Protein 8JZN (pdb70)

Sequence (1489 aa):
MALPNEPYPAWTADSQSPVSIEQIEDIFIDLTNRLGFQRDSMRNMFDHFMVLLDSRSSRMSPDQALLSLHADYIGGDTANYKKWYFAAQLDMDDEIGFRNMSLGKLSNSLEAADFRWKAKMNQLSPLERVRHIALYLLCWGEANQVRFTAECLCFIYKCALDYLDSPLCQQRQEPMPEGDFLNRVITPIYHFIRNQVYEIVDGRFVKRERDHNKIVGYDDLNQLFWYPEGIAKIVLEDGTKLIELPLEERYLRLGDVVWDDVFFKTYKETRTWLHLVTNFNRIWVMHISIFWMYFAYNSPTFYTHNYNQPLAAYKWASCALGGTVASLIQIVATLCEWSFVPRKWAGAQHLSRRFWFLCIIFGINLGPIIFVFAYDKDYSTAAHVVAAVMFFVAVATIIFFSIMPLGGLFTSYRRYVASQTFTAAFAPLHGLDRWMSYLVWVTVFAAKYSESYYFLVLSLRDPIRILSTTAMRCTGEYWWGAVLCKVQPKIVLGLVIATDFILFFLDTYLWYIIVNTIFSVGKSFYLGISILTPWRNIFTRLPKRIYSKILATTDMEIKYKPKVLISQVWNAIIISMYREHLLAIDHVQKLLYHQVPSEIEGKRTLRAPTFFVSQDDNNFETEFFPRDSEAERRISFFAQSLSTPIPEPLPVDNMPTFTVLTPHYAERILLSLREIIRRVTLLEYLKQLHPVEWECFVKDTKILAEETAAPEYTLRTRIWASLRSQTLYRTISGFMNYSRAIKLLYRVENPEIVQMFGGNAEGLERELEKMARRKFKFLVSMQRLAKFKPHELENAEFLLRAYPDLQIAYLDEEPPLTEGEEPRIYSALIDGHCEILDNGRRRPKFRVQLSGNPILGDGKSDNQNHALIFYRGEYIQLIDANQDNYLEECLKIRSVLAEFEELNVEQVNPYAPGLRYEEQTTNHPVAIVGAREYIFSGKEQTFGTLFARTLSQIGGKLHYGHPDFINATFMTTRGGVSKAQHLNEDIYAGMNAMLRGGRIKHCEYYQCGKGRDGMGEQMLSREYYYLGTQLPVDRFLTFYYAHPGFHLNNLFIQLSLQMFMLTLVNLSSLAHESIMCIYDRNKPKTDVLVPIGCYNFQPAVDWVRRYTLSIFIVFWIAFVPIVVQELIERGLWKATQRFFCHLLSLSRIPFSILYSRFAGSAIYMGARSMLMLLFGTVAHWQAPLLWFWASLSSLIFAPFVFNPHQFAWEDFFLDYRDYIRWLSRGNTNLIMAEIIPCAIYAAGCFIAFTFINAQTGVKTTDDDRVNSVLRIIICTLAPIAVNLGVLFFCMGMGSVMAGIAHGVAVIVHIAFFIVMWVLESFNFVRMLIGVVTCIQCQRLIFHCMTALMLTTQPSRELTAKVIELSEFAADFVLGHVILICQLPLIIIPKIDKFHSIMLFWLKPSRQIRPPIYSLKQTRLRKRMVKKYCSLYFLVLAIFAGCIIGPAVASAKIHKHIGDSLDGVVHNLFQPINTTNNDTGSQMSTYQSH

Organism: Saccharomyces cerevisiae (strain ATCC 204508 / S288c) (NCBI:txid559292)

Foldseek 3Di:
DVDDPDQQCLAAVDPQAQDHLVLLLVLLVVLCQQQQFAPLLSVLLSVQVSLQLRLQSLQPPSVLSLQVVLQCDDQFLNHPLNLLCCVAVPVCLVVVVVVLVVLQPALVHPQVVNLVSLVVVVPDGSSRSSNLVSLLLSLLSFQLACLQQLLVSSVLSQLSVLQCPDCVRVVDDGTDHHCCCNVQARLLVVVLQQVLFWDADPHDTDGDDDDPQSRQFSVLVNQLSRYNVSQQQFAFQVGHHLVVDPSNCNSVRNNRTPCVSRGHGFFDFDDLVLLVLQLFVLVCLCLVLVLQLLALLLQPPVPDDPPDPPPCLSSLLRNLCSLLVSLVSLLSNLVSRLVGGPCPPLDVVLSVVVNVVSVVLNCVSVVLSCCLVVVDPSPDVVRSVSSVVSSVSSVVSSCCSSFAFSQPPCLVVNSGNHRQQQQFFFAHANDPLAVLLVVLVVQLVVVLVVVCSVQLRVLCSQLSVFLQPFFFQFQFFLVPTRPQLRNLSVVLVVLSSVLSSLLSLLSSLLSSLVSLLVVLQVVCVVQVLNFQDDCLVLLLCQLVLCLFFQQLPPPPDPDDPSLLLSLLVQLVQLVQCLVLLQADPQLSVLQHFDWDADPDGPDTDTDGRCSNVVSVVVPDDDDSGDPPGVCVVVVLLLSSLSSGDFDHFDQLSSHWAEEEEEEDEPFAAWDDPCQQCVLHGNVVVVCLVPVSSVVSVVVVVVVVVVVVCPPVVNVVSRVSSPCVDQHLNVALVQVCLLLVLSLSSNCSNCVVLVVVCPPVVVVVVVVSNSSSLSRYAYEYQYAVLVPDDPVRVVSVLVVCVVPQRHKYWYKDWACDPDPPDATWIWIFMDGSPFDQDPVRRGDTSGIGTHSHDQQSFDPDVSSSSRRVSNTHIFKYQAAYSRWGHGNSQSSSVRRQVCVQVDNPDDRDSSSDSPDDPSPDPCSATAFKEAEAEAEPPDLLVLSCVSSVVSCLSNQLFAALDRRIMGRQSSASSQSHSATRRDPDDRRHGRPSSSSNRYGYHYRYSHYIYGYDDPQDCPSRDCSSVSLSSNDRSSRNVSNCSNPNSVVVSVVSLVVSLLSVLLSLLSLLLVVLQFAAFDPDPPDDDPDDGPFFPGRPCPSVVCVLVSVLVSSVSSVVSSLVSQLCVCCSSVNDPVSVLSSVVVVLVCLFDFCLVLCVVCVVPQLVVLVLSVLSLVLSCVSPNDPSSVVVVVVSCCSHCSSQLLGAPCQALLVVLVSVVVNVVSLQDDPVSLCVPVQVVLVVSLVSLVSSLSNSLRLRQFQDDSFLRANSVVLLVCLQCVLLVVLLVLVVVVVVPVRVSVVVSLVSSLVVNLVSLLVLCQLQPNDPSSSSSSNSSNVSVNVSVLSVVVCVLVCVVVCSVVSVRSNVSNVSSVCVVSSLVSVVVSPVQNVPPPRSVVSCCVSPVSPPRDDDDDDDDDPVVVVVSVCSSVVSVVVSVVVVVVVVCSVVVSVVVNPCPDWGPPCDDDDSCHNSRRTDPTDNDNTHPDDPCPNSD

Secondary structure (DSSP, 8-state):
--S--SSSHHHHS-TT-SS-HHHHHHHHHHHHHHHT--HHHHHHHHHHHHHHHHHHTTTS-HHHHHHHHHIIIIISTT-HHHHHIIIIIS--HHHHHHHHHHHHT----HHHHHHHHHHHHHT--HHHHHHHHHHHHHHHTTTTTTTS-HHHHHHHHHHHHHHHTSHHHHT--SPPPTTHIIIIIIHHHHHHHHHHHEEEEBTEEEE----TTT---HHHHHGGGGSHHHHTT-BBTTS-BGGGS-GGGSGGGTTSB-GGGT---S-----HHHHHHHHTHHHHHHHHHHHHHHHHHT-GGGT-TT-----HHHHHHHHTHHHHHHHHHHHHHHHHHTTTS-TTSSSSSHHHHHHHHHHHHHHHHHHHHHHHHHTS----HHHHHHHHHHHHHHHHHHHHHHHS-STTSSTT---SSS-HHHHS-PPPP-THHHHHHHHHHHHHHHHHHHHHHHTTTGGGHHHHHHHTT-------BTTTBTSSSTTHHHHHHHHHHHHHHHHHHHHHHHHHHHHHHHHHHHHHHHTT--TTS-HHHHHHTHHHHHHHHTS--SSSS----HHHHHHHHHHHHHHHHHHTT-S-HHHHHTTS-EEEE-SSSS-EEEE--THHHHTT-TT----SS-TT-HHHHHHHHHHHHTTS--PPPPPGGGSPPEEEEEEESS--SS--HHHHH----HHHHHHHHSHHHHHHHHHHHHHHHHHH--HHHHHHHHHHHHTTS--HHHHHHHHTHHHHHHHHHHHHS-HHHHHHHSS-HHHHHHHHHHHHHHHEEEEEEETTGGG--HHHHHHHHHHHHH-TT-EEEEEEEE--SSSSSPPEEEEEEEETTS-B-TTSPBPPSEEEE-SS-S--SSSHHHHHHHSGGG--SSEEEE--TTEE--HHHHTTHHHHGGGGS-SS-----TT-TT--GGG-S-SS-EEEEEEEEEEE--HHHHHHHHHHHHHHHTT--B---SS-EEEHHHHHTTT-S--------STB---HHHHTT-EEEEEEEEEEEEE-----SGGGSHHHHHHHTTS-HHHHHHHHHHTHHHHHHHHHHHHHHHHHHHHHHHHHHHHHHS-BPP--SS--TTPPPSSTT-B--HHHHTHHHHHHHHHHHHHHGGGHHHHHHHHHHT-SSHHHHHHHHHHHH-----HHHHHHHSIIIIIHHHHHHHHHHHHHHHHS--TTHHHHHHHHHHHHHSTTTSSTT-S-HHHHHHHHHHHHHHHH----TTHHHHTHHHHHHHHHHHHHHHHHTS-TT----TT--B-HHHHHHHHHHHHHHHHHHHHHHHHH---HHHHHHHHHHHHHHHHHHHHHHHHTTS-HHHHHHHHHHHHHHHHHHHHHHHHHS---HHHHHHHHHHHHHHHHHHHHHHHHHHHHTTHHHHTSSS-HHHHHHHHHHSS-----PPP---HHHHHHHHHHHHHTHHHHHHHHHHHHHHHHHHHHTT---S--S-SS--STTTT-S---S------SS--S-----

GO terms:
  GO:0005886 plasma membrane (C, IDA)
  GO:0005934 cellular bud tip (C, IDA)
  GO:0005935 cellular bud neck (C, IDA)
  GO:0030479 actin cortical patch (C, IDA)
  GO:0003843 1,3-beta-D-glucan synthase activity (F, IDA)
  GO:0000148 1,3-beta-D-glucan synthase complex (C, IDA)
  GO:0006075 (1->3)-beta-D-glucan biosynthetic process (P, IDA)
  GO:0071944 cell periphery (C, HDA)
  GO:0005739 mitochondrion (C, HDA)
  GO:0005933 cellular bud (C, HDA)
  GO:0003843 1,3-beta-D-glucan synthase activity (F, IMP)
  GO:0045807 positive regulation of endocytosis (P, IMP)
  GO:0006075 (1->3)-beta-D-glucan biosynthetic process (P, IMP)
  GO:0008361 regulation of cell size (P, IMP)
  GO:0005515 protein binding (F, IPI)
  GO:0005739 mitochondrion (C, EXP)
  GO:0003843 1,3-beta-D-glucan synthase activity (F, EXP)

InterPro domains:
  IPR003440 Glycosyl transferase 48 domain [PF02364] (808-1630)
  IPR026899 1,3-beta-glucan synthase component FKS1-like, domain-1 [PF14288] (301-408)
  IPR026899 1,3-beta-glucan synthase component FKS1-like, domain-1 [SM01205] (299-411)
  IPR056261 1,3-beta-glucan synthase component FKS1-like, domain-2 [PF23605] (439-610)

B-factor: mean 76.14, std 23.59, range [41.0, 150.54]

Solvent-accessible surface area: 65848 Å² total; per-residue (Å²): 233,79,40,56,133,80,98,24,21,19,1,40,55,50,103,120,27,45,3,50,36,114,75,0,69,87,23,0,50,52,1,5,59,55,0,0,0,14,79,41,0,8,113,0,0,33,36,2,0,0,11,0,0,3,0,6,9,14,40,28,46,3,81,60,0,5,34,14,0,0,5,35,6,2,1,3,17,22,0,4,18,8,39,0,49,5,0,3,64,58,81,18,2,21,67,17,0,119,36,34,75,54,34,29,135,90,89,168,61,13,96,36,4,8,126,147,10,13,54,87,6,60,112,18,44,54,74,75,24,0,55,20,0,0,0,17,2,0,0,6,1,1,0,4,0,0,4,4,0,6,0,0,4,6,7,2,1,14,5,0,22,31,1,0,89,7,98,83,0,73,135,81,180,117,85,17,91,114,10,26,0,3,94,50,2,0,24,36,1,3,65,8,1,25,58,24,11,38,71,102,89,132,52,149,74,80,116,75,166,68,91,81,50,128,22,17,5,3,31,2,0,6,8,0,0,13,3,36,78,0,10,30,72,0,22,2,128,92,47,59,70,0,71,120,35,70,80,62,69,26,0,60,81,2,31,51,10,45,9,94,106,8,12,49,38,6,6,54,31,48,99,40,113,45,0,0,31,0,0,0,1,0,0,15,0,15,0,47,0,33,18,100,19,37,18,15,96,1,2,44,21,119,45,28,175,143,112,104,169,93,70,32,3,39,39,84,0,10,2,0,40,0,0,13,27,0,0,87,21,1,16,65,0,3,87,14,1,120,44,0,13,22,164,168,11,15,8,11,88,22,3,79,128,1,72,136,28,0,47,84,40,53,33,93,1,58,33,42,1,95,74,0,69,84,124,23,151,154,184,35,83,58,1,28,88,40,0,28,82,9,56,132,47,0,47,60,13,6,102,74,0,10,78,66,26,0,6,19,0,28,12,96,177,92,94,13,10,10,3,12,5,4,1,8,14,33,6,26,20,95,27,108,55,28,124,45,0,87,91,1,11,97,45,0,22,60,27,0,49,68,38,0,47,137,106,16,0,47,39,3,113,60,6,1,40,6,0,20,56,31,65,5,62,5,0,1,2,83,129,82,4,15,102,40,6,90,51,0,0,104,45,0,9,45,26,2,34,40,0,5,64,22,6,1,20,1,11,0,11,20,50,7,0,46,7,1,14,110,42,6,54,39,45,12,142,179,48,52,16,31,27,163,42,55,66,96,79,7,6,49,136,0,22,112,29,0,41,49,44,2,0,5,23,86,74,104,23,152,148,98,136,43,68,62,4,7,10,73,0,0,36,29,2,0,58,20,0,28,168,56,28,20,3,31,86,92,27,5,91,74,0,21,12,60,92,40,112,29,173,104,161,85,111,184,49,25,123,40,6,71,0,7,80,22,26,103,78,55,120,156,135,63,105,12,26,38,183,121,21,64,0,46,26,4,2,13,22,2,0,22,3,0,19,9,87,19,40,107,10,36,22,1,57,47,1,0,0,0,0,0,0,0,8,1,123,61,73,109,2,7,0,36,65,201,69,0,61,216,148,63,54,56,16,105,62,8,74,97,78,46,81,75,22,43,106,18,7,37,109,33,30,114,91,61,23,119,126,101,113,76,115,105,67,50,53,56,26,49,41,3,0,0,50,34,19,60,1,0,17,34,0,0,22,8,0,13,10,0,18,110,0,0,37,25,0,12,73,2,15,38,35,116,28,40,137,97,52,61,81,74,69,111,6,6,77,148,18,5,51,63,12,2,100,42,0,12,43,3,0,0,0,0,28,37,8,44,132,18,120,112,114,18,63,96,12,5,28,26,0,5,140,46,39,58,43,0,23,0,0,1,11,20,91,47,99,49,136,72,164,77,111,77,50,67,11,22,0,0,3,7,10,13,112,16,83,88,70,157,113,41,58,16,119,43,87,19,66,1,45,6,16,4,68,4,37,13,33,103,24,86,16,0,4,12,2,2,0,1,0,3,1,9,0,1,0,0,0,8,1,25,2,30,0,17,3,5,4,2,2,0,2,3,0,2,3,0,0,12,22,2,76,36,14,100,67,157,54,97,58,38,2,32,89,64,71,100,19,69,91,28,133,97,21,44,26,1,0,0,0,3,9,63,42,53,74,21,125,61,64,50,133,27,13,21,63,12,4,5,52,1,11,28,27,2,19,6,27,6,46,24,3,41,8,0,0,0,4,0,5,9,9,8,9,6,8,8,7,52,62,4,60,92,173,88,98,56,60,7,37,0,13,36,3,12,5,10,5,0,80,14,53,34,3,25,8,0,13,0,0,24,0,153,185,117,33,44,49,22,2,22,24,20,27,2,7,13,0,0,5,26,3,64,27,16,23,0,9,2,8,5,9,22,1,1,3,14,33,0,17,62,40,20,52,107,70,0,34,57,40,0,0,2,0,0,0,0,2,1,0,0,7,62,4,11,51,33,2,101,85,53,166,148,121,90,113,119,41,103,76,83,30,84,30,16,11,28,0,43,12,2,5,50,9,0,140,92,0,10,101,21,9,81,75,15,60,92,25,12,8,53,0,4,46,32,15,20,83,39,24,80,24,169,162,61,6,44,58,86,48,99,74,16,41,96,75,136,112,45,86,40,2,14,102,12,0,56,180,61,10,73,81,17,2,45,54,0,22,51,3,40,46,2,0,56,0,0,14,61,8,41,140,17,60,23,0,103,63,1,57,57,44,8,40,58,58,9,64,22,29,2,56,105,4,40,93,5,13,20,105,84,31,7,2,28,12,2,55,46,0,40,86,94,24,55,164,77,133,132,93,81,70,118,65,91,17,86,68,7,34,103,35,5,54,10,0,43,30,0,0,4,2,1,0,0,14,2,3,15,107,14,81,86,94,45,47,0,0,0,15,33,0,4,82,59,6,3,83,28,1,26,59,56,0,67,38,33,23,136,139,43,158,64,163,95,68,138,104,26,36,115,6,28,29,47,0,14,118,19,39,28,41,35,49,45,48,0,8,38,6,2,17,51,47,84,21,40,2,6,0,0,21,4,0,9,59,3,22,15,69,46,47,23,48,64,65,54,12,118,42,126,151,116,104,113,39,92,93,27,12,59,108,7,32,91,8,10,71,25,2,48,22,35,45,35,0,0,68,2,5,40,56,12,53,85,51,13,110,84,113,169,24,23,129,117,30,19,94,89,27,50,192,128,139,100,61,128,102,80,117,107,67,162,100,56,153,149,112,44,180,97,63,110,156,36,7,142,120,45,11,70,67,0,80,100,15,39,58,88,29,37,38,24,80,98,36,13,55,103,32,82,85,100,167,101,120,21,59,27,86,102,53,123,31,82,41,48,11,16,31,9,30,68,146,67,110,44,73,18,15,20,105,94,90,95,88,143,148,6,69

Nearest PDB structures (foldseek):
  8jzn-assembly1_A  TM=1.001E+00  e=0.000E+00  Saccharomyces cerevisiae
  7yuy-assembly1_F  TM=9.409E-01  e=0.000E+00  Saccharomyces cerevisiae
  7xe4-assembly1_F  TM=9.410E-01  e=0.000E+00  Saccharomyces cerevisiae
  6xns-assembly1_B  TM=1.841E-01  e=9.633E+00  synthetic construct

Structure (mmCIF, N/CA/C/O backbone):
data_8JZN
#
_entry.id   8JZN
#
_cell.length_a   1.00
_cell.length_b   1.00
_cell.length_c   1.00
_cell.angle_alpha   90.00
_cell.angle_beta   90.00
_cell.angle_gamma   90.00
#
_symmetry.space_group_name_H-M   'P 1'
#
loop_
_entity.id
_entity.type
_entity.pdbx_description
1 polymer '1,3-beta-glucan synthase component FKS1'
2 branched 2-acetamido-2-deoxy-beta-D-glucopyranose-(1-4)-2-acetamido-2-deoxy-beta-D-glucopyranose
3 non-polymer '(2S)-3-(hexadecanoyloxy)-2-[(9Z)-octadec-9-enoyloxy]propyl 2-(trimethylammonio)ethyl phosphate'
4 non-polymer 'Lauryl Maltose Neopentyl Glycol'
5 non-polymer ERGOSTEROL
#
loop_
_atom_site.group_PDB
_atom_site.id
_atom_site.type_symbol
_atom_site.label_atom_id
_atom_site.label_alt_id
_atom_site.label_comp_id
_atom_site.label_asym_id
_atom_site.label_entity_id
_atom_site.label_seq_id
_atom_site.pdbx_PDB_ins_code
_atom_site.Cartn_x
_atom_site.Cartn_y
_atom_site.Cartn_z
_atom_site.occupancy
_atom_site.B_iso_or_equiv
_atom_site.auth_seq_id
_atom_site.auth_comp_id
_atom_site.auth_asym_id
_atom_site.auth_atom_id
_atom_site.pdbx_PDB_model_num
ATOM 1 N N . MET A 1 141 ? 161.288 172.665 94.729 1.00 110.45 141 MET A N 1
ATOM 2 C CA . MET A 1 141 ? 160.947 171.388 94.116 1.00 110.45 141 MET A CA 1
ATOM 3 C C . MET A 1 141 ? 161.798 170.258 94.692 1.00 110.45 141 MET A C 1
ATOM 4 O O . MET A 1 141 ? 161.408 169.092 94.653 1.00 110.45 141 MET A O 1
ATOM 9 N N . ALA A 1 142 ? 162.966 170.612 95.225 1.00 107.51 142 ALA A N 1
ATOM 10 C CA . ALA A 1 142 ? 163.829 169.649 95.893 1.00 107.51 142 ALA A CA 1
ATOM 11 C C . ALA A 1 142 ? 163.443 169.419 97.347 1.00 107.51 142 ALA A C 1
ATOM 12 O O . ALA A 1 142 ? 164.012 168.531 97.992 1.00 107.51 142 ALA A O 1
ATOM 14 N N . LEU A 1 143 ? 162.501 170.196 97.874 1.00 99.85 143 LEU A N 1
ATOM 15 C CA . LEU A 1 143 ? 162.056 170.086 99.261 1.00 99.85 143 LEU A CA 1
ATOM 16 C C . LEU A 1 143 ? 160.539 169.946 99.255 1.00 99.85 143 LEU A C 1
ATOM 17 O O . LEU A 1 143 ? 159.823 170.939 99.033 1.00 99.85 143 LEU A O 1
ATOM 22 N N . PRO A 1 144 ? 160.015 168.741 99.483 1.00 95.31 144 PRO A N 1
ATOM 23 C CA . PRO A 1 144 ? 158.575 168.511 99.303 1.00 95.31 144 PRO A CA 1
ATOM 24 C C . PRO A 1 144 ? 157.733 169.374 100.232 1.00 95.31 144 PRO A C 1
ATOM 25 O O . PRO A 1 144 ? 158.094 169.616 101.386 1.00 95.31 144 PRO A O 1
ATOM 29 N N . ASN A 1 145 ? 156.596 169.836 99.712 1.00 91.46 145 ASN A N 1
ATOM 30 C CA . ASN A 1 145 ? 155.684 170.701 100.448 1.00 91.46 145 ASN A CA 1
ATOM 31 C C . ASN A 1 145 ? 154.550 169.941 101.124 1.00 91.46 145 ASN A C 1
ATOM 32 O O . ASN A 1 145 ? 153.724 170.562 101.799 1.00 91.46 145 ASN A O 1
ATOM 37 N N . GLU A 1 146 ? 154.487 168.624 100.958 1.00 79.74 146 GLU A N 1
ATOM 38 C CA . GLU A 1 146 ? 153.391 167.852 101.515 1.00 79.74 146 GLU A CA 1
ATOM 39 C C . GLU A 1 146 ? 153.540 167.715 103.031 1.00 79.74 146 GLU A C 1
ATOM 40 O O . GLU A 1 146 ? 154.652 167.777 103.560 1.00 79.74 146 GLU A O 1
ATOM 46 N N . PRO A 1 147 ? 152.426 167.548 103.753 1.00 67.27 147 PRO A N 1
ATOM 47 C CA . PRO A 1 147 ? 152.506 167.505 105.222 1.00 67.27 147 PRO A CA 1
ATOM 48 C C . PRO A 1 147 ? 153.300 166.333 105.775 1.00 67.27 147 PRO A C 1
ATOM 49 O O . PRO A 1 147 ? 153.896 166.465 106.851 1.00 67.27 147 PRO A O 1
ATOM 53 N N . TYR A 1 148 ? 153.329 165.195 105.087 1.00 58.67 148 TYR A N 1
ATOM 54 C CA . TYR A 1 148 ? 154.017 163.997 105.566 1.00 58.67 148 TYR A CA 1
ATOM 55 C C . TYR A 1 148 ? 154.990 163.555 104.488 1.00 58.67 148 TYR A C 1
ATOM 56 O O . TYR A 1 148 ? 154.730 162.593 103.757 1.00 58.67 148 TYR A O 1
ATOM 65 N N . PRO A 1 149 ? 156.132 164.232 104.368 1.00 59.99 149 PRO A N 1
ATOM 66 C CA . PRO A 1 149 ? 157.015 163.968 103.226 1.00 59.99 149 PRO A CA 1
ATOM 67 C C . PRO A 1 149 ? 157.750 162.644 103.299 1.00 59.99 149 PRO A C 1
ATOM 68 O O . PRO A 1 149 ? 158.038 162.061 102.249 1.00 59.99 149 PRO A O 1
ATOM 72 N N . ALA A 1 150 ? 158.078 162.148 104.492 1.00 56.69 150 ALA A N 1
ATOM 73 C CA . ALA A 1 150 ? 158.816 160.895 104.580 1.00 56.69 150 ALA A CA 1
ATOM 74 C C . ALA A 1 150 ? 157.994 159.707 104.107 1.00 56.69 150 ALA A C 1
ATOM 75 O O . ALA A 1 150 ? 158.567 158.673 103.753 1.00 56.69 150 ALA A O 1
ATOM 77 N N . TRP A 1 151 ? 156.671 159.833 104.082 1.00 59.66 151 TRP A N 1
ATOM 78 C CA . TRP A 1 151 ? 155.795 158.795 103.561 1.00 59.66 151 TRP A CA 1
ATOM 79 C C . TRP A 1 151 ? 155.279 159.115 102.165 1.00 59.66 151 TRP A C 1
ATOM 80 O O . TRP A 1 151 ? 155.345 158.269 101.273 1.00 59.66 151 TRP A O 1
ATOM 91 N N . THR A 1 152 ? 154.766 160.326 101.958 1.00 63.93 152 THR A N 1
ATOM 92 C CA . THR A 1 152 ? 154.121 160.659 100.694 1.00 63.93 152 THR A CA 1
ATOM 93 C C . THR A 1 152 ? 155.127 160.889 99.574 1.00 63.93 152 THR A C 1
ATOM 94 O O . THR A 1 152 ? 154.887 160.484 98.433 1.00 63.93 152 THR A O 1
ATOM 98 N N . ALA A 1 153 ? 156.251 161.537 99.870 1.00 68.45 153 ALA A N 1
ATOM 99 C CA . ALA A 1 153 ? 157.253 161.792 98.845 1.00 68.45 153 ALA A CA 1
ATOM 100 C C . ALA A 1 153 ? 158.112 160.575 98.545 1.00 68.45 153 ALA A C 1
ATOM 101 O O . ALA A 1 153 ? 158.888 160.608 97.587 1.00 68.45 153 ALA A O 1
ATOM 103 N N . ASP A 1 154 ? 157.994 159.513 99.334 1.00 70.94 154 ASP A N 1
ATOM 104 C CA . ASP A 1 154 ? 158.696 158.272 99.049 1.00 70.94 154 ASP A CA 1
ATOM 105 C C . ASP A 1 154 ? 157.881 157.426 98.080 1.00 70.94 154 ASP A C 1
ATOM 106 O O . ASP A 1 154 ? 156.679 157.225 98.275 1.00 70.94 154 ASP A O 1
ATOM 111 N N . SER A 1 155 ? 158.536 156.940 97.029 1.00 72.66 155 SER A N 1
ATOM 112 C CA . SER A 1 155 ? 157.869 156.081 96.064 1.00 72.66 155 SER A CA 1
ATOM 113 C C . SER A 1 155 ? 157.736 154.646 96.547 1.00 72.66 155 SER A C 1
ATOM 114 O O . SER A 1 155 ? 156.962 153.882 95.962 1.00 72.66 155 SER A O 1
ATOM 117 N N . GLN A 1 156 ? 158.456 154.267 97.601 1.00 72.40 156 GLN A N 1
ATOM 118 C CA . GLN A 1 156 ? 158.412 152.918 98.143 1.00 72.40 156 GLN A CA 1
ATOM 119 C C . GLN A 1 156 ? 157.323 152.739 99.189 1.00 72.40 156 GLN A C 1
ATOM 120 O O . GLN A 1 156 ? 157.364 151.767 99.948 1.00 72.40 156 GLN A O 1
ATOM 126 N N . SER A 1 157 ? 156.362 153.646 99.250 1.00 66.78 157 SER A N 1
ATOM 127 C CA . SER A 1 157 ? 155.306 153.547 100.244 1.00 66.78 157 SER A CA 1
ATOM 128 C C . SER A 1 157 ? 154.296 152.486 99.826 1.00 66.78 157 SER A C 1
ATOM 129 O O . SER A 1 157 ? 153.741 152.575 98.726 1.00 66.78 157 SER A O 1
ATOM 132 N N . PRO A 1 158 ? 154.036 151.475 100.657 1.00 63.55 158 PRO A N 1
ATOM 133 C CA . PRO A 1 158 ? 153.107 150.413 100.248 1.00 63.55 158 PRO A CA 1
ATOM 134 C C . PRO A 1 158 ? 151.692 150.894 100.004 1.00 63.55 158 PRO A C 1
ATOM 135 O O . PRO A 1 158 ? 150.980 150.295 99.190 1.00 63.55 158 PRO A O 1
ATOM 139 N N . VAL A 1 159 ? 151.253 151.943 100.690 1.00 61.88 159 VAL A N 1
ATOM 140 C CA . VAL A 1 159 ? 149.893 152.455 100.564 1.00 61.88 159 VAL A CA 1
ATOM 141 C C . VAL A 1 159 ? 149.948 153.975 100.542 1.00 61.88 159 VAL A C 1
ATOM 142 O O . VAL A 1 159 ? 150.736 154.588 101.267 1.00 61.88 159 VAL A O 1
ATOM 146 N N . SER A 1 160 ? 149.119 154.582 99.701 1.00 60.82 160 SER A N 1
ATOM 147 C CA . SER A 1 160 ? 149.103 156.028 99.588 1.00 60.82 160 SER A CA 1
ATOM 148 C C . SER A 1 160 ? 148.150 156.628 100.616 1.00 60.82 160 SER A C 1
ATOM 149 O O . SER A 1 160 ? 147.393 155.924 101.283 1.00 60.82 160 SER A O 1
ATOM 152 N N . ILE A 1 161 ? 148.193 157.955 100.742 1.00 59.70 161 ILE A N 1
ATOM 153 C CA . ILE A 1 161 ? 147.264 158.635 101.640 1.00 59.70 161 ILE A CA 1
ATOM 154 C C . ILE A 1 161 ? 145.829 158.408 101.193 1.00 59.70 161 ILE A C 1
ATOM 155 O O . ILE A 1 161 ? 144.920 158.281 102.020 1.00 59.70 161 ILE A O 1
ATOM 160 N N . GLU A 1 162 ? 145.600 158.350 99.881 1.00 63.53 162 GLU A N 1
ATOM 161 C CA . GLU A 1 162 ? 144.246 158.143 99.381 1.00 63.53 162 GLU A CA 1
ATOM 162 C C . GLU A 1 162 ? 143.674 156.821 99.870 1.00 63.53 162 GLU A C 1
ATOM 163 O O . GLU A 1 162 ? 142.501 156.746 100.244 1.00 63.53 162 GLU A O 1
ATOM 169 N N . GLN A 1 163 ? 144.487 155.764 99.865 1.00 59.51 163 GLN A N 1
ATOM 170 C CA . GLN A 1 163 ? 144.025 154.481 100.378 1.00 59.51 163 GLN A CA 1
ATOM 171 C C . GLN A 1 163 ? 143.884 154.509 101.892 1.00 59.51 163 GLN A C 1
ATOM 172 O O . GLN A 1 163 ? 142.921 153.965 102.439 1.00 59.51 163 GLN A O 1
ATOM 178 N N . ILE A 1 164 ? 144.839 155.129 102.585 1.00 53.40 164 ILE A N 1
ATOM 179 C CA . ILE A 1 164 ? 144.767 155.238 104.037 1.00 53.40 164 ILE A CA 1
ATOM 180 C C . ILE A 1 164 ? 143.568 156.072 104.454 1.00 53.40 164 ILE A C 1
ATOM 181 O O . ILE A 1 164 ? 142.923 155.784 105.466 1.00 53.40 164 ILE A O 1
ATOM 186 N N . GLU A 1 165 ? 143.250 157.115 103.690 1.00 57.73 165 GLU A N 1
ATOM 187 C CA . GLU A 1 165 ? 142.069 157.919 103.982 1.00 57.73 165 GLU A CA 1
ATOM 188 C C . GLU A 1 165 ? 140.787 157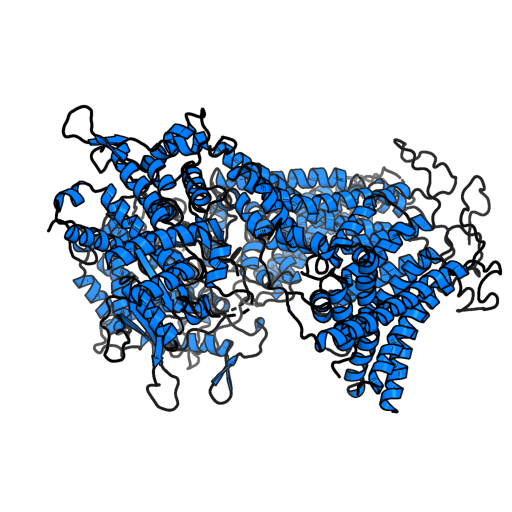.128 103.758 1.00 57.73 165 GLU A C 1
ATOM 189 O O . GLU A 1 165 ? 139.847 157.225 104.551 1.00 57.73 165 GLU A O 1
ATOM 195 N N . ASP A 1 166 ? 140.731 156.335 102.688 1.00 57.47 166 ASP A N 1
ATOM 196 C CA . ASP A 1 166 ? 139.543 155.533 102.419 1.00 57.47 166 ASP A CA 1
ATOM 197 C C . ASP A 1 166 ? 139.326 154.465 103.477 1.00 57.47 166 ASP A C 1
ATOM 198 O O . ASP A 1 166 ? 138.187 154.062 103.720 1.00 57.47 166 ASP A O 1
ATOM 203 N N . ILE A 1 167 ? 140.400 153.977 104.092 1.00 52.31 167 ILE A N 1
ATOM 204 C CA . ILE A 1 167 ? 140.259 153.004 105.169 1.00 52.31 167 ILE A CA 1
ATOM 205 C C . ILE A 1 167 ? 139.642 153.660 106.395 1.00 52.31 167 ILE A C 1
ATOM 206 O O . ILE A 1 167 ? 138.725 153.116 107.015 1.00 52.31 167 ILE A O 1
ATOM 211 N N . PHE A 1 168 ? 140.133 154.845 106.757 1.00 48.99 168 PHE A N 1
ATOM 212 C CA . PHE A 1 168 ? 139.571 155.570 107.889 1.00 48.99 168 PHE A CA 1
ATOM 213 C C . PHE A 1 168 ? 138.122 155.955 107.630 1.00 48.99 168 PHE A C 1
ATOM 214 O O . PHE A 1 168 ? 137.299 155.956 108.550 1.00 48.99 168 PHE A O 1
ATOM 222 N N . ILE A 1 169 ? 137.798 156.310 106.388 1.00 53.34 169 ILE A N 1
ATOM 223 C CA . ILE A 1 169 ? 136.429 156.682 106.052 1.00 53.34 169 ILE A CA 1
ATOM 224 C C . ILE A 1 169 ? 135.518 155.468 106.105 1.00 53.34 169 ILE A C 1
ATOM 225 O O . ILE A 1 169 ? 134.386 155.544 106.593 1.00 53.34 169 ILE A O 1
ATOM 230 N N . ASP A 1 170 ? 135.988 154.332 105.594 1.00 57.12 170 ASP A N 1
ATOM 231 C CA . ASP A 1 170 ? 135.179 153.121 105.619 1.00 57.12 170 ASP A CA 1
ATOM 232 C C . ASP A 1 170 ? 134.899 152.672 107.045 1.00 57.12 170 ASP A C 1
ATOM 233 O O . ASP A 1 170 ? 133.780 152.260 107.362 1.00 57.12 170 ASP A O 1
ATOM 238 N N . LEU A 1 171 ? 135.901 152.742 107.921 1.00 51.78 171 LEU A N 1
ATOM 239 C CA . LEU A 1 171 ? 135.692 152.353 109.309 1.00 51.78 171 LEU A CA 1
ATOM 240 C C . LEU A 1 171 ? 134.686 153.265 109.992 1.00 51.78 171 LEU A C 1
ATOM 241 O O . LEU A 1 171 ? 133.871 152.807 110.797 1.00 51.78 171 LEU A O 1
ATOM 246 N N . THR A 1 172 ? 134.734 154.563 109.696 1.00 53.11 172 THR A N 1
ATOM 247 C CA . THR A 1 172 ? 133.791 155.494 110.305 1.00 53.11 172 THR A CA 1
ATOM 248 C C . THR A 1 172 ? 132.366 155.239 109.828 1.00 53.11 172 THR A C 1
ATOM 249 O O . THR A 1 172 ? 131.426 155.280 110.627 1.00 53.11 172 THR A O 1
ATOM 253 N N . ASN A 1 173 ? 132.182 154.965 108.536 1.00 57.55 173 ASN A N 1
ATOM 254 C CA . ASN A 1 173 ? 130.845 154.661 108.037 1.00 57.55 173 ASN A CA 1
ATOM 255 C C . ASN A 1 173 ? 130.295 153.381 108.642 1.00 57.55 173 ASN A C 1
ATOM 256 O O . ASN A 1 173 ? 129.078 153.228 108.770 1.00 57.55 173 ASN A O 1
ATOM 261 N N . ARG A 1 174 ? 131.167 152.447 109.002 1.00 59.39 174 ARG A N 1
ATOM 262 C CA . ARG A 1 174 ? 130.736 151.133 109.451 1.00 59.39 174 ARG A CA 1
ATOM 263 C C . ARG A 1 174 ? 130.425 151.096 110.939 1.00 59.39 174 ARG A C 1
ATOM 264 O O . ARG A 1 174 ? 129.421 150.506 111.343 1.00 59.39 174 ARG A O 1
ATOM 272 N N . LEU A 1 175 ? 131.257 151.723 111.766 1.00 55.14 175 LEU A N 1
ATOM 273 C CA . LEU A 1 175 ? 131.116 151.648 113.212 1.00 55.14 175 LEU A CA 1
ATOM 274 C C . LEU A 1 175 ? 130.563 152.925 113.825 1.00 55.14 175 LEU A C 1
ATOM 275 O O . LEU A 1 175 ? 130.491 153.027 115.051 1.00 55.14 175 LEU A O 1
ATOM 280 N N . GLY A 1 176 ? 130.171 153.894 113.010 1.00 54.79 176 GLY A N 1
ATOM 281 C CA . GLY A 1 176 ? 129.590 155.115 113.530 1.00 54.79 176 GLY A CA 1
ATOM 282 C C . GLY A 1 176 ? 130.536 155.968 114.342 1.00 54.79 176 GLY A C 1
ATOM 283 O O . GLY A 1 176 ? 130.116 156.586 115.324 1.00 54.79 176 GLY A O 1
ATOM 284 N N . PHE A 1 177 ? 131.802 156.017 113.961 1.00 51.71 177 PHE A N 1
ATOM 285 C CA . PHE A 1 177 ? 132.729 156.918 114.615 1.00 51.71 177 PHE A CA 1
ATOM 286 C C . PHE A 1 177 ? 132.370 158.360 114.280 1.00 51.71 177 PHE A C 1
ATOM 287 O O . PHE A 1 177 ? 131.685 158.645 113.297 1.00 51.71 177 PHE A O 1
ATOM 295 N N . GLN A 1 178 ? 132.827 159.277 115.125 1.00 54.01 178 GLN A N 1
ATOM 296 C CA . GLN A 1 178 ? 132.641 160.690 114.843 1.00 54.01 178 GLN A CA 1
ATOM 297 C C . GLN A 1 178 ? 133.501 161.096 113.658 1.00 54.01 178 GLN A C 1
ATOM 298 O O . GLN A 1 178 ? 134.653 160.676 113.538 1.00 54.01 178 GLN A O 1
ATOM 304 N N . ARG A 1 179 ? 132.931 161.911 112.771 1.00 56.65 179 ARG A N 1
ATOM 305 C CA . ARG A 1 179 ? 133.681 162.358 111.604 1.00 56.65 179 ARG A CA 1
ATOM 306 C C . ARG A 1 179 ? 134.866 163.218 112.014 1.00 56.65 179 ARG A C 1
ATOM 307 O O . ARG A 1 179 ? 135.954 163.100 111.443 1.00 56.65 179 ARG A O 1
ATOM 315 N N . ASP A 1 180 ? 134.680 164.082 113.007 1.00 55.54 180 ASP A N 1
ATOM 316 C CA . ASP A 1 180 ? 135.760 164.957 113.439 1.00 55.54 180 ASP A CA 1
ATOM 317 C C . ASP A 1 180 ? 136.798 164.220 114.265 1.00 55.54 180 ASP A C 1
ATOM 318 O O . ASP A 1 180 ? 137.957 164.637 114.305 1.00 55.54 180 ASP A O 1
ATOM 323 N N . SER A 1 181 ? 136.407 163.139 114.936 1.00 51.74 181 SER A N 1
ATOM 324 C CA . SER A 1 181 ? 137.390 162.298 115.601 1.00 51.74 181 SER A CA 1
ATOM 325 C C . SER A 1 181 ? 138.155 161.439 114.610 1.00 51.74 181 SER A C 1
ATOM 326 O O . SER A 1 181 ? 139.310 161.093 114.866 1.00 51.74 181 SER A O 1
ATOM 329 N N . MET A 1 182 ? 137.529 161.071 113.491 1.00 52.05 182 MET A N 1
ATOM 330 C CA . MET A 1 182 ? 138.247 160.346 112.451 1.00 52.05 182 MET A CA 1
ATOM 331 C C . MET A 1 182 ? 139.350 161.202 111.851 1.00 52.05 182 MET A C 1
ATOM 332 O O . MET A 1 182 ? 140.463 160.719 111.626 1.00 52.05 182 MET A O 1
ATOM 337 N N . ARG A 1 183 ? 139.055 162.473 111.577 1.00 51.70 183 ARG A N 1
ATOM 338 C CA . ARG A 1 183 ? 140.060 163.364 111.011 1.00 51.70 183 ARG A CA 1
ATOM 339 C C . ARG A 1 183 ? 141.223 163.551 111.968 1.00 51.70 183 ARG A C 1
ATOM 340 O O . ARG A 1 183 ? 142.377 163.641 111.543 1.00 51.70 183 ARG A O 1
ATOM 348 N N . ASN A 1 184 ? 140.935 163.619 113.266 1.00 44.55 184 ASN A N 1
ATOM 349 C CA . ASN A 1 184 ? 141.999 163.722 114.254 1.00 44.55 184 ASN A CA 1
ATOM 350 C C . ASN A 1 184 ? 142.891 162.495 114.227 1.00 44.55 184 ASN A C 1
ATOM 351 O O . ASN A 1 184 ? 144.119 162.610 114.239 1.00 44.55 184 ASN A O 1
ATOM 356 N N . MET A 1 185 ? 142.292 161.312 114.183 1.00 46.19 185 MET A N 1
ATOM 357 C CA . MET A 1 185 ? 143.067 160.087 114.233 1.00 46.19 185 MET A CA 1
ATOM 358 C C . MET A 1 185 ? 143.696 159.742 112.898 1.00 46.19 185 MET A C 1
ATOM 359 O O . MET A 1 185 ? 144.731 159.076 112.876 1.00 46.19 185 MET A O 1
ATOM 364 N N . PHE A 1 186 ? 143.109 160.188 111.790 1.00 47.54 186 PHE A N 1
ATOM 365 C CA . PHE A 1 186 ? 143.786 160.056 110.508 1.00 47.54 186 PHE A CA 1
ATOM 366 C C . PHE A 1 186 ? 145.049 160.899 110.473 1.00 47.54 186 PHE A C 1
ATOM 367 O O . PHE A 1 186 ? 146.080 160.464 109.954 1.00 47.54 186 PHE A O 1
ATOM 375 N N . ASP A 1 187 ? 144.978 162.114 111.014 1.00 48.88 187 ASP A N 1
ATOM 376 C CA . ASP A 1 187 ? 146.149 162.973 111.127 1.00 48.88 187 ASP A CA 1
ATOM 377 C C . ASP A 1 187 ? 147.166 162.397 112.099 1.00 48.88 187 ASP A C 1
ATOM 378 O O . ASP A 1 187 ? 148.373 162.501 111.873 1.00 48.88 187 ASP A O 1
ATOM 383 N N . HIS A 1 188 ? 146.698 161.797 113.193 1.00 44.61 188 HIS A N 1
ATOM 384 C CA . HIS A 1 188 ? 147.600 161.185 114.162 1.00 44.61 188 HIS A CA 1
ATOM 385 C C . HIS A 1 188 ? 148.346 160.002 113.561 1.00 44.61 188 HIS A C 1
ATOM 386 O O . HIS A 1 188 ? 149.544 159.832 113.800 1.00 44.61 188 HIS A O 1
ATOM 393 N N . PHE A 1 189 ? 147.646 159.171 112.789 1.00 45.41 189 PHE A N 1
ATOM 394 C CA . PHE A 1 189 ? 148.268 158.004 112.174 1.00 45.41 189 PHE A CA 1
ATOM 395 C C . PHE A 1 189 ? 149.324 158.403 111.156 1.00 45.41 189 PHE A C 1
ATOM 396 O O . PHE A 1 189 ? 150.395 157.791 111.090 1.00 45.41 189 PHE A O 1
ATOM 404 N N . MET A 1 190 ? 149.044 159.426 110.349 1.00 50.36 190 MET A N 1
ATOM 405 C CA . MET A 1 190 ? 149.995 159.834 109.323 1.00 50.36 190 MET A CA 1
ATOM 406 C C . MET A 1 190 ? 151.253 160.449 109.918 1.00 50.36 190 MET A C 1
ATOM 407 O O . MET A 1 190 ? 152.329 160.339 109.327 1.00 50.36 190 MET A O 1
ATOM 412 N N . VAL A 1 191 ? 151.141 161.125 111.060 1.00 47.16 191 VAL A N 1
ATOM 413 C CA . VAL A 1 191 ? 152.329 161.661 111.716 1.00 47.16 191 VAL A CA 1
ATOM 414 C C . VAL A 1 191 ? 153.176 160.536 112.297 1.00 47.16 191 VAL A C 1
ATOM 415 O O . VAL A 1 191 ? 154.407 160.562 112.206 1.00 47.16 191 VAL A O 1
ATOM 419 N N . LEU A 1 192 ? 152.534 159.535 112.906 1.00 45.62 192 LEU A N 1
ATOM 420 C CA . LEU A 1 192 ? 153.257 158.357 113.376 1.00 45.62 192 LEU A CA 1
ATOM 421 C C . LEU A 1 192 ? 153.959 157.664 112.224 1.00 45.62 192 LEU A C 1
ATOM 422 O O . LEU A 1 192 ? 155.106 157.225 112.349 1.00 45.62 192 LEU A O 1
ATOM 427 N N . LEU A 1 193 ? 153.277 157.561 111.095 1.00 49.67 193 LEU A N 1
ATOM 428 C CA . LEU A 1 193 ? 153.799 156.924 109.902 1.00 49.67 193 LEU A CA 1
ATOM 429 C C . LEU A 1 193 ? 154.879 157.752 109.226 1.00 49.67 193 LEU A C 1
ATOM 430 O O . LEU A 1 193 ? 155.703 157.195 108.499 1.00 49.67 193 LEU A O 1
ATOM 435 N N . ASP A 1 194 ? 154.898 159.061 109.455 1.00 52.65 194 ASP A N 1
ATOM 436 C CA . ASP A 1 194 ? 155.906 159.943 108.883 1.00 52.65 194 ASP A CA 1
ATOM 437 C C . ASP A 1 194 ? 157.099 160.138 109.803 1.00 52.65 194 ASP A C 1
ATOM 438 O O . ASP A 1 194 ? 158.216 160.345 109.321 1.00 52.65 194 ASP A O 1
ATOM 443 N N . SER A 1 195 ? 156.895 160.075 111.117 1.00 49.17 195 SER A N 1
ATOM 444 C CA . SER A 1 195 ? 158.021 160.137 112.035 1.00 49.17 195 SER A CA 1
ATOM 445 C C . SER A 1 195 ? 158.778 158.818 112.092 1.00 49.17 195 SER A C 1
ATOM 446 O O . SER A 1 195 ? 159.979 158.811 112.377 1.00 49.17 195 SER A O 1
ATOM 449 N N . ARG A 1 196 ? 158.099 157.700 111.828 1.00 49.12 196 ARG A N 1
ATOM 450 C CA . ARG A 1 196 ? 158.766 156.403 111.774 1.00 49.12 196 ARG A CA 1
ATOM 451 C C . ARG A 1 196 ? 159.586 156.266 110.501 1.00 49.12 196 ARG A C 1
ATOM 452 O O . ARG A 1 196 ? 160.797 156.039 110.549 1.00 49.12 196 ARG A O 1
ATOM 460 N N . SER A 1 197 ? 158.942 156.421 109.348 1.00 51.06 197 SER A N 1
ATOM 461 C CA . SER A 1 197 ? 159.603 156.233 108.064 1.00 51.06 197 SER A CA 1
ATOM 462 C C . SER A 1 197 ? 160.617 157.336 107.801 1.00 51.06 197 SER A C 1
ATOM 463 O O . SER A 1 197 ? 161.299 157.329 106.773 1.00 51.06 197 SER A O 1
ATOM 466 N N . SER A 1 198 ? 160.716 158.289 108.726 1.00 53.08 198 SER A N 1
ATOM 467 C CA . SER A 1 198 ? 161.745 159.316 108.652 1.00 53.08 198 SER A CA 1
ATOM 468 C C . SER A 1 198 ? 163.133 158.737 108.888 1.00 53.08 198 SER A C 1
ATOM 469 O O . SER A 1 198 ? 164.121 159.271 108.378 1.00 53.08 198 SER A O 1
ATOM 472 N N . ARG A 1 199 ? 163.226 157.654 109.655 1.00 53.64 199 ARG A N 1
ATOM 473 C CA . ARG A 1 199 ? 164.494 157.021 109.977 1.00 53.64 199 ARG A CA 1
ATOM 474 C C . ARG A 1 199 ? 164.611 155.602 109.447 1.00 53.64 199 ARG A C 1
ATOM 475 O O . ARG A 1 199 ? 165.678 154.998 109.580 1.00 53.64 199 ARG A O 1
ATOM 483 N N . MET A 1 200 ? 163.552 155.050 108.863 1.00 52.95 200 MET A N 1
ATOM 484 C CA . MET A 1 200 ? 163.574 153.709 108.301 1.00 52.95 200 MET A CA 1
ATOM 485 C C . MET A 1 200 ? 162.806 153.736 106.990 1.00 52.95 200 MET A C 1
ATOM 486 O O . MET A 1 200 ? 162.416 154.797 106.499 1.00 52.95 200 MET A O 1
ATOM 491 N N . SER A 1 201 ? 162.595 152.573 106.422 1.00 54.73 201 SER A N 1
ATOM 492 C CA . SER A 1 201 ? 161.831 152.459 105.197 1.00 54.73 201 SER A CA 1
ATOM 493 C C . SER A 1 201 ? 160.338 152.527 105.502 1.00 54.73 201 SER A C 1
ATOM 494 O O . SER A 1 201 ? 159.909 152.172 106.600 1.00 54.73 201 SER A O 1
ATOM 497 N N . PRO A 1 202 ? 159.526 153.004 104.559 1.00 57.32 202 PRO A N 1
ATOM 498 C CA . PRO A 1 202 ? 158.076 153.008 104.789 1.00 57.32 202 PRO A CA 1
ATOM 499 C C . PRO A 1 202 ? 157.494 151.629 105.030 1.00 57.32 202 PRO A C 1
ATOM 500 O O . PRO A 1 202 ? 156.497 151.508 105.749 1.00 57.32 202 PRO A O 1
ATOM 504 N N . ASP A 1 203 ? 158.072 150.585 104.436 1.00 58.98 203 ASP A N 1
ATOM 505 C CA . ASP A 1 203 ? 157.616 149.229 104.715 1.00 58.98 203 ASP A CA 1
ATOM 506 C C . ASP A 1 203 ? 157.878 148.841 106.162 1.00 58.98 203 ASP A C 1
ATOM 507 O O . ASP A 1 203 ? 157.036 148.202 106.800 1.00 58.98 203 ASP A O 1
ATOM 512 N N . GLN A 1 204 ? 159.039 149.214 106.696 1.00 54.81 204 GLN A N 1
ATOM 513 C CA . GLN A 1 204 ? 159.336 148.909 108.088 1.00 54.81 204 GLN A CA 1
ATOM 514 C C . GLN A 1 204 ? 158.563 149.807 109.041 1.00 54.81 204 GLN A C 1
ATOM 515 O O . GLN A 1 204 ? 158.292 149.407 110.175 1.00 54.81 204 GLN A O 1
ATOM 521 N N . ALA A 1 205 ? 158.216 151.022 108.618 1.00 51.08 205 ALA A N 1
ATOM 522 C CA . ALA A 1 205 ? 157.425 151.902 109.470 1.00 51.08 205 ALA A CA 1
ATOM 523 C C . ALA A 1 205 ? 156.043 151.320 109.724 1.00 51.08 205 ALA A C 1
ATOM 524 O O . ALA A 1 205 ? 155.579 151.266 110.867 1.00 51.08 205 ALA A O 1
ATOM 526 N N . LEU A 1 206 ? 155.366 150.884 108.663 1.00 49.82 206 LEU A N 1
ATOM 527 C CA . LEU A 1 206 ? 154.053 150.272 108.822 1.00 49.82 206 LEU A CA 1
ATOM 528 C C . LEU A 1 206 ? 154.142 148.960 109.584 1.00 49.82 206 LEU A C 1
ATOM 529 O O . LEU A 1 206 ? 153.273 148.653 110.404 1.00 49.82 206 LEU A O 1
ATOM 534 N N . LEU A 1 207 ? 155.178 148.166 109.316 1.00 48.96 207 LEU A N 1
ATOM 535 C CA . LEU A 1 207 ? 155.322 146.875 109.978 1.00 48.96 207 LEU A CA 1
ATOM 536 C C . LEU A 1 207 ? 155.637 147.036 111.458 1.00 48.96 207 LEU A C 1
ATOM 537 O O . LEU A 1 207 ? 155.114 146.293 112.292 1.00 48.96 207 LEU A O 1
ATOM 542 N N . SER A 1 208 ? 156.493 147.989 111.804 1.00 46.80 208 SER A N 1
ATOM 543 C CA . SER A 1 208 ? 156.830 148.207 113.202 1.00 46.80 208 SER A CA 1
ATOM 544 C C . SER A 1 208 ? 155.722 148.905 113.969 1.00 46.80 208 SER A C 1
ATOM 545 O O . SER A 1 208 ? 155.670 148.784 115.194 1.00 46.80 208 SER A O 1
ATOM 548 N N . LEU A 1 209 ? 154.847 149.643 113.288 1.00 45.65 209 LEU A N 1
ATOM 549 C CA . LEU A 1 209 ? 153.694 150.226 113.961 1.00 45.65 209 LEU A CA 1
ATOM 550 C C . LEU A 1 209 ? 152.622 149.182 114.227 1.00 45.65 209 LEU A C 1
ATOM 551 O O . LEU A 1 209 ? 151.947 149.236 115.256 1.00 45.65 209 LEU A O 1
ATOM 556 N N . HIS A 1 210 ? 152.439 148.237 113.306 1.00 45.23 210 HIS A N 1
ATOM 557 C CA . HIS A 1 210 ? 151.499 147.150 113.547 1.00 45.23 210 HIS A CA 1
ATOM 558 C C . HIS A 1 210 ? 151.963 146.270 114.697 1.00 45.23 210 HIS A C 1
ATOM 559 O O . HIS A 1 210 ? 151.147 145.809 115.501 1.00 45.23 210 HIS A O 1
ATOM 566 N N . ALA A 1 211 ? 153.266 146.010 114.780 1.00 45.18 211 ALA A N 1
ATOM 567 C CA . ALA A 1 211 ? 153.794 145.208 115.872 1.00 45.18 211 ALA A CA 1
ATOM 568 C C . ALA A 1 211 ? 153.615 145.903 117.214 1.00 45.18 211 ALA A C 1
ATOM 569 O O . ALA A 1 211 ? 153.236 145.266 118.199 1.00 45.18 211 ALA A O 1
ATOM 571 N N . ASP A 1 212 ? 153.872 147.205 117.274 1.00 46.15 212 ASP A N 1
ATOM 572 C CA . ASP A 1 212 ? 153.788 147.942 118.527 1.00 46.15 212 ASP A CA 1
ATOM 573 C C . ASP A 1 212 ? 152.361 148.217 118.970 1.00 46.15 212 ASP A C 1
ATOM 574 O O . ASP A 1 212 ? 152.155 148.624 120.115 1.00 46.15 212 ASP A O 1
ATOM 579 N N . TYR A 1 213 ? 151.379 148.023 118.099 1.00 44.25 213 TYR A N 1
ATOM 580 C CA . TYR A 1 213 ? 149.989 148.304 118.415 1.00 44.25 213 TYR A CA 1
ATOM 581 C C . TYR A 1 213 ? 149.111 147.071 118.451 1.00 44.25 213 TYR A C 1
ATOM 582 O O . TYR A 1 213 ? 148.179 147.024 119.251 1.00 44.25 213 TYR A O 1
ATOM 591 N N . ILE A 1 214 ? 149.377 146.075 117.611 1.00 44.01 214 ILE A N 1
ATOM 592 C CA . ILE A 1 214 ? 148.464 144.949 117.476 1.00 44.01 214 ILE A CA 1
ATOM 593 C C . ILE A 1 214 ? 149.146 143.623 117.776 1.00 44.01 214 ILE A C 1
ATOM 594 O O . ILE A 1 214 ? 148.774 142.930 118.724 1.00 44.01 214 ILE A O 1
ATOM 599 N N . GLY A 1 215 ? 150.151 143.261 116.988 1.00 47.45 215 GLY A N 1
ATOM 600 C CA . GLY A 1 215 ? 150.571 141.876 116.962 1.00 47.45 215 GLY A CA 1
ATOM 601 C C . GLY A 1 215 ? 151.981 141.541 117.385 1.00 47.45 215 GLY A C 1
ATOM 602 O O . GLY A 1 215 ? 152.409 140.399 117.229 1.00 47.45 215 GLY A O 1
ATOM 603 N N . GLY A 1 216 ? 152.715 142.492 117.908 1.00 48.12 216 GLY A N 1
ATOM 604 C CA . GLY A 1 216 ? 154.051 142.208 118.378 1.00 48.12 216 GLY A CA 1
ATOM 605 C C . GLY A 1 216 ? 154.059 141.760 119.815 1.00 48.12 216 GLY A C 1
ATOM 606 O O . GLY A 1 216 ? 153.051 141.783 120.508 1.00 48.12 216 GLY A O 1
ATOM 607 N N . ASP A 1 217 ? 155.228 141.337 120.275 1.00 52.89 217 ASP A N 1
ATOM 608 C CA . ASP A 1 217 ? 155.358 140.991 121.681 1.00 52.89 217 ASP A CA 1
ATOM 609 C C . ASP A 1 217 ? 155.423 142.220 122.570 1.00 52.89 217 ASP A C 1
ATOM 610 O O . ASP A 1 217 ? 155.365 142.090 123.795 1.00 52.89 217 ASP A O 1
ATOM 615 N N . THR A 1 218 ? 155.545 143.398 121.977 1.00 48.71 218 THR A N 1
ATOM 616 C CA . THR A 1 218 ? 155.453 144.665 122.678 1.00 48.71 218 THR A CA 1
ATOM 617 C C . THR A 1 218 ? 154.045 145.233 122.676 1.00 48.71 218 THR A C 1
ATOM 618 O O . THR A 1 218 ? 153.820 146.287 123.272 1.00 48.71 218 THR A O 1
ATOM 622 N N . ALA A 1 219 ? 153.098 144.563 122.030 1.00 44.35 219 ALA A N 1
ATOM 623 C CA . ALA A 1 219 ? 151.742 145.064 121.904 1.00 44.35 219 ALA A CA 1
ATOM 624 C C . ALA A 1 219 ? 150.911 144.632 123.101 1.00 44.35 219 ALA A C 1
ATOM 625 O O . ALA A 1 219 ? 150.893 143.453 123.458 1.00 44.35 219 ALA A O 1
ATOM 627 N N . ASN A 1 220 ? 150.227 145.594 123.718 1.00 42.61 220 ASN A N 1
ATOM 628 C CA . ASN A 1 220 ? 149.319 145.271 124.807 1.00 42.61 220 ASN A CA 1
ATOM 629 C C . ASN A 1 220 ? 148.157 144.421 124.329 1.00 42.61 220 ASN A C 1
ATOM 630 O O . ASN A 1 220 ? 147.603 143.639 125.105 1.00 42.61 220 ASN A O 1
ATOM 635 N N . TYR A 1 221 ? 147.766 144.561 123.065 1.00 41.63 221 TYR A N 1
ATOM 636 C CA . TYR A 1 221 ? 146.664 143.758 122.558 1.00 41.63 221 TYR A CA 1
ATOM 637 C C . TYR A 1 221 ? 147.044 142.290 122.437 1.00 41.63 221 TYR A C 1
ATOM 638 O O . TYR A 1 221 ? 146.203 141.418 122.668 1.00 41.63 221 TYR A O 1
ATOM 647 N N . LYS A 1 222 ? 148.289 141.990 122.071 1.00 45.58 222 LYS A N 1
ATOM 648 C CA . LYS A 1 222 ? 148.713 140.597 122.039 1.00 45.58 222 LYS A CA 1
ATOM 649 C C . LYS A 1 222 ? 148.789 140.018 123.442 1.00 45.58 222 LYS A C 1
ATOM 650 O O . LYS A 1 222 ? 148.468 138.847 123.656 1.00 45.58 222 LYS A O 1
ATOM 656 N N . LYS A 1 223 ? 149.230 140.820 124.406 1.00 43.79 223 LYS A N 1
ATOM 657 C CA . LYS A 1 223 ? 149.307 140.356 125.783 1.00 43.79 223 LYS A CA 1
ATOM 658 C C . LYS A 1 223 ? 147.926 140.060 126.344 1.00 43.79 223 LYS A C 1
ATOM 659 O O . LYS A 1 223 ? 147.714 139.021 126.973 1.00 43.79 223 LYS A O 1
ATOM 665 N N . TRP A 1 224 ? 146.972 140.964 126.129 1.00 41.00 224 TRP A N 1
ATOM 666 C CA . TRP A 1 224 ? 145.618 140.726 126.609 1.00 41.00 224 TRP A CA 1
ATOM 667 C C . TRP A 1 224 ? 144.994 139.526 125.915 1.00 41.00 224 TRP A C 1
ATOM 668 O O . TRP A 1 224 ? 144.302 138.724 126.546 1.00 41.00 224 TRP A O 1
ATOM 679 N N . TYR A 1 225 ? 145.222 139.393 124.612 1.00 46.42 225 TYR A N 1
ATOM 680 C CA . TYR A 1 225 ? 144.632 138.294 123.861 1.00 46.42 225 TYR A CA 1
ATOM 681 C C . TYR A 1 225 ? 145.141 136.950 124.358 1.00 46.42 225 TYR A C 1
ATOM 682 O O . TYR A 1 225 ? 144.366 136.004 124.513 1.00 46.42 225 TYR A O 1
ATOM 691 N N . PHE A 1 226 ? 146.441 136.848 124.622 1.00 50.18 226 PHE A N 1
ATOM 692 C CA . PHE A 1 226 ? 147.008 135.601 125.117 1.00 50.18 226 PHE A CA 1
ATOM 693 C C . PHE A 1 226 ? 146.636 135.316 126.562 1.00 50.18 226 PHE A C 1
ATOM 694 O O . PHE A 1 226 ? 146.896 134.215 127.043 1.00 50.18 226 PHE A O 1
ATOM 702 N N . ALA A 1 227 ? 146.062 136.280 127.272 1.00 49.05 227 ALA A N 1
ATOM 703 C CA . ALA A 1 227 ? 145.688 136.108 128.667 1.00 49.05 227 ALA A CA 1
ATOM 704 C C . ALA A 1 227 ? 144.190 135.913 128.849 1.00 49.05 227 ALA A C 1
ATOM 705 O O . ALA A 1 227 ? 143.768 135.039 129.606 1.00 49.05 227 ALA A O 1
ATOM 707 N N . ALA A 1 228 ? 143.375 136.712 128.168 1.00 48.05 228 ALA A N 1
ATOM 708 C CA . ALA A 1 228 ? 141.937 136.663 128.353 1.00 48.05 228 ALA A CA 1
ATOM 709 C C . ALA A 1 228 ? 141.215 135.842 127.301 1.00 48.05 228 ALA A C 1
ATOM 710 O O . ALA A 1 228 ? 140.128 135.331 127.579 1.00 48.05 228 ALA A O 1
ATOM 712 N N . GLN A 1 229 ? 141.781 135.707 126.106 1.00 51.15 229 GLN A N 1
ATOM 713 C CA . GLN A 1 229 ? 141.152 134.951 125.033 1.00 51.15 229 GLN A CA 1
ATOM 714 C C . GLN A 1 229 ? 141.640 133.513 124.990 1.00 51.15 229 GLN A C 1
ATOM 715 O O . GLN A 1 229 ? 140.836 132.580 125.004 1.00 51.15 229 GLN A O 1
ATOM 721 N N . LEU A 1 230 ? 142.948 133.324 124.924 1.00 55.09 230 LEU A N 1
ATOM 722 C CA . LEU A 1 230 ? 143.566 132.034 125.170 1.00 55.09 230 LEU A CA 1
ATOM 723 C C . LEU A 1 230 ? 143.951 131.998 126.639 1.00 55.09 230 LEU A C 1
ATOM 724 O O . LEU A 1 230 ? 144.625 132.906 127.124 1.00 55.09 230 LEU A O 1
ATOM 729 N N . ASP A 1 231 ? 143.507 130.978 127.359 1.00 61.33 231 ASP A N 1
ATOM 730 C CA . ASP A 1 231 ? 143.737 130.952 128.800 1.00 61.33 231 ASP A CA 1
ATOM 731 C C . ASP A 1 231 ? 145.184 130.531 129.063 1.00 61.33 231 ASP A C 1
ATOM 732 O O . ASP A 1 231 ? 145.480 129.431 129.532 1.00 61.33 231 ASP A O 1
ATOM 737 N N . MET A 1 232 ? 146.102 131.442 128.749 1.00 60.68 232 MET A N 1
ATOM 738 C CA . MET A 1 232 ? 147.532 131.171 128.821 1.00 60.68 232 MET A CA 1
ATOM 739 C C . MET A 1 232 ? 148.251 132.151 129.731 1.00 60.68 232 MET A C 1
ATOM 740 O O . MET A 1 232 ? 149.391 132.528 129.483 1.00 60.68 232 MET A O 1
ATOM 745 N N . ASP A 1 233 ? 147.596 132.565 130.812 1.00 61.59 233 ASP A N 1
ATOM 746 C CA . ASP A 1 233 ? 148.249 133.446 131.770 1.00 61.59 233 ASP A CA 1
ATOM 747 C C . ASP A 1 233 ? 149.270 132.699 132.612 1.00 61.59 233 ASP A C 1
ATOM 748 O O . ASP A 1 233 ? 150.292 133.274 132.997 1.00 61.59 233 ASP A O 1
ATOM 753 N N . ASP A 1 234 ? 149.014 131.425 132.911 1.00 66.10 234 ASP A N 1
ATOM 754 C CA . ASP A 1 234 ? 149.934 130.650 133.733 1.00 66.10 234 ASP A CA 1
ATOM 755 C C . ASP A 1 234 ? 151.171 130.209 132.965 1.00 66.10 234 ASP A C 1
ATOM 756 O O . ASP A 1 234 ? 152.250 130.111 133.553 1.00 66.10 234 ASP A O 1
ATOM 761 N N . GLU A 1 235 ? 151.041 129.920 131.670 1.00 63.64 235 GLU A N 1
ATOM 762 C CA . GLU A 1 235 ? 152.225 129.644 130.867 1.00 63.64 235 GLU A CA 1
ATOM 763 C C . GLU A 1 235 ? 153.118 130.869 130.773 1.00 63.64 235 GLU A C 1
ATOM 764 O O . GLU A 1 235 ? 154.347 130.756 130.812 1.00 63.64 235 GLU A O 1
ATOM 770 N N . ILE A 1 236 ? 152.517 132.048 130.630 1.00 60.15 236 ILE A N 1
ATOM 771 C CA . ILE A 1 236 ? 153.293 133.282 130.584 1.00 60.15 236 ILE A CA 1
ATOM 772 C C . ILE A 1 236 ? 154.038 133.491 131.892 1.00 60.15 236 ILE A C 1
ATOM 773 O O . ILE A 1 236 ? 155.180 133.959 131.902 1.00 60.15 236 ILE A O 1
ATOM 778 N N . GLY A 1 237 ? 153.410 133.145 133.013 1.00 60.57 237 GLY A N 1
ATOM 779 C CA . GLY A 1 237 ? 154.084 133.257 134.290 1.00 60.57 237 GLY A CA 1
ATOM 780 C C . GLY A 1 237 ? 155.244 132.300 134.436 1.00 60.57 237 GLY A C 1
ATOM 781 O O . GLY A 1 237 ? 156.253 132.634 135.063 1.00 60.57 237 GLY A O 1
ATOM 782 N N . PHE A 1 238 ? 155.115 131.098 133.882 1.00 65.06 238 PHE A N 1
ATOM 783 C CA . PHE A 1 238 ? 156.198 130.127 133.953 1.00 65.06 238 PHE A CA 1
ATOM 784 C C . PHE A 1 238 ? 157.415 130.596 133.168 1.00 65.06 238 PHE A C 1
ATOM 785 O O . PHE A 1 238 ? 158.548 130.510 133.652 1.00 65.06 238 PHE A O 1
ATOM 793 N N . ARG A 1 239 ? 157.208 131.091 131.949 1.00 61.52 239 ARG A N 1
ATOM 794 C CA . ARG A 1 239 ? 158.344 131.528 131.149 1.00 61.52 239 ARG A CA 1
ATOM 795 C C . ARG A 1 239 ? 158.895 132.866 131.619 1.00 61.52 239 ARG A C 1
ATOM 796 O O . ARG A 1 239 ? 160.071 133.155 131.393 1.00 61.52 239 ARG A O 1
ATOM 804 N N . ASN A 1 240 ? 158.073 133.694 132.263 1.00 62.37 240 ASN A N 1
ATOM 805 C CA . ASN A 1 240 ? 158.591 134.907 132.882 1.00 62.37 240 ASN A CA 1
ATOM 806 C C . ASN A 1 240 ? 159.581 134.569 133.982 1.00 62.37 240 ASN A C 1
ATOM 807 O O . ASN A 1 240 ? 160.645 135.187 134.084 1.00 62.37 240 ASN A O 1
ATOM 812 N N . MET A 1 241 ? 159.242 133.590 134.821 1.00 66.72 241 MET A N 1
ATOM 813 C CA . MET A 1 241 ? 160.141 133.181 135.891 1.00 66.72 241 MET A CA 1
ATOM 814 C C . MET A 1 241 ? 161.402 132.541 135.330 1.00 66.72 241 MET A C 1
ATOM 815 O O . MET A 1 241 ? 162.501 132.766 135.845 1.00 66.72 241 MET A O 1
ATOM 820 N N . SER A 1 242 ? 161.264 131.745 134.272 1.00 66.77 242 SER A N 1
ATOM 821 C CA . SER A 1 242 ? 162.421 131.127 133.638 1.00 66.77 242 SER A CA 1
ATOM 822 C C . SER A 1 242 ? 163.320 132.148 132.956 1.00 66.77 242 SER A C 1
ATOM 823 O O . SER A 1 242 ? 164.546 132.028 133.025 1.00 66.77 242 SER A O 1
ATOM 826 N N . LEU A 1 243 ? 162.739 133.148 132.295 1.00 66.35 243 LEU A N 1
ATOM 827 C CA . LEU A 1 243 ? 163.524 134.186 131.641 1.00 66.35 243 LEU A CA 1
ATOM 828 C C . LEU A 1 243 ? 164.064 135.222 132.611 1.00 66.35 243 LEU A C 1
ATOM 829 O O . LEU A 1 243 ? 165.030 135.915 132.279 1.00 66.35 243 LEU A O 1
ATOM 834 N N . GLY A 1 244 ? 163.463 135.352 133.793 1.00 65.67 244 GLY A N 1
ATOM 835 C CA . GLY A 1 244 ? 163.878 136.393 134.713 1.00 65.67 244 GLY A CA 1
ATOM 836 C C . GLY A 1 244 ? 165.225 136.134 135.352 1.00 65.67 244 GLY A C 1
ATOM 837 O O . GLY A 1 244 ? 165.918 137.075 135.744 1.00 65.67 244 GLY A O 1
ATOM 838 N N . LYS A 1 245 ? 165.602 134.870 135.490 1.00 68.39 245 LYS A N 1
ATOM 839 C CA . LYS A 1 245 ? 166.891 134.495 136.072 1.00 68.39 245 LYS A CA 1
ATOM 840 C C . LYS A 1 245 ? 167.936 134.243 134.995 1.00 68.39 245 LYS A C 1
ATOM 841 O O . LYS A 1 245 ? 168.632 133.233 135.014 1.00 68.39 245 LYS A O 1
ATOM 847 N N . LEU A 1 246 ? 168.083 135.167 134.050 1.00 66.63 246 LEU A N 1
ATOM 848 C CA . LEU A 1 246 ? 169.035 135.001 132.963 1.00 66.63 246 LEU A CA 1
ATOM 849 C C . LEU A 1 246 ? 169.760 136.314 132.711 1.00 66.63 246 LEU A C 1
ATOM 850 O O . LEU A 1 246 ? 169.240 137.394 132.997 1.00 66.63 246 LEU A O 1
ATOM 855 N N . SER A 1 247 ? 170.965 136.206 132.163 1.00 67.73 247 SER A N 1
ATOM 856 C CA . SER A 1 247 ? 171.776 137.372 131.834 1.00 67.73 247 SER A CA 1
ATOM 857 C C . SER A 1 247 ? 172.519 137.176 130.514 1.00 67.73 247 SER A C 1
ATOM 858 O O . SER A 1 247 ? 171.977 137.418 129.437 1.00 67.73 247 SER A O 1
ATOM 861 N N . ASN A 1 280 ? 149.123 123.025 121.564 1.00 73.29 280 ASN A N 1
ATOM 862 C CA . ASN A 1 280 ? 148.254 123.365 122.683 1.00 73.29 280 ASN A CA 1
ATOM 863 C C . ASN A 1 280 ? 148.994 124.195 123.726 1.00 73.29 280 ASN A C 1
ATOM 864 O O . ASN A 1 280 ? 148.387 124.736 124.647 1.00 73.29 280 ASN A O 1
ATOM 869 N N . SER A 1 281 ? 150.311 124.292 123.571 1.00 65.89 281 SER A N 1
ATOM 870 C CA . SER A 1 281 ? 151.156 125.002 124.513 1.00 65.89 281 SER A CA 1
ATOM 871 C C . SER A 1 281 ? 151.191 126.489 124.183 1.00 65.89 281 SER A C 1
ATOM 872 O O . SER A 1 281 ? 150.560 126.958 123.237 1.00 65.89 281 SER A O 1
ATOM 875 N N . LEU A 1 282 ? 151.944 127.246 124.981 1.00 61.36 282 LEU A N 1
ATOM 876 C CA . LEU A 1 282 ? 152.121 128.665 124.698 1.00 61.36 282 LEU A CA 1
ATOM 877 C C . LEU A 1 282 ? 152.985 128.876 123.465 1.00 61.36 282 LEU A C 1
ATOM 878 O O . LEU A 1 282 ? 152.751 129.806 122.690 1.00 61.36 282 LEU A O 1
ATOM 883 N N . GLU A 1 283 ? 153.983 128.019 123.265 1.00 65.79 283 GLU A N 1
ATOM 884 C CA . GLU A 1 283 ? 154.870 128.178 122.122 1.00 65.79 283 GLU A CA 1
ATOM 885 C C . GLU A 1 283 ? 154.172 127.851 120.810 1.00 65.79 283 GLU A C 1
ATOM 886 O O . GLU A 1 283 ? 154.498 128.441 119.776 1.00 65.79 283 GLU A O 1
ATOM 892 N N . ALA A 1 284 ? 153.220 126.920 120.824 1.00 63.26 284 ALA A N 1
ATOM 893 C CA . ALA A 1 284 ? 152.473 126.618 119.609 1.00 63.26 284 ALA A CA 1
ATOM 894 C C . ALA A 1 284 ? 151.500 127.735 119.269 1.00 63.26 284 ALA A C 1
ATOM 895 O O . ALA A 1 284 ? 151.283 128.038 118.092 1.00 63.26 284 ALA A O 1
ATOM 897 N N . ALA A 1 285 ? 150.890 128.346 120.284 1.00 60.61 285 ALA A N 1
ATOM 898 C CA . ALA A 1 285 ? 149.999 129.473 120.041 1.00 60.61 285 ALA A CA 1
ATOM 899 C C . ALA A 1 285 ? 150.775 130.690 119.567 1.00 60.61 285 ALA A C 1
ATOM 900 O O . ALA A 1 285 ? 150.273 131.478 118.760 1.00 60.61 285 ALA A O 1
ATOM 902 N N . ASP A 1 286 ? 151.991 130.869 120.074 1.00 58.59 286 ASP A N 1
ATOM 903 C CA . ASP A 1 286 ? 152.829 131.973 119.631 1.00 58.59 286 ASP A CA 1
ATOM 904 C C . ASP A 1 286 ? 153.195 131.832 118.162 1.00 58.59 286 ASP A C 1
ATOM 905 O O . ASP A 1 286 ? 153.164 132.808 117.408 1.00 58.59 286 ASP A O 1
ATOM 910 N N . PHE A 1 287 ? 153.551 130.619 117.741 1.00 61.24 287 PHE A N 1
ATOM 911 C CA . PHE A 1 287 ? 153.893 130.363 116.348 1.00 61.24 287 PHE A CA 1
ATOM 912 C C . PHE A 1 287 ? 152.684 130.522 115.440 1.00 61.24 287 PHE A C 1
ATOM 913 O O . PHE A 1 287 ? 152.826 130.946 114.290 1.00 61.24 287 PHE A O 1
ATOM 921 N N . ARG A 1 288 ? 151.499 130.166 115.926 1.00 58.41 288 ARG A N 1
ATOM 922 C CA . ARG A 1 288 ? 150.280 130.311 115.144 1.00 58.41 288 ARG A CA 1
ATOM 923 C C . ARG A 1 288 ? 149.858 131.767 115.017 1.00 58.41 288 ARG A C 1
ATOM 924 O O . ARG A 1 288 ? 149.259 132.150 114.009 1.00 58.41 288 ARG A O 1
ATOM 932 N N . TRP A 1 289 ? 150.156 132.582 116.029 1.00 52.56 289 TRP A N 1
ATOM 933 C CA . TRP A 1 289 ? 149.838 134.004 115.984 1.00 52.56 289 TRP A CA 1
ATOM 934 C C . TRP A 1 289 ? 150.774 134.749 115.044 1.00 52.56 289 TRP A C 1
ATOM 935 O O . TRP A 1 289 ? 150.332 135.614 114.283 1.00 52.56 289 TRP A O 1
ATOM 946 N N . LYS A 1 290 ? 152.064 134.420 115.071 1.00 54.78 290 LYS A N 1
ATOM 947 C CA . LYS A 1 290 ? 153.017 135.103 114.206 1.00 54.78 290 LYS A CA 1
ATOM 948 C C . LYS A 1 290 ? 152.765 134.800 112.739 1.00 54.78 290 LYS A C 1
ATOM 949 O O . LYS A 1 290 ? 153.004 135.655 111.883 1.00 54.78 290 LYS A O 1
ATOM 955 N N . ALA A 1 291 ? 152.300 133.594 112.426 1.00 56.31 291 ALA A N 1
ATOM 956 C CA . ALA A 1 291 ? 152.025 133.251 111.039 1.00 56.31 291 ALA A CA 1
ATOM 957 C C . ALA A 1 291 ? 150.758 133.915 110.532 1.00 56.31 291 ALA A C 1
ATOM 958 O O . ALA A 1 291 ? 150.651 134.197 109.336 1.00 56.31 291 ALA A O 1
ATOM 960 N N . LYS A 1 292 ? 149.786 134.153 111.410 1.00 56.75 292 LYS A N 1
ATOM 961 C CA . LYS A 1 292 ? 148.589 134.876 111.000 1.00 56.75 292 LYS A CA 1
ATOM 962 C C . LYS A 1 292 ? 148.877 136.354 110.796 1.00 56.75 292 LYS A C 1
ATOM 963 O O . LYS A 1 292 ? 148.302 136.979 109.901 1.00 56.75 292 LYS A O 1
ATOM 969 N N . MET A 1 293 ? 149.761 136.928 111.610 1.00 55.48 293 MET A N 1
ATOM 970 C CA . MET A 1 293 ? 150.151 138.316 111.416 1.00 55.48 293 MET A CA 1
ATOM 971 C C . MET A 1 293 ? 151.015 138.489 110.178 1.00 55.48 293 MET A C 1
ATOM 972 O O . MET A 1 293 ? 150.924 139.518 109.503 1.00 55.48 293 MET A O 1
ATOM 977 N N . ASN A 1 294 ? 151.854 137.502 109.863 1.00 56.34 294 ASN A N 1
ATOM 978 C CA . ASN A 1 294 ? 152.817 137.650 108.780 1.00 56.34 294 ASN A CA 1
ATOM 979 C C . ASN A 1 294 ? 152.165 137.664 107.406 1.00 56.34 294 ASN A C 1
ATOM 980 O O . ASN A 1 294 ? 152.739 138.228 106.472 1.00 56.34 294 ASN A O 1
ATOM 985 N N . GLN A 1 295 ? 150.988 137.066 107.255 1.00 60.52 295 GLN A N 1
ATOM 986 C CA . GLN A 1 295 ? 150.326 137.006 105.960 1.00 60.52 295 GLN A CA 1
ATOM 987 C C . GLN A 1 295 ? 149.455 138.221 105.681 1.00 60.52 295 GLN A C 1
ATOM 988 O O . GLN A 1 295 ? 148.836 138.287 104.616 1.00 60.52 295 GLN A O 1
ATOM 994 N N . LEU A 1 296 ? 149.385 139.171 106.607 1.00 53.87 296 LEU A N 1
ATOM 995 C CA . LEU A 1 296 ? 148.578 140.362 106.399 1.00 53.87 296 LEU A CA 1
ATOM 996 C C . LEU A 1 296 ? 149.195 141.243 105.323 1.00 53.87 296 LEU A C 1
ATOM 997 O O . LEU A 1 296 ? 150.411 141.434 105.278 1.00 53.87 296 LEU A O 1
ATOM 1002 N N . SER A 1 297 ? 148.348 141.771 104.450 1.00 55.30 297 SER A N 1
ATOM 1003 C CA . SER A 1 297 ? 148.783 142.735 103.458 1.00 55.30 297 SER A CA 1
ATOM 1004 C C . SER A 1 297 ? 148.979 144.099 104.110 1.00 55.30 297 SER A C 1
ATOM 1005 O O . SER A 1 297 ? 148.509 144.335 105.224 1.00 55.30 297 SER A O 1
ATOM 1008 N N . PRO A 1 298 ? 149.699 145.010 103.450 1.00 55.47 298 PRO A N 1
ATOM 1009 C CA . PRO A 1 298 ? 149.840 146.360 104.011 1.00 55.47 298 PRO A CA 1
ATOM 1010 C C . PRO A 1 298 ? 148.517 147.060 104.250 1.00 55.47 298 PRO A C 1
ATOM 1011 O O . PRO A 1 298 ? 148.407 147.835 105.205 1.00 55.47 298 PRO A O 1
ATOM 1015 N N . LEU A 1 299 ? 147.507 146.816 103.414 1.00 55.81 299 LEU A N 1
ATOM 1016 C CA . LEU A 1 299 ? 146.200 147.422 103.642 1.00 55.81 299 LEU A CA 1
ATOM 1017 C C . LEU A 1 299 ? 145.514 146.851 104.873 1.00 55.81 299 LEU A C 1
ATOM 1018 O O . LEU A 1 299 ? 144.768 147.566 105.547 1.00 55.81 299 LEU A O 1
ATOM 1023 N N . GLU A 1 300 ? 145.728 145.569 105.172 1.00 54.84 300 GLU A N 1
ATOM 1024 C CA . GLU A 1 300 ? 145.129 144.990 106.368 1.00 54.84 300 GLU A CA 1
ATOM 1025 C C . GLU A 1 300 ? 145.809 145.492 107.631 1.00 54.84 300 GLU A C 1
ATOM 1026 O O . GLU A 1 300 ? 145.160 145.616 108.672 1.00 54.84 300 GLU A O 1
ATOM 1032 N N . ARG A 1 301 ? 147.110 145.768 107.568 1.00 52.42 301 ARG A N 1
ATOM 1033 C CA . ARG A 1 301 ? 147.794 146.345 108.717 1.00 52.42 301 ARG A CA 1
ATOM 1034 C C . ARG A 1 301 ? 147.362 147.781 108.966 1.00 52.42 301 ARG A C 1
ATOM 1035 O O . ARG A 1 301 ? 147.324 148.219 110.118 1.00 52.42 301 ARG A O 1
ATOM 1043 N N . VAL A 1 302 ? 147.054 148.533 107.909 1.00 50.13 302 VAL A N 1
ATOM 1044 C CA . VAL A 1 302 ? 146.535 149.881 108.097 1.00 50.13 302 VAL A CA 1
ATOM 1045 C C . VAL A 1 302 ? 145.151 149.831 108.726 1.00 50.13 302 VAL A C 1
ATOM 1046 O O . VAL A 1 302 ? 144.834 150.620 109.621 1.00 50.13 302 VAL A O 1
ATOM 1050 N N . ARG A 1 303 ? 144.312 148.893 108.284 1.00 48.34 303 ARG A N 1
ATOM 1051 C CA . ARG A 1 303 ? 142.969 148.783 108.836 1.00 48.34 303 ARG A CA 1
ATOM 1052 C C . ARG A 1 303 ? 142.992 148.399 110.305 1.00 48.34 303 ARG A C 1
ATOM 1053 O O . ARG A 1 303 ? 142.097 148.784 111.059 1.00 48.34 303 ARG A O 1
ATOM 1061 N N . HIS A 1 304 ? 143.989 147.627 110.726 1.00 45.94 304 HIS A N 1
ATOM 1062 C CA . HIS A 1 304 ? 144.065 147.210 112.119 1.00 45.94 304 HIS A CA 1
ATOM 1063 C C . HIS A 1 304 ? 144.430 148.375 113.023 1.00 45.94 304 HIS A C 1
ATOM 1064 O O . HIS A 1 304 ? 143.812 148.575 114.072 1.00 45.94 304 HIS A O 1
ATOM 1071 N N . ILE A 1 305 ? 145.442 149.150 112.639 1.00 44.14 305 ILE A N 1
ATOM 1072 C CA . ILE A 1 305 ? 145.861 150.283 113.452 1.00 44.14 305 ILE A CA 1
ATOM 1073 C C . ILE A 1 305 ? 144.820 151.390 113.409 1.00 44.14 305 ILE A C 1
ATOM 1074 O O . ILE A 1 305 ? 144.554 152.044 114.420 1.00 44.14 305 ILE A O 1
ATOM 1079 N N . ALA A 1 306 ? 144.221 151.625 112.241 1.00 44.69 306 ALA A N 1
ATOM 1080 C CA . ALA A 1 306 ? 143.193 152.651 112.131 1.00 44.69 306 ALA A CA 1
ATOM 1081 C C . ALA A 1 306 ? 141.999 152.338 113.019 1.00 44.69 306 ALA A C 1
ATOM 1082 O O . ALA A 1 306 ? 141.443 153.235 113.659 1.00 44.69 306 ALA A O 1
ATOM 1084 N N . LEU A 1 307 ? 141.586 151.072 113.068 1.00 44.87 307 LEU A N 1
ATOM 1085 C CA . LEU A 1 307 ? 140.471 150.690 113.926 1.00 44.87 307 LEU A CA 1
ATOM 1086 C C . LEU A 1 307 ? 140.802 150.894 115.395 1.00 44.87 307 LEU A C 1
ATOM 1087 O O . LEU A 1 307 ? 139.949 151.329 116.171 1.00 44.87 307 LEU A O 1
ATOM 1092 N N . TYR A 1 308 ? 142.032 150.578 115.802 1.00 44.63 308 TYR A N 1
ATOM 1093 C CA . TYR A 1 308 ? 142.391 150.756 117.202 1.00 44.63 308 TYR A CA 1
ATOM 1094 C C . TYR A 1 308 ? 142.435 152.225 117.580 1.00 44.63 308 TYR A C 1
ATOM 1095 O O . TYR A 1 308 ? 141.924 152.614 118.634 1.00 44.63 308 TYR A O 1
ATOM 1104 N N . LEU A 1 309 ? 143.061 153.053 116.744 1.00 43.94 309 LEU A N 1
ATOM 1105 C CA . LEU A 1 309 ? 143.155 154.476 117.036 1.00 43.94 309 LEU A CA 1
ATOM 1106 C C . LEU A 1 309 ? 141.782 155.125 117.053 1.00 43.94 309 LEU A C 1
ATOM 1107 O O . LEU A 1 309 ? 141.518 156.014 117.867 1.00 43.94 309 LEU A O 1
ATOM 1112 N N . LEU A 1 310 ? 140.899 154.711 116.149 1.00 44.83 310 LEU A N 1
ATOM 1113 C CA . LEU A 1 310 ? 139.549 155.256 116.146 1.00 44.83 310 LEU A CA 1
ATOM 1114 C C . LEU A 1 310 ? 138.811 154.907 117.432 1.00 44.83 310 LEU A C 1
ATOM 1115 O O . LEU A 1 310 ? 138.056 155.725 117.962 1.00 44.83 310 LEU A O 1
ATOM 1120 N N . CYS A 1 311 ? 139.011 153.694 117.945 1.00 45.92 311 CYS A N 1
ATOM 1121 C CA . CYS A 1 311 ? 138.419 153.328 119.227 1.00 45.92 311 CYS A CA 1
ATOM 1122 C C . CYS A 1 311 ? 139.100 154.059 120.377 1.00 45.92 311 CYS A C 1
ATOM 1123 O O . CYS A 1 311 ? 138.443 154.439 121.348 1.00 45.92 311 CYS A O 1
ATOM 1126 N N . TRP A 1 312 ? 140.416 154.254 120.293 1.00 44.14 312 TRP A N 1
ATOM 1127 C CA . TRP A 1 312 ? 141.139 154.956 121.348 1.00 44.14 312 TRP A CA 1
ATOM 1128 C C . TRP A 1 312 ? 140.783 156.435 121.396 1.00 44.14 312 TRP A C 1
ATOM 1129 O O . TRP A 1 312 ? 140.749 157.026 122.479 1.00 44.14 312 TRP A O 1
ATOM 1140 N N . GLY A 1 313 ? 140.512 157.048 120.252 1.00 47.31 313 GLY A N 1
ATOM 1141 C CA . GLY A 1 313 ? 140.254 158.469 120.216 1.00 47.31 313 GLY A CA 1
ATOM 1142 C C . GLY A 1 313 ? 138.883 158.899 120.675 1.00 47.31 313 GLY A C 1
ATOM 1143 O O . GLY A 1 313 ? 138.658 160.100 120.833 1.00 47.31 313 GLY A O 1
ATOM 1144 N N . GLU A 1 314 ? 137.959 157.961 120.892 1.00 51.41 314 GLU A N 1
ATOM 1145 C CA . GLU A 1 314 ? 136.636 158.268 121.423 1.00 51.41 314 GLU A CA 1
ATOM 1146 C C . GLU A 1 314 ? 136.356 157.549 122.735 1.00 51.41 314 GLU A C 1
ATOM 1147 O O . GLU A 1 314 ? 135.195 157.408 123.115 1.00 51.41 314 GLU A O 1
ATOM 1153 N N . ALA A 1 315 ? 137.384 157.082 123.433 1.00 48.02 315 ALA A N 1
ATOM 1154 C CA . ALA A 1 315 ? 137.176 156.335 124.664 1.00 48.02 315 ALA A CA 1
ATOM 1155 C C . ALA A 1 315 ? 137.005 157.259 125.862 1.00 48.02 315 ALA A C 1
ATOM 1156 O O . ALA A 1 315 ? 136.068 157.094 126.644 1.00 48.02 315 ALA A O 1
ATOM 1158 N N . ASN A 1 316 ? 137.958 158.164 126.062 1.00 49.82 316 ASN A N 1
ATOM 1159 C CA . ASN A 1 316 ? 137.898 159.382 126.869 1.00 49.82 316 ASN A CA 1
ATOM 1160 C C . ASN A 1 316 ? 137.835 159.155 128.371 1.00 49.82 316 ASN A C 1
ATOM 1161 O O . ASN A 1 316 ? 138.204 160.041 129.144 1.00 49.82 316 ASN A O 1
ATOM 1166 N N . GLN A 1 317 ? 137.433 157.977 128.798 1.00 50.65 317 GLN A N 1
ATOM 1167 C CA . GLN A 1 317 ? 137.718 157.472 130.137 1.00 50.65 317 GLN A CA 1
ATOM 1168 C C . GLN A 1 317 ? 138.153 156.023 130.121 1.00 50.65 317 GLN A C 1
ATOM 1169 O O . GLN A 1 317 ? 138.908 155.613 131.005 1.00 50.65 317 GLN A O 1
ATOM 1175 N N . VAL A 1 318 ? 137.708 155.245 129.134 1.00 47.22 318 VAL A N 1
ATOM 1176 C CA . VAL A 1 318 ? 138.202 153.905 128.889 1.00 47.22 318 VAL A CA 1
ATOM 1177 C C . VAL A 1 318 ? 139.651 153.915 128.442 1.00 47.22 318 VAL A C 1
ATOM 1178 O O . VAL A 1 318 ? 140.274 152.856 128.355 1.00 47.22 318 VAL A O 1
ATOM 1182 N N . ARG A 1 319 ? 140.208 155.088 128.151 1.00 47.50 319 ARG A N 1
ATOM 1183 C CA . ARG A 1 319 ? 141.644 155.182 127.937 1.00 47.50 319 ARG A CA 1
ATOM 1184 C C . ARG A 1 319 ? 142.417 154.851 129.202 1.00 47.50 319 ARG A C 1
ATOM 1185 O O . ARG A 1 319 ? 143.542 154.352 129.124 1.00 47.50 319 ARG A O 1
ATOM 1193 N N . PHE A 1 320 ? 141.832 155.116 130.371 1.00 52.05 320 PHE A N 1
ATOM 1194 C CA . PHE A 1 320 ? 142.468 154.757 131.630 1.00 52.05 320 PHE A CA 1
ATOM 1195 C C . PHE A 1 320 ? 142.437 153.261 131.880 1.00 52.05 320 PHE A C 1
ATOM 1196 O O . PHE A 1 320 ? 143.280 152.753 132.623 1.00 52.05 320 PHE A O 1
ATOM 1204 N N . THR A 1 321 ? 141.488 152.553 131.283 1.00 46.59 321 THR A N 1
ATOM 1205 C CA . THR A 1 321 ? 141.328 151.111 131.434 1.00 46.59 321 THR A CA 1
ATOM 1206 C C . THR A 1 321 ? 141.698 150.466 130.101 1.00 46.59 321 THR A C 1
ATOM 1207 O O . THR A 1 321 ? 140.851 150.284 129.228 1.00 46.59 321 THR A O 1
ATOM 1211 N N . ALA A 1 322 ? 142.975 150.106 129.961 1.00 43.96 322 ALA A N 1
ATOM 1212 C CA . ALA A 1 322 ? 143.495 149.674 128.668 1.00 43.96 322 ALA A CA 1
ATOM 1213 C C . ALA A 1 322 ? 142.865 148.369 128.205 1.00 43.96 322 ALA A C 1
ATOM 1214 O O . ALA A 1 322 ? 142.601 148.196 127.013 1.00 43.96 322 ALA A O 1
ATOM 1216 N N . GLU A 1 323 ? 142.633 147.430 129.123 1.00 42.56 323 GLU A N 1
ATOM 1217 C CA . GLU A 1 323 ? 142.162 146.106 128.734 1.00 42.56 323 GLU A CA 1
ATOM 1218 C C . GLU A 1 323 ? 140.678 146.086 128.424 1.00 42.56 323 GLU A C 1
ATOM 1219 O O . GLU A 1 323 ? 140.226 145.216 127.679 1.00 42.56 323 GLU A O 1
ATOM 1225 N N . CYS A 1 324 ? 139.905 147.013 128.986 1.00 44.04 324 CYS A N 1
ATOM 1226 C CA . CYS A 1 324 ? 138.518 147.156 128.565 1.00 44.04 324 CYS A CA 1
ATOM 1227 C C . CYS A 1 324 ? 138.438 147.584 127.112 1.00 44.04 324 CYS A C 1
ATOM 1228 O O . CYS A 1 324 ? 137.510 147.196 126.399 1.00 44.04 324 CYS A O 1
ATOM 1231 N N . LEU A 1 325 ? 139.409 148.373 126.660 1.00 43.99 325 LEU A N 1
ATOM 1232 C CA . LEU A 1 325 ? 139.474 148.828 125.281 1.00 43.99 325 LEU A CA 1
ATOM 1233 C C . LEU A 1 325 ? 139.987 147.747 124.335 1.00 43.99 325 LEU A C 1
ATOM 1234 O O . LEU A 1 325 ? 139.606 147.730 123.162 1.00 43.99 325 LEU A O 1
ATOM 1239 N N . CYS A 1 326 ? 140.853 146.850 124.808 1.00 41.97 326 CYS A N 1
ATOM 1240 C CA . CYS A 1 326 ? 141.249 145.706 123.993 1.00 41.97 326 CYS A CA 1
ATOM 1241 C C . CYS A 1 326 ? 140.065 144.792 123.717 1.00 41.97 326 CYS A C 1
ATOM 1242 O O . CYS A 1 326 ? 139.930 144.256 122.615 1.00 41.97 326 CYS A O 1
ATOM 1245 N N . PHE A 1 327 ? 139.206 144.590 124.713 1.00 42.00 327 PHE A N 1
ATOM 1246 C CA . PHE A 1 327 ? 137.994 143.808 124.504 1.00 42.00 327 PHE A CA 1
ATOM 1247 C C . PHE A 1 327 ? 137.049 144.494 123.526 1.00 42.00 327 PHE A C 1
ATOM 1248 O O . PHE A 1 327 ? 136.414 143.829 122.704 1.00 42.00 327 PHE A O 1
ATOM 1256 N N . ILE A 1 328 ? 136.921 145.819 123.615 1.00 43.74 328 ILE A N 1
ATOM 1257 C CA . ILE A 1 328 ? 136.057 146.543 122.689 1.00 43.74 328 ILE A CA 1
ATOM 1258 C C . ILE A 1 328 ? 136.638 146.503 121.285 1.00 43.74 328 ILE A C 1
ATOM 1259 O O . ILE A 1 328 ? 135.905 146.409 120.296 1.00 43.74 328 ILE A O 1
ATOM 1264 N N . TYR A 1 329 ? 137.963 146.570 121.174 1.00 44.35 329 TYR A N 1
ATOM 1265 C CA . TYR A 1 329 ? 138.602 146.456 119.871 1.00 44.35 329 TYR A CA 1
ATOM 1266 C C . TYR A 1 329 ? 138.332 145.101 119.237 1.00 44.35 329 TYR A C 1
ATOM 1267 O O . TYR A 1 329 ? 138.099 145.012 118.028 1.00 44.35 329 TYR A O 1
ATOM 1276 N N . LYS A 1 330 ? 138.377 144.030 120.029 1.00 46.44 330 LYS A N 1
ATOM 1277 C CA . LYS A 1 330 ? 138.180 142.698 119.468 1.00 46.44 330 LYS A CA 1
ATOM 1278 C C . LYS A 1 330 ? 136.723 142.452 119.110 1.00 46.44 330 LYS A C 1
ATOM 1279 O O . LYS A 1 330 ? 136.431 141.804 118.103 1.00 46.44 330 LYS A O 1
ATOM 1285 N N . CYS A 1 331 ? 135.795 142.948 119.925 1.00 48.50 331 CYS A N 1
ATOM 1286 C CA . CYS A 1 331 ? 134.384 142.864 119.569 1.00 48.50 331 CYS A CA 1
ATOM 1287 C C . CYS A 1 331 ? 134.103 143.616 118.278 1.00 48.50 331 CYS A C 1
ATOM 1288 O O . CYS A 1 331 ? 133.353 143.138 117.422 1.00 48.50 331 CYS A O 1
ATOM 1291 N N . ALA A 1 332 ? 134.692 144.803 118.130 1.00 49.42 332 ALA A N 1
ATOM 1292 C CA . ALA A 1 332 ? 134.508 145.590 116.917 1.00 49.42 332 ALA A CA 1
ATOM 1293 C C . ALA A 1 332 ? 135.159 144.923 115.715 1.00 49.42 332 ALA A C 1
ATOM 1294 O O . ALA A 1 332 ? 134.585 144.910 114.623 1.00 49.42 332 ALA A O 1
ATOM 1296 N N . LEU A 1 333 ? 136.359 144.369 115.894 1.00 49.16 333 LEU A N 1
ATOM 1297 C CA . LEU A 1 333 ? 137.055 143.724 114.786 1.00 49.16 333 LEU A CA 1
ATOM 1298 C C . LEU A 1 333 ? 136.325 142.473 114.313 1.00 49.16 333 LEU A C 1
ATOM 1299 O O . LEU A 1 333 ? 136.221 142.231 113.107 1.00 49.16 333 LEU A O 1
ATOM 1304 N N . ASP A 1 334 ? 135.818 141.664 115.242 1.00 55.15 334 ASP A N 1
ATOM 1305 C CA . ASP A 1 334 ? 135.084 140.463 114.859 1.00 55.15 334 ASP A CA 1
ATOM 1306 C C . ASP A 1 334 ? 133.802 140.810 114.119 1.00 55.15 334 ASP A C 1
ATOM 1307 O O . ASP A 1 334 ? 133.433 140.136 113.154 1.00 55.15 334 ASP A O 1
ATOM 1312 N N . TYR A 1 335 ? 133.092 141.839 114.578 1.00 58.35 335 TYR A N 1
ATOM 1313 C CA . TYR A 1 335 ? 131.900 142.286 113.872 1.00 58.35 335 TYR A CA 1
ATOM 1314 C C . TYR A 1 335 ? 132.253 142.792 112.485 1.00 58.35 335 TYR A C 1
ATOM 1315 O O . TYR A 1 335 ? 131.572 142.478 111.506 1.00 58.35 335 TYR A O 1
ATOM 1324 N N . LEU A 1 336 ? 133.344 143.550 112.387 1.00 58.12 336 LEU A N 1
ATOM 1325 C CA . LEU A 1 336 ? 133.749 144.170 111.133 1.00 58.12 336 LEU A CA 1
ATOM 1326 C C . LEU A 1 336 ? 134.077 143.138 110.067 1.00 58.12 336 LEU A C 1
ATOM 1327 O O . LEU A 1 336 ? 133.813 143.363 108.883 1.00 58.12 336 LEU A O 1
ATOM 1332 N N . ASP A 1 337 ? 134.652 142.010 110.466 1.00 60.11 337 ASP A N 1
ATOM 1333 C CA . ASP A 1 337 ? 135.089 140.968 109.550 1.00 60.11 337 ASP A CA 1
ATOM 1334 C C . ASP A 1 337 ? 133.987 139.981 109.199 1.00 60.11 337 ASP A C 1
ATOM 1335 O O . ASP A 1 337 ? 134.262 138.989 108.520 1.00 60.11 337 ASP A O 1
ATOM 1340 N N . SER A 1 338 ? 132.789 140.214 109.634 1.00 66.73 338 SER A N 1
ATOM 1341 C CA . SER A 1 338 ? 131.694 139.284 109.438 1.00 66.73 338 SER A CA 1
ATOM 1342 C C . SER A 1 338 ? 130.815 139.703 108.268 1.00 66.73 338 SER A C 1
ATOM 1343 O O . SER A 1 338 ? 130.724 140.889 107.946 1.00 66.73 338 SER A O 1
ATOM 1346 N N . PRO A 1 339 ? 130.156 138.749 107.609 1.00 72.16 339 PRO A N 1
ATOM 1347 C CA . PRO A 1 339 ? 129.162 139.117 106.590 1.00 72.16 339 PRO A CA 1
ATOM 1348 C C . PRO A 1 339 ? 127.977 139.879 107.148 1.00 72.16 339 PRO A C 1
ATOM 1349 O O . PRO A 1 339 ? 127.285 140.560 106.385 1.00 72.16 339 PRO A O 1
ATOM 1353 N N . LEU A 1 340 ? 127.714 139.777 108.451 1.00 71.92 340 LEU A N 1
ATOM 1354 C CA . LEU A 1 340 ? 126.663 140.577 109.071 1.00 71.92 340 LEU A CA 1
ATOM 1355 C C . LEU A 1 340 ? 126.917 142.065 108.890 1.00 71.92 340 LEU A C 1
ATOM 1356 O O . LEU A 1 340 ? 125.970 142.851 108.798 1.00 71.92 340 LEU A O 1
ATOM 1361 N N . CYS A 1 341 ? 128.184 142.465 108.837 1.00 71.32 341 CYS A N 1
ATOM 1362 C CA . CYS A 1 341 ? 128.588 143.850 108.638 1.00 71.32 341 CYS A CA 1
ATOM 1363 C C . CYS A 1 341 ? 128.923 144.167 107.189 1.00 71.32 341 CYS A C 1
ATOM 1364 O O . CYS A 1 341 ? 128.575 145.243 106.701 1.00 71.32 341 CYS A O 1
ATOM 1367 N N . GLN A 1 342 ? 129.591 143.250 106.488 1.00 74.62 342 GLN A N 1
ATOM 1368 C CA . GLN A 1 342 ? 129.973 143.508 105.105 1.00 74.62 342 GLN A CA 1
ATOM 1369 C C . GLN A 1 342 ? 128.766 143.543 104.179 1.00 74.62 342 GLN A C 1
ATOM 1370 O O . GLN A 1 342 ? 128.800 144.229 103.153 1.00 74.62 342 GLN A O 1
ATOM 1376 N N . GLN A 1 343 ? 127.703 142.818 104.512 1.00 82.22 343 GLN A N 1
ATOM 1377 C CA . GLN A 1 343 ? 126.494 142.830 103.701 1.00 82.22 343 GLN A CA 1
ATOM 1378 C C . GLN A 1 343 ? 125.520 143.933 104.092 1.00 82.22 343 GLN A C 1
ATOM 1379 O O . GLN A 1 343 ? 124.533 144.142 103.381 1.00 82.22 343 GLN A O 1
ATOM 1385 N N . ARG A 1 344 ? 125.764 144.633 105.196 1.00 83.52 344 ARG A N 1
ATOM 1386 C CA . ARG A 1 344 ? 124.895 145.734 105.589 1.00 83.52 344 ARG A CA 1
ATOM 1387 C C . ARG A 1 344 ? 125.089 146.917 104.649 1.00 83.52 344 ARG A C 1
ATOM 1388 O O . ARG A 1 344 ? 126.218 147.281 104.309 1.00 83.52 344 ARG A O 1
ATOM 1396 N N . GLN A 1 345 ? 123.978 147.521 104.227 1.00 89.84 345 GLN A N 1
ATOM 1397 C CA . GLN A 1 345 ? 124.008 148.557 103.202 1.00 89.84 345 GLN A CA 1
ATOM 1398 C C . GLN A 1 345 ? 124.020 149.973 103.759 1.00 89.84 345 GLN A C 1
ATOM 1399 O O . GLN A 1 345 ? 124.720 150.832 103.214 1.00 89.84 345 GLN A O 1
ATOM 1405 N N . GLU A 1 346 ? 123.274 150.239 104.825 1.00 87.61 346 GLU A N 1
ATOM 1406 C CA . GLU A 1 346 ? 123.196 151.581 105.383 1.00 87.61 346 GLU A CA 1
ATOM 1407 C C . GLU A 1 346 ? 124.287 151.795 106.422 1.00 87.61 346 GLU A C 1
ATOM 1408 O O . GLU A 1 346 ? 124.626 150.868 107.163 1.00 87.61 346 GLU A O 1
ATOM 1414 N N . PRO A 1 347 ? 124.856 152.993 106.500 1.00 78.16 347 PRO A N 1
ATOM 1415 C CA . PRO A 1 347 ? 125.895 153.247 107.500 1.00 78.16 347 PRO A CA 1
ATOM 1416 C C . PRO A 1 347 ? 125.314 153.334 108.900 1.00 78.16 347 PRO A C 1
ATOM 1417 O O . PRO A 1 347 ? 124.145 153.670 109.096 1.00 78.16 347 PRO A O 1
ATOM 1421 N N . MET A 1 348 ? 126.149 153.019 109.879 1.00 69.57 348 MET A N 1
ATOM 1422 C CA . MET A 1 348 ? 125.761 153.218 111.263 1.00 69.57 348 MET A CA 1
ATOM 1423 C C . MET A 1 348 ? 125.658 154.714 111.551 1.00 69.57 348 MET A C 1
ATOM 1424 O O . MET A 1 348 ? 126.476 155.495 111.057 1.00 69.57 348 MET A O 1
ATOM 1429 N N . PRO A 1 349 ? 124.663 155.145 112.327 1.00 64.50 349 PRO A N 1
ATOM 1430 C CA . PRO A 1 349 ? 124.519 156.577 112.614 1.00 64.50 349 PRO A CA 1
ATOM 1431 C C . PRO A 1 349 ? 125.756 157.138 113.296 1.00 64.50 349 PRO A C 1
ATOM 1432 O O . PRO A 1 349 ? 126.444 156.447 114.045 1.00 64.50 349 PRO A O 1
ATOM 1436 N N . GLU A 1 350 ? 126.048 158.403 113.010 1.00 62.63 350 GLU A N 1
ATOM 1437 C CA . GLU A 1 350 ? 127.248 159.017 113.558 1.00 62.63 350 GLU A CA 1
ATOM 1438 C C . GLU A 1 350 ? 127.159 159.106 115.074 1.00 62.63 350 GLU A C 1
ATOM 1439 O O . GLU A 1 350 ? 126.088 159.336 115.639 1.00 62.63 350 GLU A O 1
ATOM 1445 N N . GLY A 1 351 ? 128.296 158.913 115.732 1.00 56.96 351 GLY A N 1
ATOM 1446 C CA . GLY A 1 351 ? 128.342 158.910 117.175 1.00 56.96 351 GLY A CA 1
ATOM 1447 C C . GLY A 1 351 ? 127.830 157.649 117.821 1.00 56.96 351 GLY A C 1
ATOM 1448 O O . GLY A 1 351 ? 127.679 157.620 119.045 1.00 56.96 351 GLY A O 1
ATOM 1449 N N . ASP A 1 352 ? 127.565 156.602 117.039 1.00 55.04 352 ASP A N 1
ATOM 1450 C CA . ASP A 1 352 ? 127.014 155.370 117.590 1.00 55.04 352 ASP A CA 1
ATOM 1451 C C . ASP A 1 352 ? 128.018 154.636 118.461 1.00 55.04 352 ASP A C 1
ATOM 1452 O O . ASP A 1 352 ? 127.631 154.011 119.449 1.00 55.04 352 ASP A O 1
ATOM 1457 N N . PHE A 1 353 ? 129.299 154.682 118.113 1.00 48.88 353 PHE A N 1
ATOM 1458 C CA . PHE A 1 353 ? 130.297 154.016 118.936 1.00 48.88 353 PHE A CA 1
ATOM 1459 C C . PHE A 1 353 ? 130.374 154.642 120.318 1.00 48.88 353 PHE A C 1
ATOM 1460 O O . PHE A 1 353 ? 130.476 153.935 121.323 1.00 48.88 353 PHE A O 1
ATOM 1468 N N . LEU A 1 354 ? 130.336 155.968 120.392 1.00 49.84 354 LEU A N 1
ATOM 1469 C CA . LEU A 1 354 ? 130.405 156.624 121.689 1.00 49.84 354 LEU A CA 1
ATOM 1470 C C . LEU A 1 354 ? 129.092 156.486 122.446 1.00 49.84 354 LEU A C 1
ATOM 1471 O O . LEU A 1 354 ? 129.089 156.192 123.644 1.00 49.84 354 LEU A O 1
ATOM 1476 N N . ASN A 1 355 ? 127.967 156.675 121.763 1.00 52.94 355 ASN A N 1
ATOM 1477 C CA . ASN A 1 355 ? 126.681 156.647 122.449 1.00 52.94 355 ASN A CA 1
ATOM 1478 C C . ASN A 1 355 ? 126.351 155.258 122.970 1.00 52.94 355 ASN A C 1
ATOM 1479 O O . ASN A 1 355 ? 125.846 155.115 124.087 1.00 52.94 355 ASN A O 1
ATOM 1484 N N . ARG A 1 356 ? 126.624 154.222 122.185 1.00 50.92 356 ARG A N 1
ATOM 1485 C CA . ARG A 1 356 ? 126.172 152.885 122.538 1.00 50.92 356 ARG A CA 1
ATOM 1486 C C . ARG A 1 356 ? 127.192 152.096 123.342 1.00 50.92 356 ARG A C 1
ATOM 1487 O O . ARG A 1 356 ? 126.805 151.325 124.222 1.00 50.92 356 ARG A O 1
ATOM 1495 N N . VAL A 1 357 ? 128.480 152.276 123.078 1.00 46.98 357 VAL A N 1
ATOM 1496 C CA . VAL A 1 357 ? 129.504 151.459 123.714 1.00 46.98 357 VAL A CA 1
ATOM 1497 C C . VAL A 1 357 ? 130.164 152.218 124.858 1.00 46.98 357 VAL A C 1
ATOM 1498 O O . VAL A 1 357 ? 130.119 151.779 126.010 1.00 46.98 357 VAL A O 1
ATOM 1502 N N . ILE A 1 358 ? 130.775 153.362 124.550 1.00 47.20 358 ILE A N 1
ATOM 1503 C CA . ILE A 1 358 ? 131.653 154.029 125.509 1.00 47.20 358 ILE A CA 1
ATOM 1504 C C . ILE A 1 358 ? 130.860 154.696 126.624 1.00 47.20 358 ILE A C 1
ATOM 1505 O O . ILE A 1 358 ? 131.257 154.649 127.791 1.00 47.20 358 ILE A O 1
ATOM 1510 N N . THR A 1 359 ? 129.751 155.350 126.289 1.00 48.55 359 THR A N 1
ATOM 1511 C CA . THR A 1 359 ? 129.035 156.141 127.290 1.00 48.55 359 THR A CA 1
ATOM 1512 C C . THR A 1 359 ? 128.539 155.314 128.469 1.00 48.55 359 THR A C 1
ATOM 1513 O O . THR A 1 359 ? 128.707 155.765 129.614 1.00 48.55 359 THR A O 1
ATOM 1517 N N . PRO A 1 360 ? 127.933 154.130 128.289 1.00 46.28 360 PRO A N 1
ATOM 1518 C CA . PRO A 1 360 ? 127.541 153.343 129.468 1.00 46.28 360 PRO A CA 1
ATOM 1519 C C . PRO A 1 360 ? 128.689 153.004 130.400 1.00 46.28 360 PRO A C 1
ATOM 1520 O O . PRO A 1 360 ? 128.496 152.983 131.618 1.00 46.28 360 PRO A O 1
ATOM 1524 N N . ILE A 1 361 ? 129.878 152.726 129.869 1.00 47.65 361 ILE A N 1
ATOM 1525 C CA . ILE A 1 361 ? 131.023 152.486 130.738 1.00 47.65 361 ILE A CA 1
ATOM 1526 C C . ILE A 1 361 ? 131.399 153.755 131.482 1.00 47.65 361 ILE A C 1
ATOM 1527 O O . ILE A 1 361 ? 131.851 153.700 132.628 1.00 47.65 361 ILE A O 1
ATOM 1532 N N . TYR A 1 362 ? 131.247 154.913 130.842 1.00 50.95 362 TYR A N 1
ATOM 1533 C CA . TYR A 1 362 ? 131.505 156.171 131.530 1.00 50.95 362 TYR A CA 1
ATOM 1534 C C . TYR A 1 362 ? 130.488 156.407 132.637 1.00 50.95 362 TYR A C 1
ATOM 1535 O O . TYR A 1 362 ? 130.845 156.863 133.727 1.00 50.95 362 TYR A O 1
ATOM 1544 N N . HIS A 1 363 ? 129.215 156.112 132.372 1.00 51.55 363 HIS A N 1
ATOM 1545 C CA . HIS A 1 363 ? 128.184 156.288 133.386 1.00 51.55 363 HIS A CA 1
ATOM 1546 C C . HIS A 1 363 ? 128.416 155.392 134.589 1.00 51.55 363 HIS A C 1
ATOM 1547 O O . HIS A 1 363 ? 128.068 155.765 135.710 1.00 51.55 363 HIS A O 1
ATOM 1554 N N . PHE A 1 364 ? 128.971 154.201 134.384 1.00 51.73 364 PHE A N 1
ATOM 1555 C CA . PHE A 1 364 ? 129.326 153.365 135.523 1.00 51.73 364 PHE A CA 1
ATOM 1556 C C . PHE A 1 364 ? 130.421 154.016 136.355 1.00 51.73 364 PHE A C 1
ATOM 1557 O O . PHE A 1 364 ? 130.329 154.065 137.585 1.00 51.73 364 PHE A O 1
ATOM 1565 N N . ILE A 1 365 ? 131.473 154.505 135.702 1.00 54.75 365 ILE A N 1
ATOM 1566 C CA . ILE A 1 365 ? 132.587 155.112 136.422 1.00 54.75 365 ILE A CA 1
ATOM 1567 C C . ILE A 1 365 ? 132.128 156.358 137.161 1.00 54.75 365 ILE A C 1
ATOM 1568 O O . ILE A 1 365 ? 132.590 156.647 138.270 1.00 54.75 365 ILE A O 1
ATOM 1573 N N . ARG A 1 366 ? 131.223 157.124 136.555 1.00 59.69 366 ARG A N 1
ATOM 1574 C CA . ARG A 1 366 ? 130.755 158.352 137.184 1.00 59.69 366 ARG A CA 1
ATOM 1575 C C . ARG A 1 366 ? 129.847 158.063 138.372 1.00 59.69 366 ARG A C 1
ATOM 1576 O O . ARG A 1 366 ? 129.984 158.691 139.425 1.00 59.69 366 ARG A O 1
ATOM 1584 N N . ASN A 1 367 ? 128.920 157.115 138.231 1.00 59.92 367 ASN A N 1
ATOM 1585 C CA . ASN A 1 367 ? 127.999 156.820 139.320 1.00 59.92 367 ASN A CA 1
ATOM 1586 C C . ASN A 1 367 ? 128.682 156.170 140.511 1.00 59.92 367 ASN A C 1
ATOM 1587 O O . ASN A 1 367 ? 128.087 156.114 141.589 1.00 59.92 367 ASN A O 1
ATOM 1592 N N . GLN A 1 368 ? 129.900 155.662 140.347 1.00 63.42 368 GLN A N 1
ATOM 1593 C CA . GLN A 1 368 ? 130.614 155.128 141.498 1.00 63.42 368 GLN A CA 1
ATOM 1594 C C . GLN A 1 368 ? 131.057 156.239 142.434 1.00 63.42 368 GLN A C 1
ATOM 1595 O O . GLN A 1 368 ? 131.154 156.027 143.646 1.00 63.42 368 GLN A O 1
ATOM 1601 N N . VAL A 1 369 ? 131.315 157.426 141.897 1.00 67.94 369 VAL A N 1
ATOM 1602 C CA . VAL A 1 369 ? 131.875 158.517 142.678 1.00 67.94 369 VAL A CA 1
ATOM 1603 C C . VAL A 1 369 ? 130.888 159.652 142.912 1.00 67.94 369 VAL A C 1
ATOM 1604 O O . VAL A 1 369 ? 131.053 160.396 143.888 1.00 67.94 369 VAL A O 1
ATOM 1608 N N . TYR A 1 370 ? 129.862 159.801 142.082 1.00 71.02 370 TYR A N 1
ATOM 1609 C CA . TYR A 1 370 ? 128.984 160.955 142.161 1.00 71.02 370 TYR A CA 1
ATOM 1610 C C . TYR A 1 370 ? 127.532 160.528 142.301 1.00 71.02 370 TYR A C 1
ATOM 1611 O O . TYR A 1 370 ? 127.142 159.418 141.937 1.00 71.02 370 TYR A O 1
ATOM 1620 N N . GLU A 1 371 ? 126.734 161.446 142.834 1.00 84.97 371 GLU A N 1
ATOM 1621 C CA . GLU A 1 371 ? 125.330 161.225 143.128 1.00 84.97 371 GLU A CA 1
ATOM 1622 C C . GLU A 1 371 ? 124.525 162.398 142.591 1.00 84.97 371 GLU A C 1
ATOM 1623 O O . GLU A 1 371 ? 125.041 163.507 142.452 1.00 84.97 371 GLU A O 1
ATOM 1629 N N . ILE A 1 372 ? 123.257 162.151 142.285 1.00 92.72 372 ILE A N 1
ATOM 1630 C CA . ILE A 1 372 ? 122.345 163.203 141.852 1.00 92.72 372 ILE A CA 1
ATOM 1631 C C . ILE A 1 372 ? 121.537 163.661 143.057 1.00 92.72 372 ILE A C 1
ATOM 1632 O O . ILE A 1 372 ? 120.791 162.874 143.653 1.00 92.72 372 ILE A O 1
ATOM 1637 N N . VAL A 1 373 ? 121.683 164.930 143.416 1.00 99.50 373 VAL A N 1
ATOM 1638 C CA . VAL A 1 373 ? 120.951 165.527 144.531 1.00 99.50 373 VAL A CA 1
ATOM 1639 C C . VAL A 1 373 ? 120.081 166.628 143.935 1.00 99.50 373 VAL A C 1
ATOM 1640 O O . VAL A 1 373 ? 120.505 167.777 143.777 1.00 99.50 373 VAL A O 1
ATOM 1644 N N . ASP A 1 374 ? 118.853 166.260 143.573 1.00 104.01 374 ASP A N 1
ATOM 1645 C CA . ASP A 1 374 ? 117.842 167.168 143.039 1.00 104.01 374 ASP A CA 1
ATOM 1646 C C . ASP A 1 374 ? 118.261 167.825 141.723 1.00 104.01 374 ASP A C 1
ATOM 1647 O O . ASP A 1 374 ? 117.710 168.866 141.352 1.00 104.01 374 ASP A O 1
ATOM 1652 N N . GLY A 1 375 ? 119.227 167.259 141.001 1.00 101.10 375 GLY A N 1
ATOM 1653 C CA . GLY A 1 375 ? 119.550 167.776 139.681 1.00 101.10 375 GLY A CA 1
ATOM 1654 C C . GLY A 1 375 ? 121.009 168.010 139.338 1.00 101.10 375 GLY A C 1
ATOM 1655 O O . GLY A 1 375 ? 121.360 168.023 138.155 1.00 101.10 375 GLY A O 1
ATOM 1656 N N . ARG A 1 376 ? 121.872 168.189 140.333 1.00 98.52 376 ARG A N 1
ATOM 1657 C CA . ARG A 1 376 ? 123.299 168.353 140.090 1.00 98.52 376 ARG A CA 1
ATOM 1658 C C . ARG A 1 376 ? 124.055 167.107 140.542 1.00 98.52 376 ARG A C 1
ATOM 1659 O O . ARG A 1 376 ? 123.476 166.156 141.069 1.00 98.52 376 ARG A O 1
ATOM 1667 N N . PHE A 1 377 ? 125.370 167.123 140.328 1.00 84.07 377 PHE A N 1
ATOM 1668 C CA . PHE A 1 377 ? 126.237 165.992 140.637 1.00 84.07 377 PHE A CA 1
ATOM 1669 C C . PHE A 1 377 ? 127.171 166.371 141.776 1.00 84.07 377 PHE A C 1
ATOM 1670 O O . PHE A 1 377 ? 127.966 167.307 141.648 1.00 84.07 377 PHE A O 1
ATOM 1678 N N . VAL A 1 378 ? 127.074 165.640 142.882 1.00 79.68 378 VAL A N 1
ATOM 1679 C CA . VAL A 1 378 ? 127.894 165.873 144.061 1.00 79.68 378 VAL A CA 1
ATOM 1680 C C . VAL A 1 378 ? 128.429 164.533 144.542 1.00 79.68 378 VAL A C 1
ATOM 1681 O O . VAL A 1 378 ? 127.769 163.499 144.415 1.00 79.68 378 VAL A O 1
ATOM 1685 N N . LYS A 1 379 ? 129.640 164.555 145.089 1.00 76.02 379 LYS A N 1
ATOM 1686 C CA . LYS A 1 379 ? 130.325 163.321 145.438 1.00 76.02 379 LYS A CA 1
ATOM 1687 C C . LYS A 1 379 ? 129.539 162.518 146.464 1.00 76.02 379 LYS A C 1
ATOM 1688 O O . LYS A 1 379 ? 128.916 163.073 147.371 1.00 76.02 379 LYS A O 1
ATOM 1694 N N . ARG A 1 380 ? 129.554 161.201 146.298 1.00 79.32 380 ARG A N 1
ATOM 1695 C CA . ARG A 1 380 ? 129.034 160.298 147.307 1.00 79.32 380 ARG A CA 1
ATOM 1696 C C . ARG A 1 380 ? 130.043 160.149 148.438 1.00 79.32 380 ARG A C 1
ATOM 1697 O O . ARG A 1 380 ? 131.241 160.390 148.273 1.00 79.32 380 ARG A O 1
ATOM 1705 N N . GLU A 1 381 ? 129.545 159.749 149.600 1.00 86.90 381 GLU A N 1
ATOM 1706 C CA . GLU A 1 381 ? 130.386 159.516 150.768 1.00 86.90 381 GLU A CA 1
ATOM 1707 C C . GLU A 1 381 ? 130.464 158.013 151.001 1.00 86.90 381 GLU A C 1
ATOM 1708 O O . GLU A 1 381 ? 129.538 157.409 151.548 1.00 86.90 381 GLU A O 1
ATOM 1714 N N . ARG A 1 382 ? 131.575 157.415 150.578 1.00 82.70 382 ARG A N 1
ATOM 1715 C CA . ARG A 1 382 ? 131.763 155.980 150.688 1.00 82.70 382 ARG A CA 1
ATOM 1716 C C . ARG A 1 382 ? 133.240 155.688 150.896 1.00 82.70 382 ARG A C 1
ATOM 1717 O O . ARG A 1 382 ? 134.107 156.393 150.374 1.00 82.70 382 ARG A O 1
ATOM 1725 N N . ASP A 1 383 ? 133.517 154.642 151.667 1.00 85.00 383 ASP A N 1
ATOM 1726 C CA . ASP A 1 383 ? 134.889 154.187 151.821 1.00 85.00 383 ASP A CA 1
ATOM 1727 C C . ASP A 1 383 ? 135.410 153.668 150.489 1.00 85.00 383 ASP A C 1
ATOM 1728 O O . ASP A 1 383 ? 134.644 153.256 149.616 1.00 85.00 383 ASP A O 1
ATOM 1733 N N . HIS A 1 384 ? 136.735 153.691 150.336 1.00 84.86 384 HIS A N 1
ATOM 1734 C CA . HIS A 1 384 ? 137.333 153.322 149.060 1.00 84.86 384 HIS A CA 1
ATOM 1735 C C . HIS A 1 384 ? 137.079 151.870 148.691 1.00 84.86 384 HIS A C 1
ATOM 1736 O O . HIS A 1 384 ? 137.264 151.503 147.529 1.00 84.86 384 HIS A O 1
ATOM 1743 N N . ASN A 1 385 ? 136.660 151.037 149.640 1.00 79.16 385 ASN A N 1
ATOM 1744 C CA . ASN A 1 385 ? 136.342 149.649 149.337 1.00 79.16 385 ASN A CA 1
ATOM 1745 C C . ASN A 1 385 ? 134.940 149.471 148.783 1.00 79.16 385 ASN A C 1
ATOM 1746 O O . ASN A 1 385 ? 134.561 148.345 148.454 1.00 79.16 385 ASN A O 1
ATOM 1751 N N . LYS A 1 386 ? 134.154 150.536 148.695 1.00 79.97 386 LYS A N 1
ATOM 1752 C CA . LYS A 1 386 ? 132.866 150.464 148.029 1.00 79.97 386 LYS A CA 1
ATOM 1753 C C . LYS A 1 386 ? 132.897 151.068 146.636 1.00 79.97 386 LYS A C 1
ATOM 1754 O O . LYS A 1 386 ? 131.936 150.896 145.881 1.00 79.97 386 LYS A O 1
ATOM 1760 N N . ILE A 1 387 ? 133.972 151.759 146.281 1.00 69.95 387 ILE A N 1
ATOM 1761 C CA . ILE A 1 387 ? 134.104 152.384 144.974 1.00 69.95 387 ILE A CA 1
ATOM 1762 C C . ILE A 1 387 ? 134.841 151.421 144.056 1.00 69.95 387 ILE A C 1
ATOM 1763 O O . ILE A 1 387 ? 135.979 151.033 144.334 1.00 69.95 387 ILE A O 1
ATOM 1768 N N . VAL A 1 388 ? 134.186 151.025 142.970 1.00 60.19 388 VAL A N 1
ATOM 1769 C CA . VAL A 1 388 ? 134.825 150.245 141.918 1.00 60.19 388 VAL A CA 1
ATOM 1770 C C . VAL A 1 388 ? 135.536 151.224 140.993 1.00 60.19 388 VAL A C 1
ATOM 1771 O O . VAL A 1 388 ? 134.894 151.949 140.234 1.00 60.19 388 VAL A O 1
ATOM 1775 N N . GLY A 1 389 ? 136.858 151.251 141.055 1.00 58.15 389 GLY A N 1
ATOM 1776 C CA . GLY A 1 389 ? 137.648 152.230 140.342 1.00 58.15 389 GLY A CA 1
ATOM 1777 C C . GLY A 1 389 ? 138.010 151.806 138.936 1.00 58.15 389 GLY A C 1
ATOM 1778 O O . GLY A 1 389 ? 137.385 150.931 138.336 1.00 58.15 389 GLY A O 1
ATOM 1779 N N . TYR A 1 390 ? 139.037 152.464 138.397 1.00 56.58 390 TYR A N 1
ATOM 1780 C CA . TYR A 1 390 ? 139.528 152.105 137.073 1.00 56.58 390 TYR A CA 1
ATOM 1781 C C . TYR A 1 390 ? 140.233 150.760 137.096 1.00 56.58 390 TYR A C 1
ATOM 1782 O O . TYR A 1 390 ? 140.126 149.983 136.143 1.00 56.58 390 TYR A O 1
ATOM 1791 N N . ASP A 1 391 ? 140.971 150.473 138.166 1.00 53.91 391 ASP A N 1
ATOM 1792 C CA . ASP A 1 391 ? 141.708 149.218 138.237 1.00 53.91 391 ASP A CA 1
ATOM 1793 C C . ASP A 1 391 ? 140.772 148.033 138.418 1.00 53.91 391 ASP A C 1
ATOM 1794 O O . ASP A 1 391 ? 140.941 147.003 137.767 1.00 53.91 391 ASP A O 1
ATOM 1799 N N . ASP A 1 392 ? 139.782 148.157 139.298 1.00 53.36 392 ASP A N 1
ATOM 1800 C CA . ASP A 1 392 ? 138.821 147.078 139.484 1.00 53.36 392 ASP A CA 1
ATOM 1801 C C . ASP A 1 392 ? 138.004 146.842 138.226 1.00 53.36 392 ASP A C 1
ATOM 1802 O O . ASP A 1 392 ? 137.564 145.718 137.969 1.00 53.36 392 ASP A O 1
ATOM 1807 N N . LEU A 1 393 ? 137.768 147.897 137.452 1.00 48.98 393 LEU A N 1
ATOM 1808 C CA . LEU A 1 393 ? 137.078 147.772 136.175 1.00 48.98 393 LEU A CA 1
ATOM 1809 C C . LEU A 1 393 ? 137.970 147.127 135.126 1.00 48.98 393 LEU A C 1
ATOM 1810 O O . LEU A 1 393 ? 137.524 146.260 134.370 1.00 48.98 393 LEU A O 1
ATOM 1815 N N . ASN A 1 394 ? 139.232 147.547 135.066 1.00 46.89 394 ASN A N 1
ATOM 1816 C CA . ASN A 1 394 ? 140.165 147.023 134.076 1.00 46.89 394 ASN A CA 1
ATOM 1817 C C . ASN A 1 394 ? 140.379 145.528 134.253 1.00 46.89 394 ASN A C 1
ATOM 1818 O O . ASN A 1 394 ? 140.341 144.764 133.284 1.00 46.89 394 ASN A O 1
ATOM 1823 N N . GLN A 1 395 ? 140.591 145.089 135.492 1.00 47.35 395 GLN A N 1
ATOM 1824 C CA . GLN A 1 395 ? 141.028 143.729 135.768 1.00 47.35 395 GLN A CA 1
ATOM 1825 C C . GLN A 1 395 ? 139.966 142.682 135.486 1.00 47.35 395 GLN A C 1
ATOM 1826 O O . GLN A 1 395 ? 140.288 141.495 135.491 1.00 47.35 395 GLN A O 1
ATOM 1832 N N . LEU A 1 396 ? 138.719 143.080 135.245 1.00 46.13 396 LEU A N 1
ATOM 1833 C CA . LEU A 1 396 ? 137.717 142.112 134.824 1.00 46.13 396 LEU A CA 1
ATOM 1834 C C . LEU A 1 396 ? 138.117 141.443 133.520 1.00 46.13 396 LEU A C 1
ATOM 1835 O O . LEU A 1 396 ? 137.878 140.249 133.332 1.00 46.13 396 LEU A O 1
ATOM 1840 N N . PHE A 1 397 ? 138.729 142.195 132.616 1.00 44.14 397 PHE A N 1
ATOM 1841 C CA . PHE A 1 397 ? 139.073 141.726 131.286 1.00 44.14 397 PHE A CA 1
ATOM 1842 C C . PHE A 1 397 ? 140.420 141.033 131.246 1.00 44.14 397 PHE A C 1
ATOM 1843 O O . PHE A 1 397 ? 140.906 140.713 130.160 1.00 44.14 397 PHE A O 1
ATOM 1851 N N . TRP A 1 398 ? 141.037 140.805 132.402 1.00 44.27 398 TRP A N 1
ATOM 1852 C CA . TRP A 1 398 ? 142.300 140.090 132.465 1.00 44.27 398 TRP A CA 1
ATOM 1853 C C . TRP A 1 398 ? 142.127 138.583 132.385 1.00 44.27 398 TRP A C 1
ATOM 1854 O O . TRP A 1 398 ? 143.079 137.888 132.024 1.00 44.27 398 TRP A O 1
ATOM 1865 N N . TYR A 1 399 ? 140.946 138.065 132.700 1.00 52.40 399 TYR A N 1
ATOM 1866 C CA . TYR A 1 399 ? 140.722 136.632 132.751 1.00 52.40 399 TYR A CA 1
ATOM 1867 C C . TYR A 1 399 ? 139.517 136.242 131.917 1.00 52.40 399 TYR A C 1
ATOM 1868 O O . TYR A 1 399 ? 138.550 136.997 131.824 1.00 52.40 399 TYR A O 1
ATOM 1877 N N . PRO A 1 400 ? 139.549 135.057 131.308 1.00 51.67 400 PRO A N 1
ATOM 1878 C CA . PRO A 1 400 ? 138.337 134.533 130.670 1.00 51.67 400 PRO A CA 1
ATOM 1879 C C . PRO A 1 400 ? 137.211 134.287 131.649 1.00 51.67 400 PRO A C 1
ATOM 1880 O O . PRO A 1 400 ? 136.056 134.178 131.227 1.00 51.67 400 PRO A O 1
ATOM 1884 N N . GLU A 1 401 ? 137.515 134.176 132.941 1.00 57.99 401 GLU A N 1
ATOM 1885 C CA . GLU A 1 401 ? 136.471 134.122 133.956 1.00 57.99 401 GLU A CA 1
ATOM 1886 C C . GLU A 1 401 ? 135.775 135.467 134.102 1.00 57.99 401 GLU A C 1
ATOM 1887 O O . GLU A 1 401 ? 134.554 135.522 134.271 1.00 57.99 401 GLU A O 1
ATOM 1893 N N . GLY A 1 402 ? 136.538 136.560 134.064 1.00 53.99 402 GLY A N 1
ATOM 1894 C CA . GLY A 1 402 ? 135.936 137.877 134.174 1.00 53.99 402 GLY A CA 1
ATOM 1895 C C . GLY A 1 402 ? 135.064 138.228 132.985 1.00 53.99 402 GLY A C 1
ATOM 1896 O O . GLY A 1 402 ? 133.960 138.746 133.147 1.00 53.99 402 GLY A O 1
ATOM 1897 N N . ILE A 1 403 ? 135.544 137.946 131.775 1.00 51.99 403 ILE A N 1
ATOM 1898 C CA . ILE A 1 403 ? 134.744 138.187 130.581 1.00 51.99 403 ILE A CA 1
ATOM 1899 C C . ILE A 1 403 ? 133.499 137.315 130.590 1.00 51.99 403 ILE A C 1
ATOM 1900 O O . ILE A 1 403 ? 132.468 137.680 130.016 1.00 51.99 403 ILE A O 1
ATOM 1905 N N . ALA A 1 404 ? 133.560 136.166 131.248 1.00 54.39 404 ALA A N 1
ATOM 1906 C CA . ALA A 1 404 ? 132.389 135.317 131.377 1.00 54.39 404 ALA A CA 1
ATOM 1907 C C . ALA A 1 404 ? 131.352 135.889 132.327 1.00 54.39 404 ALA A C 1
ATOM 1908 O O . ALA A 1 404 ? 130.250 135.345 132.405 1.00 54.39 404 ALA A O 1
ATOM 1910 N N . LYS A 1 405 ? 131.679 136.952 133.055 1.00 54.67 405 LYS A N 1
ATOM 1911 C CA . LYS A 1 405 ? 130.740 137.601 133.956 1.00 54.67 405 LYS A CA 1
ATOM 1912 C C . LYS A 1 405 ? 129.932 138.704 133.292 1.00 54.67 405 LYS A C 1
ATOM 1913 O O . LYS A 1 405 ? 129.000 139.221 133.912 1.00 54.67 405 LYS A O 1
ATOM 1919 N N . ILE A 1 406 ? 130.257 139.074 132.056 1.00 52.26 406 ILE A N 1
ATOM 1920 C CA . ILE A 1 406 ? 129.543 140.145 131.374 1.00 52.26 406 ILE A CA 1
ATOM 1921 C C . ILE A 1 406 ? 128.160 139.642 130.989 1.00 52.26 406 ILE A C 1
ATOM 1922 O O . ILE A 1 406 ? 128.022 138.643 130.278 1.00 52.26 406 ILE A O 1
ATOM 1927 N N . VAL A 1 407 ? 127.131 140.342 131.450 1.00 57.39 407 VAL A N 1
ATOM 1928 C CA . VAL A 1 407 ? 125.751 139.884 131.376 1.00 57.39 407 VAL A CA 1
ATOM 1929 C C . VAL A 1 407 ? 124.922 140.940 130.662 1.00 57.39 407 VAL A C 1
ATOM 1930 O O . VAL A 1 407 ? 125.139 142.141 130.846 1.00 57.39 407 VAL A O 1
ATOM 1934 N N . LEU A 1 408 ? 123.991 140.494 129.827 1.00 60.39 408 LEU A N 1
ATOM 1935 C CA . LEU A 1 408 ? 123.153 141.397 129.060 1.00 60.39 408 LEU A CA 1
ATOM 1936 C C . LEU A 1 408 ? 121.892 141.755 129.839 1.00 60.39 408 LEU A C 1
ATOM 1937 O O . LEU A 1 408 ? 121.638 141.252 130.933 1.00 60.39 408 LEU A O 1
ATOM 1942 N N . GLU A 1 409 ? 121.085 142.642 129.255 1.00 67.03 409 GLU A N 1
ATOM 1943 C CA . GLU A 1 409 ? 119.860 143.092 129.908 1.00 67.03 409 GLU A CA 1
ATOM 1944 C C . GLU A 1 409 ? 118.855 141.961 130.068 1.00 67.03 409 GLU A C 1
ATOM 1945 O O . GLU A 1 409 ? 118.185 141.862 131.101 1.00 67.03 409 GLU A O 1
ATOM 1951 N N . ASP A 1 410 ? 118.719 141.108 129.051 1.00 67.98 410 ASP A N 1
ATOM 1952 C CA . ASP A 1 410 ? 117.716 140.051 129.097 1.00 67.98 410 ASP A CA 1
ATOM 1953 C C . ASP A 1 410 ? 118.068 138.954 130.091 1.00 67.98 410 ASP A C 1
ATOM 1954 O O . ASP A 1 410 ? 117.212 138.122 130.402 1.00 67.98 410 ASP A O 1
ATOM 1959 N N . GLY A 1 411 ? 119.304 138.929 130.591 1.00 65.52 411 GLY A N 1
ATOM 1960 C CA . GLY A 1 411 ? 119.753 137.939 131.552 1.00 65.52 411 GLY A CA 1
ATOM 1961 C C . GLY A 1 411 ? 120.857 137.044 131.025 1.00 65.52 411 GLY A C 1
ATOM 1962 O O . GLY A 1 411 ? 121.667 136.543 131.810 1.00 65.52 411 GLY A O 1
ATOM 1963 N N . THR A 1 412 ? 120.912 136.849 129.711 1.00 64.87 412 THR A N 1
ATOM 1964 C CA . THR A 1 412 ? 121.895 135.963 129.114 1.00 64.87 412 THR A CA 1
ATOM 1965 C C . THR A 1 412 ? 123.297 136.540 129.278 1.00 64.87 412 THR A C 1
ATOM 1966 O O . THR A 1 412 ? 123.499 137.615 129.843 1.00 64.87 412 THR A O 1
ATOM 1970 N N . LYS A 1 413 ? 124.280 135.805 128.782 1.00 61.29 413 LYS A N 1
ATOM 1971 C CA . LYS A 1 413 ? 125.674 136.199 128.883 1.00 61.29 413 LYS A CA 1
ATOM 1972 C C . LYS A 1 413 ? 126.202 136.630 127.525 1.00 61.29 413 LYS A C 1
ATOM 1973 O O . LYS A 1 413 ? 125.721 136.194 126.478 1.00 61.29 413 LYS A O 1
ATOM 1979 N N . LEU A 1 414 ? 127.203 137.507 127.556 1.00 58.70 414 LEU A N 1
ATOM 1980 C CA . LEU A 1 414 ? 127.769 138.013 126.313 1.00 58.70 414 LEU A CA 1
ATOM 1981 C C . LEU A 1 414 ? 128.531 136.927 125.568 1.00 58.70 414 LEU A C 1
ATOM 1982 O O . LEU A 1 414 ? 128.479 136.861 124.337 1.00 58.70 414 LEU A O 1
ATOM 1987 N N . ILE A 1 415 ? 129.241 136.060 126.292 1.00 60.63 415 ILE A N 1
ATOM 1988 C CA . ILE A 1 415 ? 130.001 134.993 125.654 1.00 60.63 415 ILE A CA 1
ATOM 1989 C C . ILE A 1 415 ? 129.126 133.901 125.066 1.00 60.63 415 ILE A C 1
ATOM 1990 O O . ILE A 1 415 ? 129.644 133.016 124.379 1.00 60.63 415 ILE A O 1
ATOM 1995 N N . GLU A 1 416 ? 127.820 133.925 125.325 1.00 64.84 416 GLU A N 1
ATOM 1996 C CA . GLU A 1 416 ? 126.916 132.963 124.712 1.00 64.84 416 GLU A CA 1
ATOM 1997 C C . GLU A 1 416 ? 126.563 133.315 123.276 1.00 64.84 416 GLU A C 1
ATOM 1998 O O . GLU A 1 416 ? 125.881 132.527 122.616 1.00 64.84 416 GLU A O 1
ATOM 2004 N N . LEU A 1 417 ? 126.980 134.454 122.795 1.00 63.53 417 LEU A N 1
ATOM 2005 C CA . LEU A 1 417 ? 126.747 134.858 121.421 1.00 63.53 417 LEU A CA 1
ATOM 2006 C C . LEU A 1 417 ? 127.972 134.562 120.566 1.00 63.53 417 LEU A C 1
ATOM 2007 O O . LEU A 1 417 ? 129.100 134.564 121.066 1.00 63.53 417 LEU A O 1
ATOM 2012 N N . PRO A 1 418 ? 127.771 134.307 119.275 1.00 65.02 418 PRO A N 1
ATOM 2013 C CA . PRO A 1 418 ? 128.913 134.142 118.371 1.00 65.02 418 PRO A CA 1
ATOM 2014 C C . PRO A 1 418 ? 129.772 135.396 118.339 1.00 65.02 418 PRO A C 1
ATOM 2015 O O . PRO A 1 418 ? 129.297 136.502 118.588 1.00 65.02 418 PRO A O 1
ATOM 2019 N N . LEU A 1 419 ? 131.055 135.202 118.023 1.00 64.52 419 LEU A N 1
ATOM 2020 C CA . LEU A 1 419 ? 132.042 136.274 118.134 1.00 64.52 419 LEU A CA 1
ATOM 2021 C C . LEU A 1 419 ? 131.595 137.547 117.432 1.00 64.52 419 LEU A C 1
ATOM 2022 O O . LEU A 1 419 ? 131.831 138.654 117.927 1.00 64.52 419 LEU A O 1
ATOM 2027 N N . GLU A 1 420 ? 130.956 137.415 116.276 1.00 67.57 420 GLU A N 1
ATOM 2028 C CA . GLU A 1 420 ? 130.620 138.565 115.454 1.00 67.57 420 GLU A CA 1
ATOM 2029 C C . GLU A 1 420 ? 129.341 139.265 115.880 1.00 67.57 420 GLU A C 1
ATOM 2030 O O . GLU A 1 420 ? 129.016 140.313 115.317 1.00 67.57 420 GLU A O 1
ATOM 2036 N N . GLU A 1 421 ? 128.607 138.718 116.845 1.00 66.41 421 GLU A N 1
ATOM 2037 C CA . GLU A 1 421 ? 127.348 139.293 117.292 1.00 66.41 421 GLU A CA 1
ATOM 2038 C C . GLU A 1 421 ? 127.462 139.998 118.632 1.00 66.41 421 GLU A C 1
ATOM 2039 O O . GLU A 1 421 ? 126.441 140.382 119.202 1.00 66.41 421 GLU A O 1
ATOM 2045 N N . ARG A 1 422 ? 128.670 140.169 119.152 1.00 60.25 422 ARG A N 1
ATOM 2046 C CA . ARG A 1 422 ? 128.844 140.720 120.485 1.00 60.25 422 ARG A CA 1
ATOM 2047 C C . ARG A 1 422 ? 129.038 142.222 120.502 1.00 60.25 422 ARG A C 1
ATOM 2048 O O . ARG A 1 422 ? 128.662 142.865 121.482 1.00 60.25 422 ARG A O 1
ATOM 2056 N N . TYR A 1 423 ? 129.633 142.800 119.459 1.00 53.58 423 TYR A N 1
ATOM 2057 C CA . TYR A 1 423 ? 129.782 144.248 119.425 1.00 53.58 423 TYR A CA 1
ATOM 2058 C C . TYR A 1 423 ? 128.427 144.930 119.344 1.00 53.58 423 TYR A C 1
ATOM 2059 O O . TYR A 1 423 ? 128.214 145.972 119.969 1.00 53.58 423 TYR A O 1
ATOM 2068 N N . LEU A 1 424 ? 127.493 144.350 118.596 1.00 55.06 424 LEU A N 1
ATOM 2069 C CA . LEU A 1 424 ? 126.187 144.966 118.429 1.00 55.06 424 LEU A CA 1
ATOM 2070 C C . LEU A 1 424 ? 125.352 144.955 119.698 1.00 55.06 424 LEU A C 1
ATOM 2071 O O . LEU A 1 424 ? 124.313 145.618 119.732 1.00 55.06 424 LEU A O 1
ATOM 2076 N N . ARG A 1 425 ? 125.766 144.233 120.734 1.00 58.25 425 ARG A N 1
ATOM 2077 C CA . ARG A 1 425 ? 125.016 144.167 121.980 1.00 58.25 425 ARG A CA 1
ATOM 2078 C C . ARG A 1 425 ? 125.859 144.596 123.172 1.00 58.25 425 ARG A C 1
ATOM 2079 O O . ARG A 1 425 ? 125.569 144.230 124.307 1.00 58.25 425 ARG A O 1
ATOM 2087 N N . LEU A 1 426 ? 126.892 145.394 122.925 1.00 52.81 426 LEU A N 1
ATOM 2088 C CA . LEU A 1 426 ? 127.678 146.004 123.984 1.00 52.81 426 LEU A CA 1
ATOM 2089 C C . LEU A 1 426 ? 126.980 147.194 124.620 1.00 52.81 426 LEU A C 1
ATOM 2090 O O . LEU A 1 426 ? 127.462 147.709 125.633 1.00 52.81 426 LEU A O 1
ATOM 2095 N N . GLY A 1 427 ? 125.875 147.654 124.044 1.00 55.31 427 GLY A N 1
ATOM 2096 C CA . GLY A 1 427 ? 125.059 148.667 124.675 1.00 55.31 427 GLY A CA 1
ATOM 2097 C C . GLY A 1 427 ? 123.974 148.135 125.569 1.00 55.31 427 GLY A C 1
ATOM 2098 O O . GLY A 1 427 ? 123.340 148.909 126.286 1.00 55.31 427 GLY A O 1
ATOM 2099 N N . ASP A 1 428 ? 123.743 146.826 125.542 1.00 58.19 428 ASP A N 1
ATOM 2100 C CA . ASP A 1 428 ? 122.756 146.171 126.384 1.00 58.19 428 ASP A CA 1
ATOM 2101 C C . ASP A 1 428 ? 123.355 145.583 127.650 1.00 58.19 428 ASP A C 1
ATOM 2102 O O . ASP A 1 428 ? 122.617 145.032 128.467 1.00 58.19 428 ASP A O 1
ATOM 2107 N N . VAL A 1 429 ? 124.670 145.672 127.826 1.00 53.70 429 VAL A N 1
ATOM 2108 C CA . VAL A 1 429 ? 125.306 145.154 129.027 1.00 53.70 429 VAL A CA 1
ATOM 2109 C C . VAL A 1 429 ? 124.906 146.010 130.218 1.00 53.70 429 VAL A C 1
ATOM 2110 O O . VAL A 1 429 ? 124.908 147.244 130.141 1.00 53.70 429 VAL A O 1
ATOM 2114 N N . VAL A 1 430 ? 124.540 145.360 131.321 1.00 52.37 430 VAL A N 1
ATOM 2115 C CA . VAL A 1 430 ? 124.281 146.055 132.581 1.00 52.37 430 VAL A CA 1
ATOM 2116 C C . VAL A 1 430 ? 125.580 145.993 133.378 1.00 52.37 430 VAL A C 1
ATOM 2117 O O . VAL A 1 430 ? 125.833 145.064 134.132 1.00 52.37 430 VAL A O 1
ATOM 2121 N N . TRP A 1 431 ? 126.413 147.018 133.207 1.00 50.59 431 TRP A N 1
ATOM 2122 C CA . TRP A 1 431 ? 127.758 146.998 133.768 1.00 50.59 431 TRP A CA 1
ATOM 2123 C C . TRP A 1 431 ? 127.764 147.028 135.286 1.00 50.59 431 TRP A C 1
ATOM 2124 O O . TRP A 1 431 ? 128.785 146.693 135.891 1.00 50.59 431 TRP A O 1
ATOM 2135 N N . ASP A 1 432 ? 126.659 147.427 135.913 1.00 57.63 432 ASP A N 1
ATOM 2136 C CA . ASP A 1 432 ? 126.607 147.442 137.370 1.00 57.63 432 ASP A CA 1
ATOM 2137 C C . ASP A 1 432 ? 126.624 146.030 137.934 1.00 57.63 432 ASP A C 1
ATOM 2138 O O . ASP A 1 432 ? 127.254 145.775 138.966 1.00 57.63 432 ASP A O 1
ATOM 2143 N N . ASP A 1 433 ? 125.945 145.098 137.267 1.00 58.03 433 ASP A N 1
ATOM 2144 C CA . ASP A 1 433 ? 125.918 143.699 137.665 1.00 58.03 433 ASP A CA 1
ATOM 2145 C C . ASP A 1 433 ? 127.133 142.926 137.196 1.00 58.03 433 ASP A C 1
ATOM 2146 O O . ASP A 1 433 ? 127.094 141.695 137.177 1.00 58.03 433 ASP A O 1
ATOM 2151 N N . VAL A 1 434 ? 128.206 143.605 136.807 1.00 51.12 434 VAL A N 1
ATOM 2152 C CA . VAL A 1 434 ? 129.379 142.933 136.273 1.00 51.12 434 VAL A CA 1
ATOM 2153 C C . VAL A 1 434 ? 130.598 143.313 137.095 1.00 51.12 434 VAL A C 1
ATOM 2154 O O . VAL A 1 434 ? 131.258 142.449 137.677 1.00 51.12 434 VAL A O 1
ATOM 2158 N N . PHE A 1 435 ? 130.906 144.603 137.148 1.00 50.19 435 PHE A N 1
ATOM 2159 C CA . PHE A 1 435 ? 132.149 145.040 137.760 1.00 50.19 435 PHE A CA 1
ATOM 2160 C C . PHE A 1 435 ? 132.089 144.889 139.271 1.00 50.19 435 PHE A C 1
ATOM 2161 O O . PHE A 1 435 ? 131.040 145.069 139.891 1.00 50.19 435 PHE A O 1
ATOM 2169 N N . PHE A 1 436 ? 133.235 144.563 139.860 1.00 53.63 436 PHE A N 1
ATOM 2170 C CA . PHE A 1 436 ? 133.328 144.281 141.281 1.00 53.63 436 PHE A CA 1
ATOM 2171 C C . PHE A 1 436 ? 134.722 144.650 141.753 1.00 53.63 436 PHE A C 1
ATOM 2172 O O . PHE A 1 436 ? 135.652 144.775 140.958 1.00 53.63 436 PHE A O 1
ATOM 2180 N N . LYS A 1 437 ? 134.856 144.832 143.059 1.00 58.22 437 LYS A N 1
ATOM 2181 C CA . LYS A 1 437 ? 136.143 145.198 143.632 1.00 58.22 437 LYS A CA 1
ATOM 2182 C C . LYS A 1 437 ? 137.093 144.010 143.580 1.00 58.22 437 LYS A C 1
ATOM 2183 O O . LYS A 1 437 ? 136.730 142.897 143.966 1.00 58.22 437 LYS A O 1
ATOM 2189 N N . THR A 1 438 ? 138.310 144.242 143.098 1.00 55.62 438 THR A N 1
ATOM 2190 C CA . THR A 1 438 ? 139.304 143.189 142.967 1.00 55.62 438 THR A CA 1
ATOM 2191 C C . THR A 1 438 ? 140.431 143.295 143.980 1.00 55.62 438 THR A C 1
ATOM 2192 O O . THR A 1 438 ? 141.252 142.378 144.063 1.00 55.62 438 THR A O 1
ATOM 2196 N N . TYR A 1 439 ? 140.511 144.395 144.726 1.00 56.55 439 TYR A N 1
ATOM 2197 C CA . TYR A 1 439 ? 141.552 144.558 145.733 1.00 56.55 439 TYR A CA 1
ATOM 2198 C C . TYR A 1 439 ? 141.049 145.602 146.724 1.00 56.55 439 TYR A C 1
ATOM 2199 O O . TYR A 1 439 ? 141.091 146.799 146.433 1.00 56.55 439 TYR A O 1
ATOM 2208 N N . LYS A 1 440 ? 140.586 145.145 147.877 1.00 64.12 440 LYS A N 1
ATOM 2209 C CA . LYS A 1 440 ? 140.120 146.042 148.919 1.00 64.12 440 LYS A CA 1
ATOM 2210 C C . LYS A 1 440 ? 141.273 146.404 149.839 1.00 64.12 440 LYS A C 1
ATOM 2211 O O . LYS A 1 440 ? 142.113 145.558 150.151 1.00 64.12 440 LYS A O 1
ATOM 2217 N N . GLU A 1 441 ? 141.325 147.665 150.246 1.00 71.69 441 GLU A N 1
ATOM 2218 C CA . GLU A 1 441 ? 142.310 148.115 151.213 1.00 71.69 441 GLU A CA 1
ATOM 2219 C C . GLU A 1 441 ? 141.761 148.010 152.630 1.00 71.69 441 GLU A C 1
ATOM 2220 O O . GLU A 1 441 ? 140.550 148.041 152.857 1.00 71.69 441 GLU A O 1
ATOM 2226 N N . THR A 1 442 ? 142.675 147.877 153.581 1.00 70.86 442 THR A N 1
ATOM 2227 C CA . THR A 1 442 ? 142.347 147.593 154.972 1.00 70.86 442 THR A CA 1
ATOM 2228 C C . THR A 1 442 ? 143.285 148.423 155.840 1.00 70.86 442 THR A C 1
ATOM 2229 O O . THR A 1 442 ? 143.848 149.428 155.395 1.00 70.86 442 THR A O 1
ATOM 2233 N N . ARG A 1 443 ? 143.420 148.028 157.103 1.00 72.30 443 ARG A N 1
ATOM 2234 C CA . ARG A 1 443 ? 144.336 148.704 158.010 1.00 72.30 443 ARG A CA 1
ATOM 2235 C C . ARG A 1 443 ? 145.744 148.718 157.435 1.00 72.30 443 ARG A C 1
ATOM 2236 O O . ARG A 1 443 ? 146.195 147.744 156.834 1.00 72.30 443 ARG A O 1
ATOM 2244 N N . THR A 1 444 ? 146.441 149.837 157.636 1.00 69.74 444 THR A N 1
ATOM 2245 C CA . THR A 1 444 ? 147.704 150.075 156.947 1.00 69.74 444 THR A CA 1
ATOM 2246 C C . THR A 1 444 ? 148.744 149.013 157.267 1.00 69.74 444 THR A C 1
ATOM 2247 O O . THR A 1 444 ? 149.435 148.535 156.364 1.00 69.74 444 THR A O 1
ATOM 2251 N N . TRP A 1 445 ? 148.871 148.625 158.531 1.00 70.76 445 TRP A N 1
ATOM 2252 C CA . TRP A 1 445 ? 149.936 147.705 158.902 1.00 70.76 445 TRP A CA 1
ATOM 2253 C C . TRP A 1 445 ? 149.694 146.294 158.396 1.00 70.76 445 TRP A C 1
ATOM 2254 O O . TRP A 1 445 ? 150.650 145.526 158.280 1.00 70.76 445 TRP A O 1
ATOM 2265 N N . LEU A 1 446 ? 148.449 145.937 158.088 1.00 63.27 446 LEU A N 1
ATOM 2266 C CA . LEU A 1 446 ? 148.185 144.638 157.483 1.00 63.27 446 LEU A CA 1
ATOM 2267 C C . LEU A 1 446 ? 148.784 144.537 156.090 1.00 63.27 446 LEU A C 1
ATOM 2268 O O . LEU A 1 446 ? 149.164 143.446 155.659 1.00 63.27 446 LEU A O 1
ATOM 2273 N N . HIS A 1 447 ? 148.865 145.651 155.368 1.00 60.02 447 HIS A N 1
ATOM 2274 C CA . HIS A 1 447 ? 149.495 145.646 154.056 1.00 60.02 447 HIS A CA 1
ATOM 2275 C C . HIS A 1 447 ? 151.010 145.618 154.162 1.00 60.02 447 HIS A C 1
ATOM 2276 O O . HIS A 1 447 ? 151.678 145.000 153.331 1.00 60.02 447 HIS A O 1
ATOM 2283 N N . LEU A 1 448 ? 151.569 146.283 155.170 1.00 57.90 448 LEU A N 1
ATOM 2284 C CA . LEU A 1 448 ? 153.017 146.286 155.338 1.00 57.90 448 LEU A CA 1
ATOM 2285 C C . LEU A 1 448 ? 153.551 144.900 155.660 1.00 57.90 448 LEU A C 1
ATOM 2286 O O . LEU A 1 448 ? 154.655 144.555 155.235 1.00 57.90 448 LEU A O 1
ATOM 2291 N N . VAL A 1 449 ? 152.796 144.102 156.414 1.00 55.47 449 VAL A N 1
ATOM 2292 C CA . VAL A 1 449 ? 153.223 142.740 156.712 1.00 55.47 449 VAL A CA 1
ATOM 2293 C C . VAL A 1 449 ? 153.261 141.903 155.442 1.00 55.47 449 VAL A C 1
ATOM 2294 O O . VAL A 1 449 ? 154.233 141.190 155.180 1.00 55.47 449 VAL A O 1
ATOM 2298 N N . THR A 1 450 ? 152.206 141.971 154.634 1.00 53.86 450 THR A N 1
ATOM 2299 C CA . THR A 1 450 ? 152.162 141.161 153.424 1.00 53.86 450 THR A CA 1
ATOM 2300 C C . THR A 1 450 ? 153.138 141.669 152.373 1.00 53.86 450 THR A C 1
ATOM 2301 O O . THR A 1 450 ? 153.921 140.894 151.816 1.00 53.86 450 THR A O 1
ATOM 2305 N N . ASN A 1 451 ? 153.115 142.973 152.098 1.00 50.56 451 ASN A N 1
ATOM 2306 C CA . ASN A 1 451 ? 153.877 143.508 150.975 1.00 50.56 451 ASN A CA 1
ATOM 2307 C C . ASN A 1 451 ? 155.373 143.444 151.218 1.00 50.56 451 ASN A C 1
ATOM 2308 O O . ASN A 1 451 ? 156.142 143.292 150.269 1.00 50.56 451 ASN A O 1
ATOM 2313 N N . PHE A 1 452 ? 155.808 143.560 152.462 1.00 49.54 452 PHE A N 1
ATOM 2314 C CA . PHE A 1 452 ? 157.225 143.617 152.789 1.00 49.54 452 PHE A CA 1
ATOM 2315 C C . PHE A 1 452 ? 157.604 142.507 153.753 1.00 49.54 452 PHE A C 1
ATOM 2316 O O . PHE A 1 452 ? 158.444 142.683 154.627 1.00 49.54 452 PHE A O 1
ATOM 2324 N N . ASN A 1 453 ? 156.997 141.334 153.577 1.00 49.73 453 ASN A N 1
ATOM 2325 C CA . ASN A 1 453 ? 157.233 140.225 154.492 1.00 49.73 453 ASN A CA 1
ATOM 2326 C C . ASN A 1 453 ? 158.684 139.774 154.473 1.00 49.73 453 ASN A C 1
ATOM 2327 O O . ASN A 1 453 ? 159.191 139.287 155.484 1.00 49.73 453 ASN A O 1
ATOM 2332 N N . ARG A 1 454 ? 159.371 139.928 153.344 1.00 46.96 454 ARG A N 1
ATOM 2333 C CA . ARG A 1 454 ? 160.773 139.548 153.285 1.00 46.96 454 ARG A CA 1
ATOM 2334 C C . ARG A 1 454 ? 161.653 140.492 154.084 1.00 46.96 454 ARG A C 1
ATOM 2335 O O . ARG A 1 454 ? 162.732 140.088 154.515 1.00 46.96 454 ARG A O 1
ATOM 2343 N N . ILE A 1 455 ? 161.225 141.738 154.283 1.00 48.69 455 ILE A N 1
ATOM 2344 C CA . ILE A 1 455 ? 161.978 142.660 155.127 1.00 48.69 455 ILE A CA 1
ATOM 2345 C C . ILE A 1 455 ? 161.860 142.265 156.592 1.00 48.69 455 ILE A C 1
ATOM 2346 O O . ILE A 1 455 ? 162.827 142.361 157.354 1.00 48.69 455 ILE A O 1
ATOM 2351 N N . TRP A 1 456 ? 160.678 141.824 157.015 1.00 49.52 456 TRP A N 1
ATOM 2352 C CA . TRP A 1 456 ? 160.494 141.435 158.404 1.00 49.52 456 TRP A CA 1
ATOM 2353 C C . TRP A 1 456 ? 161.148 140.102 158.725 1.00 49.52 456 TRP A C 1
ATOM 2354 O O . TRP A 1 456 ? 161.624 139.914 159.844 1.00 49.52 456 TRP A O 1
ATOM 2365 N N . VAL A 1 457 ? 161.163 139.172 157.779 1.00 48.39 457 VAL A N 1
ATOM 2366 C CA . VAL A 1 457 ? 161.742 137.872 158.078 1.00 48.39 457 VAL A CA 1
ATOM 2367 C C . VAL A 1 457 ? 163.227 137.935 158.424 1.00 48.39 457 VAL A C 1
ATOM 2368 O O . VAL A 1 457 ? 163.662 137.313 159.393 1.00 48.39 457 VAL A O 1
ATOM 2372 N N . MET A 1 458 ? 164.008 138.679 157.646 1.00 52.85 458 MET A N 1
ATOM 2373 C CA . MET A 1 458 ? 165.436 138.772 157.932 1.00 52.85 458 MET A CA 1
ATOM 2374 C C . MET A 1 458 ? 165.803 139.510 159.223 1.00 52.85 458 MET A C 1
ATOM 2375 O O . MET A 1 458 ? 166.608 139.018 160.014 1.00 52.85 458 MET A O 1
ATOM 2380 N N . HIS A 1 459 ? 165.217 140.687 159.435 1.00 49.02 459 HIS A N 1
ATOM 2381 C CA . HIS A 1 459 ? 165.506 141.467 160.639 1.00 49.02 459 HIS A CA 1
ATOM 2382 C C . HIS A 1 459 ? 164.965 140.870 161.935 1.00 49.02 459 HIS A C 1
ATOM 2383 O O . HIS A 1 459 ? 165.665 140.792 162.945 1.00 49.02 459 HIS A O 1
ATOM 2390 N N . ILE A 1 460 ? 163.705 140.453 161.884 1.00 48.84 460 ILE A N 1
ATOM 2391 C CA . ILE A 1 460 ? 163.016 139.864 163.028 1.00 48.84 460 ILE A CA 1
ATOM 2392 C C . ILE A 1 460 ? 163.557 138.507 163.456 1.00 48.84 460 ILE A C 1
ATOM 2393 O O . ILE A 1 460 ? 163.666 138.208 164.645 1.00 48.84 460 ILE A O 1
ATOM 2398 N N . SER A 1 461 ? 163.893 137.693 162.463 1.00 50.86 461 SER A N 1
ATOM 2399 C CA . SER A 1 461 ? 164.349 136.334 162.690 1.00 50.86 461 SER A CA 1
ATOM 2400 C C . SER A 1 461 ? 165.860 136.215 162.840 1.00 50.86 461 SER A C 1
ATOM 2401 O O . SER A 1 461 ? 166.326 135.279 163.494 1.00 50.86 461 SER A O 1
ATOM 2404 N N . ILE A 1 462 ? 166.632 137.133 162.262 1.00 53.59 462 ILE A N 1
ATOM 2405 C CA . ILE A 1 462 ? 168.064 137.172 162.526 1.00 53.59 462 ILE A CA 1
ATOM 2406 C C . ILE A 1 462 ? 168.334 137.821 163.873 1.00 53.59 462 ILE A C 1
ATOM 2407 O O . ILE A 1 462 ? 169.310 137.485 164.548 1.00 53.59 462 ILE A O 1
ATOM 2412 N N . PHE A 1 463 ? 167.478 138.755 164.279 1.00 53.09 463 PHE A N 1
ATOM 2413 C CA . PHE A 1 463 ? 167.570 139.355 165.602 1.00 53.09 463 PHE A CA 1
ATOM 2414 C C . PHE A 1 463 ? 167.359 138.314 166.692 1.00 53.09 463 PHE A C 1
ATOM 2415 O O . PHE A 1 463 ? 168.040 138.337 167.722 1.00 53.09 463 PHE A O 1
ATOM 2423 N N . TRP A 1 464 ? 166.414 137.398 166.487 1.00 56.83 464 TRP A N 1
ATOM 2424 C CA . TRP A 1 464 ? 166.166 136.344 167.462 1.00 56.83 464 TRP A CA 1
ATOM 2425 C C . TRP A 1 464 ? 167.401 135.480 167.662 1.00 56.83 464 TRP A C 1
ATOM 2426 O O . TRP A 1 464 ? 167.794 135.194 168.796 1.00 56.83 464 TRP A O 1
ATOM 2437 N N . MET A 1 465 ? 168.021 135.041 166.570 1.00 58.93 465 MET A N 1
ATOM 2438 C CA . MET A 1 465 ? 169.173 134.158 166.685 1.00 58.93 465 MET A CA 1
ATOM 2439 C C . MET A 1 465 ? 170.371 134.884 167.268 1.00 58.93 465 MET A C 1
ATOM 2440 O O . MET A 1 465 ? 171.161 134.289 168.003 1.00 58.93 465 MET A O 1
ATOM 2445 N N . TYR A 1 466 ? 170.530 136.167 166.941 1.00 57.71 466 TYR A N 1
ATOM 2446 C CA . TYR A 1 466 ? 171.623 136.950 167.504 1.00 57.71 466 TYR A CA 1
ATOM 2447 C C . TYR A 1 466 ? 171.518 137.022 169.015 1.00 57.71 466 TYR A C 1
ATOM 2448 O O . TYR A 1 466 ? 172.526 136.942 169.722 1.00 57.71 466 TYR A O 1
ATOM 2457 N N . PHE A 1 467 ? 170.306 137.179 169.525 1.00 59.66 467 PHE A N 1
ATOM 2458 C CA . PHE A 1 467 ? 170.092 137.402 170.943 1.00 59.66 467 PHE A CA 1
ATOM 2459 C C . PHE A 1 467 ? 169.887 136.119 171.723 1.00 59.66 467 PHE A C 1
ATOM 2460 O O . PHE A 1 467 ? 170.225 136.069 172.907 1.00 59.66 467 PHE A O 1
ATOM 2468 N N . ALA A 1 468 ? 169.334 135.083 171.096 1.00 60.68 468 ALA A N 1
ATOM 2469 C CA . ALA A 1 468 ? 169.250 133.789 171.759 1.00 60.68 468 ALA A CA 1
ATOM 2470 C C . ALA A 1 468 ? 170.632 133.198 171.980 1.00 60.68 468 ALA A C 1
ATOM 2471 O O . ALA A 1 468 ? 170.886 132.555 173.002 1.00 60.68 468 ALA A O 1
ATOM 2473 N N . TYR A 1 469 ? 171.539 133.404 171.028 1.00 64.20 469 TYR A N 1
ATOM 2474 C CA . TYR A 1 469 ? 172.890 132.879 171.163 1.00 64.20 469 TYR A CA 1
ATOM 2475 C C . TYR A 1 469 ? 173.674 133.625 172.231 1.00 64.20 469 TYR A C 1
ATOM 2476 O O . TYR A 1 469 ? 174.482 133.026 172.947 1.00 64.20 469 TYR A O 1
ATOM 2485 N N . ASN A 1 470 ? 173.451 134.927 172.357 1.00 62.47 470 ASN A N 1
ATOM 2486 C CA . ASN A 1 470 ? 174.230 135.771 173.248 1.00 62.47 470 ASN A CA 1
ATOM 2487 C C . ASN A 1 470 ? 173.605 135.922 174.622 1.00 62.47 470 ASN A C 1
ATOM 2488 O O . ASN A 1 470 ? 174.089 136.729 175.420 1.00 62.47 470 ASN A O 1
ATOM 2493 N N . SER A 1 471 ? 172.550 135.174 174.922 1.00 64.68 471 SER A N 1
ATOM 2494 C CA . SER A 1 471 ? 171.882 135.242 176.218 1.00 64.68 471 SER A CA 1
ATOM 2495 C C . SER A 1 471 ? 171.754 133.842 176.795 1.00 64.68 471 SER A C 1
ATOM 2496 O O . SER A 1 471 ? 170.657 133.280 176.854 1.00 64.68 471 SER A O 1
ATOM 2499 N N . PRO A 1 472 ? 172.864 133.252 177.244 1.00 69.11 472 PRO A N 1
ATOM 2500 C CA . PRO A 1 472 ? 172.794 131.910 177.838 1.00 69.11 472 PRO A CA 1
ATOM 2501 C C . PRO A 1 472 ? 171.973 131.857 179.101 1.00 69.11 472 PRO A C 1
ATOM 2502 O O . PRO A 1 472 ? 171.534 130.774 179.497 1.00 69.11 472 PRO A O 1
ATOM 2506 N N . THR A 1 473 ? 171.744 132.990 179.745 1.00 72.56 473 THR A N 1
ATOM 2507 C CA . THR A 1 473 ? 171.089 133.022 181.039 1.00 72.56 473 THR A CA 1
ATOM 2508 C C . THR A 1 473 ? 169.580 132.853 180.952 1.00 72.56 473 THR A C 1
ATOM 2509 O O . THR A 1 473 ? 168.926 132.750 181.993 1.00 72.56 473 THR A O 1
ATOM 2513 N N . PHE A 1 474 ? 169.009 132.829 179.750 1.00 70.83 474 PHE A N 1
ATOM 2514 C CA . PHE A 1 474 ? 167.572 132.653 179.603 1.00 70.83 474 PHE A CA 1
ATOM 2515 C C . PHE A 1 474 ? 167.156 131.191 179.605 1.00 70.83 474 PHE A C 1
ATOM 2516 O O . PHE A 1 474 ? 165.990 130.895 179.882 1.00 70.83 474 PHE A O 1
ATOM 2524 N N . TYR A 1 475 ? 168.071 130.273 179.295 1.00 72.58 475 TYR A N 1
ATOM 2525 C CA . TYR A 1 475 ? 167.774 128.852 179.318 1.00 72.58 475 TYR A CA 1
ATOM 2526 C C . TYR A 1 475 ? 168.687 128.055 180.235 1.00 72.58 475 TYR A C 1
ATOM 2527 O O . TYR A 1 475 ? 168.415 126.874 180.470 1.00 72.58 475 TYR A O 1
ATOM 2536 N N . THR A 1 476 ? 169.754 128.652 180.755 1.00 84.60 476 THR A N 1
ATOM 2537 C CA . THR A 1 476 ? 170.547 127.982 181.773 1.00 84.60 476 THR A CA 1
ATOM 2538 C C . THR A 1 476 ? 169.733 127.872 183.054 1.00 84.60 476 THR A C 1
ATOM 2539 O O . THR A 1 476 ? 169.162 128.859 183.526 1.00 84.60 476 THR A O 1
ATOM 2543 N N . HIS A 1 477 ? 169.670 126.668 183.612 1.00 95.93 477 HIS A N 1
ATOM 2544 C CA . HIS A 1 477 ? 168.876 126.399 184.803 1.00 95.93 477 HIS A CA 1
ATOM 2545 C C . HIS A 1 477 ? 169.767 126.518 186.030 1.00 95.93 477 HIS A C 1
ATOM 2546 O O . HIS A 1 477 ? 170.829 125.888 186.094 1.00 95.93 477 HIS A O 1
ATOM 2553 N N . ASN A 1 478 ? 169.332 127.327 186.996 1.00 98.42 478 ASN A N 1
ATOM 2554 C CA . ASN A 1 478 ? 170.055 127.538 188.248 1.00 98.42 478 ASN A CA 1
ATOM 2555 C C . ASN A 1 478 ? 171.458 128.085 187.976 1.00 98.42 478 ASN A C 1
ATOM 2556 O O . ASN A 1 478 ? 172.472 127.524 188.394 1.00 98.42 478 ASN A O 1
ATOM 2561 N N . TYR A 1 479 ? 171.493 129.201 187.253 1.00 94.26 479 TYR A N 1
ATOM 2562 C CA . TYR A 1 479 ? 172.743 129.865 186.899 1.00 94.26 479 TYR A CA 1
ATOM 2563 C C . TYR A 1 479 ? 173.484 130.328 188.147 1.00 94.26 479 TYR A C 1
ATOM 2564 O O . TYR A 1 479 ? 172.942 131.080 188.956 1.00 94.26 479 TYR A O 1
ATOM 2573 N N . ASN A 1 485 ? 176.218 128.606 183.668 1.00 105.11 485 ASN A N 1
ATOM 2574 C CA . ASN A 1 485 ? 176.791 127.331 183.255 1.00 105.11 485 ASN A CA 1
ATOM 2575 C C . ASN A 1 485 ? 176.853 127.220 181.733 1.00 105.11 485 ASN A C 1
ATOM 2576 O O . ASN A 1 485 ? 175.885 126.820 181.083 1.00 105.11 485 ASN A O 1
ATOM 2581 N N . GLN A 1 486 ? 178.012 127.569 181.176 1.00 107.73 486 GLN A N 1
ATOM 2582 C CA . GLN A 1 486 ? 178.243 127.596 179.736 1.00 107.73 486 GLN A CA 1
ATOM 2583 C C . GLN A 1 486 ? 178.111 126.245 179.023 1.00 107.73 486 GLN A C 1
ATOM 2584 O O . GLN A 1 486 ? 177.821 126.242 177.820 1.00 107.73 486 GLN A O 1
ATOM 2590 N N . PRO A 1 487 ? 178.310 125.068 179.683 1.00 103.82 487 PRO A N 1
ATOM 2591 C CA . PRO A 1 487 ? 178.086 123.807 178.955 1.00 103.82 487 PRO A CA 1
ATOM 2592 C C . PRO A 1 487 ? 176.627 123.571 178.589 1.00 103.82 487 PRO A C 1
ATOM 2593 O O . PRO A 1 487 ? 175.784 124.464 178.733 1.00 103.82 487 PRO A O 1
ATOM 2597 N N . LEU A 1 488 ? 176.334 122.370 178.086 1.00 93.81 488 LEU A N 1
ATOM 2598 C CA . LEU A 1 488 ? 175.003 121.999 177.607 1.00 93.81 488 LEU A CA 1
ATOM 2599 C C . LEU A 1 488 ? 174.593 122.877 176.424 1.00 93.81 488 LEU A C 1
ATOM 2600 O O . LEU A 1 488 ? 173.630 123.640 176.477 1.00 93.81 488 LEU A O 1
ATOM 2605 N N . ALA A 1 489 ? 175.371 122.754 175.346 1.00 83.14 489 ALA A N 1
ATOM 2606 C CA . ALA A 1 489 ? 175.157 123.561 174.154 1.00 83.14 489 ALA A CA 1
ATOM 2607 C C . ALA A 1 489 ? 173.888 123.182 173.409 1.00 83.14 489 ALA A C 1
ATOM 2608 O O . ALA A 1 489 ? 173.440 123.950 172.555 1.00 83.14 489 ALA A O 1
ATOM 2610 N N . ALA A 1 490 ? 173.300 122.024 173.706 1.00 81.22 490 ALA A N 1
ATOM 2611 C CA . ALA A 1 490 ? 172.056 121.637 173.052 1.00 81.22 490 ALA A CA 1
ATOM 2612 C C . ALA A 1 490 ? 170.944 122.640 173.319 1.00 81.22 490 ALA A C 1
ATOM 2613 O O . ALA A 1 490 ? 170.081 122.850 172.462 1.00 81.22 490 ALA A O 1
ATOM 2615 N N . TYR A 1 491 ? 170.938 123.259 174.499 1.00 79.42 491 TYR A N 1
ATOM 2616 C CA . TYR A 1 491 ? 169.953 124.295 174.779 1.00 79.42 491 TYR A CA 1
ATOM 2617 C C . TYR A 1 491 ? 170.276 125.589 174.050 1.00 79.42 491 TYR A C 1
ATOM 2618 O O . TYR A 1 491 ? 169.367 126.369 173.749 1.00 79.42 491 TYR A O 1
ATOM 2627 N N . LYS A 1 492 ? 171.555 125.839 173.767 1.00 71.51 492 LYS A N 1
ATOM 2628 C CA . LYS A 1 492 ? 171.935 127.051 173.053 1.00 71.51 492 LYS A CA 1
ATOM 2629 C C . LYS A 1 492 ? 171.562 126.965 171.582 1.00 71.51 492 LYS A C 1
ATOM 2630 O O . LYS A 1 492 ? 171.103 127.948 170.995 1.00 71.51 492 LYS A O 1
ATOM 2636 N N . TRP A 1 493 ? 171.758 125.797 170.971 1.00 73.51 493 TRP A N 1
ATOM 2637 C CA . TRP A 1 493 ? 171.478 125.639 169.549 1.00 73.51 493 TRP A CA 1
ATOM 2638 C C . TRP A 1 493 ? 169.984 125.569 169.285 1.00 73.51 493 TRP A C 1
ATOM 2639 O O . TRP A 1 493 ? 169.496 126.134 168.303 1.00 73.51 493 TRP A O 1
ATOM 2650 N N . ALA A 1 494 ? 169.244 124.869 170.142 1.00 67.35 494 ALA A N 1
ATOM 2651 C CA . ALA A 1 494 ? 167.803 124.758 169.983 1.00 67.35 494 ALA A CA 1
ATOM 2652 C C . ALA A 1 494 ? 167.085 126.068 170.255 1.00 67.35 494 ALA A C 1
ATOM 2653 O O . ALA A 1 494 ? 165.927 126.217 169.860 1.00 67.35 494 ALA A O 1
ATOM 2655 N N . SER A 1 495 ? 167.730 127.007 170.942 1.00 65.38 495 SER A N 1
ATOM 2656 C CA . SER A 1 495 ? 167.136 128.312 171.197 1.00 65.38 495 SER A CA 1
ATOM 2657 C C . SER A 1 495 ? 167.337 129.264 170.030 1.00 65.38 495 SER A C 1
ATOM 2658 O O . SER A 1 495 ? 166.460 130.079 169.740 1.00 65.38 495 SER A O 1
ATOM 2661 N N . CYS A 1 496 ? 168.489 129.188 169.368 1.00 62.87 496 CYS A N 1
ATOM 2662 C CA . CYS A 1 496 ? 168.660 129.893 168.106 1.00 62.87 496 CYS A CA 1
ATOM 2663 C C . CYS A 1 496 ? 167.734 129.330 167.041 1.00 62.87 496 CYS A C 1
ATOM 2664 O O . CYS A 1 496 ? 167.139 130.084 166.266 1.00 62.87 496 CYS A O 1
ATOM 2667 N N . ALA A 1 497 ? 167.579 128.005 167.006 1.00 61.74 497 ALA A N 1
ATOM 2668 C CA . ALA A 1 497 ? 166.729 127.338 166.029 1.00 61.74 497 ALA A CA 1
ATOM 2669 C C . ALA A 1 497 ? 165.282 127.791 166.087 1.00 61.74 497 ALA A C 1
ATOM 2670 O O . ALA A 1 497 ? 164.516 127.466 165.178 1.00 61.74 497 ALA A O 1
ATOM 2672 N N . LEU A 1 498 ? 164.886 128.519 167.122 1.00 58.17 498 LEU A N 1
ATOM 2673 C CA . LEU A 1 498 ? 163.549 129.084 167.177 1.00 58.17 498 LEU A CA 1
ATOM 2674 C C . LEU A 1 498 ? 163.398 130.309 166.290 1.00 58.17 498 LEU A C 1
ATOM 2675 O O . LEU A 1 498 ? 162.292 130.845 166.190 1.00 58.17 498 LEU A O 1
ATOM 2680 N N . GLY A 1 499 ? 164.480 130.777 165.666 1.00 57.28 499 GLY A N 1
ATOM 2681 C CA . GLY A 1 499 ? 164.365 131.799 164.647 1.00 57.28 499 GLY A CA 1
ATOM 2682 C C . GLY A 1 499 ? 163.743 131.301 163.364 1.00 57.28 499 GLY A C 1
ATOM 2683 O O . GLY A 1 499 ? 163.214 132.103 162.594 1.00 57.28 499 GLY A O 1
ATOM 2684 N N . GLY A 1 500 ? 163.806 129.995 163.111 1.00 57.56 500 GLY A N 1
ATOM 2685 C CA . GLY A 1 500 ? 163.094 129.434 161.979 1.00 57.56 500 GLY A CA 1
ATOM 2686 C C . GLY A 1 500 ? 161.608 129.315 162.227 1.00 57.56 500 GLY A C 1
ATOM 2687 O O . GLY A 1 500 ? 160.813 129.395 161.290 1.00 57.56 500 GLY A O 1
ATOM 2688 N N . THR A 1 501 ? 161.213 129.112 163.482 1.00 58.56 501 THR A N 1
ATOM 2689 C CA . THR A 1 501 ? 159.802 129.173 163.837 1.00 58.56 501 THR A CA 1
ATOM 2690 C C . THR A 1 501 ? 159.267 130.591 163.734 1.00 58.56 501 THR A C 1
ATOM 2691 O O . THR A 1 501 ? 158.086 130.787 163.437 1.00 58.56 501 THR A O 1
ATOM 2695 N N . VAL A 1 502 ? 160.107 131.587 164.006 1.00 55.16 502 VAL A N 1
ATOM 2696 C CA . VAL A 1 502 ? 159.678 132.974 163.889 1.00 55.16 502 VAL A CA 1
ATOM 2697 C C . VAL A 1 502 ? 159.502 133.357 162.429 1.00 55.16 502 VAL A C 1
ATOM 2698 O O . VAL A 1 502 ? 158.522 134.011 162.059 1.00 55.16 502 VAL A O 1
ATOM 2702 N N . ALA A 1 503 ? 160.446 132.955 161.576 1.00 54.68 503 ALA A N 1
ATOM 2703 C CA . ALA A 1 503 ? 160.331 133.234 160.149 1.00 54.68 503 ALA A CA 1
ATOM 2704 C C . ALA A 1 503 ? 159.122 132.539 159.546 1.00 54.68 503 ALA A C 1
ATOM 2705 O O . ALA A 1 503 ? 158.416 133.112 158.712 1.00 54.68 503 ALA A O 1
ATOM 2707 N N . SER A 1 504 ? 158.870 131.299 159.953 1.00 55.89 504 SER A N 1
ATOM 2708 C CA . SER A 1 504 ? 157.728 130.558 159.443 1.00 55.89 504 SER A CA 1
ATOM 2709 C C . SER A 1 504 ? 156.409 131.113 159.948 1.00 55.89 504 SER A C 1
ATOM 2710 O O . SER A 1 504 ? 155.370 130.846 159.343 1.00 55.89 504 SER A O 1
ATOM 2713 N N . LEU A 1 505 ? 156.428 131.872 161.038 1.00 56.59 505 LEU A N 1
ATOM 2714 C CA . LEU A 1 505 ? 155.229 132.490 161.583 1.00 56.59 505 LEU A CA 1
ATOM 2715 C C . LEU A 1 505 ? 154.944 133.849 160.972 1.00 56.59 505 LEU A C 1
ATOM 2716 O O . LEU A 1 505 ? 153.780 134.247 160.890 1.00 56.59 505 LEU A O 1
ATOM 2721 N N . ILE A 1 506 ? 155.978 134.577 160.552 1.00 53.49 506 ILE A N 1
ATOM 2722 C CA . ILE A 1 506 ? 155.763 135.809 159.807 1.00 53.49 506 ILE A CA 1
ATOM 2723 C C . ILE A 1 506 ? 155.114 135.503 158.466 1.00 53.49 506 ILE A C 1
ATOM 2724 O O . ILE A 1 506 ? 154.271 136.263 157.981 1.00 53.49 506 ILE A O 1
ATOM 2729 N N . GLN A 1 507 ? 155.484 134.380 157.852 1.00 54.30 507 GLN A N 1
ATOM 2730 C CA . GLN A 1 507 ? 154.880 133.991 156.583 1.00 54.30 507 GLN A CA 1
ATOM 2731 C C . GLN A 1 507 ? 153.425 133.589 156.755 1.00 54.30 507 GLN A C 1
ATOM 2732 O O . GLN A 1 507 ? 152.595 133.875 155.888 1.00 54.30 507 GLN A O 1
ATOM 2738 N N . ILE A 1 508 ? 153.096 132.913 157.856 1.00 55.16 508 ILE A N 1
ATOM 2739 C CA . ILE A 1 508 ? 151.703 132.578 158.135 1.00 55.16 508 ILE A CA 1
ATOM 2740 C C . ILE A 1 508 ? 150.878 133.846 158.280 1.00 55.16 508 ILE A C 1
ATOM 2741 O O . ILE A 1 508 ? 149.775 133.959 157.735 1.00 55.16 508 ILE A O 1
ATOM 2746 N N . VAL A 1 509 ? 151.400 134.819 159.024 1.00 54.99 509 VAL A N 1
ATOM 2747 C CA . VAL A 1 509 ? 150.669 136.057 159.255 1.00 54.99 509 VAL A CA 1
ATOM 2748 C C . VAL A 1 509 ? 150.536 136.850 157.962 1.00 54.99 509 VAL A C 1
ATOM 2749 O O . VAL A 1 509 ? 149.492 137.454 157.696 1.00 54.99 509 VAL A O 1
ATOM 2753 N N . ALA A 1 510 ? 151.576 136.843 157.127 1.00 55.01 510 ALA A N 1
ATOM 2754 C CA . ALA A 1 510 ? 151.489 137.501 155.827 1.00 55.01 510 ALA A CA 1
ATOM 2755 C C . ALA A 1 510 ? 150.412 136.870 154.955 1.00 55.01 510 ALA A C 1
ATOM 2756 O O . ALA A 1 510 ? 149.672 137.577 154.265 1.00 55.01 510 ALA A O 1
ATOM 2758 N N . THR A 1 511 ? 150.317 135.540 154.959 1.00 56.43 511 THR A N 1
ATOM 2759 C CA . THR A 1 511 ? 149.316 134.861 154.145 1.00 56.43 511 THR A CA 1
ATOM 2760 C C . THR A 1 511 ? 147.913 135.079 154.688 1.00 56.43 511 THR A C 1
ATOM 2761 O O . THR A 1 511 ? 146.944 135.070 153.924 1.00 56.43 511 THR A O 1
ATOM 2765 N N . LEU A 1 512 ? 147.781 135.264 155.998 1.00 57.69 512 LEU A N 1
ATOM 2766 C CA . LEU A 1 512 ? 146.475 135.557 156.575 1.00 57.69 512 LEU A CA 1
ATOM 2767 C C . LEU A 1 512 ? 146.038 136.980 156.265 1.00 57.69 512 LEU A C 1
ATOM 2768 O O . LEU A 1 512 ? 144.860 137.226 155.999 1.00 57.69 512 LEU A O 1
ATOM 2773 N N . CYS A 1 513 ? 146.967 137.936 156.323 1.00 60.35 513 CYS A N 1
ATOM 2774 C CA . CYS A 1 513 ? 146.640 139.309 155.957 1.00 60.35 513 CYS A CA 1
ATOM 2775 C C . CYS A 1 513 ? 146.284 139.418 154.481 1.00 60.35 513 CYS A C 1
ATOM 2776 O O . CYS A 1 513 ? 145.321 140.097 154.119 1.00 60.35 513 CYS A O 1
ATOM 2779 N N . GLU A 1 514 ? 147.052 138.757 153.615 1.00 61.40 514 GLU A N 1
ATOM 2780 C CA . GLU A 1 514 ? 146.807 138.830 152.180 1.00 61.40 514 GLU A CA 1
ATOM 2781 C C . GLU A 1 514 ? 145.484 138.187 151.806 1.00 61.40 514 GLU A C 1
ATOM 2782 O O . GLU A 1 514 ? 144.854 138.587 150.824 1.00 61.40 514 GLU A O 1
ATOM 2788 N N . TRP A 1 515 ? 145.040 137.210 152.585 1.00 64.43 515 TRP A N 1
ATOM 2789 C CA . TRP A 1 515 ? 143.766 136.558 152.343 1.00 64.43 515 TRP A CA 1
ATOM 2790 C C . TRP A 1 515 ? 142.588 137.501 152.538 1.00 64.43 515 TRP A C 1
ATOM 2791 O O . TRP A 1 515 ? 141.477 137.176 152.113 1.00 64.43 515 TRP A O 1
ATOM 2802 N N . SER A 1 516 ? 142.809 138.671 153.135 1.00 62.25 516 SER A N 1
ATOM 2803 C CA . SER A 1 516 ? 141.750 139.639 153.371 1.00 62.25 516 SER A CA 1
ATOM 2804 C C . SER A 1 516 ? 141.759 140.816 152.400 1.00 62.25 516 SER A C 1
ATOM 2805 O O . SER A 1 516 ? 140.792 141.580 152.383 1.00 62.25 516 SER A O 1
ATOM 2808 N N . PHE A 1 517 ? 142.815 140.994 151.599 1.00 62.66 517 PHE A N 1
ATOM 2809 C CA . PHE A 1 517 ? 142.775 142.012 150.555 1.00 62.66 517 PHE A CA 1
ATOM 2810 C C . PHE A 1 517 ? 142.053 141.538 149.311 1.00 62.66 517 PHE A C 1
ATOM 2811 O O . PHE A 1 517 ? 141.549 142.367 148.550 1.00 62.66 517 PHE A O 1
ATOM 2819 N N . VAL A 1 518 ? 142.014 140.235 149.075 1.00 65.49 518 VAL A N 1
ATOM 2820 C CA . VAL A 1 518 ? 141.590 139.699 147.789 1.00 65.49 518 VAL A CA 1
ATOM 2821 C C . VAL A 1 518 ? 140.189 139.117 147.916 1.00 65.49 518 VAL A C 1
ATOM 2822 O O . VAL A 1 518 ? 139.868 138.505 148.943 1.00 65.49 518 VAL A O 1
ATOM 2826 N N . PRO A 1 519 ? 139.324 139.294 146.921 1.00 67.75 519 PRO A N 1
ATOM 2827 C CA . PRO A 1 519 ? 138.063 138.552 146.907 1.00 67.75 519 PRO A CA 1
ATOM 2828 C C . PRO A 1 519 ? 138.326 137.056 146.885 1.00 67.75 519 PRO A C 1
ATOM 2829 O O . PRO A 1 519 ? 139.330 136.587 146.348 1.00 67.75 519 PRO A O 1
ATOM 2833 N N . ARG A 1 520 ? 137.414 136.305 147.490 1.00 78.34 520 ARG A N 1
ATOM 2834 C CA . ARG A 1 520 ? 137.686 134.922 147.851 1.00 78.34 520 ARG A CA 1
ATOM 2835 C C . ARG A 1 520 ? 137.477 133.932 146.713 1.00 78.34 520 ARG A C 1
ATOM 2836 O O . ARG A 1 520 ? 137.741 132.741 146.904 1.00 78.34 520 ARG A O 1
ATOM 2844 N N . LYS A 1 521 ? 137.033 134.379 145.539 1.00 74.53 521 LYS A N 1
ATOM 2845 C CA . LYS A 1 521 ? 136.815 133.453 144.433 1.00 74.53 521 LYS A CA 1
ATOM 2846 C C . LYS A 1 521 ? 137.346 134.003 143.115 1.00 74.53 521 LYS A C 1
ATOM 2847 O O . LYS A 1 521 ? 136.810 133.684 142.051 1.00 74.53 521 LYS A O 1
ATOM 2853 N N . TRP A 1 522 ? 138.398 134.817 143.155 1.00 63.59 522 TRP A N 1
ATOM 2854 C CA . TRP A 1 522 ? 138.812 135.587 141.990 1.00 63.59 522 TRP A CA 1
ATOM 2855 C C . TRP A 1 522 ? 140.291 135.395 141.699 1.00 63.59 522 TRP A C 1
ATOM 2856 O O . TRP A 1 522 ? 141.120 135.469 142.609 1.00 63.59 522 TRP A O 1
ATOM 2867 N N . ALA A 1 523 ? 140.613 135.149 140.429 1.00 66.28 523 ALA A N 1
ATOM 2868 C CA . ALA A 1 523 ? 141.956 135.266 139.867 1.00 66.28 523 ALA A CA 1
ATOM 2869 C C . ALA A 1 523 ? 142.974 134.365 140.540 1.00 66.28 523 ALA A C 1
ATOM 2870 O O . ALA A 1 523 ? 144.177 134.523 140.313 1.00 66.28 523 ALA A O 1
ATOM 2872 N N . GLY A 1 524 ? 142.533 133.419 141.349 1.00 71.90 524 GLY A N 1
ATOM 2873 C CA . GLY A 1 524 ? 143.430 132.718 142.238 1.00 71.90 524 GLY A CA 1
ATOM 2874 C C . GLY A 1 524 ? 142.838 132.806 143.622 1.00 71.90 524 GLY A C 1
ATOM 2875 O O . GLY A 1 524 ? 141.614 132.870 143.750 1.00 71.90 524 GLY A O 1
ATOM 2876 N N . ALA A 1 525 ? 143.679 132.833 144.652 1.00 73.82 525 ALA A N 1
ATOM 2877 C CA . ALA A 1 525 ? 143.246 132.902 146.043 1.00 73.82 525 ALA A CA 1
ATOM 2878 C C . ALA A 1 525 ? 142.653 131.581 146.529 1.00 73.82 525 ALA A C 1
ATOM 2879 O O . ALA A 1 525 ? 142.377 131.438 147.724 1.00 73.82 525 ALA A O 1
ATOM 2881 N N . GLN A 1 526 ? 142.452 130.608 145.637 1.00 76.16 526 GLN A N 1
ATOM 2882 C CA . GLN A 1 526 ? 142.440 129.222 146.093 1.00 76.16 526 GLN A CA 1
ATOM 2883 C C . GLN A 1 526 ? 143.846 128.684 146.266 1.00 76.16 526 GLN A C 1
ATOM 2884 O O . GLN A 1 526 ? 144.071 127.816 147.115 1.00 76.16 526 GLN A O 1
ATOM 2890 N N . HIS A 1 527 ? 144.795 129.176 145.473 1.00 73.28 527 HIS A N 1
ATOM 2891 C CA . HIS A 1 527 ? 146.196 128.895 145.734 1.00 73.28 527 HIS A CA 1
ATOM 2892 C C . HIS A 1 527 ? 146.638 129.491 147.061 1.00 73.28 527 HIS A C 1
ATOM 2893 O O . HIS A 1 527 ? 147.629 129.035 147.639 1.00 73.28 527 HIS A O 1
ATOM 2900 N N . LEU A 1 528 ? 145.910 130.489 147.563 1.00 67.79 528 LEU A N 1
ATOM 2901 C CA . LEU A 1 528 ? 146.207 131.051 148.875 1.00 67.79 528 LEU A CA 1
ATOM 2902 C C . LEU A 1 528 ? 145.963 130.033 149.978 1.00 67.79 528 LEU A C 1
ATOM 2903 O O . LEU A 1 528 ? 146.714 129.977 150.956 1.00 67.79 528 LEU A O 1
ATOM 2908 N N . SER A 1 529 ? 144.911 129.226 149.846 1.00 68.53 529 SER A N 1
ATOM 2909 C CA . SER A 1 529 ? 144.640 128.204 150.849 1.00 68.53 529 SER A CA 1
ATOM 2910 C C . SER A 1 529 ? 145.644 127.063 150.768 1.00 68.53 529 SER A C 1
ATOM 2911 O O . SER A 1 529 ? 145.994 126.474 151.794 1.00 68.53 529 SER A O 1
ATOM 2914 N N . ARG A 1 530 ? 146.113 126.735 149.564 1.00 68.98 530 ARG A N 1
ATOM 2915 C CA . ARG A 1 530 ? 147.152 125.722 149.420 1.00 68.98 530 ARG A CA 1
ATOM 2916 C C . ARG A 1 530 ? 148.470 126.189 150.019 1.00 68.98 530 ARG A C 1
ATOM 2917 O O . ARG A 1 530 ? 149.186 125.402 150.643 1.00 68.98 530 ARG A O 1
ATOM 2925 N N . ARG A 1 531 ? 148.813 127.462 149.828 1.00 64.06 531 ARG A N 1
ATOM 2926 C CA . ARG A 1 531 ? 150.049 127.988 150.393 1.00 64.06 531 ARG A CA 1
ATOM 2927 C C . ARG A 1 531 ? 150.009 127.979 151.912 1.00 64.06 531 ARG A C 1
ATOM 2928 O O . ARG A 1 531 ? 151.015 127.680 152.564 1.00 64.06 531 ARG A O 1
ATOM 2936 N N . PHE A 1 532 ? 148.857 128.310 152.492 1.00 63.72 532 PHE A N 1
ATOM 2937 C CA . PHE A 1 532 ? 148.743 128.360 153.943 1.00 63.72 532 PHE A CA 1
ATOM 2938 C C . PHE A 1 532 ? 149.045 127.007 154.567 1.00 63.72 532 PHE A C 1
ATOM 2939 O O . PHE A 1 532 ? 149.660 126.933 155.636 1.00 63.72 532 PHE A O 1
ATOM 2947 N N . TRP A 1 533 ? 148.627 125.925 153.914 1.00 66.92 533 TRP A N 1
ATOM 2948 C CA . TRP A 1 533 ? 148.859 124.597 154.464 1.00 66.92 533 TRP A CA 1
ATOM 2949 C C . TRP A 1 533 ? 150.306 124.149 154.293 1.00 66.92 533 TRP A C 1
ATOM 2950 O O . TRP A 1 533 ? 150.836 123.458 155.164 1.00 66.92 533 TRP A O 1
ATOM 2961 N N . PHE A 1 534 ? 150.960 124.521 153.192 1.00 65.12 534 PHE A N 1
ATOM 2962 C CA . PHE A 1 534 ? 152.385 124.235 153.060 1.00 65.12 534 PHE A CA 1
ATOM 2963 C C . PHE A 1 534 ? 153.193 124.989 154.103 1.00 65.12 534 PHE A C 1
ATOM 2964 O O . PHE A 1 534 ? 154.164 124.459 154.648 1.00 65.12 534 PHE A O 1
ATOM 2972 N N . LEU A 1 535 ? 152.816 126.236 154.384 1.00 60.78 535 LEU A N 1
ATOM 2973 C CA . LEU A 1 535 ? 153.496 127.006 155.416 1.00 60.78 535 LEU A CA 1
ATOM 2974 C C . LEU A 1 535 ? 153.199 126.482 156.812 1.00 60.78 535 LEU A C 1
ATOM 2975 O O . LEU A 1 535 ? 153.998 126.704 157.724 1.00 60.78 535 LEU A O 1
ATOM 2980 N N . CYS A 1 536 ? 152.070 125.800 157.001 1.00 62.45 536 CYS A N 1
ATOM 2981 C CA . CYS A 1 536 ? 151.781 125.164 158.280 1.00 62.45 536 CYS A CA 1
ATOM 2982 C C . CYS A 1 536 ? 152.575 123.881 158.464 1.00 62.45 536 CYS A C 1
ATOM 2983 O O . CYS A 1 536 ? 152.918 123.528 159.596 1.00 62.45 536 CYS A O 1
ATOM 2986 N N . ILE A 1 537 ? 152.860 123.166 157.376 1.00 62.77 537 ILE A N 1
ATOM 2987 C CA . ILE A 1 537 ? 153.748 122.014 157.453 1.00 62.77 537 ILE A CA 1
ATOM 2988 C C . ILE A 1 537 ? 155.160 122.456 157.804 1.00 62.77 537 ILE A C 1
ATOM 2989 O O . ILE A 1 537 ? 155.818 121.858 158.660 1.00 62.77 537 ILE A O 1
ATOM 2994 N N . ILE A 1 538 ? 155.644 123.512 157.150 1.00 62.48 538 ILE A N 1
ATOM 2995 C CA . ILE A 1 538 ? 156.998 123.997 157.396 1.00 62.48 538 ILE A CA 1
ATOM 2996 C C . ILE A 1 538 ? 157.128 124.514 158.818 1.00 62.48 538 ILE A C 1
ATOM 2997 O O . ILE A 1 538 ? 158.161 124.332 159.469 1.00 62.48 538 ILE A O 1
ATOM 3002 N N . PHE A 1 539 ? 156.091 125.179 159.320 1.00 64.28 539 PHE A N 1
ATOM 3003 C CA . PHE A 1 539 ? 156.150 125.715 160.671 1.00 64.28 539 PHE A CA 1
ATOM 3004 C C . PHE A 1 539 ? 156.150 124.603 161.709 1.00 64.28 539 PHE A C 1
ATOM 3005 O O . PHE A 1 539 ? 156.855 124.701 162.717 1.00 64.28 539 PHE A O 1
ATOM 3013 N N . GLY A 1 540 ? 155.382 123.538 161.475 1.00 67.17 540 GLY A N 1
ATOM 3014 C CA . GLY A 1 540 ? 155.414 122.404 162.383 1.00 67.17 540 GLY A CA 1
ATOM 3015 C C . GLY A 1 540 ? 156.761 121.709 162.408 1.00 67.17 540 GLY A C 1
ATOM 3016 O O . GLY A 1 540 ? 157.225 121.273 163.462 1.00 67.17 540 GLY A O 1
ATOM 3017 N N . ILE A 1 541 ? 157.407 121.597 161.246 1.00 66.58 541 ILE A N 1
ATOM 3018 C CA . ILE A 1 541 ? 158.722 120.970 161.165 1.00 66.58 541 ILE A CA 1
ATOM 3019 C C . ILE A 1 541 ? 159.730 121.729 162.007 1.00 66.58 541 ILE A C 1
ATOM 3020 O O . ILE A 1 541 ? 160.630 121.131 162.604 1.00 66.58 541 ILE A O 1
ATOM 3025 N N . ASN A 1 542 ? 159.608 123.050 162.069 1.00 67.48 542 ASN A N 1
ATOM 3026 C CA . ASN A 1 542 ? 160.521 123.831 162.893 1.00 67.48 542 ASN A CA 1
ATOM 3027 C C . ASN A 1 542 ? 160.189 123.697 164.374 1.00 67.48 542 ASN A C 1
ATOM 3028 O O . ASN A 1 542 ? 161.076 123.461 165.198 1.00 67.48 542 ASN A O 1
ATOM 3033 N N . LEU A 1 543 ? 158.910 123.822 164.724 1.00 71.48 543 LEU A N 1
ATOM 3034 C CA . LEU A 1 543 ? 158.517 123.819 166.128 1.00 71.48 543 LEU A CA 1
ATOM 3035 C C . LEU A 1 543 ? 158.694 122.445 166.759 1.00 71.48 543 LEU A C 1
ATOM 3036 O O . LEU A 1 543 ? 159.235 122.325 167.863 1.00 71.48 543 LEU A O 1
ATOM 3041 N N . GLY A 1 544 ? 158.255 121.398 166.067 1.00 76.66 544 GLY A N 1
ATOM 3042 C CA . GLY A 1 544 ? 158.150 120.071 166.631 1.00 76.66 544 GLY A CA 1
ATOM 3043 C C . GLY A 1 544 ? 159.418 119.535 167.264 1.00 76.66 544 GLY A C 1
ATOM 3044 O O . GLY A 1 544 ? 159.468 119.260 168.466 1.00 76.66 544 GLY A O 1
ATOM 3045 N N . PRO A 1 545 ? 160.463 119.346 166.459 1.00 78.69 545 PRO A N 1
ATOM 3046 C CA . PRO A 1 545 ? 161.728 118.838 167.012 1.00 78.69 545 PRO A CA 1
ATOM 3047 C C . PRO A 1 545 ? 162.340 119.733 168.072 1.00 78.69 545 PRO A C 1
ATOM 3048 O O . PRO A 1 545 ? 163.149 119.247 168.870 1.00 78.69 545 PRO A O 1
ATOM 3052 N N . ILE A 1 546 ? 162.000 121.022 168.103 1.00 77.82 546 ILE A N 1
ATOM 3053 C CA . ILE A 1 546 ? 162.467 121.877 169.189 1.00 77.82 546 ILE A CA 1
ATOM 3054 C C . ILE A 1 546 ? 161.790 121.491 170.498 1.00 77.82 546 ILE A C 1
ATOM 3055 O O . ILE A 1 546 ? 162.433 121.440 171.552 1.00 77.82 546 ILE A O 1
ATOM 3060 N N . ILE A 1 547 ? 160.488 121.206 170.454 1.00 79.83 547 ILE A N 1
ATOM 3061 C CA . ILE A 1 547 ? 159.794 120.722 171.644 1.00 79.83 547 ILE A CA 1
ATOM 3062 C C . ILE A 1 547 ? 160.390 119.400 172.103 1.00 79.83 547 ILE A C 1
ATOM 3063 O O . ILE A 1 547 ? 160.488 119.132 173.305 1.00 79.83 547 ILE A O 1
ATOM 3068 N N . PHE A 1 548 ? 160.785 118.547 171.157 1.00 84.75 548 PHE A N 1
ATOM 3069 C CA . PHE A 1 548 ? 161.427 117.288 171.517 1.00 84.75 548 PHE A CA 1
ATOM 3070 C C . PHE A 1 548 ? 162.727 117.533 172.271 1.00 84.75 548 PHE A C 1
ATOM 3071 O O . PHE A 1 548 ? 162.999 116.885 173.286 1.00 84.75 548 PHE A O 1
ATOM 3079 N N . VAL A 1 549 ? 163.548 118.464 171.784 1.00 85.01 549 VAL A N 1
ATOM 3080 C CA . VAL A 1 549 ? 164.835 118.725 172.422 1.00 85.01 549 VAL A CA 1
ATOM 3081 C C . VAL A 1 549 ? 164.633 119.253 173.833 1.00 85.01 549 VAL A C 1
ATOM 3082 O O . VAL A 1 549 ? 165.310 118.825 174.775 1.00 85.01 549 VAL A O 1
ATOM 3086 N N . PHE A 1 550 ? 163.696 120.185 174.004 1.00 83.54 550 PHE A N 1
ATOM 3087 C CA . PHE A 1 550 ? 163.522 120.820 175.305 1.00 83.54 550 PHE A CA 1
ATOM 3088 C C . PHE A 1 550 ? 162.833 119.887 176.295 1.00 83.54 550 PHE A C 1
ATOM 3089 O O . PHE A 1 550 ? 163.234 119.808 177.461 1.00 83.54 550 PHE A O 1
ATOM 3097 N N . ALA A 1 551 ? 161.801 119.172 175.853 1.00 89.51 551 ALA A N 1
ATOM 3098 C CA . ALA A 1 551 ? 160.972 118.385 176.756 1.00 89.51 551 ALA A CA 1
ATOM 3099 C C . ALA A 1 551 ? 161.424 116.939 176.902 1.00 89.51 551 ALA A C 1
ATOM 3100 O O . ALA A 1 551 ? 160.876 116.223 177.746 1.00 89.51 551 ALA A O 1
ATOM 3102 N N . TYR A 1 552 ? 162.396 116.488 176.119 1.00 94.45 552 TYR A N 1
ATOM 3103 C CA . TYR A 1 552 ? 162.903 115.122 176.208 1.00 94.45 552 TYR A CA 1
ATOM 3104 C C . TYR A 1 552 ? 164.411 115.141 176.400 1.00 94.45 552 TYR A C 1
ATOM 3105 O O . TYR A 1 552 ? 165.172 114.442 175.729 1.00 94.45 552 TYR A O 1
ATOM 3114 N N . ASP A 1 553 ? 164.862 115.974 177.327 1.00 98.61 553 ASP A N 1
ATOM 3115 C CA . ASP A 1 553 ? 166.261 116.024 177.711 1.00 98.61 553 ASP A CA 1
ATOM 3116 C C . ASP A 1 553 ? 166.368 115.779 179.208 1.00 98.61 553 ASP A C 1
ATOM 3117 O O . ASP A 1 553 ? 165.565 116.296 179.992 1.00 98.61 553 ASP A O 1
ATOM 3122 N N . LYS A 1 554 ? 167.362 114.983 179.600 1.00 102.94 554 LYS A N 1
ATOM 3123 C CA . LYS A 1 554 ? 167.521 114.577 180.993 1.00 102.94 554 LYS A CA 1
ATOM 3124 C C . LYS A 1 554 ? 168.245 115.676 181.775 1.00 102.94 554 LYS A C 1
ATOM 3125 O O . LYS A 1 554 ? 169.364 115.509 182.260 1.00 102.94 554 LYS A O 1
ATOM 3131 N N . ASP A 1 555 ? 167.569 116.818 181.882 1.00 103.64 555 ASP A N 1
ATOM 3132 C CA . ASP A 1 555 ? 168.092 117.996 182.572 1.00 103.64 555 ASP A CA 1
ATOM 3133 C C . ASP A 1 555 ? 169.433 118.435 181.995 1.00 103.64 555 ASP A C 1
ATOM 3134 O O . ASP A 1 555 ? 170.484 118.183 182.584 1.00 103.64 555 ASP A O 1
ATOM 3139 N N . TYR A 1 558 ? 174.268 115.679 178.262 1.00 100.97 558 TYR A N 1
ATOM 3140 C CA . TYR A 1 558 ? 174.773 115.463 176.911 1.00 100.97 558 TYR A CA 1
ATOM 3141 C C . TYR A 1 558 ? 174.148 114.223 176.283 1.00 100.97 558 TYR A C 1
ATOM 3142 O O . TYR A 1 558 ? 174.818 113.213 176.078 1.00 100.97 558 TYR A O 1
ATOM 3151 N N . SER A 1 559 ? 172.852 114.300 175.993 1.00 98.11 559 SER A N 1
ATOM 3152 C CA . SER A 1 559 ? 172.151 113.218 175.311 1.00 98.11 559 SER A CA 1
ATOM 3153 C C . SER A 1 559 ? 172.323 113.397 173.808 1.00 98.11 559 SER A C 1
ATOM 3154 O O . SER A 1 559 ? 171.772 114.334 173.221 1.00 98.11 559 SER A O 1
ATOM 3157 N N . THR A 1 560 ? 173.087 112.502 173.183 1.00 94.99 560 THR A N 1
ATOM 3158 C CA . THR A 1 560 ? 173.294 112.576 171.742 1.00 94.99 560 THR A CA 1
ATOM 3159 C C . THR A 1 560 ? 171.997 112.427 170.958 1.00 94.99 560 THR A C 1
ATOM 3160 O O . THR A 1 560 ? 171.936 112.860 169.804 1.00 94.99 560 THR A O 1
ATOM 3164 N N . ALA A 1 561 ? 170.963 111.840 171.558 1.00 93.59 561 ALA A N 1
ATOM 3165 C CA . ALA A 1 561 ? 169.644 111.812 170.943 1.00 93.59 561 ALA A CA 1
ATOM 3166 C C . ALA A 1 561 ? 168.967 113.174 170.957 1.00 93.59 561 ALA A C 1
ATOM 3167 O O . ALA A 1 561 ? 167.893 113.317 170.366 1.00 93.59 561 ALA A O 1
ATOM 3169 N N . ALA A 1 562 ? 169.546 114.160 171.644 1.00 89.74 562 ALA A N 1
ATOM 3170 C CA . ALA A 1 562 ? 169.042 115.523 171.628 1.00 89.74 562 ALA A CA 1
ATOM 3171 C C . ALA A 1 562 ? 170.111 116.556 171.318 1.00 89.74 562 ALA A C 1
ATOM 3172 O O . ALA A 1 562 ? 169.763 117.685 170.962 1.00 89.74 562 ALA A O 1
ATOM 3174 N N . HIS A 1 563 ? 171.390 116.216 171.451 1.00 87.21 563 HIS A N 1
ATOM 3175 C CA . HIS A 1 563 ? 172.452 117.128 171.055 1.00 87.21 563 HIS A CA 1
ATOM 3176 C C . HIS A 1 563 ? 172.623 117.166 169.545 1.00 87.21 563 HIS A C 1
ATOM 3177 O O . HIS A 1 563 ? 173.052 118.188 169.000 1.00 87.21 563 HIS A O 1
ATOM 3184 N N . VAL A 1 564 ? 172.308 116.069 168.862 1.00 82.53 564 VAL A N 1
ATOM 3185 C CA . VAL A 1 564 ? 172.370 116.018 167.405 1.00 82.53 564 VAL A CA 1
ATOM 3186 C C . VAL A 1 564 ? 171.109 116.597 166.783 1.00 82.53 564 VAL A C 1
ATOM 3187 O O . VAL A 1 564 ? 171.161 117.218 165.721 1.00 82.53 564 VAL A O 1
ATOM 3191 N N . VAL A 1 565 ? 169.962 116.404 167.430 1.00 77.89 565 VAL A N 1
ATOM 3192 C CA . VAL A 1 565 ? 168.730 117.010 166.942 1.00 77.89 565 VAL A CA 1
ATOM 3193 C C . VAL A 1 565 ? 168.833 118.525 166.987 1.00 77.89 565 VAL A C 1
ATOM 3194 O O . VAL A 1 565 ? 168.437 119.218 166.043 1.00 77.89 565 VAL A O 1
ATOM 3198 N N . ALA A 1 566 ? 169.370 119.064 168.081 1.00 75.14 566 ALA A N 1
ATOM 3199 C CA . ALA A 1 566 ? 169.484 120.511 168.217 1.00 75.14 566 ALA A CA 1
ATOM 3200 C C . ALA A 1 566 ? 170.416 121.091 167.168 1.00 75.14 566 ALA A C 1
ATOM 3201 O O . ALA A 1 566 ? 170.183 122.193 166.663 1.00 75.14 566 ALA A O 1
ATOM 3203 N N . ALA A 1 567 ? 171.486 120.373 166.837 1.00 72.28 567 ALA A N 1
ATOM 3204 C CA . ALA A 1 567 ? 172.397 120.840 165.803 1.00 72.28 567 ALA A CA 1
ATOM 3205 C C . ALA A 1 567 ? 171.749 120.804 164.430 1.00 72.28 567 ALA A C 1
ATOM 3206 O O . ALA A 1 567 ? 171.893 121.749 163.652 1.00 72.28 567 ALA A O 1
ATOM 3208 N N . VAL A 1 568 ? 171.038 119.722 164.114 1.00 71.26 568 VAL A N 1
ATOM 3209 C CA . VAL A 1 568 ? 170.377 119.618 162.818 1.00 71.26 568 VAL A CA 1
ATOM 3210 C C . VAL A 1 568 ? 169.288 120.671 162.691 1.00 71.26 568 VAL A C 1
ATOM 3211 O O . VAL A 1 568 ? 169.177 121.348 161.664 1.00 71.26 568 VAL A O 1
ATOM 3215 N N . MET A 1 569 ? 168.476 120.837 163.733 1.00 71.08 569 MET A N 1
ATOM 3216 C CA . MET A 1 569 ? 167.387 121.802 163.684 1.00 71.08 569 MET A CA 1
ATOM 3217 C C . MET A 1 569 ? 167.867 123.242 163.677 1.00 71.08 569 MET A C 1
ATOM 3218 O O . MET A 1 569 ? 167.063 124.138 163.410 1.00 71.08 569 MET A O 1
ATOM 3223 N N . PHE A 1 570 ? 169.137 123.496 163.985 1.00 65.89 570 PHE A N 1
ATOM 3224 C CA . PHE A 1 570 ? 169.648 124.849 163.825 1.00 65.89 570 PHE A CA 1
ATOM 3225 C C . PHE A 1 570 ? 169.830 125.194 162.357 1.00 65.89 570 PHE A C 1
ATOM 3226 O O . PHE A 1 570 ? 169.605 126.339 161.958 1.00 65.89 570 PHE A O 1
ATOM 3234 N N . PHE A 1 571 ? 170.232 124.225 161.543 1.00 64.47 571 PHE A N 1
ATOM 3235 C CA . PHE A 1 571 ? 170.396 124.448 160.117 1.00 64.47 571 PHE A CA 1
ATOM 3236 C C . PHE A 1 571 ? 169.089 124.348 159.350 1.00 64.47 571 PHE A C 1
ATOM 3237 O O . PHE A 1 571 ? 168.968 124.946 158.278 1.00 64.47 571 PHE A O 1
ATOM 3245 N N . VAL A 1 572 ? 168.111 123.609 159.869 1.00 60.11 572 VAL A N 1
ATOM 3246 C CA . VAL A 1 572 ? 166.765 123.680 159.318 1.00 60.11 572 VAL A CA 1
ATOM 3247 C C . VAL A 1 572 ? 166.181 125.066 159.542 1.00 60.11 572 VAL A C 1
ATOM 3248 O O . VAL A 1 572 ? 165.437 125.584 158.704 1.00 60.11 572 VAL A O 1
ATOM 3252 N N . ALA A 1 573 ? 166.500 125.685 160.680 1.00 57.44 573 ALA A N 1
ATOM 3253 C CA . ALA A 1 573 ? 166.049 127.046 160.941 1.00 57.44 573 ALA A CA 1
ATOM 3254 C C . ALA A 1 573 ? 166.723 128.034 160.004 1.00 57.44 573 ALA A C 1
ATOM 3255 O O . ALA A 1 573 ? 166.067 128.910 159.437 1.00 57.44 573 ALA A O 1
ATOM 3257 N N . VAL A 1 574 ? 168.035 127.903 159.823 1.00 55.49 574 VAL A N 1
ATOM 3258 C CA . VAL A 1 574 ? 168.759 128.818 158.949 1.00 55.49 574 VAL A CA 1
ATOM 3259 C C . VAL A 1 574 ? 168.266 128.686 157.516 1.00 55.49 574 VAL A C 1
ATOM 3260 O O . VAL A 1 574 ? 168.054 129.687 156.825 1.00 55.49 574 VAL A O 1
ATOM 3264 N N . ALA A 1 575 ? 168.068 127.454 157.048 1.00 52.85 575 ALA A N 1
ATOM 3265 C CA . ALA A 1 575 ? 167.595 127.246 155.686 1.00 52.85 575 ALA A CA 1
ATOM 3266 C C . ALA A 1 575 ? 166.181 127.771 155.494 1.00 52.85 575 ALA A C 1
ATOM 3267 O O . ALA A 1 575 ? 165.839 128.237 154.405 1.00 52.85 575 ALA A O 1
ATOM 3269 N N . THR A 1 576 ? 165.346 127.692 156.529 1.00 53.44 576 THR A N 1
ATOM 3270 C CA . THR A 1 576 ? 164.017 128.289 156.468 1.00 53.44 576 THR A CA 1
ATOM 3271 C C . THR A 1 576 ? 164.092 129.804 156.339 1.00 53.44 576 THR A C 1
ATOM 3272 O O . THR A 1 576 ? 163.342 130.405 155.567 1.00 53.44 576 THR A O 1
ATOM 3276 N N . ILE A 1 577 ? 164.983 130.440 157.100 1.00 51.98 577 ILE A N 1
ATOM 3277 C CA . ILE A 1 577 ? 165.108 131.895 157.066 1.00 51.98 577 ILE A CA 1
ATOM 3278 C C . ILE A 1 577 ? 165.589 132.358 155.702 1.00 51.98 577 ILE A C 1
ATOM 3279 O O . ILE A 1 577 ? 165.077 133.331 155.143 1.00 51.98 577 ILE A O 1
ATOM 3284 N N . ILE A 1 578 ? 166.596 131.681 155.156 1.00 51.98 578 ILE A N 1
ATOM 3285 C CA . ILE A 1 578 ? 167.097 132.040 153.835 1.00 51.98 578 ILE A CA 1
ATOM 3286 C C . ILE A 1 578 ? 166.000 131.889 152.795 1.00 51.98 578 ILE A C 1
ATOM 3287 O O . ILE A 1 578 ? 165.803 132.763 151.949 1.00 51.98 578 ILE A O 1
ATOM 3292 N N . PHE A 1 579 ? 165.257 130.786 152.851 1.00 50.51 579 PHE A N 1
ATOM 3293 C CA . PHE A 1 579 ? 164.228 130.531 151.853 1.00 50.51 579 PHE A CA 1
ATOM 3294 C C . PHE A 1 579 ? 163.117 131.570 151.911 1.00 50.51 579 PHE A C 1
ATOM 3295 O O . PHE A 1 579 ? 162.621 132.015 150.873 1.00 50.51 579 PHE A O 1
ATOM 3303 N N . PHE A 1 580 ? 162.705 131.966 153.113 1.00 50.66 580 PHE A N 1
ATOM 3304 C CA . PHE A 1 580 ? 161.553 132.848 153.245 1.00 50.66 580 PHE A CA 1
ATOM 3305 C C . PHE A 1 580 ? 161.898 134.308 153.005 1.00 50.66 580 PHE A C 1
ATOM 3306 O O . PHE A 1 580 ? 161.019 135.088 152.631 1.00 50.66 580 PHE A O 1
ATOM 3314 N N . SER A 1 581 ? 163.145 134.704 153.225 1.00 50.59 581 SER A N 1
ATOM 3315 C CA . SER A 1 581 ? 163.556 136.077 152.981 1.00 50.59 581 SER A CA 1
ATOM 3316 C C . SER A 1 581 ? 164.126 136.285 151.589 1.00 50.59 581 SER A C 1
ATOM 3317 O O . SER A 1 581 ? 164.401 137.427 151.217 1.00 50.59 581 SER A O 1
ATOM 3320 N N . ILE A 1 582 ? 164.301 135.222 150.815 1.00 52.13 582 ILE A N 1
ATOM 3321 C CA . ILE A 1 582 ? 164.753 135.317 149.437 1.00 52.13 582 ILE A CA 1
ATOM 3322 C C . ILE A 1 582 ? 163.597 135.152 148.463 1.00 52.13 582 ILE A C 1
ATOM 3323 O O . ILE A 1 582 ? 163.411 135.969 147.565 1.00 52.13 582 ILE A O 1
ATOM 3328 N N . MET A 1 583 ? 162.804 134.115 148.635 1.00 56.42 583 MET A N 1
ATOM 3329 C CA . MET A 1 583 ? 161.802 133.777 147.637 1.00 56.42 583 MET A CA 1
ATOM 3330 C C . MET A 1 583 ? 160.554 134.636 147.817 1.00 56.42 583 MET A C 1
ATOM 3331 O O . MET A 1 583 ? 160.109 134.852 148.944 1.00 56.42 583 MET A O 1
ATOM 3336 N N . PRO A 1 584 ? 159.982 135.143 146.729 1.00 53.57 584 PRO A N 1
ATOM 3337 C CA . PRO A 1 584 ? 158.805 136.004 146.853 1.00 53.57 584 PRO A CA 1
ATOM 3338 C C . PRO A 1 584 ? 157.588 135.243 147.346 1.00 53.57 584 PRO A C 1
ATOM 3339 O O . PRO A 1 584 ? 157.419 134.051 147.091 1.00 53.57 584 PRO A O 1
ATOM 3343 N N . LEU A 1 585 ? 156.725 135.965 148.057 1.00 56.36 585 LEU A N 1
ATOM 3344 C CA . LEU A 1 585 ? 155.544 135.347 148.648 1.00 56.36 585 LEU A CA 1
ATOM 3345 C C . LEU A 1 585 ? 154.605 134.805 147.580 1.00 56.36 585 LEU A C 1
ATOM 3346 O O . LEU A 1 585 ? 154.059 133.708 147.728 1.00 56.36 585 LEU A O 1
ATOM 3351 N N . GLY A 1 586 ? 154.410 135.551 146.494 1.00 58.76 586 GLY A N 1
ATOM 3352 C CA . GLY A 1 586 ? 153.527 135.101 145.433 1.00 58.76 586 GLY A CA 1
ATOM 3353 C C . GLY A 1 586 ? 154.075 133.951 144.619 1.00 58.76 586 GLY A C 1
ATOM 3354 O O . GLY A 1 586 ? 153.304 133.250 143.958 1.00 58.76 586 GLY A O 1
ATOM 3355 N N . GLY A 1 587 ? 155.385 133.741 144.650 1.00 62.23 587 GLY A N 1
ATOM 3356 C CA . GLY A 1 587 ? 155.989 132.618 143.967 1.00 62.23 587 GLY A CA 1
ATOM 3357 C C . GLY A 1 587 ? 156.498 131.561 144.922 1.00 62.23 587 GLY A C 1
ATOM 3358 O O . GLY A 1 587 ? 157.575 130.997 144.716 1.00 62.23 587 GLY A O 1
ATOM 3359 N N . LEU A 1 588 ? 155.739 131.293 145.980 1.00 62.61 588 LEU A N 1
ATOM 3360 C CA . LEU A 1 588 ? 156.058 130.240 146.934 1.00 62.61 588 LEU A CA 1
ATOM 3361 C C . LEU A 1 588 ? 155.230 129.008 146.610 1.00 62.61 588 LEU A C 1
ATOM 3362 O O . LEU A 1 588 ? 154.000 129.086 146.535 1.00 62.61 588 LEU A O 1
ATOM 3367 N N . PHE A 1 589 ? 155.908 127.877 146.426 1.00 67.14 589 PHE A N 1
ATOM 3368 C CA . PHE A 1 589 ? 155.273 126.590 146.159 1.00 67.14 589 PHE A CA 1
ATOM 3369 C C . PHE A 1 589 ? 154.423 126.612 144.898 1.00 67.14 589 PHE A C 1
ATOM 3370 O O . PHE A 1 589 ? 153.513 125.794 144.745 1.00 67.14 589 PHE A O 1
ATOM 3378 N N . THR A 1 590 ? 154.697 127.539 143.983 1.00 73.17 590 THR A N 1
ATOM 3379 C CA . THR A 1 590 ? 153.954 127.606 142.733 1.00 73.17 590 THR A CA 1
ATOM 3380 C C . THR A 1 590 ? 154.381 126.534 141.742 1.00 73.17 590 THR A C 1
ATOM 3381 O O . THR A 1 590 ? 153.655 126.283 140.777 1.00 73.17 590 THR A O 1
ATOM 3385 N N . SER A 1 591 ? 155.532 125.896 141.961 1.00 80.80 591 SER A N 1
ATOM 3386 C CA . SER A 1 591 ? 155.972 124.799 141.111 1.00 80.80 591 SER A CA 1
ATOM 3387 C C . SER A 1 591 ? 155.124 123.548 141.284 1.00 80.80 591 SER A C 1
ATOM 3388 O O . SER A 1 591 ? 155.173 122.666 140.422 1.00 80.80 591 SER A O 1
ATOM 3391 N N . TYR A 1 592 ? 154.360 123.449 142.366 1.00 85.29 592 TYR A N 1
ATOM 3392 C CA . TYR A 1 592 ? 153.476 122.313 142.584 1.00 85.29 592 TYR A CA 1
ATOM 3393 C C . TYR A 1 592 ? 152.442 122.626 143.657 1.00 85.29 592 TYR A C 1
ATOM 3394 O O . TYR A 1 592 ? 151.375 123.165 143.363 1.00 85.29 592 TYR A O 1
ATOM 3403 N N . ARG A 1 598 ? 145.007 127.820 138.009 1.00 67.45 598 ARG A N 1
ATOM 3404 C CA . ARG A 1 598 ? 145.373 129.168 138.417 1.00 67.45 598 ARG A CA 1
ATOM 3405 C C . ARG A 1 598 ? 146.359 129.118 139.576 1.00 67.45 598 ARG A C 1
ATOM 3406 O O . ARG A 1 598 ? 145.962 129.068 140.736 1.00 67.45 598 ARG A O 1
ATOM 3414 N N . ARG A 1 599 ? 147.649 129.131 139.251 1.00 69.04 599 ARG A N 1
ATOM 3415 C CA . ARG A 1 599 ? 148.710 128.930 140.226 1.00 69.04 599 ARG A CA 1
ATOM 3416 C C . ARG A 1 599 ? 149.278 130.225 140.783 1.00 69.04 599 ARG A C 1
ATOM 3417 O O . ARG A 1 599 ? 150.174 130.173 141.626 1.00 69.04 599 ARG A O 1
ATOM 3425 N N . TYR A 1 600 ? 148.793 131.377 140.341 1.00 63.36 600 TYR A N 1
ATOM 3426 C CA . TYR A 1 600 ? 149.292 132.654 140.822 1.00 63.36 600 TYR A CA 1
ATOM 3427 C C . TYR A 1 600 ? 148.124 133.489 141.310 1.00 63.36 600 TYR A C 1
ATOM 3428 O O . TYR A 1 600 ? 146.998 133.345 140.832 1.00 63.36 600 TYR A O 1
ATOM 3437 N N . VAL A 1 601 ? 148.386 134.344 142.295 1.00 64.03 601 VAL A N 1
ATOM 3438 C CA . VAL A 1 601 ? 147.354 135.196 142.884 1.00 64.03 601 VAL A CA 1
ATOM 3439 C C . VAL A 1 601 ? 146.750 136.193 141.898 1.00 64.03 601 VAL A C 1
ATOM 3440 O O . VAL A 1 601 ? 145.541 136.427 141.900 1.00 64.03 601 VAL A O 1
ATOM 3444 N N . ALA A 1 602 ? 147.597 136.776 141.059 1.00 60.73 602 ALA A N 1
ATOM 3445 C CA . ALA A 1 602 ? 147.158 137.753 140.070 1.00 60.73 602 ALA A CA 1
ATOM 3446 C C . ALA A 1 602 ? 147.703 137.359 138.707 1.00 60.73 602 ALA A C 1
ATOM 3447 O O . ALA A 1 602 ? 148.712 136.660 138.619 1.00 60.73 602 ALA A O 1
ATOM 3449 N N . SER A 1 603 ? 147.044 137.802 137.641 1.00 55.49 603 SER A N 1
ATOM 3450 C CA . SER A 1 603 ? 147.505 137.441 136.310 1.00 55.49 603 SER A CA 1
ATOM 3451 C C . SER A 1 603 ? 148.911 137.981 136.092 1.00 55.49 603 SER A C 1
ATOM 3452 O O . SER A 1 603 ? 149.195 139.150 136.353 1.00 55.49 603 SER A O 1
ATOM 3455 N N . GLN A 1 604 ? 149.783 137.105 135.609 1.00 53.06 604 GLN A N 1
ATOM 3456 C CA . GLN A 1 604 ? 151.177 137.438 135.343 1.00 53.06 604 GLN A CA 1
ATOM 3457 C C . GLN A 1 604 ? 151.399 138.460 134.232 1.00 53.06 604 GLN A C 1
ATOM 3458 O O . GLN A 1 604 ? 152.269 139.325 134.337 1.00 53.06 604 GLN A O 1
ATOM 3464 N N . THR A 1 605 ? 150.611 138.355 133.167 1.00 48.13 605 THR A N 1
ATOM 3465 C CA . THR A 1 605 ? 150.792 139.213 132.006 1.00 48.13 605 THR A CA 1
ATOM 3466 C C . THR A 1 605 ? 150.902 140.675 132.406 1.00 48.13 605 THR A C 1
ATOM 3467 O O . THR A 1 605 ? 151.767 141.398 131.904 1.00 48.13 605 THR A O 1
ATOM 3471 N N . PHE A 1 606 ? 150.041 141.128 133.311 1.00 44.35 606 PHE A N 1
ATOM 3472 C CA . PHE A 1 606 ? 149.897 142.543 133.596 1.00 44.35 606 PHE A CA 1
ATOM 3473 C C . PHE A 1 606 ? 150.456 142.956 134.943 1.00 44.35 606 PHE A C 1
ATOM 3474 O O . PHE A 1 606 ? 150.509 144.154 135.227 1.00 44.35 606 PHE A O 1
ATOM 3482 N N . THR A 1 607 ? 150.893 142.011 135.763 1.00 49.88 607 THR A N 1
ATOM 3483 C CA . THR A 1 607 ? 151.214 142.296 137.152 1.00 49.88 607 THR A CA 1
ATOM 3484 C C . THR A 1 607 ? 152.619 141.835 137.514 1.00 49.88 607 THR A C 1
ATOM 3485 O O . THR A 1 607 ? 153.278 142.453 138.352 1.00 49.88 607 THR A O 1
ATOM 3489 N N . ALA A 1 608 ? 153.106 140.781 136.878 1.00 49.84 608 ALA A N 1
ATOM 3490 C CA . ALA A 1 608 ? 154.394 140.206 137.235 1.00 49.84 608 ALA A CA 1
ATOM 3491 C C . ALA A 1 608 ? 155.295 140.093 136.026 1.00 49.84 608 ALA A C 1
ATOM 3492 O O . ALA A 1 608 ? 155.972 139.083 135.829 1.00 49.84 608 ALA A O 1
ATOM 3494 N N . ALA A 1 609 ? 155.341 141.135 135.203 1.00 50.25 609 ALA A N 1
ATOM 3495 C CA . ALA A 1 609 ? 156.074 141.098 133.946 1.00 50.25 609 ALA A CA 1
ATOM 3496 C C . ALA A 1 609 ? 157.261 142.053 133.932 1.00 50.25 609 ALA A C 1
ATOM 3497 O O . ALA A 1 609 ? 157.613 142.586 132.884 1.00 50.25 609 ALA A O 1
ATOM 3499 N N . PHE A 1 610 ? 157.909 142.249 135.076 1.00 51.36 610 PHE A N 1
ATOM 3500 C CA . PHE A 1 610 ? 159.022 143.183 135.162 1.00 51.36 610 PHE A CA 1
ATOM 3501 C C . PHE A 1 610 ? 160.149 142.776 134.222 1.00 51.36 610 PHE A C 1
ATOM 3502 O O . PHE A 1 610 ? 160.390 141.594 133.975 1.00 51.36 610 PHE A O 1
ATOM 3510 N N . ALA A 1 611 ? 160.837 143.774 133.699 1.00 52.94 611 ALA A N 1
ATOM 3511 C CA . ALA A 1 611 ? 161.967 143.542 132.813 1.00 52.94 611 ALA A CA 1
ATOM 3512 C C . ALA A 1 611 ? 163.185 143.112 133.618 1.00 52.94 611 ALA A C 1
ATOM 3513 O O . ALA A 1 611 ? 163.557 143.792 134.576 1.00 52.94 611 ALA A O 1
ATOM 3515 N N . PRO A 1 612 ? 163.820 142.001 133.271 1.00 54.63 612 PRO A N 1
ATOM 3516 C CA . PRO A 1 612 ? 165.005 141.569 134.010 1.00 54.63 612 PRO A CA 1
ATOM 3517 C C . PRO A 1 612 ? 166.214 142.433 133.700 1.00 54.63 612 PRO A C 1
ATOM 3518 O O . PRO A 1 612 ? 166.307 143.078 132.656 1.00 54.63 612 PRO A O 1
ATOM 3522 N N . LEU A 1 613 ? 167.152 142.437 134.636 1.00 57.72 613 LEU A N 1
ATOM 3523 C CA . LEU A 1 613 ? 168.452 143.046 134.420 1.00 57.72 613 LEU A CA 1
ATOM 3524 C C . LEU A 1 613 ? 169.398 142.015 133.825 1.00 57.72 613 LEU A C 1
ATOM 3525 O O . LEU A 1 613 ? 169.302 140.822 134.112 1.00 57.72 613 LEU A O 1
ATOM 3530 N N . HIS A 1 614 ? 170.306 142.481 132.976 1.00 60.56 614 HIS A N 1
ATOM 3531 C CA . HIS A 1 614 ? 171.243 141.602 132.296 1.00 60.56 614 HIS A CA 1
ATOM 3532 C C . HIS A 1 614 ? 172.658 142.120 132.478 1.00 60.56 614 HIS A C 1
ATOM 3533 O O . HIS A 1 614 ? 172.889 143.332 132.480 1.00 60.56 614 HIS A O 1
ATOM 3540 N N . GLY A 1 615 ? 173.598 141.194 132.622 1.00 61.66 615 GLY A N 1
ATOM 3541 C CA . GLY A 1 615 ? 175.004 141.556 132.608 1.00 61.66 615 GLY A CA 1
ATOM 3542 C C . GLY A 1 615 ? 175.376 142.483 133.743 1.00 61.66 615 GLY A C 1
ATOM 3543 O O . GLY A 1 615 ? 175.025 142.256 134.903 1.00 61.66 615 GLY A O 1
ATOM 3544 N N . LEU A 1 616 ? 176.095 143.552 133.401 1.00 63.21 616 LEU A N 1
ATOM 3545 C CA . LEU A 1 616 ? 176.692 144.412 134.414 1.00 63.21 616 LEU A CA 1
ATOM 3546 C C . LEU A 1 616 ? 175.638 145.104 135.265 1.00 63.21 616 LEU A C 1
ATOM 3547 O O . LEU A 1 616 ? 175.883 145.386 136.440 1.00 63.21 616 LEU A O 1
ATOM 3552 N N . ASP A 1 617 ? 174.467 145.393 134.698 1.00 65.94 617 ASP A N 1
ATOM 3553 C CA . ASP A 1 617 ? 173.388 145.952 135.504 1.00 65.94 617 ASP A CA 1
ATOM 3554 C C . ASP A 1 617 ? 172.936 144.966 136.566 1.00 65.94 617 ASP A C 1
ATOM 3555 O O . ASP A 1 617 ? 172.602 145.360 137.687 1.00 65.94 617 ASP A O 1
ATOM 3560 N N . ARG A 1 618 ? 172.901 143.679 136.226 1.00 61.40 618 ARG A N 1
ATOM 3561 C CA . ARG A 1 618 ? 172.443 142.674 137.176 1.00 61.40 618 ARG A CA 1
ATOM 3562 C C . ARG A 1 618 ? 173.461 142.452 138.284 1.00 61.40 618 ARG A C 1
ATOM 3563 O O . ARG A 1 618 ? 173.092 142.350 139.457 1.00 61.40 618 ARG A O 1
ATOM 3571 N N . TRP A 1 619 ? 174.745 142.380 137.935 1.00 61.01 619 TRP A N 1
ATOM 3572 C CA . TRP A 1 619 ? 175.770 142.117 138.937 1.00 61.01 619 TRP A CA 1
ATOM 3573 C C . TRP A 1 619 ? 175.912 143.268 139.917 1.00 61.01 619 TRP A C 1
ATOM 3574 O O . TRP A 1 619 ? 176.272 143.048 141.075 1.00 61.01 619 TRP A O 1
ATOM 3585 N N . MET A 1 620 ? 175.646 144.495 139.478 1.00 63.10 620 MET A N 1
ATOM 3586 C CA . MET A 1 620 ? 175.687 145.619 140.401 1.00 63.10 620 MET A CA 1
ATOM 3587 C C . MET A 1 620 ? 174.525 145.584 141.381 1.00 63.10 620 MET A C 1
ATOM 3588 O O . MET A 1 620 ? 174.679 145.992 142.534 1.00 63.10 620 MET A O 1
ATOM 3593 N N . SER A 1 621 ? 173.361 145.102 140.948 1.00 58.53 621 SER A N 1
ATOM 3594 C CA . SER A 1 621 ? 172.244 144.931 141.868 1.00 58.53 621 SER A CA 1
ATOM 3595 C C . SER A 1 621 ? 172.547 143.879 142.922 1.00 58.53 621 SER A C 1
ATOM 3596 O O . SER A 1 621 ? 172.129 144.017 144.074 1.00 58.53 621 SER A O 1
ATOM 3599 N N . TYR A 1 622 ? 173.257 142.818 142.544 1.00 56.88 622 TYR A N 1
ATOM 3600 C CA . TYR A 1 622 ? 173.673 141.817 143.516 1.00 56.88 622 TYR A CA 1
ATOM 3601 C C . TYR A 1 622 ? 174.709 142.384 144.473 1.00 56.88 622 TYR A C 1
ATOM 3602 O O . TYR A 1 622 ? 174.607 142.207 145.690 1.00 56.88 622 TYR A O 1
ATOM 3611 N N . LEU A 1 623 ? 175.719 143.067 143.935 1.00 53.77 623 LEU A N 1
ATOM 3612 C CA . LEU A 1 623 ? 176.826 143.544 144.754 1.00 53.77 623 LEU A CA 1
ATOM 3613 C C . LEU A 1 623 ? 176.369 144.584 145.766 1.00 53.77 623 LEU A C 1
ATOM 3614 O O . LEU A 1 623 ? 176.879 144.627 146.889 1.00 53.77 623 LEU A O 1
ATOM 3619 N N . VAL A 1 624 ? 175.421 145.439 145.385 1.00 53.14 624 VAL A N 1
ATOM 3620 C CA . VAL A 1 624 ? 174.920 146.457 146.305 1.00 53.14 624 VAL A CA 1
ATOM 3621 C C . VAL A 1 624 ? 174.299 145.806 147.530 1.00 53.14 624 VAL A C 1
ATOM 3622 O O . VAL A 1 624 ? 174.597 146.176 148.669 1.00 53.14 624 VAL A O 1
ATOM 3626 N N . TRP A 1 625 ? 173.437 144.818 147.317 1.00 49.44 625 TRP A N 1
ATOM 3627 C CA . TRP A 1 625 ? 172.661 144.243 148.402 1.00 49.44 625 TRP A CA 1
ATOM 3628 C C . TRP A 1 625 ? 173.394 143.155 149.163 1.00 49.44 625 TRP A C 1
ATOM 3629 O O . TRP A 1 625 ? 173.053 142.898 150.317 1.00 49.44 625 TRP A O 1
ATOM 3640 N N . VAL A 1 626 ? 174.384 142.509 148.555 1.00 51.77 626 VAL A N 1
ATOM 3641 C CA . VAL A 1 626 ? 175.292 141.681 149.334 1.00 51.77 626 VAL A CA 1
ATOM 3642 C C . VAL A 1 626 ? 176.109 142.548 150.279 1.00 51.77 626 VAL A C 1
ATOM 3643 O O . VAL A 1 626 ? 176.288 142.211 151.452 1.00 51.77 626 VAL A O 1
ATOM 3647 N N . THR A 1 627 ? 176.603 143.686 149.789 1.00 51.79 627 THR A N 1
ATOM 3648 C CA . THR A 1 627 ? 177.432 144.567 150.607 1.00 51.79 627 THR A CA 1
ATOM 3649 C C . THR A 1 627 ? 176.625 145.242 151.708 1.00 51.79 627 THR A C 1
ATOM 3650 O O . THR A 1 627 ? 177.129 145.442 152.815 1.00 51.79 627 THR A O 1
ATOM 3654 N N . VAL A 1 628 ? 175.380 145.618 151.419 1.00 50.37 628 VAL A N 1
ATOM 3655 C CA . VAL A 1 628 ? 174.557 146.283 152.422 1.00 50.37 628 VAL A CA 1
ATOM 3656 C C . VAL A 1 628 ? 174.329 145.368 153.613 1.00 50.37 628 VAL A C 1
ATOM 3657 O O . VAL A 1 628 ? 174.382 145.805 154.766 1.00 50.37 628 VAL A O 1
ATOM 3661 N N . PHE A 1 629 ? 174.083 144.086 153.361 1.00 50.68 629 PHE A N 1
ATOM 3662 C CA . PHE A 1 629 ? 173.723 143.166 154.426 1.00 50.68 629 PHE A CA 1
ATOM 3663 C C . PHE A 1 629 ? 174.903 142.394 154.989 1.00 50.68 629 PHE A C 1
ATOM 3664 O O . PHE A 1 629 ? 174.807 141.889 156.108 1.00 50.68 629 PHE A O 1
ATOM 3672 N N . ALA A 1 630 ? 176.005 142.278 154.254 1.00 51.67 630 ALA A N 1
ATOM 3673 C CA . ALA A 1 630 ? 177.221 141.773 154.875 1.00 51.67 630 ALA A CA 1
ATOM 3674 C C . ALA A 1 630 ? 177.796 142.798 155.837 1.00 51.67 630 ALA A C 1
ATOM 3675 O O . ALA A 1 630 ? 178.328 142.438 156.890 1.00 51.67 630 ALA A O 1
ATOM 3677 N N . ALA A 1 631 ? 177.707 144.080 155.491 1.00 52.26 631 ALA A N 1
ATOM 3678 C CA . ALA A 1 631 ? 178.144 145.129 156.401 1.00 52.26 631 ALA A CA 1
ATOM 3679 C C . ALA A 1 631 ? 177.156 145.338 157.534 1.00 52.26 631 ALA A C 1
ATOM 3680 O O . ALA A 1 631 ? 177.565 145.617 158.662 1.00 52.26 631 ALA A O 1
ATOM 3682 N N . LYS A 1 632 ? 175.861 145.214 157.258 1.00 52.19 632 LYS A N 1
ATOM 3683 C CA . LYS A 1 632 ? 174.865 145.386 158.305 1.00 52.19 632 LYS A CA 1
ATOM 3684 C C . LYS A 1 632 ? 174.950 144.273 159.339 1.00 52.19 632 LYS A C 1
ATOM 3685 O O . LYS A 1 632 ? 175.048 144.536 160.539 1.00 52.19 632 LYS A O 1
ATOM 3691 N N . TYR A 1 633 ? 174.921 143.017 158.894 1.00 52.67 633 TYR A N 1
ATOM 3692 C CA . TYR A 1 633 ? 174.903 141.907 159.837 1.00 52.67 633 TYR A CA 1
ATOM 3693 C C . TYR A 1 633 ? 176.223 141.750 160.566 1.00 52.67 633 TYR A C 1
ATOM 3694 O O . TYR A 1 633 ? 176.244 141.198 161.666 1.00 52.67 633 TYR A O 1
ATOM 3703 N N . SER A 1 634 ? 177.319 142.224 159.986 1.00 56.03 634 SER A N 1
ATOM 3704 C CA . SER A 1 634 ? 178.620 142.129 160.627 1.00 56.03 634 SER A CA 1
ATOM 3705 C C . SER A 1 634 ? 178.758 143.084 161.797 1.00 56.03 634 SER A C 1
ATOM 3706 O O . SER A 1 634 ? 179.270 142.698 162.849 1.00 56.03 634 SER A O 1
ATOM 3709 N N . GLU A 1 635 ? 178.329 144.330 161.633 1.00 56.46 635 GLU A N 1
ATOM 3710 C CA . GLU A 1 635 ? 178.502 145.325 162.676 1.00 56.46 635 GLU A CA 1
ATOM 3711 C C . GLU A 1 635 ? 177.291 145.436 163.583 1.00 56.46 635 GLU A C 1
ATOM 3712 O O . GLU A 1 635 ? 177.392 146.046 164.649 1.00 56.46 635 GLU A O 1
ATOM 3718 N N . SER A 1 636 ? 176.154 144.874 163.192 1.00 55.27 636 SER A N 1
ATOM 3719 C CA . SER A 1 636 ? 175.035 144.778 164.112 1.00 55.27 636 SER A CA 1
ATOM 3720 C C . SER A 1 636 ? 175.222 143.660 165.119 1.00 55.27 636 SER A C 1
ATOM 3721 O O . SER A 1 636 ? 174.562 143.663 166.158 1.00 55.27 636 SER A O 1
ATOM 3724 N N . TYR A 1 637 ? 176.096 142.701 164.829 1.00 57.77 637 TYR A N 1
ATOM 3725 C CA . TYR A 1 637 ? 176.448 141.703 165.824 1.00 57.77 637 TYR A CA 1
ATOM 3726 C C . TYR A 1 637 ? 177.433 142.270 166.835 1.00 57.77 637 TYR A C 1
ATOM 3727 O O . TYR A 1 637 ? 177.242 142.132 168.045 1.00 57.77 637 TYR A O 1
ATOM 3736 N N . TYR A 1 638 ? 178.490 142.916 166.357 1.00 63.65 638 TYR A N 1
ATOM 3737 C CA . TYR A 1 638 ? 179.545 143.354 167.258 1.00 63.65 638 TYR A CA 1
ATOM 3738 C C . TYR A 1 638 ? 179.155 144.570 168.076 1.00 63.65 638 TYR A C 1
ATOM 3739 O O . TYR A 1 638 ? 179.547 144.670 169.242 1.00 63.65 638 TYR A O 1
ATOM 3748 N N . PHE A 1 639 ? 178.387 145.492 167.512 1.00 61.94 639 PHE A N 1
ATOM 3749 C CA . PHE A 1 639 ? 178.085 146.724 168.223 1.00 61.94 639 PHE A CA 1
ATOM 3750 C C . PHE A 1 639 ? 176.710 146.731 168.868 1.00 61.94 639 PHE A C 1
ATOM 3751 O O . PHE A 1 639 ? 176.551 147.294 169.951 1.00 61.94 639 PHE A O 1
ATOM 3759 N N . LEU A 1 640 ? 175.711 146.115 168.257 1.00 56.74 640 LEU A N 1
ATOM 3760 C CA . LEU A 1 640 ? 174.380 146.155 168.838 1.00 56.74 640 LEU A CA 1
ATOM 3761 C C . LEU A 1 640 ? 174.081 144.977 169.752 1.00 56.74 640 LEU A C 1
ATOM 3762 O O . LEU A 1 640 ? 173.195 145.088 170.604 1.00 56.74 640 LEU A O 1
ATOM 3767 N N . VAL A 1 641 ? 174.793 143.864 169.614 1.00 57.37 641 VAL A N 1
ATOM 3768 C CA . VAL A 1 641 ? 174.453 142.623 170.297 1.00 57.37 641 VAL A CA 1
ATOM 3769 C C . VAL A 1 641 ? 175.573 142.169 171.223 1.00 57.37 641 VAL A C 1
ATOM 3770 O O . VAL A 1 641 ? 175.333 141.832 172.383 1.00 57.37 641 VAL A O 1
ATOM 3774 N N . LEU A 1 642 ? 176.806 142.149 170.727 1.00 58.91 642 LEU A N 1
ATOM 3775 C CA . LEU A 1 642 ? 177.918 141.734 171.572 1.00 58.91 642 LEU A CA 1
ATOM 3776 C C . LEU A 1 642 ? 178.165 142.720 172.704 1.00 58.91 642 LEU A C 1
ATOM 3777 O O . LEU A 1 642 ? 178.649 142.327 173.769 1.00 58.91 642 LEU A O 1
ATOM 3782 N N . SER A 1 643 ? 177.862 144.000 172.491 1.00 60.00 643 SER A N 1
ATOM 3783 C CA . SER A 1 643 ? 177.964 144.977 173.566 1.00 60.00 643 SER A CA 1
ATOM 3784 C C . SER A 1 643 ? 176.937 144.737 174.659 1.00 60.00 643 SER A C 1
ATOM 3785 O O . SER A 1 643 ? 177.100 145.252 175.768 1.00 60.00 643 SER A O 1
ATOM 3788 N N . LEU A 1 644 ? 175.892 143.972 174.369 1.00 56.47 644 LEU A N 1
ATOM 3789 C CA . LEU A 1 644 ? 174.800 143.720 175.291 1.00 56.47 644 LEU A CA 1
ATOM 3790 C C . LEU A 1 644 ? 174.935 142.399 176.028 1.00 56.47 644 LEU A C 1
ATOM 3791 O O . LEU A 1 644 ? 173.989 141.985 176.699 1.00 56.47 644 LEU A O 1
ATOM 3796 N N . ARG A 1 645 ? 176.071 141.719 175.907 1.00 61.70 645 ARG A N 1
ATOM 3797 C CA . ARG A 1 645 ? 176.187 140.395 176.503 1.00 61.70 645 ARG A CA 1
ATOM 3798 C C . ARG A 1 645 ? 176.217 140.472 178.023 1.00 61.70 645 ARG A C 1
ATOM 3799 O O . ARG A 1 645 ? 175.628 139.625 178.700 1.00 61.70 645 ARG A O 1
ATOM 3807 N N . ASP A 1 646 ? 176.892 141.474 178.579 1.00 61.90 646 ASP A N 1
ATOM 3808 C CA . ASP A 1 646 ? 176.960 141.611 180.029 1.00 61.90 646 ASP A CA 1
ATOM 3809 C C . ASP A 1 646 ? 175.696 142.237 180.612 1.00 61.90 646 ASP A C 1
ATOM 3810 O O . ASP A 1 646 ? 175.211 141.755 181.639 1.00 61.90 646 ASP A O 1
ATOM 3815 N N . PRO A 1 647 ? 175.125 143.291 180.018 1.00 56.01 647 PRO A N 1
ATOM 3816 C CA . PRO A 1 647 ? 173.813 143.749 180.494 1.00 56.01 647 PRO A CA 1
ATOM 3817 C C . PRO A 1 647 ? 172.750 142.665 180.534 1.00 56.01 647 PRO A C 1
ATOM 3818 O O . PRO A 1 647 ? 171.923 142.669 181.448 1.00 56.01 647 PRO A O 1
ATOM 3822 N N . ILE A 1 648 ? 172.736 141.740 179.577 1.00 56.66 648 ILE A N 1
ATOM 3823 C CA . ILE A 1 648 ? 171.736 140.678 179.605 1.00 56.66 648 ILE A CA 1
ATOM 3824 C C . ILE A 1 648 ? 171.998 139.728 180.763 1.00 56.66 648 ILE A C 1
ATOM 3825 O O . ILE A 1 648 ? 171.072 139.317 181.469 1.00 56.66 648 ILE A O 1
ATOM 3830 N N . ARG A 1 649 ? 173.257 139.361 180.976 1.00 64.26 649 ARG A N 1
ATOM 3831 C CA . ARG A 1 649 ? 173.591 138.468 182.076 1.00 64.26 649 ARG A CA 1
ATOM 3832 C C . ARG A 1 649 ? 173.319 139.119 183.422 1.00 64.26 649 ARG A C 1
ATOM 3833 O O . ARG A 1 649 ? 172.852 138.459 184.354 1.00 64.26 649 ARG A O 1
ATOM 3841 N N . ILE A 1 650 ? 173.616 140.410 183.548 1.00 58.26 650 ILE A N 1
ATOM 3842 C CA . ILE A 1 650 ? 173.477 141.088 184.829 1.00 58.26 650 ILE A CA 1
ATOM 3843 C C . ILE A 1 650 ? 172.018 141.397 185.130 1.00 58.26 650 ILE A C 1
ATOM 3844 O O . ILE A 1 650 ? 171.519 141.106 186.219 1.00 58.26 650 ILE A O 1
ATOM 3849 N N . LEU A 1 651 ? 171.307 141.992 184.177 1.00 53.97 651 LEU A N 1
ATOM 3850 C CA . LEU A 1 651 ? 169.949 142.434 184.453 1.00 53.97 651 LEU A CA 1
ATOM 3851 C C . LEU A 1 651 ? 168.966 141.280 184.578 1.00 53.97 651 LEU A C 1
ATOM 3852 O O . LEU A 1 651 ? 167.883 141.467 185.135 1.00 53.97 651 LEU A O 1
ATOM 3857 N N . SER A 1 652 ? 169.305 140.099 184.075 1.00 57.75 652 SER A N 1
ATOM 3858 C CA . SER A 1 652 ? 168.394 138.967 184.152 1.00 57.75 652 SER A CA 1
ATOM 3859 C C . SER A 1 652 ? 168.633 138.088 185.368 1.00 57.75 652 SER A C 1
ATOM 3860 O O . SER A 1 652 ? 167.839 137.176 185.613 1.00 57.75 652 SER A O 1
ATOM 3863 N N . THR A 1 653 ? 169.675 138.344 186.146 1.00 60.79 653 THR A N 1
ATOM 3864 C CA . THR A 1 653 ? 169.979 137.522 187.305 1.00 60.79 653 THR A CA 1
ATOM 3865 C C . THR A 1 653 ? 169.887 138.251 188.634 1.00 60.79 653 THR A C 1
ATOM 3866 O O . THR A 1 653 ? 169.615 137.607 189.646 1.00 60.79 653 THR A O 1
ATOM 3870 N N . THR A 1 654 ? 170.105 139.560 188.671 1.00 61.38 654 THR A N 1
ATOM 3871 C CA . THR A 1 654 ? 170.065 140.277 189.935 1.00 61.38 654 THR A CA 1
ATOM 3872 C C . THR A 1 654 ? 168.629 140.460 190.394 1.00 61.38 654 THR A C 1
ATOM 3873 O O . THR A 1 654 ? 167.729 140.712 189.592 1.00 61.38 654 THR A O 1
ATOM 3877 N N . ALA A 1 655 ? 168.422 140.316 191.695 1.00 64.02 655 ALA A N 1
ATOM 3878 C CA . ALA A 1 655 ? 167.152 140.612 192.333 1.00 64.02 655 ALA A CA 1
ATOM 3879 C C . ALA A 1 655 ? 167.351 141.789 193.271 1.00 64.02 655 ALA A C 1
ATOM 3880 O O . ALA A 1 655 ? 168.331 141.837 194.020 1.00 64.02 655 ALA A O 1
ATOM 3882 N N . MET A 1 656 ? 166.431 142.742 193.214 1.00 64.24 656 MET A N 1
ATOM 3883 C CA . MET A 1 656 ? 166.541 143.939 194.028 1.00 64.24 656 MET A CA 1
ATOM 3884 C C . MET A 1 656 ? 166.163 143.633 195.471 1.00 64.24 656 MET A C 1
ATOM 3885 O O . MET A 1 656 ? 165.343 142.756 195.750 1.00 64.24 656 MET A O 1
ATOM 3890 N N . ARG A 1 657 ? 166.767 144.381 196.395 1.00 70.72 657 ARG A N 1
ATOM 3891 C CA . ARG A 1 657 ? 166.532 144.225 197.825 1.00 70.72 657 ARG A CA 1
ATOM 3892 C C . ARG A 1 657 ? 165.476 145.187 198.350 1.00 70.72 657 ARG A C 1
ATOM 3893 O O . ARG A 1 657 ? 165.586 145.673 199.479 1.00 70.72 657 ARG A O 1
ATOM 3901 N N . CYS A 1 658 ? 164.454 145.468 197.550 1.00 72.45 658 CYS A N 1
ATOM 3902 C CA . CYS A 1 658 ? 163.473 146.495 197.839 1.00 72.45 658 CYS A CA 1
ATOM 3903 C C . CYS A 1 658 ? 162.502 146.049 198.929 1.00 72.45 658 CYS A C 1
ATOM 3904 O O . CYS A 1 658 ? 162.434 144.880 199.310 1.00 72.45 658 CYS A O 1
ATOM 3907 N N . THR A 1 659 ? 161.742 147.020 199.432 1.00 75.05 659 THR A N 1
ATOM 3908 C CA . THR A 1 659 ? 160.641 146.793 200.357 1.00 75.05 659 THR A CA 1
ATOM 3909 C C . THR A 1 659 ? 159.282 146.805 199.683 1.00 75.05 659 THR A C 1
ATOM 3910 O O . THR A 1 659 ? 158.445 145.960 199.997 1.00 75.05 659 THR A O 1
ATOM 3914 N N . GLY A 1 660 ? 159.043 147.728 198.765 1.00 74.14 660 GLY A N 1
ATOM 3915 C CA . GLY A 1 660 ? 157.863 147.664 197.932 1.00 74.14 660 GLY A CA 1
ATOM 3916 C C . GLY A 1 660 ? 156.663 148.404 198.484 1.00 74.14 660 GLY A C 1
ATOM 3917 O O . GLY A 1 660 ? 156.736 149.186 199.433 1.00 74.14 660 GLY A O 1
ATOM 3918 N N . GLU A 1 661 ? 155.527 148.138 197.852 1.00 77.99 661 GLU A N 1
ATOM 3919 C CA . GLU A 1 661 ? 154.276 148.825 198.117 1.00 77.99 661 GLU A CA 1
ATOM 3920 C C . GLU A 1 661 ? 153.516 148.164 199.257 1.00 77.99 661 GLU A C 1
ATOM 3921 O O . GLU A 1 661 ? 153.830 147.059 199.696 1.00 77.99 661 GLU A O 1
ATOM 3927 N N . TYR A 1 662 ? 152.492 148.866 199.736 1.00 84.55 662 TYR A N 1
ATOM 3928 C CA . TYR A 1 662 ? 151.606 148.303 200.744 1.00 84.55 662 TYR A CA 1
ATOM 3929 C C . TYR A 1 662 ? 150.652 147.284 200.147 1.00 84.55 662 TYR A C 1
ATOM 3930 O O . TYR A 1 662 ? 150.235 146.349 200.837 1.00 84.55 662 TYR A O 1
ATOM 3939 N N . TRP A 1 663 ? 150.297 147.446 198.879 1.00 85.66 663 TRP A N 1
ATOM 3940 C CA . TRP A 1 663 ? 149.279 146.615 198.262 1.00 85.66 663 TRP A CA 1
ATOM 3941 C C . TRP A 1 663 ? 149.832 145.353 197.622 1.00 85.66 663 TRP A C 1
ATOM 3942 O O . TRP A 1 663 ? 149.088 144.377 197.482 1.00 85.66 663 TRP A O 1
ATOM 3953 N N . TRP A 1 664 ? 151.103 145.338 197.224 1.00 78.69 664 TRP A N 1
ATOM 3954 C CA . TRP A 1 664 ? 151.658 144.116 196.658 1.00 78.69 664 TRP A CA 1
ATOM 3955 C C . TRP A 1 664 ? 153.062 143.801 197.157 1.00 78.69 664 TRP A C 1
ATOM 3956 O O . TRP A 1 664 ? 153.707 142.906 196.603 1.00 78.69 664 TRP A O 1
ATOM 3967 N N . GLY A 1 665 ? 153.555 144.495 198.174 1.00 76.86 665 GLY A N 1
ATOM 3968 C CA . GLY A 1 665 ? 154.846 144.119 198.691 1.00 76.86 665 GLY A CA 1
ATOM 3969 C C . GLY A 1 665 ? 155.944 144.322 197.669 1.00 76.86 665 GLY A C 1
ATOM 3970 O O . GLY A 1 665 ? 155.853 145.159 196.766 1.00 76.86 665 GLY A O 1
ATOM 3971 N N . ALA A 1 666 ? 156.993 143.510 197.794 1.00 71.82 666 ALA A N 1
ATOM 3972 C CA . ALA A 1 666 ? 158.213 143.669 197.016 1.00 71.82 666 ALA A CA 1
ATOM 3973 C C . ALA A 1 666 ? 158.280 142.727 195.819 1.00 71.82 666 ALA A C 1
ATOM 3974 O O . ALA A 1 666 ? 159.362 142.249 195.475 1.00 71.82 666 ALA A O 1
ATOM 3976 N N . VAL A 1 667 ? 157.146 142.453 195.169 1.00 73.57 667 VAL A N 1
ATOM 3977 C CA . VAL A 1 667 ? 157.116 141.506 194.058 1.00 73.57 667 VAL A CA 1
ATOM 3978 C C . VAL A 1 667 ? 157.224 142.172 192.696 1.00 73.57 667 VAL A C 1
ATOM 3979 O O . VAL A 1 667 ? 157.433 141.471 191.695 1.00 73.57 667 VAL A O 1
ATOM 3983 N N . LEU A 1 668 ? 157.073 143.489 192.616 1.00 68.91 668 LEU A N 1
ATOM 3984 C CA . LEU A 1 668 ? 157.267 144.204 191.365 1.00 68.91 668 LEU A CA 1
ATOM 3985 C C . LEU A 1 668 ? 158.607 144.906 191.298 1.00 68.91 668 LEU A C 1
ATOM 3986 O O . LEU A 1 668 ? 159.163 145.055 190.208 1.00 68.91 668 LEU A O 1
ATOM 3991 N N . CYS A 1 669 ? 159.145 145.330 192.434 1.00 68.69 669 CYS A N 1
ATOM 3992 C CA . CYS A 1 669 ? 160.392 146.070 192.436 1.00 68.69 669 CYS A CA 1
ATOM 3993 C C . CYS A 1 669 ? 161.620 145.178 192.443 1.00 68.69 669 CYS A C 1
ATOM 3994 O O . CYS A 1 669 ? 162.720 145.674 192.190 1.00 68.69 669 CYS A O 1
ATOM 3997 N N . LYS A 1 670 ? 161.479 143.886 192.717 1.00 65.35 670 LYS A N 1
ATOM 3998 C CA . LYS A 1 670 ? 162.637 143.010 192.632 1.00 65.35 670 LYS A CA 1
ATOM 3999 C C . LYS A 1 670 ? 162.846 142.452 191.235 1.00 65.35 670 LYS A C 1
ATOM 4000 O O . LYS A 1 670 ? 163.881 141.833 190.979 1.00 65.35 670 LYS A O 1
ATOM 4006 N N . VAL A 1 671 ? 161.897 142.669 190.326 1.00 60.99 671 VAL A N 1
ATOM 4007 C CA . VAL A 1 671 ? 162.059 142.320 188.924 1.00 60.99 671 VAL A CA 1
ATOM 4008 C C . VAL A 1 671 ? 162.339 143.546 188.065 1.00 60.99 671 VAL A C 1
ATOM 4009 O O . VAL A 1 671 ? 162.235 143.472 186.841 1.00 60.99 671 VAL A O 1
ATOM 4013 N N . GLN A 1 672 ? 162.666 144.679 188.680 1.00 54.93 672 GLN A N 1
ATOM 4014 C CA . GLN A 1 672 ? 162.989 145.871 187.903 1.00 54.93 672 GLN A CA 1
ATOM 4015 C C . GLN A 1 672 ? 164.160 145.675 186.952 1.00 54.93 672 GLN A C 1
ATOM 4016 O O . GLN A 1 672 ? 164.068 146.154 185.810 1.00 54.93 672 GLN A O 1
ATOM 4022 N N . PRO A 1 673 ? 165.269 145.027 187.328 1.00 52.57 673 PRO A N 1
ATOM 4023 C CA . PRO A 1 673 ? 166.338 144.818 186.343 1.00 52.57 673 PRO A CA 1
ATOM 4024 C C . PRO A 1 673 ? 165.878 144.058 185.118 1.00 52.57 673 PRO A C 1
ATOM 4025 O O . PRO A 1 673 ? 166.416 144.276 184.028 1.00 52.57 673 PRO A O 1
ATOM 4029 N N . LYS A 1 674 ? 164.898 143.171 185.263 1.00 55.79 674 LYS A N 1
ATOM 4030 C CA . LYS A 1 674 ? 164.349 142.456 184.122 1.00 55.79 674 LYS A CA 1
ATOM 4031 C C . LYS A 1 674 ? 163.413 143.325 183.300 1.00 55.79 674 LYS A C 1
ATOM 4032 O O . LYS A 1 674 ? 163.334 143.159 182.082 1.00 55.79 674 LYS A O 1
ATOM 4038 N N . ILE A 1 675 ? 162.690 144.240 183.943 1.00 54.11 675 ILE A N 1
ATOM 4039 C CA . ILE A 1 675 ? 161.873 145.199 183.210 1.00 54.11 675 ILE A CA 1
ATOM 4040 C C . ILE A 1 675 ? 162.755 146.174 182.444 1.00 54.11 675 ILE A C 1
ATOM 4041 O O . ILE A 1 675 ? 162.441 146.561 181.316 1.00 54.11 675 ILE A O 1
ATOM 4046 N N . VAL A 1 676 ? 163.875 146.584 183.038 1.00 50.60 676 VAL A N 1
ATOM 4047 C CA . VAL A 1 676 ? 164.832 147.417 182.318 1.00 50.60 676 VAL A CA 1
ATOM 4048 C C . VAL A 1 676 ? 165.420 146.651 181.142 1.00 50.60 676 VAL A C 1
ATOM 4049 O O . VAL A 1 676 ? 165.656 147.217 180.070 1.00 50.60 676 VAL A O 1
ATOM 4053 N N . LEU A 1 677 ? 165.666 145.353 181.319 1.00 51.42 677 LEU A N 1
ATOM 4054 C CA . LEU A 1 677 ? 166.227 144.549 180.238 1.00 51.42 677 LEU A CA 1
ATOM 4055 C C . LEU A 1 677 ? 165.244 144.406 179.085 1.00 51.42 677 LEU A C 1
ATOM 4056 O O . LEU A 1 677 ? 165.617 144.562 177.921 1.00 51.42 677 LEU A O 1
ATOM 4061 N N . GLY A 1 678 ? 163.984 144.107 179.388 1.00 52.95 678 GLY A N 1
ATOM 4062 C CA . GLY A 1 678 ? 162.994 143.965 178.335 1.00 52.95 678 GLY A CA 1
ATOM 4063 C C . GLY A 1 678 ? 162.784 145.233 177.536 1.00 52.95 678 GLY A C 1
ATOM 4064 O O . GLY A 1 678 ? 162.501 145.174 176.340 1.00 52.95 678 GLY A O 1
ATOM 4065 N N . LEU A 1 679 ? 162.910 146.393 178.182 1.00 50.45 679 LEU A N 1
ATOM 4066 C CA . LEU A 1 679 ? 162.821 147.661 177.467 1.00 50.45 679 LEU A CA 1
ATOM 4067 C C . LEU A 1 679 ? 164.073 147.939 176.650 1.00 50.45 679 LEU A C 1
ATOM 4068 O O . LEU A 1 679 ? 163.991 148.579 175.599 1.00 50.45 679 LEU A O 1
ATOM 4073 N N . VAL A 1 680 ? 165.236 147.506 177.131 1.00 49.55 680 VAL A N 1
ATOM 4074 C CA . VAL A 1 680 ? 166.477 147.715 176.393 1.00 49.55 680 VAL A CA 1
ATOM 4075 C C . VAL A 1 680 ? 166.489 146.885 175.117 1.00 49.55 680 VAL A C 1
ATOM 4076 O O . VAL A 1 680 ? 166.921 147.357 174.060 1.00 49.55 680 VAL A O 1
ATOM 4080 N N . ILE A 1 681 ? 166.025 145.635 175.192 1.00 52.31 681 ILE A N 1
ATOM 4081 C CA . ILE A 1 681 ? 165.986 144.781 174.008 1.00 52.31 681 ILE A CA 1
ATOM 4082 C C . ILE A 1 681 ? 165.004 145.333 172.988 1.00 52.31 681 ILE A C 1
ATOM 4083 O O . ILE A 1 681 ? 165.281 145.341 171.785 1.00 52.31 681 ILE A O 1
ATOM 4088 N N . ALA A 1 682 ? 163.840 145.791 173.444 1.00 51.58 682 ALA A N 1
ATOM 4089 C CA . ALA A 1 682 ? 162.860 146.357 172.527 1.00 51.58 682 ALA A CA 1
ATOM 4090 C C . ALA A 1 682 ? 163.373 147.623 171.859 1.00 51.58 682 ALA A C 1
ATOM 4091 O O . ALA A 1 682 ? 162.993 147.921 170.725 1.00 51.58 682 ALA A O 1
ATOM 4093 N N . THR A 1 683 ? 164.215 148.390 172.547 1.00 53.07 683 THR A N 1
ATOM 4094 C CA . THR A 1 683 ? 164.801 149.573 171.932 1.00 53.07 683 THR A CA 1
ATOM 4095 C C . THR A 1 683 ? 165.869 149.186 170.920 1.00 53.07 683 THR A C 1
ATOM 4096 O O . THR A 1 683 ? 166.017 149.845 169.886 1.00 53.07 683 THR A O 1
ATOM 4100 N N . ASP A 1 684 ? 166.626 148.125 171.198 1.00 54.25 684 ASP A N 1
ATOM 4101 C CA . ASP A 1 684 ? 167.606 147.612 170.249 1.00 54.25 684 ASP A CA 1
ATOM 4102 C C . ASP A 1 684 ? 166.965 146.872 169.090 1.00 54.25 684 ASP A C 1
ATOM 4103 O O . ASP A 1 684 ? 167.615 146.674 168.062 1.00 54.25 684 ASP A O 1
ATOM 4108 N N . PHE A 1 685 ? 165.719 146.438 169.246 1.00 53.69 685 PHE A N 1
ATOM 4109 C CA . PHE A 1 685 ? 165.005 145.811 168.148 1.00 53.69 685 PHE A CA 1
ATOM 4110 C C . PHE A 1 685 ? 164.676 146.818 167.059 1.00 53.69 685 PHE A C 1
ATOM 4111 O O . PHE A 1 685 ? 164.625 146.460 165.880 1.00 53.69 685 PHE A O 1
ATOM 4119 N N . ILE A 1 686 ? 164.454 148.077 167.430 1.00 52.01 686 ILE A N 1
ATOM 4120 C CA . ILE A 1 686 ? 164.187 149.111 166.440 1.00 52.01 686 ILE A CA 1
ATOM 4121 C C . ILE A 1 686 ? 165.485 149.622 165.836 1.00 52.01 686 ILE A C 1
ATOM 4122 O O . ILE A 1 686 ? 165.539 149.956 164.651 1.00 52.01 686 ILE A O 1
ATOM 4127 N N . LEU A 1 687 ? 166.552 149.681 166.630 1.00 51.67 687 LEU A N 1
ATOM 4128 C CA . LEU A 1 687 ? 167.871 149.995 166.095 1.00 51.67 687 LEU A CA 1
ATOM 4129 C C . LEU A 1 687 ? 168.332 148.978 165.066 1.00 51.67 687 LEU A C 1
ATOM 4130 O O . LEU A 1 687 ? 169.212 149.283 164.259 1.00 51.67 687 LEU A O 1
ATOM 4135 N N . PHE A 1 688 ? 167.777 147.769 165.097 1.00 50.29 688 PHE A N 1
ATOM 4136 C CA . PHE A 1 688 ? 168.109 146.753 164.109 1.00 50.29 688 PHE A CA 1
ATOM 4137 C C . PHE A 1 688 ? 167.574 147.122 162.733 1.00 50.29 688 PHE A C 1
ATOM 4138 O O . PHE A 1 688 ? 168.114 146.678 161.718 1.00 50.29 688 PHE A O 1
ATOM 4146 N N . PHE A 1 689 ? 166.511 147.923 162.682 1.00 48.87 689 PHE A N 1
ATOM 4147 C CA . PHE A 1 689 ? 165.927 148.396 161.437 1.00 48.87 689 PHE A CA 1
ATOM 4148 C C . PHE A 1 689 ? 166.556 149.694 160.952 1.00 48.87 689 PHE A C 1
ATOM 4149 O O . PHE A 1 689 ? 166.721 149.883 159.745 1.00 48.87 689 PHE A O 1
ATOM 4157 N N . LEU A 1 690 ? 166.885 150.606 161.867 1.00 50.15 690 LEU A N 1
ATOM 4158 C CA . LEU A 1 690 ? 167.620 151.810 161.504 1.00 50.15 690 LEU A CA 1
ATOM 4159 C C . LEU A 1 690 ? 169.015 151.493 161.008 1.00 50.15 690 LEU A C 1
ATOM 4160 O O . LEU A 1 690 ? 169.612 152.304 160.297 1.00 50.15 690 LEU A O 1
ATOM 4165 N N . ASP A 1 691 ? 169.547 150.339 161.386 1.00 51.18 691 ASP A N 1
ATOM 4166 C CA . ASP A 1 691 ? 170.886 149.948 160.978 1.00 51.18 691 ASP A CA 1
ATOM 4167 C C . ASP A 1 691 ? 170.958 149.647 159.488 1.00 51.18 691 ASP A C 1
ATOM 4168 O O . ASP A 1 691 ? 171.974 149.920 158.846 1.00 51.18 691 ASP A O 1
ATOM 4173 N N . THR A 1 692 ? 169.906 149.051 158.927 1.00 50.83 692 THR A N 1
ATOM 4174 C CA . THR A 1 692 ? 169.951 148.665 157.522 1.00 50.83 692 THR A CA 1
ATOM 4175 C C . THR A 1 692 ? 169.912 149.882 156.613 1.00 50.83 692 THR A C 1
ATOM 4176 O O . THR A 1 692 ? 170.620 149.930 155.604 1.00 50.83 692 THR A O 1
ATOM 4180 N N . TYR A 1 693 ? 169.084 150.870 156.948 1.00 52.81 693 TYR A N 1
ATOM 4181 C CA . TYR A 1 693 ? 169.029 152.090 156.156 1.00 52.81 693 TYR A CA 1
ATOM 4182 C C . TYR A 1 693 ? 170.325 152.882 156.267 1.00 52.81 693 TYR A C 1
ATOM 4183 O O . TYR A 1 693 ? 170.707 153.586 155.331 1.00 52.81 693 TYR A O 1
ATOM 4192 N N . LEU A 1 694 ? 170.999 152.779 157.409 1.00 53.25 694 LEU A N 1
ATOM 4193 C CA . LEU A 1 694 ? 172.314 153.380 157.587 1.00 53.25 694 LEU A CA 1
ATOM 4194 C C . LEU A 1 694 ? 173.302 152.863 156.552 1.00 53.25 694 LEU A C 1
ATOM 4195 O O . LEU A 1 694 ? 174.137 153.618 156.048 1.00 53.25 694 LEU A O 1
ATOM 4200 N N . TRP A 1 695 ? 173.230 151.574 156.233 1.00 51.32 695 TRP A N 1
ATOM 4201 C CA . TRP A 1 695 ? 174.168 150.943 155.317 1.00 51.32 695 TRP A CA 1
ATOM 4202 C C . TRP A 1 695 ? 173.714 151.007 153.874 1.00 51.32 695 TRP A C 1
ATOM 4203 O O . TRP A 1 695 ? 174.545 150.894 152.971 1.00 51.32 695 TRP A O 1
ATOM 4214 N N . TYR A 1 696 ? 172.418 151.182 153.642 1.00 53.37 696 TYR A N 1
ATOM 4215 C CA . TYR A 1 696 ? 171.932 151.461 152.301 1.00 53.37 696 TYR A CA 1
ATOM 4216 C C . TYR A 1 696 ? 172.483 152.785 151.792 1.00 53.37 696 TYR A C 1
ATOM 4217 O O . TYR A 1 696 ? 172.892 152.891 150.632 1.00 53.37 696 TYR A O 1
ATOM 4226 N N . ILE A 1 697 ? 172.516 153.804 152.651 1.00 55.43 697 ILE A N 1
ATOM 4227 C CA . ILE A 1 697 ? 173.034 155.109 152.254 1.00 55.43 697 ILE A CA 1
ATOM 4228 C C . ILE A 1 697 ? 174.544 155.066 152.079 1.00 55.43 697 ILE A C 1
ATOM 4229 O O . ILE A 1 697 ? 175.086 155.638 151.130 1.00 55.43 697 ILE A O 1
ATOM 4234 N N . ILE A 1 698 ? 175.251 154.412 152.999 1.00 53.76 698 ILE A N 1
ATOM 4235 C CA . ILE A 1 698 ? 176.708 154.395 152.946 1.00 53.76 698 ILE A CA 1
ATOM 4236 C C . ILE A 1 698 ? 177.191 153.674 151.699 1.00 53.76 698 ILE A C 1
ATOM 4237 O O . ILE A 1 698 ? 178.115 154.131 151.018 1.00 53.76 698 ILE A O 1
ATOM 4242 N N . VAL A 1 699 ? 176.590 152.530 151.388 1.00 55.67 699 VAL A N 1
ATOM 4243 C CA . VAL A 1 699 ? 177.026 151.752 150.236 1.00 55.67 699 VAL A CA 1
ATOM 4244 C C . VAL A 1 699 ? 176.635 152.440 148.938 1.00 55.67 699 VAL A C 1
ATOM 4245 O O . VAL A 1 699 ? 177.411 152.464 147.980 1.00 55.67 699 VAL A O 1
ATOM 4249 N N . ASN A 1 700 ? 175.437 153.018 148.881 1.00 59.07 700 ASN A N 1
ATOM 4250 C CA . ASN A 1 700 ? 175.016 153.720 147.676 1.00 59.07 700 ASN A CA 1
ATOM 4251 C C . ASN A 1 700 ? 175.792 155.002 147.436 1.00 59.07 700 ASN A C 1
ATOM 4252 O O . ASN A 1 700 ? 175.923 155.417 146.285 1.00 59.07 700 ASN A O 1
ATOM 4257 N N . THR A 1 701 ? 176.293 155.645 148.482 1.00 62.47 701 THR A N 1
ATOM 4258 C CA . THR A 1 701 ? 177.144 156.806 148.288 1.00 62.47 701 THR A CA 1
ATOM 4259 C C . THR A 1 701 ? 178.505 156.427 147.729 1.00 62.47 701 THR A C 1
ATOM 4260 O O . THR A 1 701 ? 179.020 157.131 146.859 1.00 62.47 701 THR A O 1
ATOM 4264 N N . ILE A 1 702 ? 179.085 155.324 148.186 1.00 61.94 702 ILE A N 1
ATOM 4265 C CA . ILE A 1 702 ? 180.350 154.855 147.639 1.00 61.94 702 ILE A CA 1
ATOM 4266 C C . ILE A 1 702 ? 180.184 154.371 146.206 1.00 61.94 702 ILE A C 1
ATOM 4267 O O . ILE A 1 702 ? 181.042 154.617 145.359 1.00 61.94 702 ILE A O 1
ATOM 4272 N N . PHE A 1 703 ? 179.080 153.687 145.911 1.00 63.87 703 PHE A N 1
ATOM 4273 C CA . PHE A 1 703 ? 178.859 153.160 144.572 1.00 63.87 703 PHE A CA 1
ATOM 4274 C C . PHE A 1 703 ? 178.427 154.231 143.587 1.00 63.87 703 PHE A C 1
ATOM 4275 O O . PHE A 1 703 ? 178.552 154.026 142.377 1.00 63.87 703 PHE A O 1
ATOM 4283 N N . SER A 1 704 ? 177.920 155.360 144.067 1.00 70.99 704 SER A N 1
ATOM 4284 C CA . SER A 1 704 ? 177.572 156.469 143.195 1.00 70.99 704 SER A CA 1
ATOM 4285 C C . SER A 1 704 ? 178.727 157.433 142.990 1.00 70.99 704 SER A C 1
ATOM 4286 O O . SER A 1 704 ? 178.596 158.372 142.202 1.00 70.99 704 SER A O 1
ATOM 4289 N N . VAL A 1 705 ? 179.846 157.225 143.677 1.00 75.15 705 VAL A N 1
ATOM 4290 C CA . VAL A 1 705 ? 181.038 158.047 143.515 1.00 75.15 705 VAL A CA 1
ATOM 4291 C C . VAL A 1 705 ? 182.060 157.242 142.727 1.00 75.15 705 VAL A C 1
ATOM 4292 O O . VAL A 1 705 ? 182.799 157.789 141.902 1.00 75.15 705 VAL A O 1
ATOM 4296 N N . GLY A 1 706 ? 182.105 155.933 142.970 1.00 76.92 706 GLY A N 1
ATOM 4297 C CA . GLY A 1 706 ? 182.932 155.072 142.149 1.00 76.92 706 GLY A CA 1
ATOM 4298 C C . GLY A 1 706 ? 182.403 154.886 140.745 1.00 76.92 706 GLY A C 1
ATOM 4299 O O . GLY A 1 706 ? 183.177 154.566 139.839 1.00 76.92 706 GLY A O 1
ATOM 4300 N N . LYS A 1 707 ? 181.099 155.071 140.545 1.00 80.58 707 LYS A N 1
ATOM 4301 C CA . LYS A 1 707 ? 180.530 155.020 139.204 1.00 80.58 707 LYS A CA 1
ATOM 4302 C C . LYS A 1 707 ? 180.860 156.279 138.417 1.00 80.58 707 LYS A C 1
ATOM 4303 O O . LYS A 1 707 ? 181.166 156.207 137.222 1.00 80.58 707 LYS A O 1
ATOM 4309 N N . SER A 1 708 ? 180.802 157.441 139.070 1.00 86.90 708 SER A N 1
ATOM 4310 C CA . SER A 1 708 ? 181.201 158.679 138.416 1.00 86.90 708 SER A CA 1
ATOM 4311 C C . SER A 1 708 ? 182.684 158.668 138.081 1.00 86.90 708 SER A C 1
ATOM 4312 O O . SER A 1 708 ? 183.088 159.153 137.019 1.00 86.90 708 SER A O 1
ATOM 4315 N N . PHE A 1 709 ? 183.513 158.134 138.976 1.00 89.94 709 PHE A N 1
ATOM 4316 C CA . PHE A 1 709 ? 184.938 158.040 138.685 1.00 89.94 709 PHE A CA 1
ATOM 4317 C C . PHE A 1 709 ? 185.200 157.100 137.514 1.00 89.94 709 PHE A C 1
ATOM 4318 O O . PHE A 1 709 ? 186.005 157.407 136.628 1.00 89.94 709 PHE A O 1
ATOM 4326 N N . TYR A 1 710 ? 184.535 155.943 137.498 1.00 91.11 710 TYR A N 1
ATOM 4327 C CA . TYR A 1 710 ? 184.731 154.997 136.405 1.00 91.11 710 TYR A CA 1
ATOM 4328 C C . TYR A 1 710 ? 184.226 155.560 135.084 1.00 91.11 710 TYR A C 1
ATOM 4329 O O . TYR A 1 710 ? 184.875 155.402 134.044 1.00 91.11 710 TYR A O 1
ATOM 4338 N N . LEU A 1 711 ? 183.068 156.216 135.101 1.00 91.38 711 LEU A N 1
ATOM 4339 C CA . LEU A 1 711 ? 182.517 156.818 133.894 1.00 91.38 711 LEU A CA 1
ATOM 4340 C C . LEU A 1 711 ? 183.354 157.973 133.373 1.00 91.38 711 LEU A C 1
ATOM 4341 O O . LEU A 1 711 ? 182.986 158.567 132.355 1.00 91.38 711 LEU A O 1
ATOM 4346 N N . GLY A 1 712 ? 184.451 158.317 134.045 1.00 94.61 712 GLY A N 1
ATOM 4347 C CA . GLY A 1 712 ? 185.314 159.388 133.614 1.00 94.61 712 GLY A CA 1
ATOM 4348 C C . GLY A 1 712 ? 184.893 160.766 134.060 1.00 94.61 712 GLY A C 1
ATOM 4349 O O . GLY A 1 712 ? 185.685 161.708 133.937 1.00 94.61 712 GLY A O 1
ATOM 4350 N N . ILE A 1 713 ? 183.670 160.920 134.574 1.00 94.64 713 ILE A N 1
ATOM 4351 C CA . ILE A 1 713 ? 183.223 162.221 135.069 1.00 94.64 713 ILE A CA 1
ATOM 4352 C C . ILE A 1 713 ? 184.159 162.703 136.170 1.00 94.64 713 ILE A C 1
ATOM 4353 O O . ILE A 1 713 ? 184.798 163.754 136.050 1.00 94.64 713 ILE A O 1
ATOM 4358 N N . SER A 1 714 ? 184.253 161.925 137.248 1.00 97.73 714 SER A N 1
ATOM 4359 C CA . SER A 1 714 ? 185.299 162.024 138.270 1.00 97.73 714 SER A CA 1
ATOM 4360 C C . SER A 1 714 ? 185.662 163.472 138.586 1.00 97.73 714 SER A C 1
ATOM 4361 O O . SER A 1 714 ? 186.814 163.896 138.483 1.00 97.73 714 SER A O 1
ATOM 4364 N N . ILE A 1 715 ? 184.650 164.235 138.992 1.00 101.99 715 ILE A N 1
ATOM 4365 C CA . ILE A 1 715 ? 184.812 165.681 139.065 1.00 101.99 715 ILE A CA 1
ATOM 4366 C C . ILE A 1 715 ? 185.519 166.072 140.355 1.00 101.99 715 ILE A C 1
ATOM 4367 O O . ILE A 1 715 ? 184.885 166.334 141.383 1.00 101.99 715 ILE A O 1
ATOM 4372 N N . LEU A 1 716 ? 186.847 166.086 140.298 1.00 105.33 716 LEU A N 1
ATOM 4373 C CA . LEU A 1 716 ? 187.685 166.801 141.242 1.00 105.33 716 LEU A CA 1
ATOM 4374 C C . LEU A 1 716 ? 188.595 167.780 140.518 1.00 105.33 716 LEU A C 1
ATOM 4375 O O . LEU A 1 716 ? 189.311 168.549 141.171 1.00 105.33 716 LEU A O 1
ATOM 4380 N N . THR A 1 717 ? 188.583 167.765 139.186 1.00 104.32 717 THR A N 1
ATOM 4381 C CA . THR A 1 717 ? 189.377 168.611 138.316 1.00 104.32 717 THR A CA 1
ATOM 4382 C C . THR A 1 717 ? 188.826 170.036 138.296 1.00 104.32 717 THR A C 1
ATOM 4383 O O . THR A 1 717 ? 187.617 170.245 138.426 1.00 104.32 717 THR A O 1
ATOM 4387 N N . PRO A 1 718 ? 189.694 171.030 138.141 1.00 101.01 718 PRO A N 1
ATOM 4388 C CA . PRO A 1 718 ? 189.221 172.412 138.045 1.00 101.01 718 PRO A CA 1
ATOM 4389 C C . PRO A 1 718 ? 188.411 172.632 136.779 1.00 101.01 718 PRO A C 1
ATOM 4390 O O . PRO A 1 718 ? 188.520 171.894 135.798 1.00 101.01 718 PRO A O 1
ATOM 4394 N N . TRP A 1 719 ? 187.581 173.676 136.819 1.00 95.25 719 TRP A N 1
ATOM 4395 C CA . TRP A 1 719 ? 186.705 173.976 135.693 1.00 95.25 719 TRP A CA 1
ATOM 4396 C C . TRP A 1 719 ? 187.478 174.371 134.444 1.00 95.25 719 TRP A C 1
ATOM 4397 O O . TRP A 1 719 ? 186.909 174.361 133.350 1.00 95.25 719 TRP A O 1
ATOM 4408 N N . ARG A 1 720 ? 188.758 174.716 134.584 1.00 102.17 720 ARG A N 1
ATOM 4409 C CA . ARG A 1 720 ? 189.570 175.051 133.422 1.00 102.17 720 ARG A CA 1
ATOM 4410 C C . ARG A 1 720 ? 189.702 173.872 132.470 1.00 102.17 720 ARG A C 1
ATOM 4411 O O . ARG A 1 720 ? 189.764 174.062 131.252 1.00 102.17 720 ARG A O 1
ATOM 4419 N N . ASN A 1 721 ? 189.763 172.652 133.003 1.00 97.49 721 ASN A N 1
ATOM 4420 C CA . ASN A 1 721 ? 189.820 171.472 132.151 1.00 97.49 721 ASN A CA 1
ATOM 4421 C C . ASN A 1 721 ? 188.466 171.154 131.531 1.00 97.49 721 ASN A C 1
ATOM 4422 O O . ASN A 1 721 ? 188.409 170.657 130.402 1.00 97.49 721 ASN A O 1
ATOM 4427 N N . ILE A 1 722 ? 187.375 171.432 132.245 1.00 91.66 722 ILE A N 1
ATOM 4428 C CA . ILE A 1 722 ? 186.044 171.144 131.724 1.00 91.66 722 ILE A CA 1
ATOM 4429 C C . ILE A 1 722 ? 185.697 172.088 130.579 1.00 91.66 722 ILE A C 1
ATOM 4430 O O . ILE A 1 722 ? 185.085 171.681 129.585 1.00 91.66 722 ILE A O 1
ATOM 4435 N N . PHE A 1 723 ? 186.073 173.363 130.697 1.00 88.05 723 PHE A N 1
ATOM 4436 C CA . PHE A 1 723 ? 185.708 174.342 129.679 1.00 88.05 723 PHE A CA 1
ATOM 4437 C C . PHE A 1 723 ? 186.635 174.304 128.475 1.00 88.05 723 PHE A C 1
ATOM 4438 O O . PHE A 1 723 ? 186.219 174.663 127.373 1.00 88.05 723 PHE A O 1
ATOM 4446 N N . THR A 1 724 ? 187.887 173.890 128.659 1.00 89.04 724 THR A N 1
ATOM 4447 C CA . THR A 1 724 ? 188.809 173.840 127.532 1.00 89.04 724 THR A CA 1
ATOM 4448 C C . THR A 1 724 ? 188.394 172.780 126.522 1.00 89.04 724 THR A C 1
ATOM 4449 O O . THR A 1 724 ? 188.545 172.975 125.312 1.00 89.04 724 THR A O 1
ATOM 4453 N N . ARG A 1 725 ? 187.875 171.652 126.998 1.00 84.72 725 ARG A N 1
ATOM 4454 C CA . ARG A 1 725 ? 187.472 170.557 126.130 1.00 84.72 725 ARG A CA 1
ATOM 4455 C C . ARG A 1 725 ? 186.057 170.714 125.602 1.00 84.72 725 ARG A C 1
ATOM 4456 O O . ARG A 1 725 ? 185.621 169.887 124.798 1.00 84.72 725 ARG A O 1
ATOM 4464 N N . LEU A 1 726 ? 185.337 171.747 126.031 1.00 79.17 726 LEU A N 1
ATOM 4465 C CA . LEU A 1 726 ? 183.964 171.940 125.573 1.00 79.17 726 LEU A CA 1
ATOM 4466 C C . LEU A 1 726 ? 183.826 172.115 124.065 1.00 79.17 726 LEU A C 1
ATOM 4467 O O . LEU A 1 726 ? 182.898 171.518 123.497 1.00 79.17 726 LEU A O 1
ATOM 4472 N N . PRO A 1 727 ? 184.653 172.904 123.367 1.00 78.75 727 PRO A N 1
ATOM 4473 C CA . PRO A 1 727 ? 184.434 173.051 121.919 1.00 78.75 727 PRO A CA 1
ATOM 4474 C C . PRO A 1 727 ? 184.429 171.733 121.167 1.00 78.75 727 PRO A C 1
ATOM 4475 O O . PRO A 1 727 ? 183.609 171.550 120.260 1.00 78.75 727 PRO A O 1
ATOM 4479 N N . LYS A 1 728 ? 185.310 170.799 121.529 1.00 76.95 728 LYS A N 1
ATOM 4480 C CA . LYS A 1 728 ? 185.352 169.515 120.839 1.00 76.95 728 LYS A CA 1
ATOM 4481 C C . LYS A 1 728 ? 184.160 168.638 121.197 1.00 76.95 728 LYS A C 1
ATOM 4482 O O . LYS A 1 728 ? 183.709 167.843 120.368 1.00 76.95 728 LYS A O 1
ATOM 4488 N N . ARG A 1 729 ? 183.646 168.755 122.418 1.00 76.45 729 ARG A N 1
ATOM 4489 C CA . ARG A 1 729 ? 182.514 167.942 122.832 1.00 76.45 729 ARG A CA 1
ATOM 4490 C C . ARG A 1 729 ? 181.196 168.432 122.254 1.00 76.45 729 ARG A C 1
ATOM 4491 O O . ARG A 1 729 ? 180.225 167.674 122.237 1.00 76.45 729 ARG A O 1
ATOM 4499 N N . ILE A 1 730 ? 181.129 169.685 121.806 1.00 76.05 730 ILE A N 1
ATOM 4500 C CA . ILE A 1 730 ? 179.949 170.149 121.086 1.00 76.05 730 ILE A CA 1
ATOM 4501 C C . ILE A 1 730 ? 179.897 169.525 119.702 1.00 76.05 730 ILE A C 1
ATOM 4502 O O . ILE A 1 730 ? 178.828 169.140 119.217 1.00 76.05 730 ILE A O 1
ATOM 4507 N N . TYR A 1 731 ? 181.050 169.423 119.043 1.00 77.73 731 TYR A N 1
ATOM 4508 C CA . TYR A 1 731 ? 181.107 168.832 117.712 1.00 77.73 731 TYR A CA 1
ATOM 4509 C C . TYR A 1 731 ? 180.695 167.369 117.740 1.00 77.73 731 TYR A C 1
ATOM 4510 O O . TYR A 1 731 ? 179.997 166.893 116.839 1.00 77.73 731 TYR A O 1
ATOM 4519 N N . SER A 1 732 ? 181.119 166.639 118.768 1.00 74.79 732 SER A N 1
ATOM 4520 C CA . SER A 1 732 ? 180.858 165.208 118.834 1.00 74.79 732 SER A CA 1
ATOM 4521 C C . SER A 1 732 ? 179.435 164.915 119.292 1.00 74.79 732 SER A C 1
ATOM 4522 O O . SER A 1 732 ? 178.669 164.251 118.588 1.00 74.79 732 SER A O 1
ATOM 4525 N N . LYS A 1 733 ? 179.060 165.414 120.463 1.00 71.35 733 LYS A N 1
ATOM 4526 C CA . LYS A 1 733 ? 177.866 164.942 121.145 1.00 71.35 733 LYS A CA 1
ATOM 4527 C C . LYS A 1 733 ? 176.620 165.774 120.877 1.00 71.35 733 LYS A C 1
ATOM 4528 O O . LYS A 1 733 ? 175.565 165.457 121.431 1.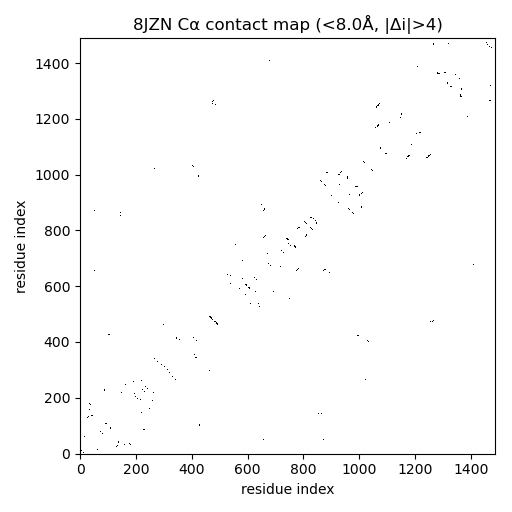00 71.35 733 LYS A O 1
ATOM 4534 N N . ILE A 1 734 ? 176.694 166.826 120.067 1.00 70.01 734 ILE A N 1
ATOM 4535 C CA . ILE A 1 734 ? 175.499 167.633 119.842 1.00 70.01 734 ILE A CA 1
ATOM 4536 C C . ILE A 1 734 ? 175.200 167.777 118.356 1.00 70.01 734 ILE A C 1
ATOM 4537 O O . ILE A 1 734 ? 174.038 167.896 117.955 1.00 70.01 734 ILE A O 1
ATOM 4542 N N . LEU A 1 735 ? 176.228 167.696 117.521 1.00 74.20 735 LEU A N 1
ATOM 4543 C CA . LEU A 1 735 ? 176.137 168.218 116.168 1.00 74.20 735 LEU A CA 1
ATOM 4544 C C . LEU A 1 735 ? 175.900 167.162 115.094 1.00 74.20 735 LEU A C 1
ATOM 4545 O O . LEU A 1 735 ? 175.826 167.519 113.915 1.00 74.20 735 LEU A O 1
ATOM 4550 N N . ALA A 1 736 ? 175.767 165.890 115.456 1.00 73.40 736 ALA A N 1
ATOM 4551 C CA . ALA A 1 736 ? 175.431 164.835 114.497 1.00 73.40 736 ALA A CA 1
ATOM 4552 C C . ALA A 1 736 ? 176.363 164.865 113.290 1.00 73.40 736 ALA A C 1
ATOM 4553 O O . ALA A 1 736 ? 175.938 164.799 112.136 1.00 73.40 736 ALA A O 1
ATOM 4555 N N . THR A 1 737 ? 177.652 164.991 113.570 1.00 83.12 737 THR A N 1
ATOM 4556 C CA . THR A 1 737 ? 178.672 165.100 112.528 1.00 83.12 737 THR A CA 1
ATOM 4557 C C . THR A 1 737 ? 179.339 163.762 112.252 1.00 83.12 737 THR A C 1
ATOM 4558 O O . THR A 1 737 ? 180.564 163.658 112.264 1.00 83.12 737 THR A O 1
ATOM 4562 N N . THR A 1 738 ? 178.558 162.716 112.000 1.00 95.21 738 THR A N 1
ATOM 4563 C CA . THR A 1 738 ? 179.147 161.465 111.545 1.00 95.21 738 THR A CA 1
ATOM 4564 C C . THR A 1 738 ? 179.215 161.377 110.023 1.00 95.21 738 THR A C 1
ATOM 4565 O O . THR A 1 738 ? 179.062 160.289 109.455 1.00 95.21 738 THR A O 1
ATOM 4569 N N . ASP A 1 739 ? 179.426 162.529 109.381 1.00 103.85 739 ASP A N 1
ATOM 4570 C CA . ASP A 1 739 ? 179.911 162.668 108.011 1.00 103.85 739 ASP A CA 1
ATOM 4571 C C . ASP A 1 739 ? 178.863 162.477 106.922 1.00 103.85 739 ASP A C 1
ATOM 4572 O O . ASP A 1 739 ? 179.217 162.060 105.813 1.00 103.85 739 ASP A O 1
ATOM 4577 N N . MET A 1 740 ? 177.581 162.762 107.168 1.00 101.70 740 MET A N 1
ATOM 4578 C CA . MET A 1 740 ? 176.711 163.018 106.024 1.00 101.70 740 MET A CA 1
ATOM 4579 C C . MET A 1 740 ? 177.182 164.249 105.261 1.00 101.70 740 MET A C 1
ATOM 4580 O O . MET A 1 740 ? 177.287 164.225 104.029 1.00 101.70 740 MET A O 1
ATOM 4585 N N . GLU A 1 741 ? 177.475 165.332 105.976 1.00 99.70 741 GLU A N 1
ATOM 4586 C CA . GLU A 1 741 ? 178.057 166.514 105.359 1.00 99.70 741 GLU A CA 1
ATOM 4587 C C . GLU A 1 741 ? 179.534 166.282 105.059 1.00 99.70 741 GLU A C 1
ATOM 4588 O O . GLU A 1 741 ? 180.193 165.443 105.679 1.00 99.70 741 GLU A O 1
ATOM 4594 N N . ILE A 1 742 ? 180.055 167.033 104.094 1.00 106.17 742 ILE A N 1
ATOM 4595 C CA . ILE A 1 742 ? 181.415 166.791 103.587 1.00 106.17 742 ILE A CA 1
ATOM 4596 C C . ILE A 1 742 ? 182.355 167.614 104.461 1.00 106.17 742 ILE A C 1
ATOM 4597 O O . ILE A 1 742 ? 182.789 168.715 104.116 1.00 106.17 742 ILE A O 1
ATOM 4602 N N . LYS A 1 743 ? 182.661 167.062 105.633 1.00 104.38 743 LYS A N 1
ATOM 4603 C CA . LYS A 1 743 ? 183.800 167.433 106.479 1.00 104.38 743 LYS A CA 1
ATOM 4604 C C . LYS A 1 743 ? 184.093 168.934 106.471 1.00 104.38 743 LYS A C 1
ATOM 4605 O O . LYS A 1 743 ? 185.177 169.385 106.098 1.00 104.38 743 LYS A O 1
ATOM 4611 N N . TYR A 1 744 ? 183.100 169.714 106.883 1.00 98.02 744 TYR A N 1
ATOM 4612 C CA . TYR A 1 744 ? 183.336 171.132 107.108 1.00 98.02 744 TYR A CA 1
ATOM 4613 C C . TYR A 1 744 ? 184.280 171.320 108.289 1.00 98.02 744 TYR A C 1
ATOM 4614 O O . TYR A 1 744 ? 184.382 170.462 109.170 1.00 98.02 744 TYR A O 1
ATOM 4623 N N . LYS A 1 745 ? 184.986 172.442 108.295 1.00 90.12 745 LYS A N 1
ATOM 4624 C CA . LYS A 1 745 ? 185.915 172.706 109.381 1.00 90.12 745 LYS A CA 1
ATOM 4625 C C . LYS A 1 745 ? 185.147 172.767 110.696 1.00 90.12 745 LYS A C 1
ATOM 4626 O O . LYS A 1 745 ? 184.152 173.496 110.791 1.00 90.12 745 LYS A O 1
ATOM 4632 N N . PRO A 1 746 ? 185.555 172.009 111.715 1.00 84.64 746 PRO A N 1
ATOM 4633 C CA . PRO A 1 746 ? 184.739 171.924 112.934 1.00 84.64 746 PRO A CA 1
ATOM 4634 C C . PRO A 1 746 ? 184.546 173.255 113.627 1.00 84.64 746 PRO A C 1
ATOM 4635 O O . PRO A 1 746 ? 183.482 173.488 114.211 1.00 84.64 746 PRO A O 1
ATOM 4639 N N . LYS A 1 747 ? 185.541 174.142 113.568 1.00 82.77 747 LYS A N 1
ATOM 4640 C CA . LYS A 1 747 ? 185.440 175.423 114.256 1.00 82.77 747 LYS A CA 1
ATOM 4641 C C . LYS A 1 747 ? 184.266 176.234 113.734 1.00 82.77 747 LYS A C 1
ATOM 4642 O O . LYS A 1 747 ? 183.636 176.981 114.488 1.00 82.77 747 LYS A O 1
ATOM 4648 N N . VAL A 1 748 ? 183.958 176.099 112.443 1.00 77.57 748 VAL A N 1
ATOM 4649 C CA . VAL A 1 748 ? 182.843 176.833 111.855 1.00 77.57 748 VAL A CA 1
ATOM 4650 C C . VAL A 1 748 ? 181.525 176.400 112.477 1.00 77.57 748 VAL A C 1
ATOM 4651 O O . VAL A 1 748 ? 180.682 177.235 112.821 1.00 77.57 748 VAL A O 1
ATOM 4655 N N . LEU A 1 749 ? 181.324 175.094 112.638 1.00 75.77 749 LEU A N 1
ATOM 4656 C CA . LEU A 1 749 ? 180.048 174.617 113.157 1.00 75.77 749 LEU A CA 1
ATOM 4657 C C . LEU A 1 749 ? 179.920 174.869 114.654 1.00 75.77 749 LEU A C 1
ATOM 4658 O O . LEU A 1 749 ? 178.826 175.163 115.143 1.00 75.77 749 LEU A O 1
ATOM 4663 N N . ILE A 1 750 ? 181.015 174.736 115.402 1.00 76.32 750 ILE A N 1
ATOM 4664 C CA . ILE A 1 750 ? 180.961 175.008 116.837 1.00 76.32 750 ILE A CA 1
ATOM 4665 C C . ILE A 1 750 ? 180.626 176.469 117.088 1.00 76.32 750 ILE A C 1
ATOM 4666 O O . ILE A 1 750 ? 179.814 176.794 117.961 1.00 76.32 750 ILE A O 1
ATOM 4671 N N . SER A 1 751 ? 181.248 177.373 116.330 1.00 74.07 751 SER A N 1
ATOM 4672 C CA . SER A 1 751 ? 180.971 178.795 116.483 1.00 74.07 751 SER A CA 1
ATOM 4673 C C . SER A 1 751 ? 179.499 179.091 116.254 1.00 74.07 751 SER A C 1
ATOM 4674 O O . SER A 1 751 ? 178.871 179.827 117.020 1.00 74.07 751 SER A O 1
ATOM 4677 N N . GLN A 1 752 ? 178.928 178.503 115.209 1.00 69.03 752 GLN A N 1
ATOM 4678 C CA . GLN A 1 752 ? 177.534 178.737 114.874 1.00 69.03 752 GLN A CA 1
ATOM 4679 C C . GLN A 1 752 ? 176.593 178.273 115.976 1.00 69.03 752 GLN A C 1
ATOM 4680 O O . GLN A 1 752 ? 175.472 178.777 116.072 1.00 69.03 752 GLN A O 1
ATOM 4686 N N . VAL A 1 753 ? 177.023 177.330 116.808 1.00 69.70 753 VAL A N 1
ATOM 4687 C CA . VAL A 1 753 ? 176.188 176.774 117.863 1.00 69.70 753 VAL A CA 1
ATOM 4688 C C . VAL A 1 753 ? 176.517 177.386 119.217 1.00 69.70 753 VAL A C 1
ATOM 4689 O O . VAL A 1 753 ? 175.622 177.624 120.027 1.00 69.70 753 VAL A O 1
ATOM 4693 N N . TRP A 1 754 ? 177.800 177.651 119.475 1.00 71.40 754 TRP A N 1
ATOM 4694 C CA . TRP A 1 754 ? 178.180 178.330 120.707 1.00 71.40 754 TRP A CA 1
ATOM 4695 C C . TRP A 1 754 ? 177.639 179.754 120.751 1.00 71.40 754 TRP A C 1
ATOM 4696 O O . TRP A 1 754 ? 177.145 180.201 121.789 1.00 71.40 754 TRP A O 1
ATOM 4707 N N . ASN A 1 755 ? 177.731 180.483 119.638 1.00 70.66 755 ASN A N 1
ATOM 4708 C CA . ASN A 1 755 ? 177.260 181.863 119.619 1.00 70.66 755 ASN A CA 1
ATOM 4709 C C . ASN A 1 755 ? 175.759 181.943 119.841 1.00 70.66 755 ASN A C 1
ATOM 4710 O O . ASN A 1 755 ? 175.279 182.832 120.549 1.00 70.66 755 ASN A O 1
ATOM 4715 N N . ALA A 1 756 ? 174.998 181.033 119.237 1.00 66.93 756 ALA A N 1
ATOM 4716 C CA . ALA A 1 756 ? 173.554 181.050 119.419 1.00 66.93 756 ALA A CA 1
ATOM 4717 C C . ALA A 1 756 ? 173.169 180.820 120.871 1.00 66.93 756 ALA A C 1
ATOM 4718 O O . ALA A 1 756 ? 172.157 181.355 121.333 1.00 66.93 756 ALA A O 1
ATOM 4720 N N . ILE A 1 757 ? 173.953 180.028 121.603 1.00 67.99 757 ILE A N 1
ATOM 4721 C CA . ILE A 1 757 ? 173.686 179.823 123.022 1.00 67.99 757 ILE A CA 1
ATOM 4722 C C . ILE A 1 757 ? 173.893 181.118 123.789 1.00 67.99 757 ILE A C 1
ATOM 4723 O O . ILE A 1 757 ? 173.077 181.495 124.637 1.00 67.99 757 ILE A O 1
ATOM 4728 N N . ILE A 1 758 ? 174.989 181.821 123.501 1.00 70.50 758 ILE A N 1
ATOM 4729 C CA . ILE A 1 758 ? 175.327 183.028 124.247 1.00 70.50 758 ILE A CA 1
ATOM 4730 C C . ILE A 1 758 ? 174.352 184.154 123.922 1.00 70.50 758 ILE A C 1
ATOM 4731 O O . ILE A 1 758 ? 173.866 184.846 124.820 1.00 70.50 758 ILE A O 1
ATOM 4736 N N . ILE A 1 759 ? 174.045 184.348 122.638 1.00 69.36 759 ILE A N 1
ATOM 4737 C CA . ILE A 1 759 ? 173.063 185.359 122.257 1.00 69.36 759 ILE A CA 1
ATOM 4738 C C . ILE A 1 759 ? 171.723 185.072 122.918 1.00 69.36 759 ILE A C 1
ATOM 4739 O O . ILE A 1 759 ? 171.020 185.990 123.351 1.00 69.36 759 ILE A O 1
ATOM 4744 N N . SER A 1 760 ? 171.347 183.797 123.004 1.00 72.01 760 SER A N 1
ATOM 4745 C CA . SER A 1 760 ? 170.145 183.426 123.741 1.00 72.01 760 SER A CA 1
ATOM 4746 C C . SER A 1 760 ? 170.223 183.893 125.188 1.00 72.01 760 SER A C 1
ATOM 4747 O O . SER A 1 760 ? 169.253 184.439 125.724 1.00 72.01 760 SER A O 1
ATOM 4750 N N . MET A 1 761 ? 171.373 183.696 125.834 1.00 76.24 761 MET A N 1
ATOM 4751 C CA . MET A 1 761 ? 171.546 184.178 127.199 1.00 76.24 761 MET A CA 1
ATOM 4752 C C . MET A 1 761 ? 171.530 185.696 127.254 1.00 76.24 761 MET A C 1
ATOM 4753 O O . MET A 1 761 ? 171.071 186.278 128.240 1.00 76.24 761 MET A O 1
ATOM 4758 N N . TYR A 1 762 ? 172.037 186.350 126.210 1.00 77.59 762 TYR A N 1
ATOM 4759 C CA . TYR A 1 762 ? 172.093 187.805 126.190 1.00 77.59 762 TYR A CA 1
ATOM 4760 C C . TYR A 1 762 ? 170.714 188.411 125.983 1.00 77.59 762 TYR A C 1
ATOM 4761 O O . TYR A 1 762 ? 170.367 189.404 126.628 1.00 77.59 762 TYR A O 1
ATOM 4770 N N . ARG A 1 763 ? 169.907 187.830 125.095 1.00 78.38 763 ARG A N 1
ATOM 4771 C CA . ARG A 1 763 ? 168.545 188.321 124.924 1.00 78.38 763 ARG A CA 1
ATOM 4772 C C . ARG A 1 763 ? 167.654 188.002 126.115 1.00 78.38 763 ARG A C 1
ATOM 4773 O O . ARG A 1 763 ? 166.542 188.530 126.193 1.00 78.38 763 ARG A O 1
ATOM 4781 N N . GLU A 1 764 ? 168.106 187.151 127.028 1.00 80.73 764 GLU A N 1
ATOM 4782 C CA . GLU A 1 764 ? 167.403 186.879 128.269 1.00 80.73 764 GLU A CA 1
ATOM 4783 C C . GLU A 1 764 ? 167.811 187.830 129.377 1.00 80.73 764 GLU A C 1
ATOM 4784 O O . GLU A 1 764 ? 167.398 187.637 130.525 1.00 80.73 764 GLU A O 1
ATOM 4790 N N . HIS A 1 765 ? 168.624 188.837 129.059 1.00 85.02 765 HIS A N 1
ATOM 4791 C CA . HIS A 1 765 ? 169.119 189.804 130.034 1.00 85.02 765 HIS A CA 1
ATOM 4792 C C . HIS A 1 765 ? 169.872 189.110 131.165 1.00 85.02 765 HIS A C 1
ATOM 4793 O O . HIS A 1 765 ? 169.757 189.485 132.331 1.00 85.02 765 HIS A O 1
ATOM 4800 N N . LEU A 1 766 ? 170.644 188.083 130.820 1.00 79.97 766 LEU A N 1
ATOM 4801 C CA . LEU A 1 766 ? 171.501 187.407 131.779 1.00 79.97 766 LEU A CA 1
ATOM 4802 C C . LEU A 1 766 ? 172.974 187.714 131.577 1.00 79.97 766 LEU A C 1
ATOM 4803 O O . LEU A 1 766 ? 173.785 187.352 132.432 1.00 79.97 766 LEU A O 1
ATOM 4808 N N . LEU A 1 767 ? 173.339 188.366 130.480 1.00 82.11 767 LEU A N 1
ATOM 4809 C CA . LEU A 1 767 ? 174.730 188.652 130.177 1.00 82.11 767 LEU A CA 1
ATOM 4810 C C . LEU A 1 767 ? 174.872 190.114 129.791 1.00 82.11 767 LEU A C 1
ATOM 4811 O O . LEU A 1 767 ? 174.050 190.648 129.042 1.00 82.11 767 LEU A O 1
ATOM 4816 N N . ALA A 1 768 ? 175.919 190.750 130.296 1.00 85.72 768 ALA A N 1
ATOM 4817 C CA . ALA A 1 768 ? 176.223 192.124 129.940 1.00 85.72 768 ALA A CA 1
ATOM 4818 C C . ALA A 1 768 ? 177.074 192.163 128.678 1.00 85.72 768 ALA A C 1
ATOM 4819 O O . ALA A 1 768 ? 177.731 191.188 128.312 1.00 85.72 768 ALA A O 1
ATOM 4821 N N . ILE A 1 769 ? 177.067 193.323 128.020 1.00 85.74 769 ILE A N 1
ATOM 4822 C CA . ILE A 1 769 ? 177.730 193.465 126.730 1.00 85.74 769 ILE A CA 1
ATOM 4823 C C . ILE A 1 769 ? 179.214 193.148 126.819 1.00 85.74 769 ILE A C 1
ATOM 4824 O O . ILE A 1 769 ? 179.773 192.548 125.897 1.00 85.74 769 ILE A O 1
ATOM 4829 N N . ASP A 1 770 ? 179.868 193.520 127.914 1.00 89.07 770 ASP A N 1
ATOM 4830 C CA . ASP A 1 770 ? 181.268 193.174 128.106 1.00 89.07 770 ASP A CA 1
ATOM 4831 C C . ASP A 1 770 ? 181.470 191.701 128.420 1.00 89.07 770 ASP A C 1
ATOM 4832 O O . ASP A 1 770 ? 182.557 191.172 128.165 1.00 89.07 770 ASP A O 1
ATOM 4837 N N . HIS A 1 771 ? 180.458 191.033 128.974 1.00 89.55 771 HIS A N 1
ATOM 4838 C CA . HIS A 1 771 ? 180.528 189.586 129.145 1.00 89.55 771 HIS A CA 1
ATOM 4839 C C . HIS A 1 771 ? 180.427 188.875 127.802 1.00 89.55 771 HIS A C 1
ATOM 4840 O O . HIS A 1 771 ? 181.209 187.964 127.508 1.00 89.55 771 HIS A O 1
ATOM 4847 N N . VAL A 1 772 ? 179.471 189.296 126.970 1.00 83.73 772 VAL A N 1
ATOM 4848 C CA . VAL A 1 772 ? 179.165 188.583 125.732 1.00 83.73 772 VAL A CA 1
ATOM 4849 C C . VAL A 1 772 ? 180.350 188.616 124.777 1.00 83.73 772 VAL A C 1
ATOM 4850 O O . VAL A 1 772 ? 180.699 187.602 124.164 1.00 83.73 772 VAL A O 1
ATOM 4854 N N . GLN A 1 773 ? 180.987 189.778 124.633 1.00 85.67 773 GLN A N 1
ATOM 4855 C CA . GLN A 1 773 ? 182.048 189.913 123.642 1.00 85.67 773 GLN A CA 1
ATOM 4856 C C . GLN A 1 773 ? 183.231 189.005 123.945 1.00 85.67 773 GLN A C 1
ATOM 4857 O O . GLN A 1 773 ? 183.864 188.485 123.020 1.00 85.67 773 GLN A O 1
ATOM 4863 N N . LYS A 1 774 ? 183.548 188.801 125.223 1.00 87.61 774 LYS A N 1
ATOM 4864 C CA . LYS A 1 774 ? 184.620 187.885 125.590 1.00 87.61 774 LYS A CA 1
ATOM 4865 C C . LYS A 1 774 ? 184.229 186.426 125.427 1.00 87.61 774 LYS A C 1
ATOM 4866 O O . LYS A 1 774 ? 185.093 185.555 125.554 1.00 87.61 774 LYS A O 1
ATOM 4872 N N . LEU A 1 775 ? 182.957 186.139 125.160 1.00 81.61 775 LEU A N 1
ATOM 4873 C CA . LEU A 1 775 ? 182.462 184.776 125.074 1.00 81.61 775 LEU A CA 1
ATOM 4874 C C . LEU A 1 775 ? 182.146 184.320 123.658 1.00 81.61 775 LEU A C 1
ATOM 4875 O O . LEU A 1 775 ? 182.008 183.116 123.437 1.00 81.61 775 LEU A O 1
ATOM 4880 N N . LEU A 1 776 ? 182.033 185.237 122.704 1.00 78.11 776 LEU A N 1
ATOM 4881 C CA . LEU A 1 776 ? 181.600 184.889 121.364 1.00 78.11 776 LEU A CA 1
ATOM 4882 C C . LEU A 1 776 ? 182.770 184.424 120.505 1.00 78.11 776 LEU A C 1
ATOM 4883 O O . LEU A 1 776 ? 183.938 184.664 120.811 1.00 78.11 776 LEU A O 1
ATOM 4888 N N . TYR A 1 777 ? 182.435 183.736 119.418 1.00 80.17 777 TYR A N 1
ATOM 4889 C CA . TYR A 1 777 ? 183.382 183.460 118.348 1.00 80.17 777 TYR A CA 1
ATOM 4890 C C . TYR A 1 777 ? 183.388 184.658 117.414 1.00 80.17 777 TYR A C 1
ATOM 4891 O O . TYR A 1 777 ? 182.337 185.060 116.911 1.00 80.17 777 TYR A O 1
ATOM 4900 N N . HIS A 1 778 ? 184.564 185.224 117.182 1.00 88.95 778 HIS A N 1
ATOM 4901 C CA . HIS A 1 778 ? 184.679 186.511 116.511 1.00 88.95 778 HIS A CA 1
ATOM 4902 C C . HIS A 1 778 ? 185.337 186.336 115.153 1.00 88.95 778 HIS A C 1
ATOM 4903 O O . HIS A 1 778 ? 186.433 185.780 115.058 1.00 88.95 778 HIS A O 1
ATOM 4910 N N . GLN A 1 779 ? 184.663 186.807 114.109 1.00 102.76 779 GLN A N 1
ATOM 4911 C CA . GLN A 1 779 ? 185.292 186.913 112.803 1.00 102.76 779 GLN A CA 1
ATOM 4912 C C . GLN A 1 779 ? 186.341 188.015 112.828 1.00 102.76 779 GLN A C 1
ATOM 4913 O O . GLN A 1 779 ? 186.102 189.110 113.343 1.00 102.76 779 GLN A O 1
ATOM 4919 N N . VAL A 1 780 ? 187.510 187.725 112.271 1.00 109.21 780 VAL A N 1
ATOM 4920 C CA . VAL A 1 780 ? 188.631 188.659 112.328 1.00 109.21 780 VAL A CA 1
ATOM 4921 C C . VAL A 1 780 ? 189.274 188.739 110.949 1.00 109.21 780 VAL A C 1
ATOM 4922 O O . VAL A 1 780 ? 189.369 187.716 110.256 1.00 109.21 780 VAL A O 1
ATOM 4926 N N . PRO A 1 781 ? 189.699 189.920 110.497 1.00 117.81 781 PRO A N 1
ATOM 4927 C CA . PRO A 1 781 ? 190.368 190.010 109.194 1.00 117.81 781 PRO A CA 1
ATOM 4928 C C . PRO A 1 781 ? 191.595 189.114 109.139 1.00 117.81 781 PRO A C 1
ATOM 4929 O O . PRO A 1 781 ? 192.385 189.048 110.083 1.00 117.81 781 PRO A O 1
ATOM 4933 N N . SER A 1 782 ? 191.750 188.426 108.011 1.00 126.04 782 SER A N 1
ATOM 4934 C CA . SER A 1 782 ? 192.838 187.480 107.835 1.00 126.04 782 SER A CA 1
ATOM 4935 C C . SER A 1 782 ? 194.126 188.207 107.461 1.00 126.04 782 SER A C 1
ATOM 4936 O O . SER A 1 782 ? 194.139 189.409 107.180 1.00 126.04 782 SER A O 1
ATOM 4939 N N . GLU A 1 783 ? 195.230 187.456 107.469 1.00 132.01 783 GLU A N 1
ATOM 4940 C CA . GLU A 1 783 ? 196.498 188.006 107.001 1.00 132.01 783 GLU A CA 1
ATOM 4941 C C . GLU A 1 783 ? 196.389 188.427 105.542 1.00 132.01 783 GLU A C 1
ATOM 4942 O O . GLU A 1 783 ? 196.843 189.510 105.157 1.00 132.01 783 GLU A O 1
ATOM 4948 N N . ILE A 1 784 ? 195.775 187.581 104.716 1.00 132.46 784 ILE A N 1
ATOM 4949 C CA . ILE A 1 784 ? 195.473 187.960 103.343 1.00 132.46 784 ILE A CA 1
ATOM 4950 C C . ILE A 1 784 ? 194.325 188.959 103.350 1.00 132.46 784 ILE A C 1
ATOM 4951 O O . ILE A 1 784 ? 193.291 188.737 103.995 1.00 132.46 784 ILE A O 1
ATOM 4956 N N . GLU A 1 785 ? 194.505 190.067 102.639 1.00 135.89 785 GLU A N 1
ATOM 4957 C CA . GLU A 1 785 ? 193.507 191.126 102.632 1.00 135.89 785 GLU A CA 1
ATOM 4958 C C . GLU A 1 785 ? 192.207 190.650 101.992 1.00 135.89 785 GLU A C 1
ATOM 4959 O O . GLU A 1 785 ? 192.194 189.753 101.145 1.00 135.89 785 GLU A O 1
ATOM 4965 N N . GLY A 1 786 ? 191.106 191.262 102.414 1.00 132.69 786 GLY A N 1
ATOM 4966 C CA . GLY A 1 786 ? 189.794 190.896 101.907 1.00 132.69 786 GLY A CA 1
ATOM 4967 C C . GLY A 1 786 ? 189.351 189.503 102.296 1.00 132.69 786 GLY A C 1
ATOM 4968 O O . GLY A 1 786 ? 188.802 188.775 101.460 1.00 132.69 786 GLY A O 1
ATOM 4969 N N . LYS A 1 787 ? 189.575 189.114 103.550 1.00 127.80 787 LYS A N 1
ATOM 4970 C CA . LYS A 1 787 ? 189.236 187.780 104.019 1.00 127.80 787 LYS A CA 1
ATOM 4971 C C . LYS A 1 787 ? 188.771 187.872 105.465 1.00 127.80 787 LYS A C 1
ATOM 4972 O O . LYS A 1 787 ? 188.845 188.928 106.098 1.00 127.80 787 LYS A O 1
ATOM 4978 N N . ARG A 1 788 ? 188.288 186.746 105.986 1.00 117.34 788 ARG A N 1
ATOM 4979 C CA . ARG A 1 788 ? 187.814 186.672 107.358 1.00 117.34 788 ARG A CA 1
ATOM 4980 C C . ARG A 1 788 ? 188.352 185.407 108.012 1.00 117.34 788 ARG A C 1
ATOM 4981 O O . ARG A 1 788 ? 188.643 184.417 107.337 1.00 117.34 788 ARG A O 1
ATOM 4989 N N . THR A 1 789 ? 188.484 185.455 109.336 1.00 107.79 789 THR A N 1
ATOM 4990 C CA . THR A 1 789 ? 189.022 184.348 110.114 1.00 107.79 789 THR A CA 1
ATOM 4991 C C . THR A 1 789 ? 188.194 184.171 111.378 1.00 107.79 789 THR A C 1
ATOM 4992 O O . THR A 1 789 ? 187.690 185.141 111.947 1.00 107.79 789 THR A O 1
ATOM 4996 N N . LEU A 1 790 ? 188.064 182.925 111.816 1.00 92.02 790 LEU A N 1
ATOM 4997 C CA . LEU A 1 790 ? 187.316 182.578 113.015 1.00 92.02 790 LEU A CA 1
ATOM 4998 C C . LEU A 1 790 ? 188.290 182.272 114.141 1.00 92.02 790 LEU A C 1
ATOM 4999 O O . LEU A 1 790 ? 189.206 181.463 113.968 1.00 92.02 790 LEU A O 1
ATOM 5004 N N . ARG A 1 791 ? 188.100 182.921 115.286 1.00 90.44 791 ARG A N 1
ATOM 5005 C CA . ARG A 1 791 ? 188.938 182.667 116.446 1.00 90.44 791 ARG A CA 1
ATOM 5006 C C . ARG A 1 791 ? 188.073 182.410 117.668 1.00 90.44 791 ARG A C 1
ATOM 5007 O O . ARG A 1 791 ? 187.033 183.044 117.857 1.00 90.44 791 ARG A O 1
ATOM 5015 N N . ALA A 1 792 ? 188.513 181.464 118.486 1.00 85.55 792 ALA A N 1
ATOM 5016 C CA . ALA A 1 792 ? 187.732 181.037 119.628 1.00 85.55 792 ALA A CA 1
ATOM 5017 C C . ALA A 1 792 ? 187.744 182.103 120.718 1.00 85.55 792 ALA A C 1
ATOM 5018 O O . ALA A 1 792 ? 188.689 182.888 120.822 1.00 85.55 792 ALA A O 1
ATOM 5020 N N . PRO A 1 793 ? 186.701 182.156 121.539 1.00 84.92 793 PRO A N 1
ATOM 5021 C CA . PRO A 1 793 ? 186.727 183.047 122.699 1.00 84.92 793 PRO A CA 1
ATOM 5022 C C . PRO A 1 793 ? 187.851 182.662 123.640 1.00 84.92 793 PRO A C 1
ATOM 5023 O O . PRO A 1 793 ? 188.228 181.495 123.747 1.00 84.92 793 PRO A O 1
ATOM 5027 N N . THR A 1 794 ? 188.395 183.668 124.325 1.00 90.22 794 THR A N 1
ATOM 5028 C CA . THR A 1 794 ? 189.390 183.397 125.352 1.00 90.22 794 THR A CA 1
ATOM 5029 C C . THR A 1 794 ? 188.826 182.543 126.475 1.00 90.22 794 THR A C 1
ATOM 5030 O O . THR A 1 794 ? 189.592 181.869 127.166 1.00 90.22 794 THR A O 1
ATOM 5034 N N . PHE A 1 795 ? 187.506 182.546 126.660 1.00 87.48 795 PHE A N 1
ATOM 5035 C CA . PHE A 1 795 ? 186.886 181.679 127.655 1.00 87.48 795 PHE A CA 1
ATOM 5036 C C . PHE A 1 795 ? 187.298 180.228 127.463 1.00 87.48 795 PHE A C 1
ATOM 5037 O O . PHE A 1 795 ? 187.473 179.487 128.434 1.00 87.48 795 PHE A O 1
ATOM 5045 N N . PHE A 1 796 ? 187.453 179.801 126.213 1.00 84.36 796 PHE A N 1
ATOM 5046 C CA . PHE A 1 796 ? 187.910 178.451 125.931 1.00 84.36 796 PHE A CA 1
ATOM 5047 C C . PHE A 1 796 ? 189.423 178.322 125.996 1.00 84.36 796 PHE A C 1
ATOM 5048 O O . PHE A 1 796 ? 189.936 177.199 126.006 1.00 84.36 796 PHE A O 1
ATOM 5056 N N . VAL A 1 797 ? 190.143 179.437 126.049 1.00 95.62 797 VAL A N 1
ATOM 5057 C CA . VAL A 1 797 ? 191.599 179.445 126.079 1.00 95.62 797 VAL A CA 1
ATOM 5058 C C . VAL A 1 797 ? 192.126 179.942 127.422 1.00 95.62 797 VAL A C 1
ATOM 5059 O O . VAL A 1 797 ? 193.041 179.351 127.994 1.00 95.62 797 VAL A O 1
ATOM 5063 N N . SER A 1 798 ? 191.550 181.033 127.943 1.00 102.64 798 SER A N 1
ATOM 5064 C CA . SER A 1 798 ? 192.055 181.631 129.177 1.00 102.64 798 SER A CA 1
ATOM 5065 C C . SER A 1 798 ? 191.937 180.681 130.358 1.00 102.64 798 SER A C 1
ATOM 5066 O O . SER A 1 798 ? 192.699 180.798 131.323 1.00 102.64 798 SER A O 1
ATOM 5069 N N . GLN A 1 799 ? 190.985 179.748 130.313 1.00 103.71 799 GLN A N 1
ATOM 5070 C CA . GLN A 1 799 ? 190.947 178.712 131.336 1.00 103.71 799 GLN A CA 1
ATOM 5071 C C . GLN A 1 799 ? 192.218 177.876 131.297 1.00 103.71 799 GLN A C 1
ATOM 5072 O O . GLN A 1 799 ? 192.784 177.539 132.344 1.00 103.71 799 GLN A O 1
ATOM 5078 N N . ASP A 1 800 ? 192.692 177.546 130.093 1.00 110.34 800 ASP A N 1
ATOM 5079 C CA . ASP A 1 800 ? 193.958 176.833 129.955 1.00 110.34 800 ASP A CA 1
ATOM 5080 C C . ASP A 1 800 ? 195.142 177.712 130.338 1.00 110.34 800 ASP A C 1
ATOM 5081 O O . ASP A 1 800 ? 196.149 177.206 130.845 1.00 110.34 800 ASP A O 1
ATOM 5086 N N . ASP A 1 801 ? 195.041 179.020 130.105 1.00 114.57 801 ASP A N 1
ATOM 5087 C CA . ASP A 1 801 ? 196.113 179.970 130.404 1.00 114.57 801 ASP A CA 1
ATOM 5088 C C . ASP A 1 801 ? 195.760 180.674 131.711 1.00 114.57 801 ASP A C 1
ATOM 5089 O O . ASP A 1 801 ? 195.188 181.765 131.717 1.00 114.57 801 ASP A O 1
ATOM 5094 N N . ASN A 1 802 ? 196.140 180.055 132.829 1.00 114.60 802 ASN A N 1
ATOM 5095 C CA . ASN A 1 802 ? 195.720 180.487 134.154 1.00 114.60 802 ASN A CA 1
ATOM 5096 C C . ASN A 1 802 ? 196.583 181.606 134.724 1.00 114.60 802 ASN A C 1
ATOM 5097 O O . ASN A 1 802 ? 196.619 181.784 135.947 1.00 114.60 802 ASN A O 1
ATOM 5102 N N . ASN A 1 803 ? 197.285 182.358 133.872 1.00 119.30 803 ASN A N 1
ATOM 5103 C CA . ASN A 1 803 ? 198.025 183.517 134.360 1.00 119.30 803 ASN A CA 1
ATOM 5104 C C . ASN A 1 803 ? 197.090 184.582 134.922 1.00 119.30 803 ASN A C 1
ATOM 5105 O O . ASN A 1 803 ? 197.505 185.394 135.756 1.00 119.30 803 ASN A O 1
ATOM 5110 N N . PHE A 1 804 ? 195.830 184.591 134.486 1.00 120.24 804 PHE A N 1
ATOM 5111 C CA . PHE A 1 804 ? 194.856 185.587 134.902 1.00 120.24 804 PHE A CA 1
ATOM 5112 C C . PHE A 1 804 ? 193.565 184.902 135.325 1.00 120.24 804 PHE A C 1
ATOM 5113 O O . PHE A 1 804 ? 193.303 183.749 134.975 1.00 120.24 804 PHE A O 1
ATOM 5121 N N . GLU A 1 805 ? 192.759 185.631 136.093 1.00 116.02 805 GLU A N 1
ATOM 5122 C CA . GLU A 1 805 ? 191.514 185.128 136.667 1.00 116.02 805 GLU A CA 1
ATOM 5123 C C . GLU A 1 805 ? 190.355 186.057 136.325 1.00 116.02 805 GLU A C 1
ATOM 5124 O O . GLU A 1 805 ? 189.570 186.458 137.187 1.00 116.02 805 GLU A O 1
ATOM 5130 N N . THR A 1 806 ? 190.239 186.419 135.050 1.00 106.70 806 THR A N 1
ATOM 5131 C CA . THR A 1 806 ? 189.187 187.331 134.629 1.00 106.70 806 THR A CA 1
ATOM 5132 C C . THR A 1 806 ? 187.813 186.680 134.766 1.00 106.70 806 THR A C 1
ATOM 5133 O O . THR A 1 806 ? 187.676 185.456 134.848 1.00 106.70 806 THR A O 1
ATOM 5137 N N . GLU A 1 807 ? 186.788 187.526 134.801 1.00 103.01 807 GLU A N 1
ATOM 5138 C CA . GLU A 1 807 ? 185.406 187.095 134.958 1.00 103.01 807 GLU A CA 1
ATOM 5139 C C . GLU A 1 807 ? 184.688 187.258 133.627 1.00 103.01 807 GLU A C 1
ATOM 5140 O O . GLU A 1 807 ? 184.572 188.374 133.113 1.00 103.01 807 GLU A O 1
ATOM 5146 N N . PHE A 1 808 ? 184.210 186.145 133.074 1.00 95.17 808 PHE A N 1
ATOM 5147 C CA . PHE A 1 808 ? 183.461 186.168 131.826 1.00 95.17 808 PHE A CA 1
ATOM 5148 C C . PHE A 1 808 ? 181.972 186.339 132.070 1.00 95.17 808 PHE A C 1
ATOM 5149 O O . PHE A 1 808 ? 181.267 186.918 131.239 1.00 95.17 808 PHE A O 1
ATOM 5157 N N . PHE A 1 809 ? 181.490 185.836 133.196 1.00 95.04 809 PHE A N 1
ATOM 5158 C CA . PHE A 1 809 ? 180.109 185.922 133.632 1.00 95.04 809 PHE A CA 1
ATOM 5159 C C . PHE A 1 809 ? 180.081 186.119 135.140 1.00 95.04 809 PHE A C 1
ATOM 5160 O O . PHE A 1 809 ? 181.016 185.708 135.836 1.00 95.04 809 PHE A O 1
ATOM 5168 N N . PRO A 1 810 ? 179.036 186.758 135.669 1.00 96.10 810 PRO A N 1
ATOM 5169 C CA . PRO A 1 810 ? 179.063 187.183 137.073 1.00 96.10 810 PRO A CA 1
ATOM 5170 C C . PRO A 1 810 ? 179.136 186.013 138.043 1.00 96.10 810 PRO A C 1
ATOM 5171 O O . PRO A 1 810 ? 178.806 184.871 137.719 1.00 96.10 810 PRO A O 1
ATOM 5175 N N . ARG A 1 811 ? 179.595 186.320 139.255 1.00 100.24 811 ARG A N 1
ATOM 5176 C CA . ARG A 1 811 ? 179.587 185.343 140.333 1.00 100.24 811 ARG A CA 1
ATOM 5177 C C . ARG A 1 811 ? 178.157 184.943 140.670 1.00 100.24 811 ARG A C 1
ATOM 5178 O O . ARG A 1 811 ? 177.233 185.755 140.593 1.00 100.24 811 ARG A O 1
ATOM 5186 N N . ASP A 1 812 ? 177.988 183.667 141.026 1.00 98.45 812 ASP A N 1
ATOM 5187 C CA . ASP A 1 812 ? 176.714 183.034 141.373 1.00 98.45 812 ASP A CA 1
ATOM 5188 C C . ASP A 1 812 ? 175.583 183.434 140.429 1.00 98.45 812 ASP A C 1
ATOM 5189 O O . ASP A 1 812 ? 174.420 183.521 140.835 1.00 98.45 812 ASP A O 1
ATOM 5194 N N . SER A 1 813 ? 175.913 183.642 139.159 1.00 89.54 813 SER A N 1
ATOM 5195 C CA . SER A 1 813 ? 174.926 184.028 138.168 1.00 89.54 813 SER A CA 1
ATOM 5196 C C . SER A 1 813 ? 174.174 182.804 137.657 1.00 89.54 813 SER A C 1
ATOM 5197 O O . SER A 1 813 ? 174.590 181.660 137.853 1.00 89.54 813 SER A O 1
ATOM 5200 N N . GLU A 1 814 ? 173.040 183.057 137.001 1.00 85.46 814 GLU A N 1
ATOM 5201 C CA . GLU A 1 814 ? 172.330 181.968 136.340 1.00 85.46 814 GLU A CA 1
ATOM 5202 C C . GLU A 1 814 ? 173.059 181.517 135.084 1.00 85.46 814 GLU A C 1
ATOM 5203 O O . GLU A 1 814 ? 173.123 180.318 134.800 1.00 85.46 814 GLU A O 1
ATOM 5209 N N . ALA A 1 815 ? 173.619 182.461 134.326 1.00 81.94 815 ALA A N 1
ATOM 5210 C CA . ALA A 1 815 ? 174.470 182.093 133.203 1.00 81.94 815 ALA A CA 1
ATOM 5211 C C . ALA A 1 815 ? 175.705 181.336 133.666 1.00 81.94 815 ALA A C 1
ATOM 5212 O O . ALA A 1 815 ? 176.221 180.492 132.932 1.00 81.94 815 ALA A O 1
ATOM 5214 N N . GLU A 1 816 ? 176.194 181.625 134.872 1.00 85.90 816 GLU A N 1
ATOM 5215 C CA . GLU A 1 816 ? 177.248 180.807 135.464 1.00 85.90 816 GLU A CA 1
ATOM 5216 C C . GLU A 1 816 ? 176.757 179.392 135.716 1.00 85.90 816 GLU A C 1
ATOM 5217 O O . GLU A 1 816 ? 177.493 178.423 135.507 1.00 85.90 816 GLU A O 1
ATOM 5223 N N . ARG A 1 817 ? 175.515 179.256 136.175 1.00 78.74 817 ARG A N 1
ATOM 5224 C CA . ARG A 1 817 ? 174.962 177.938 136.454 1.00 78.74 817 ARG A CA 1
ATOM 5225 C C . ARG A 1 817 ? 174.744 177.144 135.175 1.00 78.74 817 ARG A C 1
ATOM 5226 O O . ARG A 1 817 ? 175.143 175.979 135.079 1.00 78.74 817 ARG A O 1
ATOM 5234 N N . ARG A 1 818 ? 174.109 177.759 134.179 1.00 74.68 818 ARG A N 1
ATOM 5235 C CA . ARG A 1 818 ? 173.724 177.020 132.984 1.00 74.68 818 ARG A CA 1
ATOM 5236 C C . ARG A 1 818 ? 174.934 176.641 132.141 1.00 74.68 818 ARG A C 1
ATOM 5237 O O . ARG A 1 818 ? 174.996 175.532 131.605 1.00 74.68 818 ARG A O 1
ATOM 5245 N N . ILE A 1 819 ? 175.907 177.541 132.012 1.00 75.54 819 ILE A N 1
ATOM 5246 C CA . ILE A 1 819 ? 177.100 177.221 131.237 1.00 75.54 819 ILE A CA 1
ATOM 5247 C C . ILE A 1 819 ? 177.923 176.148 131.940 1.00 75.54 819 ILE A C 1
ATOM 5248 O O . ILE A 1 819 ? 178.467 175.245 131.297 1.00 75.54 819 ILE A O 1
ATOM 5253 N N . SER A 1 820 ? 178.015 176.215 133.267 1.00 77.42 820 SER A N 1
ATOM 5254 C CA . SER A 1 820 ? 178.781 175.216 134.000 1.00 77.42 820 SER A CA 1
ATOM 5255 C C . SER A 1 820 ? 178.112 173.849 133.977 1.00 77.42 820 SER A C 1
ATOM 5256 O O . SER A 1 820 ? 178.806 172.831 133.946 1.00 77.42 820 SER A O 1
ATOM 5259 N N . PHE A 1 821 ? 176.778 173.794 134.010 1.00 72.22 821 PHE A N 1
ATOM 5260 C CA . PHE A 1 821 ? 176.107 172.507 133.857 1.00 72.22 821 PHE A CA 1
ATOM 5261 C C . PHE A 1 821 ? 176.194 171.998 132.428 1.00 72.22 821 PHE A C 1
ATOM 5262 O O . PHE A 1 821 ? 176.252 170.786 132.209 1.00 72.22 821 PHE A O 1
ATOM 5270 N N . PHE A 1 822 ? 176.169 172.899 131.447 1.00 69.91 822 PHE A N 1
ATOM 5271 C CA . PHE A 1 822 ? 176.275 172.485 130.056 1.00 69.91 822 PHE A CA 1
ATOM 5272 C C . PHE A 1 822 ? 177.616 171.818 129.789 1.00 69.91 822 PHE A C 1
ATOM 5273 O O . PHE A 1 822 ? 177.676 170.723 129.226 1.00 69.91 822 PHE A O 1
ATOM 5281 N N . ALA A 1 823 ? 178.705 172.460 130.207 1.00 74.82 823 ALA A N 1
ATOM 5282 C CA . ALA A 1 823 ? 180.027 171.895 129.975 1.00 74.82 823 ALA A CA 1
ATOM 5283 C C . ALA A 1 823 ? 180.260 170.651 130.815 1.00 74.82 823 ALA A C 1
ATOM 5284 O O . ALA A 1 823 ? 181.024 169.768 130.414 1.00 74.82 823 ALA A O 1
ATOM 5286 N N . GLN A 1 824 ? 179.625 170.571 131.980 1.00 78.69 824 GLN A N 1
ATOM 5287 C CA . GLN A 1 824 ? 179.760 169.409 132.848 1.00 78.69 824 GLN A CA 1
ATOM 5288 C C . GLN A 1 824 ? 179.009 168.207 132.292 1.00 78.69 824 GLN A C 1
ATOM 5289 O O . GLN A 1 824 ? 179.483 167.071 132.400 1.00 78.69 824 GLN A O 1
ATOM 5295 N N . SER A 1 825 ? 177.838 168.438 131.697 1.00 72.41 825 SER A N 1
ATOM 5296 C CA . SER A 1 825 ? 177.036 167.338 131.179 1.00 72.41 825 SER A CA 1
ATOM 5297 C C . SER A 1 825 ? 177.621 166.758 129.900 1.00 72.41 825 SER A C 1
ATOM 5298 O O . SER A 1 825 ? 177.445 165.568 129.626 1.00 72.41 825 SER A O 1
ATOM 5301 N N . LEU A 1 826 ? 178.309 167.569 129.107 1.00 72.89 826 LEU A N 1
ATOM 5302 C CA . LEU A 1 826 ? 178.928 167.092 127.879 1.00 72.89 826 LEU A CA 1
ATOM 5303 C C . LEU A 1 826 ? 180.207 166.318 128.130 1.00 72.89 826 LEU A C 1
ATOM 5304 O O . LEU A 1 826 ? 180.871 165.927 127.169 1.00 72.89 826 LEU A O 1
ATOM 5309 N N . SER A 1 827 ? 180.576 166.102 129.389 1.00 75.33 827 SER A N 1
ATOM 5310 C CA . SER A 1 827 ? 181.699 165.249 129.744 1.00 75.33 827 SER A CA 1
ATOM 5311 C C . SER A 1 827 ? 181.266 163.823 130.043 1.00 75.33 827 SER A C 1
ATOM 5312 O O . SER A 1 827 ? 182.112 162.974 130.332 1.00 75.33 827 SER A O 1
ATOM 5315 N N . THR A 1 828 ? 179.975 163.544 129.965 1.00 74.78 828 THR A N 1
ATOM 5316 C CA . THR A 1 828 ? 179.384 162.254 130.263 1.00 74.78 828 THR A CA 1
ATOM 5317 C C . THR A 1 828 ? 178.984 161.541 128.979 1.00 74.78 828 THR A C 1
ATOM 5318 O O . THR A 1 828 ? 178.814 162.174 127.932 1.00 74.78 828 THR A O 1
ATOM 5322 N N . PRO A 1 829 ? 178.858 160.214 129.013 1.00 72.87 829 PRO A N 1
ATOM 5323 C CA . PRO A 1 829 ? 178.414 159.477 127.818 1.00 72.87 829 PRO A CA 1
ATOM 5324 C C . PRO A 1 829 ? 177.067 159.978 127.322 1.00 72.87 829 PRO A C 1
ATOM 5325 O O . PRO A 1 829 ? 176.079 159.989 128.056 1.00 72.87 829 PRO A O 1
ATOM 5329 N N . ILE A 1 830 ? 177.035 160.391 126.059 1.00 70.52 830 ILE A N 1
ATOM 5330 C CA . ILE A 1 830 ? 175.823 160.903 125.428 1.00 70.52 830 ILE A CA 1
ATOM 5331 C C . ILE A 1 830 ? 175.655 160.205 124.084 1.00 70.52 830 ILE A C 1
ATOM 5332 O O . ILE A 1 830 ? 176.594 160.200 123.278 1.00 70.52 830 ILE A O 1
ATOM 5337 N N . PRO A 1 831 ? 174.504 159.593 123.807 1.00 66.47 831 PRO A N 1
ATOM 5338 C CA . PRO A 1 831 ? 174.312 158.941 122.506 1.00 66.47 831 PRO A CA 1
ATOM 5339 C C . PRO A 1 831 ? 174.409 159.935 121.360 1.00 66.47 831 PRO A C 1
ATOM 5340 O O . PRO A 1 831 ? 173.983 161.085 121.473 1.00 66.47 831 PRO A O 1
ATOM 5344 N N . GLU A 1 832 ? 174.982 159.483 120.252 1.00 72.52 832 GLU A N 1
ATOM 5345 C CA . GLU A 1 832 ? 175.136 160.362 119.101 1.00 72.52 832 GLU A CA 1
ATOM 5346 C C . GLU A 1 832 ? 173.796 160.549 118.394 1.00 72.52 832 GLU A C 1
ATOM 5347 O O . GLU A 1 832 ? 173.053 159.584 118.206 1.00 72.52 832 GLU A O 1
ATOM 5353 N N . PRO A 1 833 ? 173.468 161.773 117.999 1.00 65.91 833 PRO A N 1
ATOM 5354 C CA . PRO A 1 833 ? 172.144 162.054 117.439 1.00 65.91 833 PRO A CA 1
ATOM 5355 C C . PRO A 1 833 ? 172.050 161.718 115.956 1.00 65.91 833 PRO A C 1
ATOM 5356 O O . PRO A 1 833 ? 173.039 161.453 115.275 1.00 65.91 833 PRO A O 1
ATOM 5360 N N . LEU A 1 834 ? 170.836 161.733 115.475 1.00 62.25 834 LEU A N 1
ATOM 5361 C CA . LEU A 1 834 ? 170.367 161.633 114.103 1.00 62.25 834 LEU A CA 1
ATOM 5362 C C . LEU A 1 834 ? 170.255 163.022 113.486 1.00 62.25 834 LEU A C 1
ATOM 5363 O O . LEU A 1 834 ? 170.068 164.008 114.199 1.00 62.25 834 LEU A O 1
ATOM 5368 N N . PRO A 1 835 ? 170.358 163.147 112.166 1.00 61.03 835 PRO A N 1
ATOM 5369 C CA . PRO A 1 835 ? 170.026 164.422 111.529 1.00 61.03 835 PRO A CA 1
ATOM 5370 C C . PRO A 1 835 ? 168.591 164.820 111.831 1.00 61.03 835 PRO A C 1
ATOM 5371 O O . PRO A 1 835 ? 167.737 163.987 112.128 1.00 61.03 835 PRO A O 1
ATOM 5375 N N . VAL A 1 836 ? 168.334 166.124 111.756 1.00 59.22 836 VAL A N 1
ATOM 5376 C CA . VAL A 1 836 ? 167.029 166.642 112.152 1.00 59.22 836 VAL A CA 1
ATOM 5377 C C . VAL A 1 836 ? 165.927 166.034 111.297 1.00 59.22 836 VAL A C 1
ATOM 5378 O O . VAL A 1 836 ? 164.846 165.706 111.796 1.00 59.22 836 VAL A O 1
ATOM 5382 N N . ASP A 1 837 ? 166.180 165.858 110.001 1.00 59.96 837 ASP A N 1
ATOM 5383 C CA . ASP A 1 837 ? 165.154 165.279 109.142 1.00 59.96 837 ASP A CA 1
ATOM 5384 C C . ASP A 1 837 ? 164.925 163.797 109.407 1.00 59.96 837 ASP A C 1
ATOM 5385 O O . ASP A 1 837 ? 163.907 163.262 108.963 1.00 59.96 837 ASP A O 1
ATOM 5390 N N . ASN A 1 838 ? 165.839 163.128 110.104 1.00 57.21 838 ASN A N 1
ATOM 5391 C CA . ASN A 1 838 ? 165.663 161.746 110.523 1.00 57.21 838 ASN A CA 1
ATOM 5392 C C . ASN A 1 838 ? 165.120 161.628 111.935 1.00 57.21 838 ASN A C 1
ATOM 5393 O O . ASN A 1 838 ? 164.897 160.515 112.409 1.00 57.21 838 ASN A O 1
ATOM 5398 N N . MET A 1 839 ? 164.901 162.732 112.601 1.00 55.30 839 MET A N 1
ATOM 5399 C CA . MET A 1 839 ? 164.474 162.810 113.984 1.00 55.30 839 MET A CA 1
ATOM 5400 C C . MET A 1 839 ? 162.998 162.438 114.113 1.00 55.30 839 MET A C 1
ATOM 5401 O O . MET A 1 839 ? 162.207 162.689 113.204 1.00 55.30 839 MET A O 1
ATOM 5406 N N . PRO A 1 840 ? 162.603 161.817 115.221 1.00 49.72 840 PRO A N 1
ATOM 5407 C CA . PRO A 1 840 ? 161.179 161.580 115.458 1.00 49.72 840 PRO A CA 1
ATOM 5408 C C . PRO A 1 840 ? 160.449 162.871 115.784 1.00 49.72 840 PRO A C 1
ATOM 5409 O O . PRO A 1 840 ? 161.035 163.861 116.218 1.00 49.72 840 PRO A O 1
ATOM 5413 N N . THR A 1 841 ? 159.145 162.847 115.562 1.00 45.24 841 THR A N 1
ATOM 5414 C CA . THR A 1 841 ? 158.281 163.894 116.073 1.00 45.24 841 THR A CA 1
ATOM 5415 C C . THR A 1 841 ? 158.005 163.644 117.550 1.00 45.24 841 THR A C 1
ATOM 5416 O O . THR A 1 841 ? 157.976 162.503 118.009 1.00 45.24 841 THR A O 1
ATOM 5420 N N . PHE A 1 842 ? 157.836 164.724 118.305 1.00 46.13 842 PHE A N 1
ATOM 5421 C CA . PHE A 1 842 ? 157.460 164.602 119.704 1.00 46.13 842 PHE A CA 1
ATOM 5422 C C . PHE A 1 842 ? 156.541 165.754 120.078 1.00 46.13 842 PHE A C 1
ATOM 5423 O O . PHE A 1 842 ? 156.310 166.675 119.296 1.00 46.13 842 PHE A O 1
ATOM 5431 N N . THR A 1 843 ? 155.996 165.671 121.284 1.00 44.72 843 THR A N 1
ATOM 5432 C CA . THR A 1 843 ? 155.012 166.617 121.782 1.00 44.72 843 THR A CA 1
ATOM 5433 C C . THR A 1 843 ? 155.373 167.016 123.202 1.00 44.72 843 THR A C 1
ATOM 5434 O O . THR A 1 843 ? 155.859 166.194 123.980 1.00 44.72 843 THR A O 1
ATOM 5438 N N . VAL A 1 844 ? 155.165 168.287 123.526 1.00 47.29 844 VAL A N 1
ATOM 5439 C CA . VAL A 1 844 ? 155.230 168.778 124.895 1.00 47.29 844 VAL A CA 1
ATOM 5440 C C . VAL A 1 844 ? 153.800 169.021 125.342 1.00 47.29 844 VAL A C 1
ATOM 5441 O O . VAL A 1 844 ? 153.092 169.841 124.750 1.00 47.29 844 VAL A O 1
ATOM 5445 N N . LEU A 1 845 ? 153.366 168.301 126.368 1.00 50.93 845 LEU A N 1
ATOM 5446 C CA . LEU A 1 845 ? 151.996 168.373 126.856 1.00 50.93 845 LEU A CA 1
ATOM 5447 C C . LEU A 1 845 ? 152.003 169.036 128.224 1.00 50.93 845 LEU A C 1
ATOM 5448 O O . LEU A 1 845 ? 152.685 168.569 129.139 1.00 50.93 845 LEU A O 1
ATOM 5453 N N . THR A 1 846 ? 151.248 170.123 128.359 1.00 55.61 846 THR A N 1
ATOM 5454 C CA . THR A 1 846 ? 151.234 170.922 129.579 1.00 55.61 846 THR A CA 1
ATOM 5455 C C . THR A 1 846 ? 149.792 171.095 130.031 1.00 55.61 846 THR A C 1
ATOM 5456 O O . THR A 1 846 ? 148.956 171.581 129.247 1.00 55.61 846 THR A O 1
ATOM 5460 N N . PRO A 1 847 ? 149.446 170.713 131.258 1.00 59.81 847 PRO A N 1
ATOM 5461 C CA . PRO A 1 847 ? 148.102 170.989 131.769 1.00 59.81 847 PRO A CA 1
ATOM 5462 C C . PRO A 1 847 ? 148.039 172.332 132.475 1.00 59.81 847 PRO A C 1
ATOM 5463 O O . PRO A 1 847 ? 148.917 172.703 133.254 1.00 59.81 847 PRO A O 1
ATOM 5467 N N . HIS A 1 848 ? 146.980 173.075 132.189 1.00 64.49 848 HIS A N 1
ATOM 5468 C CA . HIS A 1 848 ? 146.780 174.389 132.776 1.00 64.49 848 HIS A CA 1
ATOM 5469 C C . HIS A 1 848 ? 145.348 174.487 133.271 1.00 64.49 848 HIS A C 1
ATOM 5470 O O . HIS A 1 848 ? 144.412 174.208 132.520 1.00 64.49 848 HIS A O 1
ATOM 5477 N N . TYR A 1 849 ? 145.179 174.860 134.538 1.00 69.05 849 TYR A N 1
ATOM 5478 C CA . TYR A 1 849 ? 143.848 175.046 135.105 1.00 69.05 849 TYR A CA 1
ATOM 5479 C C . TYR A 1 849 ? 143.590 176.493 135.496 1.00 69.05 849 TYR A C 1
ATOM 5480 O O . TYR A 1 849 ? 142.624 177.090 135.015 1.00 69.05 849 TYR A O 1
ATOM 5489 N N . ALA A 1 850 ? 144.426 177.078 136.356 1.00 69.78 850 ALA A N 1
ATOM 5490 C CA . ALA A 1 850 ? 144.185 178.435 136.827 1.00 69.78 850 ALA A CA 1
ATOM 5491 C C . ALA A 1 850 ? 145.459 179.259 136.965 1.00 69.78 850 ALA A C 1
ATOM 5492 O O . ALA A 1 850 ? 145.390 180.384 137.470 1.00 69.78 850 ALA A O 1
ATOM 5494 N N . GLU A 1 851 ? 146.609 178.743 136.541 1.00 71.15 851 GLU A N 1
ATOM 5495 C CA . GLU A 1 851 ? 147.860 179.472 136.677 1.00 71.15 851 GLU A CA 1
ATOM 5496 C C . GLU A 1 851 ? 147.818 180.769 135.878 1.00 71.15 851 GLU A C 1
ATOM 5497 O O . GLU A 1 851 ? 147.012 180.943 134.963 1.00 71.15 851 GLU A O 1
ATOM 5503 N N . ARG A 1 852 ? 148.700 181.693 136.245 1.00 73.20 852 ARG A N 1
ATOM 5504 C CA . ARG A 1 852 ? 148.765 182.986 135.583 1.00 73.20 852 ARG A CA 1
ATOM 5505 C C . ARG A 1 852 ? 149.458 182.852 134.236 1.00 73.20 852 ARG A C 1
ATOM 5506 O O . ARG A 1 852 ? 150.506 182.212 134.129 1.00 73.20 852 ARG A O 1
ATOM 5514 N N . ILE A 1 853 ? 148.872 183.455 133.206 1.00 69.31 853 ILE A N 1
ATOM 5515 C CA . ILE A 1 853 ? 149.492 183.439 131.887 1.00 69.31 853 ILE A CA 1
ATOM 5516 C C . ILE A 1 853 ? 150.506 184.564 131.765 1.00 69.31 853 ILE A C 1
ATOM 5517 O O . ILE A 1 853 ? 151.709 184.330 131.608 1.00 69.31 853 ILE A O 1
ATOM 5522 N N . LEU A 1 854 ? 150.040 185.800 131.859 1.00 75.09 854 LEU A N 1
ATOM 5523 C CA . LEU A 1 854 ? 150.893 186.972 131.886 1.00 75.09 854 LEU A CA 1
ATOM 5524 C C . LEU A 1 854 ? 150.610 187.757 133.155 1.00 75.09 854 LEU A C 1
ATOM 5525 O O . LEU A 1 854 ? 149.535 187.647 133.748 1.00 75.09 854 LEU A O 1
ATOM 5530 N N . LEU A 1 855 ? 151.583 188.552 133.571 1.00 82.98 855 LEU A N 1
ATOM 5531 C CA . LEU A 1 855 ? 151.363 189.516 134.635 1.00 82.98 855 LEU A CA 1
ATOM 5532 C C . LEU A 1 855 ? 150.771 190.779 134.031 1.00 82.98 855 LEU A C 1
ATOM 5533 O O . LEU A 1 855 ? 151.290 191.302 133.042 1.00 82.98 855 LEU A O 1
ATOM 5538 N N . SER A 1 856 ? 149.668 191.246 134.605 1.00 94.30 856 SER A N 1
ATOM 5539 C CA . SER A 1 856 ? 149.048 192.485 134.166 1.00 94.30 856 SER A CA 1
ATOM 5540 C C . SER A 1 856 ? 149.598 193.651 134.971 1.00 94.30 856 SER A C 1
ATOM 5541 O O . SER A 1 856 ? 150.036 193.489 136.111 1.00 94.30 856 SER A O 1
ATOM 5544 N N . LEU A 1 857 ? 149.554 194.841 134.367 1.00 98.24 857 LEU A N 1
ATOM 5545 C CA . LEU A 1 857 ? 150.184 196.009 134.974 1.00 98.24 857 LEU A CA 1
ATOM 5546 C C . LEU A 1 857 ? 149.638 196.302 136.366 1.00 98.24 857 LEU A C 1
ATOM 5547 O O . LEU A 1 857 ? 150.347 196.876 137.197 1.00 98.24 857 LEU A O 1
ATOM 5552 N N . ARG A 1 858 ? 148.391 195.915 136.641 1.00 101.53 858 ARG A N 1
ATOM 5553 C CA . ARG A 1 858 ? 147.805 196.180 137.951 1.00 101.53 858 ARG A CA 1
ATOM 5554 C C . ARG A 1 858 ? 148.587 195.490 139.062 1.00 101.53 858 ARG A C 1
ATOM 5555 O O . ARG A 1 858 ? 148.817 196.074 140.124 1.00 101.53 858 ARG A O 1
ATOM 5563 N N . GLU A 1 859 ? 148.994 194.244 138.845 1.00 98.80 859 GLU A N 1
ATOM 5564 C CA . GLU A 1 859 ? 149.596 193.463 139.915 1.00 98.80 859 GLU A CA 1
ATOM 5565 C C . GLU A 1 859 ? 151.115 193.527 139.936 1.00 98.80 859 GLU A C 1
ATOM 5566 O O . GLU A 1 859 ? 151.729 192.857 140.770 1.00 98.80 859 GLU A O 1
ATOM 5572 N N . ILE A 1 860 ? 151.738 194.301 139.055 1.00 100.16 860 ILE A N 1
ATOM 5573 C CA . ILE A 1 860 ? 153.184 194.473 139.077 1.00 100.16 860 ILE A CA 1
ATOM 5574 C C . ILE A 1 860 ? 153.582 195.779 139.751 1.00 100.16 860 ILE A C 1
ATOM 5575 O O . ILE A 1 860 ? 154.519 195.805 140.547 1.00 100.16 860 ILE A O 1
ATOM 5580 N N . ILE A 1 861 ? 152.876 196.867 139.444 1.00 104.04 861 ILE A N 1
ATOM 5581 C CA . ILE A 1 861 ? 153.223 198.176 139.967 1.00 104.04 861 ILE A CA 1
ATOM 5582 C C . ILE A 1 861 ? 152.284 198.636 141.078 1.00 104.04 861 ILE A C 1
ATOM 5583 O O . ILE A 1 861 ? 152.669 199.500 141.874 1.00 104.04 861 ILE A O 1
ATOM 5588 N N . ARG A 1 862 ? 151.076 198.093 141.163 1.00 106.37 862 ARG A N 1
ATOM 5589 C CA . ARG A 1 862 ? 150.143 198.487 142.211 1.00 106.37 862 ARG A CA 1
ATOM 5590 C C . ARG A 1 862 ? 149.482 197.272 142.849 1.00 106.37 862 ARG A C 1
ATOM 5591 O O . ARG A 1 862 ? 150.149 196.440 143.460 1.00 106.37 862 ARG A O 1
ATOM 5599 N N . ARG A 1 869 ? 154.973 194.091 151.163 1.00 135.95 869 ARG A N 1
ATOM 5600 C CA . ARG A 1 869 ? 154.745 195.505 151.428 1.00 135.95 869 ARG A CA 1
ATOM 5601 C C . ARG A 1 869 ? 155.387 196.371 150.350 1.00 135.95 869 ARG A C 1
ATOM 5602 O O . ARG A 1 869 ? 155.317 197.598 150.401 1.00 135.95 869 ARG A O 1
ATOM 5610 N N . VAL A 1 870 ? 156.020 195.719 149.378 1.00 123.55 870 VAL A N 1
ATOM 5611 C CA . VAL A 1 870 ? 156.625 196.382 148.229 1.00 123.55 870 VAL A CA 1
ATOM 5612 C C . VAL A 1 870 ? 156.026 195.765 146.973 1.00 123.55 870 VAL A C 1
ATOM 5613 O O . VAL A 1 870 ? 155.968 194.536 146.850 1.00 123.55 870 VAL A O 1
ATOM 5617 N N . THR A 1 871 ? 155.580 196.614 146.049 1.00 111.97 871 THR A N 1
ATOM 5618 C CA . THR A 1 871 ? 154.917 196.129 144.847 1.00 111.97 871 THR A CA 1
ATOM 5619 C C . THR A 1 871 ? 155.857 195.250 144.027 1.00 111.97 871 THR A C 1
ATOM 5620 O O . THR A 1 871 ? 157.077 195.260 144.205 1.00 111.97 871 THR A O 1
ATOM 5624 N N . LEU A 1 872 ? 155.263 194.485 143.110 1.00 106.09 872 LEU A N 1
ATOM 5625 C CA . LEU A 1 872 ? 155.991 193.411 142.439 1.00 106.09 872 LEU A CA 1
ATOM 5626 C C . LEU A 1 872 ? 157.150 193.944 141.604 1.00 106.09 872 LEU A C 1
ATOM 5627 O O . LEU A 1 872 ? 158.262 193.409 141.659 1.00 106.09 872 LEU A O 1
ATOM 5632 N N . LEU A 1 873 ? 156.909 195.000 140.824 1.00 103.80 873 LEU A N 1
ATOM 5633 C CA . LEU A 1 873 ? 157.911 195.447 139.861 1.00 103.80 873 LEU A CA 1
ATOM 5634 C C . LEU A 1 873 ? 159.175 195.923 140.561 1.00 103.80 873 LEU A C 1
ATOM 5635 O O . LEU A 1 873 ? 160.289 195.600 140.133 1.00 103.80 873 LEU A O 1
ATOM 5640 N N . GLU A 1 874 ? 159.027 196.687 141.639 1.00 108.54 874 GLU A N 1
ATOM 5641 C CA . GLU A 1 874 ? 160.187 197.128 142.399 1.00 108.54 874 GLU A CA 1
ATOM 5642 C C . GLU A 1 874 ? 160.721 196.051 143.329 1.00 108.54 874 GLU A C 1
ATOM 5643 O O . GLU A 1 874 ? 161.842 196.188 143.828 1.00 108.54 874 GLU A O 1
ATOM 5649 N N . TYR A 1 875 ? 159.954 194.989 143.575 1.00 106.83 875 TYR A N 1
ATOM 5650 C CA . TYR A 1 875 ? 160.499 193.855 144.309 1.00 106.83 875 TYR A CA 1
ATOM 5651 C C . TYR A 1 875 ? 161.422 193.019 143.434 1.00 106.83 875 TYR A C 1
ATOM 5652 O O . TYR A 1 875 ? 162.364 192.402 143.943 1.00 106.83 875 TYR A O 1
ATOM 5661 N N . LEU A 1 876 ? 161.169 192.982 142.123 1.00 100.73 876 LEU A N 1
ATOM 5662 C CA . LEU A 1 876 ? 162.028 192.217 141.227 1.00 100.73 876 LEU A CA 1
ATOM 5663 C C . LEU A 1 876 ? 163.366 192.912 141.013 1.00 100.73 876 LEU A C 1
ATOM 5664 O O . LEU A 1 876 ? 164.412 192.253 140.989 1.00 100.73 876 LEU A O 1
ATOM 5669 N N . LYS A 1 877 ? 163.356 194.240 140.856 1.00 99.99 877 LYS A N 1
ATOM 5670 C CA . LYS A 1 877 ? 164.611 194.977 140.728 1.00 99.99 877 LYS A CA 1
ATOM 5671 C C . LYS A 1 877 ? 165.519 194.707 141.916 1.00 99.99 877 LYS A C 1
ATOM 5672 O O . LYS A 1 877 ? 166.743 194.619 141.769 1.00 99.99 877 LYS A O 1
ATOM 5678 N N . GLN A 1 878 ? 164.936 194.590 143.107 1.00 104.77 878 GLN A N 1
ATOM 5679 C CA . GLN A 1 878 ? 165.718 194.251 144.286 1.00 104.77 878 GLN A CA 1
ATOM 5680 C C . GLN A 1 878 ? 166.238 192.823 144.214 1.00 104.77 878 GLN A C 1
ATOM 5681 O O . GLN A 1 878 ? 167.320 192.531 144.734 1.00 104.77 878 GLN A O 1
ATOM 5687 N N . LEU A 1 879 ? 165.493 191.928 143.565 1.00 101.13 879 LEU A N 1
ATOM 5688 C CA . LEU A 1 879 ? 165.887 190.531 143.444 1.00 101.13 879 LEU A CA 1
ATOM 5689 C C . LEU A 1 879 ? 166.747 190.272 142.215 1.00 101.13 879 LEU A C 1
ATOM 5690 O O . LEU A 1 879 ? 167.675 189.459 142.271 1.00 101.13 879 LEU A O 1
ATOM 5695 N N . HIS A 1 880 ? 166.468 190.956 141.107 1.00 98.07 880 HIS A N 1
ATOM 5696 C CA . HIS A 1 880 ? 167.187 190.767 139.847 1.00 98.07 880 HIS A CA 1
ATOM 5697 C C . HIS A 1 880 ? 167.692 192.119 139.365 1.00 98.07 880 HIS A C 1
ATOM 5698 O O . HIS A 1 880 ? 167.211 192.654 138.361 1.00 98.07 880 HIS A O 1
ATOM 5705 N N . PRO A 1 881 ? 168.667 192.703 140.062 1.00 98.43 881 PRO A N 1
ATOM 5706 C CA . PRO A 1 881 ? 169.102 194.064 139.720 1.00 98.43 881 PRO A CA 1
ATOM 5707 C C . PRO A 1 881 ? 169.821 194.158 138.384 1.00 98.43 881 PRO A C 1
ATOM 5708 O O . PRO A 1 881 ? 169.474 194.996 137.547 1.00 98.43 881 PRO A O 1
ATOM 5712 N N . VAL A 1 882 ? 170.828 193.306 138.177 1.00 99.71 882 VAL A N 1
ATOM 5713 C CA . VAL A 1 882 ? 171.620 193.383 136.954 1.00 99.71 882 VAL A CA 1
ATOM 5714 C C . VAL A 1 882 ? 170.792 192.965 135.745 1.00 99.71 882 VAL A C 1
ATOM 5715 O O . VAL A 1 882 ? 171.031 193.436 134.627 1.00 99.71 882 VAL A O 1
ATOM 5719 N N . GLU A 1 883 ? 169.807 192.086 135.942 1.0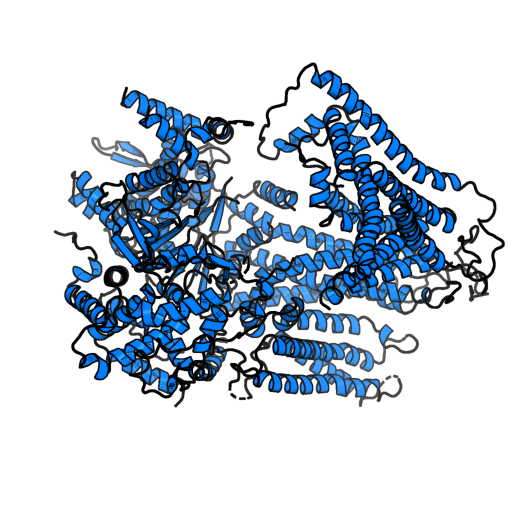0 94.82 883 GLU A N 1
ATOM 5720 C CA . GLU A 1 883 ? 168.894 191.743 134.857 1.00 94.82 883 GLU A CA 1
ATOM 5721 C C . GLU A 1 883 ? 168.076 192.951 134.429 1.00 94.82 883 GLU A C 1
ATOM 5722 O O . GLU A 1 883 ? 167.791 193.130 133.239 1.00 94.82 883 GLU A O 1
ATOM 5728 N N . TRP A 1 884 ? 167.677 193.787 135.389 1.00 98.75 884 TRP A N 1
ATOM 5729 C CA . TRP A 1 884 ? 166.823 194.924 135.072 1.00 98.75 884 TRP A CA 1
ATOM 5730 C C . TRP A 1 884 ? 167.592 196.016 134.339 1.00 98.75 884 TRP A C 1
ATOM 5731 O O . TRP A 1 884 ? 167.088 196.588 133.367 1.00 98.75 884 TRP A O 1
ATOM 5742 N N . GLU A 1 885 ? 168.805 196.332 134.794 1.00 102.19 885 GLU A N 1
ATOM 5743 C CA . GLU A 1 885 ? 169.561 197.393 134.139 1.00 102.19 885 GLU A CA 1
ATOM 5744 C C . GLU A 1 885 ? 169.899 197.013 132.705 1.00 102.19 885 GLU A C 1
ATOM 5745 O O . GLU A 1 885 ? 169.852 197.858 131.804 1.00 102.19 885 GLU A O 1
ATOM 5751 N N . CYS A 1 886 ? 170.236 195.743 132.472 1.00 102.11 886 CYS A N 1
ATOM 5752 C CA . CYS A 1 886 ? 170.400 195.269 131.104 1.00 102.11 886 CYS A CA 1
ATOM 5753 C C . CYS A 1 886 ? 169.087 195.320 130.340 1.00 102.11 886 CYS A C 1
ATOM 5754 O O . CYS A 1 886 ? 169.093 195.491 129.116 1.00 102.11 886 CYS A O 1
ATOM 5757 N N . PHE A 1 887 ? 167.956 195.171 131.034 1.00 98.32 887 PHE A N 1
ATOM 5758 C CA . PHE A 1 887 ? 166.664 195.273 130.365 1.00 98.32 887 PHE A CA 1
ATOM 5759 C C . PHE A 1 887 ? 166.375 196.709 129.949 1.00 98.32 887 PHE A C 1
ATOM 5760 O O . PHE A 1 887 ? 165.970 196.967 128.811 1.00 98.32 887 PHE A O 1
ATOM 5768 N N . VAL A 1 888 ? 166.582 197.660 130.862 1.00 105.11 888 VAL A N 1
ATOM 5769 C CA . VAL A 1 888 ? 166.352 199.064 130.536 1.00 105.11 888 VAL A CA 1
ATOM 5770 C C . VAL A 1 888 ? 167.363 199.547 129.509 1.00 105.11 888 VAL A C 1
ATOM 5771 O O . VAL A 1 888 ? 167.034 200.346 128.625 1.00 105.11 888 VAL A O 1
ATOM 5775 N N . LYS A 1 889 ? 168.607 199.073 129.606 1.00 107.91 889 LYS A N 1
ATOM 5776 C CA . LYS A 1 889 ? 169.615 199.445 128.619 1.00 107.91 889 LYS A CA 1
ATOM 5777 C C . LYS A 1 889 ? 169.177 199.046 127.217 1.00 107.91 889 LYS A C 1
ATOM 5778 O O . LYS A 1 889 ? 169.403 199.786 126.252 1.00 107.91 889 LYS A O 1
ATOM 5784 N N . ASP A 1 890 ? 168.546 197.879 127.083 1.00 108.45 890 ASP A N 1
ATOM 5785 C CA . ASP A 1 890 ? 167.936 197.508 125.813 1.00 108.45 890 ASP A CA 1
ATOM 5786 C C . ASP A 1 890 ? 166.668 198.306 125.545 1.00 108.45 890 ASP A C 1
ATOM 5787 O O . ASP A 1 890 ? 166.354 198.589 124.383 1.00 108.45 890 ASP A O 1
ATOM 5792 N N . THR A 1 891 ? 165.930 198.670 126.596 1.00 112.01 891 THR A N 1
ATOM 5793 C CA . THR A 1 891 ? 164.752 199.514 126.421 1.00 112.01 891 THR A CA 1
ATOM 5794 C C . THR A 1 891 ? 165.139 200.885 125.883 1.00 112.01 891 THR A C 1
ATOM 5795 O O . THR A 1 891 ? 164.436 201.450 125.035 1.00 112.01 891 THR A O 1
ATOM 5799 N N . LYS A 1 892 ? 166.264 201.431 126.353 1.00 117.21 892 LYS A N 1
ATOM 5800 C CA . LYS A 1 892 ? 166.735 202.718 125.851 1.00 117.21 892 LYS A CA 1
ATOM 5801 C C . LYS A 1 892 ? 167.002 202.654 124.353 1.00 117.21 892 LYS A C 1
ATOM 5802 O O . LYS A 1 892 ? 166.623 203.561 123.603 1.00 117.21 892 LYS A O 1
ATOM 5808 N N . ILE A 1 893 ? 167.654 201.583 123.898 1.00 120.18 893 ILE A N 1
ATOM 5809 C CA . ILE A 1 893 ? 167.961 201.443 122.478 1.00 120.18 893 ILE A CA 1
ATOM 5810 C C . ILE A 1 893 ? 166.679 201.308 121.663 1.00 120.18 893 ILE A C 1
ATOM 5811 O O . ILE A 1 893 ? 166.511 201.962 120.627 1.00 120.18 893 ILE A O 1
ATOM 5816 N N . LEU A 1 894 ? 165.757 200.457 122.118 1.00 121.12 894 LEU A N 1
ATOM 5817 C CA . LEU A 1 894 ? 164.517 200.250 121.378 1.00 121.12 894 LEU A CA 1
ATOM 5818 C C . LEU A 1 894 ? 163.652 201.504 121.380 1.00 121.12 894 LEU A C 1
ATOM 5819 O O . LEU A 1 894 ? 163.055 201.853 120.354 1.00 121.12 894 LEU A O 1
ATOM 5824 N N . ALA A 1 895 ? 163.564 202.190 122.522 1.00 121.77 895 ALA A N 1
ATOM 5825 C CA . ALA A 1 895 ? 162.761 203.407 122.590 1.00 121.77 895 ALA A CA 1
ATOM 5826 C C . ALA A 1 895 ? 163.317 204.485 121.672 1.00 121.77 895 ALA A C 1
ATOM 5827 O O . ALA A 1 895 ? 162.560 205.165 120.969 1.00 121.77 895 ALA A O 1
ATOM 5829 N N . GLU A 1 896 ? 164.639 204.651 121.659 1.00 124.57 896 GLU A N 1
ATOM 5830 C CA . GLU A 1 896 ? 165.274 205.621 120.780 1.00 124.57 896 GLU A CA 1
ATOM 5831 C C . GLU A 1 896 ? 165.365 205.140 119.338 1.00 124.57 896 GLU A C 1
ATOM 5832 O O . GLU A 1 896 ? 165.666 205.948 118.453 1.00 124.57 896 GLU A O 1
ATOM 5838 N N . GLU A 1 897 ? 165.123 203.853 119.082 1.00 125.73 897 GLU A N 1
ATOM 5839 C CA . GLU A 1 897 ? 164.999 203.386 117.705 1.00 125.73 897 GLU A CA 1
ATOM 5840 C C . GLU A 1 897 ? 163.693 203.868 117.086 1.00 125.73 897 GLU A C 1
ATOM 5841 O O . GLU A 1 897 ? 163.673 204.349 115.947 1.00 125.73 897 GLU A O 1
ATOM 5847 N N . THR A 1 898 ? 162.589 203.742 117.825 1.00 126.94 898 THR A N 1
ATOM 5848 C CA . THR A 1 898 ? 161.321 204.287 117.356 1.00 126.94 898 THR A CA 1
ATOM 5849 C C . THR A 1 898 ? 161.294 205.804 117.469 1.00 126.94 898 THR A C 1
ATOM 5850 O O . THR A 1 898 ? 160.622 206.474 116.675 1.00 126.94 898 THR A O 1
ATOM 5854 N N . ALA A 1 899 ? 162.015 206.360 118.437 1.00 126.44 899 ALA A N 1
ATOM 5855 C CA . ALA A 1 899 ? 162.069 207.804 118.627 1.00 126.44 899 ALA A CA 1
ATOM 5856 C C . ALA A 1 899 ? 163.484 208.327 118.402 1.00 126.44 899 ALA A C 1
ATOM 5857 O O . ALA A 1 899 ? 163.985 208.325 117.277 1.00 126.44 899 ALA A O 1
ATOM 5859 N N . ALA A 1 932 ? 153.857 203.681 126.743 1.00 113.58 932 ALA A N 1
ATOM 5860 C CA . ALA A 1 932 ? 153.562 203.220 125.392 1.00 113.58 932 ALA A CA 1
ATOM 5861 C C . ALA A 1 932 ? 153.069 201.775 125.403 1.00 113.58 932 ALA A C 1
ATOM 5862 O O . ALA A 1 932 ? 153.556 200.959 126.187 1.00 113.58 932 ALA A O 1
ATOM 5864 N N . PRO A 1 933 ? 152.099 201.464 124.538 1.00 114.10 933 PRO A N 1
ATOM 5865 C CA . PRO A 1 933 ? 151.583 200.085 124.487 1.00 114.10 933 PRO A CA 1
ATOM 5866 C C . PRO A 1 933 ? 152.654 199.058 124.176 1.00 114.10 933 PRO A C 1
ATOM 5867 O O . PRO A 1 933 ? 152.587 197.932 124.685 1.00 114.10 933 PRO A O 1
ATOM 5871 N N . GLU A 1 934 ? 153.636 199.407 123.341 1.00 113.37 934 GLU A N 1
ATOM 5872 C CA . GLU A 1 934 ? 154.780 198.524 123.145 1.00 113.37 934 GLU A CA 1
ATOM 5873 C C . GLU A 1 934 ? 155.621 198.428 124.409 1.00 113.37 934 GLU A C 1
ATOM 5874 O O . GLU A 1 934 ? 156.081 197.341 124.772 1.00 113.37 934 GLU A O 1
ATOM 5880 N N . TYR A 1 935 ? 155.832 199.553 125.093 1.00 112.51 935 TYR A N 1
ATOM 5881 C CA . TYR A 1 935 ? 156.732 199.564 126.240 1.00 112.51 935 TYR A CA 1
ATOM 5882 C C . TYR A 1 935 ? 156.081 198.983 127.486 1.00 112.51 935 TYR A C 1
ATOM 5883 O O . TYR A 1 935 ? 156.770 198.378 128.313 1.00 112.51 935 TYR A O 1
ATOM 5892 N N . THR A 1 936 ? 154.770 199.162 127.647 1.00 104.13 936 THR A N 1
ATOM 5893 C CA . THR A 1 936 ? 154.099 198.572 128.797 1.00 104.13 936 THR A CA 1
ATOM 5894 C C . THR A 1 936 ? 154.059 197.053 128.703 1.00 104.13 936 THR A C 1
ATOM 5895 O O . THR A 1 936 ? 154.002 196.372 129.733 1.00 104.13 936 THR A O 1
ATOM 5899 N N . LEU A 1 937 ? 154.098 196.504 127.487 1.00 96.17 937 LEU A N 1
ATOM 5900 C CA . LEU A 1 937 ? 154.059 195.055 127.334 1.00 96.17 937 LEU A CA 1
ATOM 5901 C C . LEU A 1 937 ? 155.382 194.423 127.744 1.00 96.17 937 LEU A C 1
ATOM 5902 O O . LEU A 1 937 ? 155.401 193.423 128.468 1.00 96.17 937 LEU A O 1
ATOM 5907 N N . ARG A 1 938 ? 156.502 195.001 127.307 1.00 97.00 938 ARG A N 1
ATOM 5908 C CA . ARG A 1 938 ? 157.789 194.385 127.594 1.00 97.00 938 ARG A CA 1
ATOM 5909 C C . ARG A 1 938 ? 158.148 194.425 129.069 1.00 97.00 938 ARG A C 1
ATOM 5910 O O . ARG A 1 938 ? 159.093 193.742 129.474 1.00 97.00 938 ARG A O 1
ATOM 5918 N N . THR A 1 939 ? 157.435 195.208 129.874 1.00 92.51 939 THR A N 1
ATOM 5919 C CA . THR A 1 939 ? 157.576 195.111 131.318 1.00 92.51 939 THR A CA 1
ATOM 5920 C C . THR A 1 939 ? 156.680 194.030 131.897 1.00 92.51 939 THR A C 1
ATOM 5921 O O . THR A 1 939 ? 157.062 193.377 132.873 1.00 92.51 939 THR A O 1
ATOM 5925 N N . ARG A 1 940 ? 155.497 193.826 131.314 1.00 86.10 940 ARG A N 1
ATOM 5926 C CA . ARG A 1 940 ? 154.698 192.659 131.666 1.00 86.10 940 ARG A CA 1
ATOM 5927 C C . ARG A 1 940 ? 155.431 191.378 131.303 1.00 86.10 940 ARG A C 1
ATOM 5928 O O . ARG A 1 940 ? 155.408 190.403 132.061 1.00 86.10 940 ARG A O 1
ATOM 5936 N N . ILE A 1 941 ? 156.085 191.362 130.141 1.00 81.61 941 ILE A N 1
ATOM 5937 C CA . ILE A 1 941 ? 156.854 190.193 129.731 1.00 81.61 941 ILE A CA 1
ATOM 5938 C C . ILE A 1 941 ? 158.081 190.019 130.612 1.00 81.61 941 ILE A C 1
ATOM 5939 O O . ILE A 1 941 ? 158.381 188.908 131.060 1.00 81.61 941 ILE A O 1
ATOM 5944 N N . TRP A 1 942 ? 158.810 191.106 130.880 1.00 85.25 942 TRP A N 1
ATOM 5945 C CA . TRP A 1 942 ? 160.012 190.997 131.701 1.00 85.25 942 TRP A CA 1
ATOM 5946 C C . TRP A 1 942 ? 159.678 190.493 133.093 1.00 85.25 942 TRP A C 1
ATOM 5947 O O . TRP A 1 942 ? 160.381 189.634 133.631 1.00 85.25 942 TRP A O 1
ATOM 5958 N N . ALA A 1 943 ? 158.612 191.017 133.696 1.00 82.35 943 ALA A N 1
ATOM 5959 C CA . ALA A 1 943 ? 158.232 190.571 135.029 1.00 82.35 943 ALA A CA 1
ATOM 5960 C C . ALA A 1 943 ? 157.663 189.161 135.009 1.00 82.35 943 ALA A C 1
ATOM 5961 O O . ALA A 1 943 ? 157.838 188.412 135.975 1.00 82.35 943 ALA A O 1
ATOM 5963 N N . SER A 1 944 ? 156.972 188.785 133.931 1.00 76.74 944 SER A N 1
ATOM 5964 C CA . SER A 1 944 ? 156.429 187.435 133.836 1.00 76.74 944 SER A CA 1
ATOM 5965 C C . SER A 1 944 ? 157.535 186.399 133.739 1.00 76.74 944 SER A C 1
ATOM 5966 O O . SER A 1 944 ? 157.416 185.306 134.297 1.00 76.74 944 SER A O 1
ATOM 5969 N N . LEU A 1 945 ? 158.616 186.718 133.029 1.00 74.19 945 LEU A N 1
ATOM 5970 C CA . LEU A 1 945 ? 159.716 185.777 132.880 1.00 74.19 945 LEU A CA 1
ATOM 5971 C C . LEU A 1 945 ? 160.541 185.613 134.149 1.00 74.19 945 LEU A C 1
ATOM 5972 O O . LEU A 1 945 ? 161.402 184.730 134.188 1.00 74.19 945 LEU A O 1
ATOM 5977 N N . ARG A 1 946 ? 160.324 186.439 135.173 1.00 79.60 946 ARG A N 1
ATOM 5978 C CA . ARG A 1 946 ? 160.953 186.236 136.470 1.00 79.60 946 ARG A CA 1
ATOM 5979 C C . ARG A 1 946 ? 160.022 185.605 137.492 1.00 79.60 946 ARG A C 1
ATOM 5980 O O . ARG A 1 946 ? 160.477 185.252 138.583 1.00 79.60 946 ARG A O 1
ATOM 5988 N N . SER A 1 947 ? 158.742 185.461 137.176 1.00 75.61 947 SER A N 1
ATOM 5989 C CA . SER A 1 947 ? 157.779 184.842 138.070 1.00 75.61 947 SER A CA 1
ATOM 5990 C C . SER A 1 947 ? 157.220 183.582 137.427 1.00 75.61 947 SER A C 1
ATOM 5991 O O . SER A 1 947 ? 157.384 183.347 136.231 1.00 75.61 947 SER A O 1
ATOM 5994 N N . GLN A 1 948 ? 156.559 182.766 138.237 1.00 72.32 948 GLN A N 1
ATOM 5995 C CA . GLN A 1 948 ? 155.949 181.533 137.748 1.00 72.32 948 GLN A CA 1
ATOM 5996 C C . GLN A 1 948 ? 154.676 181.876 136.991 1.00 72.32 948 GLN A C 1
ATOM 5997 O O . GLN A 1 948 ? 153.626 182.111 137.588 1.00 72.32 948 GLN A O 1
ATOM 6003 N N . THR A 1 949 ? 154.770 181.911 135.667 1.00 68.06 949 THR A N 1
ATOM 6004 C CA . THR A 1 949 ? 153.633 182.132 134.790 1.00 68.06 949 THR A CA 1
ATOM 6005 C C . THR A 1 949 ? 153.627 181.060 133.712 1.00 68.06 949 THR A C 1
ATOM 6006 O O . THR A 1 949 ? 154.612 180.351 133.505 1.00 68.06 949 THR A O 1
ATOM 6010 N N . LEU A 1 950 ? 152.492 180.937 133.026 1.00 62.33 950 LEU A N 1
ATOM 6011 C CA . LEU A 1 950 ? 152.435 180.033 131.886 1.00 62.33 950 LEU A CA 1
ATOM 6012 C C . LEU A 1 950 ? 153.245 180.563 130.714 1.00 62.33 950 LEU A C 1
ATOM 6013 O O . LEU A 1 950 ? 153.816 179.776 129.955 1.00 62.33 950 LEU A O 1
ATOM 6018 N N . TYR A 1 951 ? 153.317 181.883 130.551 1.00 63.50 951 TYR A N 1
ATOM 6019 C CA . TYR A 1 951 ? 154.102 182.444 129.459 1.00 63.50 951 TYR A CA 1
ATOM 6020 C C . TYR A 1 951 ? 155.569 182.062 129.583 1.00 63.50 951 TYR A C 1
ATOM 6021 O O . TYR A 1 951 ? 156.233 181.789 128.579 1.00 63.50 951 TYR A O 1
ATOM 6030 N N . ARG A 1 952 ? 156.096 182.051 130.804 1.00 64.89 952 ARG A N 1
ATOM 6031 C CA . ARG A 1 952 ? 157.493 181.690 131.001 1.00 64.89 952 ARG A CA 1
ATOM 6032 C C . ARG A 1 952 ? 157.758 180.242 130.620 1.00 64.89 952 ARG A C 1
ATOM 6033 O O . ARG A 1 952 ? 158.829 179.928 130.093 1.00 64.89 952 ARG A O 1
ATOM 6041 N N . THR A 1 953 ? 156.806 179.349 130.882 1.00 61.26 953 THR A N 1
ATOM 6042 C CA . THR A 1 953 ? 156.955 177.956 130.480 1.00 61.26 953 THR A CA 1
ATOM 6043 C C . THR A 1 953 ? 156.839 177.803 128.972 1.00 61.26 953 THR A C 1
ATOM 6044 O O . THR A 1 953 ? 157.663 177.136 128.341 1.00 61.26 953 THR A O 1
ATOM 6048 N N . ILE A 1 954 ? 155.820 178.420 128.379 1.00 57.16 954 ILE A N 1
ATOM 6049 C CA . ILE A 1 954 ? 155.631 178.339 126.937 1.00 57.16 954 ILE A CA 1
ATOM 6050 C C . ILE A 1 954 ? 156.813 178.956 126.209 1.00 57.16 954 ILE A C 1
ATOM 6051 O O . ILE A 1 954 ? 157.301 178.410 125.217 1.00 57.16 954 ILE A O 1
ATOM 6056 N N . SER A 1 955 ? 157.297 180.099 126.691 1.00 60.20 955 SER A N 1
ATOM 6057 C CA . SER A 1 955 ? 158.436 180.748 126.054 1.00 60.20 955 SER A CA 1
ATOM 6058 C C . SER A 1 955 ? 159.721 179.957 126.240 1.00 60.20 955 SER A C 1
ATOM 6059 O O . SER A 1 955 ? 160.616 180.030 125.395 1.00 60.20 955 SER A O 1
ATOM 6062 N N . GLY A 1 956 ? 159.839 179.217 127.336 1.00 59.73 956 GLY A N 1
ATOM 6063 C CA . GLY A 1 956 ? 161.031 178.438 127.594 1.00 59.73 956 GLY A CA 1
ATOM 6064 C C . GLY A 1 956 ? 161.089 177.143 126.817 1.00 59.73 956 GLY A C 1
ATOM 6065 O O . GLY A 1 956 ? 162.163 176.720 126.390 1.00 59.73 956 GLY A O 1
ATOM 6066 N N . PHE A 1 957 ? 159.942 176.501 126.624 1.00 57.38 957 PHE A N 1
ATOM 6067 C CA . PHE A 1 957 ? 159.886 175.232 125.916 1.00 57.38 957 PHE A CA 1
ATOM 6068 C C . PHE A 1 957 ? 159.613 175.394 124.429 1.00 57.38 957 PHE A C 1
ATOM 6069 O O . PHE A 1 957 ? 159.515 174.390 123.722 1.00 57.38 957 PHE A O 1
ATOM 6077 N N . MET A 1 958 ? 159.495 176.619 123.935 1.00 57.74 958 MET A N 1
ATOM 6078 C CA . MET A 1 958 ? 159.640 176.861 122.509 1.00 57.74 958 MET A CA 1
ATOM 6079 C C . MET A 1 958 ? 161.088 177.040 122.103 1.00 57.74 958 MET A C 1
ATOM 6080 O O . MET A 1 958 ? 161.357 177.378 120.949 1.00 57.74 958 MET A O 1
ATOM 6085 N N . ASN A 1 959 ? 162.024 176.826 123.024 1.00 57.62 959 ASN A N 1
ATOM 6086 C CA . ASN A 1 959 ? 163.416 176.662 122.643 1.00 57.62 959 ASN A CA 1
ATOM 6087 C C . ASN A 1 959 ? 163.662 175.345 121.925 1.00 57.62 959 ASN A C 1
ATOM 6088 O O . ASN A 1 959 ? 164.730 175.179 121.334 1.00 57.62 959 ASN A O 1
ATOM 6093 N N . TYR A 1 960 ? 162.717 174.400 121.984 1.00 51.50 960 TYR A N 1
ATOM 6094 C CA . TYR A 1 960 ? 162.792 173.219 121.131 1.00 51.50 960 TYR A CA 1
ATOM 6095 C C . TYR A 1 960 ? 162.641 173.597 119.670 1.00 51.50 960 TYR A C 1
ATOM 6096 O O . TYR A 1 960 ? 163.346 173.065 118.809 1.00 51.50 960 TYR A O 1
ATOM 6105 N N . SER A 1 961 ? 161.718 174.509 119.374 1.00 54.02 961 SER A N 1
ATOM 6106 C CA . SER A 1 961 ? 161.572 175.010 118.017 1.00 54.02 961 SER A CA 1
ATOM 6107 C C . SER A 1 961 ? 162.795 175.797 117.581 1.00 54.02 961 SER A C 1
ATOM 6108 O O . SER A 1 961 ? 163.181 175.744 116.412 1.00 54.02 961 SER A O 1
ATOM 6111 N N . ARG A 1 962 ? 163.410 176.531 118.505 1.00 58.71 962 ARG A N 1
ATOM 6112 C CA . ARG A 1 962 ? 164.612 177.290 118.188 1.00 58.71 962 ARG A CA 1
ATOM 6113 C C . ARG A 1 962 ? 165.811 176.372 118.008 1.00 58.71 962 ARG A C 1
ATOM 6114 O O . ARG A 1 962 ? 166.649 176.602 117.130 1.00 58.71 962 ARG A O 1
ATOM 6122 N N . ALA A 1 963 ? 165.914 175.331 118.835 1.00 56.35 963 ALA A N 1
ATOM 6123 C CA . ALA A 1 963 ? 167.035 174.402 118.735 1.00 56.35 963 ALA A CA 1
ATOM 6124 C C . ALA A 1 963 ? 166.949 173.554 117.475 1.00 56.35 963 ALA A C 1
ATOM 6125 O O . ALA A 1 963 ? 167.965 173.302 116.823 1.00 56.35 963 ALA A O 1
ATOM 6127 N N . ILE A 1 964 ? 165.751 173.092 117.123 1.00 55.98 964 ILE A N 1
ATOM 6128 C CA . ILE A 1 964 ? 165.598 172.266 115.931 1.00 55.98 964 ILE A CA 1
ATOM 6129 C C . ILE A 1 964 ? 165.929 173.066 114.681 1.00 55.98 964 ILE A C 1
ATOM 6130 O O . ILE A 1 964 ? 166.575 172.559 113.759 1.00 55.98 964 ILE A O 1
ATOM 6135 N N . LYS A 1 965 ? 165.499 174.325 114.626 1.00 59.80 965 LYS A N 1
ATOM 6136 C CA . LYS A 1 965 ? 165.826 175.163 113.479 1.00 59.80 965 LYS A CA 1
ATOM 6137 C C . LYS A 1 965 ? 167.325 175.396 113.372 1.00 59.80 965 LYS A C 1
ATOM 6138 O O . LYS A 1 965 ? 167.888 175.342 112.275 1.00 59.80 965 LYS A O 1
ATOM 6144 N N . LEU A 1 966 ? 167.986 175.665 114.496 1.00 60.70 966 LEU A N 1
ATOM 6145 C CA . LEU A 1 966 ? 169.417 175.945 114.465 1.00 60.70 966 LEU A CA 1
ATOM 6146 C C . LEU A 1 966 ? 170.209 174.722 114.028 1.00 60.70 966 LEU A C 1
ATOM 6147 O O . LEU A 1 966 ? 171.119 174.826 113.201 1.00 60.70 966 LEU A O 1
ATOM 6152 N N . LEU A 1 967 ? 169.881 173.552 114.578 1.00 60.57 967 LEU A N 1
ATOM 6153 C CA . LEU A 1 967 ? 170.582 172.329 114.201 1.00 60.57 967 LEU A CA 1
ATOM 6154 C C . LEU A 1 967 ? 170.341 171.983 112.740 1.00 60.57 967 LEU A C 1
ATOM 6155 O O . LEU A 1 967 ? 171.256 171.541 112.040 1.00 60.57 967 LEU A O 1
ATOM 6160 N N . TYR A 1 968 ? 169.110 172.159 112.268 1.00 63.91 968 TYR A N 1
ATOM 6161 C CA . TYR A 1 968 ? 168.811 171.903 110.867 1.00 63.91 968 TYR A CA 1
ATOM 6162 C C . TYR A 1 968 ? 169.598 172.824 109.948 1.00 63.91 968 TYR A C 1
ATOM 6163 O O . TYR A 1 968 ? 169.934 172.438 108.825 1.00 63.91 968 TYR A O 1
ATOM 6172 N N . ARG A 1 969 ? 169.899 174.039 110.400 1.00 67.35 969 ARG A N 1
ATOM 6173 C CA . ARG A 1 969 ? 170.607 174.998 109.561 1.00 67.35 969 ARG A CA 1
ATOM 6174 C C . ARG A 1 969 ? 172.116 174.816 109.642 1.00 67.35 969 ARG A C 1
ATOM 6175 O O . ARG A 1 969 ? 172.815 174.958 108.634 1.00 67.35 969 ARG A O 1
ATOM 6183 N N . VAL A 1 970 ? 172.637 174.510 110.830 1.00 67.57 970 VAL A N 1
ATOM 6184 C CA . VAL A 1 970 ? 174.077 174.347 110.996 1.00 67.57 970 VAL A CA 1
ATOM 6185 C C . VAL A 1 970 ? 174.562 173.104 110.270 1.00 67.57 970 VAL A C 1
ATOM 6186 O O . VAL A 1 970 ? 175.659 173.087 109.702 1.00 67.57 970 VAL A O 1
ATOM 6190 N N . GLU A 1 971 ? 173.759 172.048 110.272 1.00 72.14 971 GLU A N 1
ATOM 6191 C CA . GLU A 1 971 ? 174.138 170.770 109.691 1.00 72.14 971 GLU A CA 1
ATOM 6192 C C . GLU A 1 971 ? 173.818 170.659 108.209 1.00 72.14 971 GLU A C 1
ATOM 6193 O O . GLU A 1 971 ? 174.178 169.655 107.592 1.00 72.14 971 GLU A O 1
ATOM 6199 N N . ASN A 1 972 ? 173.153 171.647 107.621 1.00 75.21 972 ASN A N 1
ATOM 6200 C CA . ASN A 1 972 ? 172.763 171.609 106.213 1.00 75.21 972 ASN A CA 1
ATOM 6201 C C . ASN A 1 972 ? 173.216 172.884 105.520 1.00 75.21 972 ASN A C 1
ATOM 6202 O O . ASN A 1 972 ? 172.393 173.725 105.144 1.00 75.21 972 ASN A O 1
ATOM 6207 N N . PRO A 1 973 ? 174.524 173.063 105.334 1.00 82.01 973 PRO A N 1
ATOM 6208 C CA . PRO A 1 973 ? 174.990 174.240 104.590 1.00 82.01 973 PRO A CA 1
ATOM 6209 C C . PRO A 1 973 ? 174.486 174.285 103.161 1.00 82.01 973 PRO A C 1
ATOM 6210 O O . PRO A 1 973 ? 174.262 175.377 102.627 1.00 82.01 973 PRO A O 1
ATOM 6214 N N . GLU A 1 974 ? 174.303 173.130 102.523 1.00 88.22 974 GLU A N 1
ATOM 6215 C CA . GLU A 1 974 ? 173.854 173.119 101.136 1.00 88.22 974 GLU A CA 1
ATOM 6216 C C . GLU A 1 974 ? 172.438 173.666 101.004 1.00 88.22 974 GLU A C 1
ATOM 6217 O O . GLU A 1 974 ? 172.126 174.363 100.033 1.00 88.22 974 GLU A O 1
ATOM 6223 N N . ILE A 1 975 ? 171.564 173.352 101.960 1.00 86.54 975 ILE A N 1
ATOM 6224 C CA . ILE A 1 975 ? 170.205 173.884 101.926 1.00 86.54 975 ILE A CA 1
ATOM 6225 C C . ILE A 1 975 ? 170.225 175.397 102.085 1.00 86.54 975 ILE A C 1
ATOM 6226 O O . ILE A 1 975 ? 169.529 176.123 101.367 1.00 86.54 975 ILE A O 1
ATOM 6231 N N . VAL A 1 976 ? 171.020 175.895 103.032 1.00 84.18 976 VAL A N 1
ATOM 6232 C CA . VAL A 1 976 ? 171.098 177.333 103.264 1.00 84.18 976 VAL A CA 1
ATOM 6233 C C . VAL A 1 976 ? 171.676 178.038 102.046 1.00 84.18 976 VAL A C 1
ATOM 6234 O O . VAL A 1 976 ? 171.157 179.063 101.592 1.00 84.18 976 VAL A O 1
ATOM 6238 N N . GLN A 1 977 ? 172.764 177.494 101.497 1.00 89.36 977 GLN A N 1
ATOM 6239 C CA . GLN A 1 977 ? 173.384 178.096 100.323 1.00 89.36 977 GLN A CA 1
ATOM 6240 C C . GLN A 1 977 ? 172.458 178.048 99.115 1.00 89.36 977 GLN A C 1
ATOM 6241 O O . GLN A 1 977 ? 172.550 178.905 98.229 1.00 89.36 977 GLN A O 1
ATOM 6247 N N . MET A 1 978 ? 171.546 177.075 99.075 1.00 91.83 978 MET A N 1
ATOM 6248 C CA . MET A 1 978 ? 170.603 176.984 97.964 1.00 91.83 978 MET A CA 1
ATOM 6249 C C . MET A 1 978 ? 169.757 178.242 97.850 1.00 91.83 978 MET A C 1
ATOM 6250 O O . MET A 1 978 ? 169.560 178.768 96.750 1.00 91.83 978 MET A O 1
ATOM 6255 N N . PHE A 1 979 ? 169.240 178.737 98.974 1.00 89.11 979 PHE A N 1
ATOM 6256 C CA . PHE A 1 979 ? 168.437 179.953 98.938 1.00 89.11 979 PHE A CA 1
ATOM 6257 C C . PHE A 1 979 ? 169.297 181.162 98.592 1.00 89.11 979 PHE A C 1
ATOM 6258 O O . PHE A 1 979 ? 168.924 181.974 97.739 1.00 89.11 979 PHE A O 1
ATOM 6266 N N . GLY A 1 980 ? 170.456 181.288 99.237 1.00 91.34 980 GLY A N 1
ATOM 6267 C CA . GLY A 1 980 ? 171.466 182.255 98.848 1.00 91.34 980 GLY A CA 1
ATOM 6268 C C . GLY A 1 980 ? 170.985 183.683 98.714 1.00 91.34 980 GLY A C 1
ATOM 6269 O O . GLY A 1 980 ? 170.898 184.209 97.601 1.00 91.34 980 GLY A O 1
ATOM 6270 N N . GLY A 1 981 ? 170.659 184.320 99.832 1.00 91.45 981 GLY A N 1
ATOM 6271 C CA . GLY A 1 981 ? 170.141 185.669 99.824 1.00 91.45 981 GLY A CA 1
ATOM 6272 C C . GLY A 1 981 ? 168.639 185.764 99.967 1.00 91.45 981 GLY A C 1
ATOM 6273 O O . GLY A 1 981 ? 168.129 186.853 100.257 1.00 91.45 981 GLY A O 1
ATOM 6274 N N . ASN A 1 982 ? 167.920 184.665 99.768 1.00 90.37 982 ASN A N 1
ATOM 6275 C CA . ASN A 1 982 ? 166.486 184.604 100.041 1.00 90.37 982 ASN A CA 1
ATOM 6276 C C . ASN A 1 982 ? 166.238 184.241 101.503 1.00 90.37 982 ASN A C 1
ATOM 6277 O O . ASN A 1 982 ? 165.516 183.302 101.827 1.00 90.37 982 ASN A O 1
ATOM 6282 N N . ALA A 1 983 ? 166.852 185.015 102.401 1.00 89.23 983 ALA A N 1
ATOM 6283 C CA . ALA A 1 983 ? 166.864 184.676 103.818 1.00 89.23 983 ALA A CA 1
ATOM 6284 C C . ALA A 1 983 ? 165.472 184.660 104.427 1.00 89.23 983 ALA A C 1
ATOM 6285 O O . ALA A 1 983 ? 165.270 184.017 105.461 1.00 89.23 983 ALA A O 1
ATOM 6287 N N . GLU A 1 984 ? 164.514 185.366 103.829 1.00 88.11 984 GLU A N 1
ATOM 6288 C CA . GLU A 1 984 ? 163.138 185.258 104.294 1.00 88.11 984 GLU A CA 1
ATOM 6289 C C . GLU A 1 984 ? 162.536 183.922 103.882 1.00 88.11 984 GLU A C 1
ATOM 6290 O O . GLU A 1 984 ? 161.786 183.309 104.647 1.00 88.11 984 GLU A O 1
ATOM 6296 N N . GLY A 1 985 ? 162.861 183.452 102.676 1.00 87.04 985 GLY A N 1
ATOM 6297 C CA . GLY A 1 985 ? 162.385 182.159 102.219 1.00 87.04 985 GLY A CA 1
ATOM 6298 C C . GLY A 1 985 ? 163.074 180.983 102.873 1.00 87.04 985 GLY A C 1
ATOM 6299 O O . GLY A 1 985 ? 162.527 179.877 102.865 1.00 87.04 985 GLY A O 1
ATOM 6300 N N . LEU A 1 986 ? 164.269 181.191 103.426 1.00 81.57 986 LEU A N 1
ATOM 6301 C CA . LEU A 1 986 ? 164.918 180.135 104.191 1.00 81.57 986 LEU A CA 1
ATOM 6302 C C . LEU A 1 986 ? 164.243 179.941 105.541 1.00 81.57 986 LEU A C 1
ATOM 6303 O O . LEU A 1 986 ? 164.115 178.810 106.017 1.00 81.57 986 LEU A O 1
ATOM 6308 N N . GLU A 1 987 ? 163.803 181.030 106.174 1.00 80.92 987 GLU A N 1
ATOM 6309 C CA . GLU A 1 987 ? 163.141 180.898 107.466 1.00 80.92 987 GLU A CA 1
ATOM 6310 C C . GLU A 1 987 ? 161.818 180.159 107.345 1.00 80.92 987 GLU A C 1
ATOM 6311 O O . GLU A 1 987 ? 161.372 179.534 108.310 1.00 80.92 987 GLU A O 1
ATOM 6317 N N . ARG A 1 988 ? 161.174 180.223 106.180 1.00 81.11 988 ARG A N 1
ATOM 6318 C CA . ARG A 1 988 ? 160.026 179.360 105.932 1.00 81.11 988 ARG A CA 1
ATOM 6319 C C . ARG A 1 988 ? 160.434 177.897 105.962 1.00 81.11 988 ARG A C 1
ATOM 6320 O O . ARG A 1 988 ? 159.725 177.056 106.523 1.00 81.11 988 ARG A O 1
ATOM 6328 N N . GLU A 1 989 ? 161.578 177.579 105.357 1.00 77.96 989 GLU A N 1
ATOM 6329 C CA . GLU A 1 989 ? 162.044 176.199 105.306 1.00 77.96 989 GLU A CA 1
ATOM 6330 C C . GLU A 1 989 ? 162.455 175.697 106.683 1.00 77.96 989 GLU A C 1
ATOM 6331 O O . GLU A 1 989 ? 162.159 174.555 107.047 1.00 77.96 989 GLU A O 1
ATOM 6337 N N . LEU A 1 990 ? 163.152 176.526 107.457 1.00 70.98 990 LEU A N 1
ATOM 6338 C CA . LEU A 1 990 ? 163.527 176.130 108.807 1.00 70.98 990 LEU A CA 1
ATOM 6339 C C . LEU A 1 990 ? 162.312 175.994 109.712 1.00 70.98 990 LEU A C 1
ATOM 6340 O O . LEU A 1 990 ? 162.287 175.115 110.577 1.00 70.98 990 LEU A O 1
ATOM 6345 N N . GLU A 1 991 ? 161.308 176.856 109.544 1.00 70.15 991 GLU A N 1
ATOM 6346 C CA . GLU A 1 991 ? 160.111 176.771 110.371 1.00 70.15 991 GLU A CA 1
ATOM 6347 C C . GLU A 1 991 ? 159.202 175.631 109.943 1.00 70.15 991 GLU A C 1
ATOM 6348 O O . GLU A 1 991 ? 158.441 175.114 110.763 1.00 70.15 991 GLU A O 1
ATOM 6354 N N . LYS A 1 992 ? 159.246 175.244 108.669 1.00 67.67 992 LYS A N 1
ATOM 6355 C CA . LYS A 1 992 ? 158.456 174.108 108.215 1.00 67.67 992 LYS A CA 1
ATOM 6356 C C . LYS A 1 992 ? 158.978 172.803 108.791 1.00 67.67 992 LYS A C 1
ATOM 6357 O O . LYS A 1 992 ? 158.197 171.885 109.053 1.00 67.67 992 LYS A O 1
ATOM 6363 N N . MET A 1 993 ? 160.292 172.701 108.986 1.00 62.02 993 MET A N 1
ATOM 6364 C CA . MET A 1 993 ? 160.870 171.507 109.585 1.00 62.02 993 MET A CA 1
ATOM 6365 C C . MET A 1 993 ? 160.604 171.454 111.082 1.00 62.02 993 MET A C 1
ATOM 6366 O O . MET A 1 993 ? 160.305 170.388 111.625 1.00 62.02 993 MET A O 1
ATOM 6371 N N . ALA A 1 994 ? 160.716 172.589 111.769 1.00 59.59 994 ALA A N 1
ATOM 6372 C CA . ALA A 1 994 ? 160.467 172.605 113.205 1.00 59.59 994 ALA A CA 1
ATOM 6373 C C . ALA A 1 994 ? 158.995 172.389 113.523 1.00 59.59 994 ALA A C 1
ATOM 6374 O O . ALA A 1 994 ? 158.661 171.905 114.606 1.00 59.59 994 ALA A O 1
ATOM 6376 N N . ARG A 1 995 ? 158.106 172.762 112.606 1.00 60.64 995 ARG A N 1
ATOM 6377 C CA . ARG A 1 995 ? 156.689 172.461 112.762 1.00 60.64 995 ARG A CA 1
ATOM 6378 C C . ARG A 1 995 ? 156.421 170.971 112.649 1.00 60.64 995 ARG A C 1
ATOM 6379 O O . ARG A 1 995 ? 155.419 170.477 113.173 1.00 60.64 995 ARG A O 1
ATOM 6387 N N . ARG A 1 996 ? 157.295 170.253 111.950 1.00 55.97 996 ARG A N 1
ATOM 6388 C CA . ARG A 1 996 ? 157.093 168.844 111.657 1.00 55.97 996 ARG A CA 1
ATOM 6389 C C . ARG A 1 996 ? 157.608 167.950 112.774 1.00 55.97 996 ARG A C 1
ATOM 6390 O O . ARG A 1 996 ? 157.068 166.862 112.991 1.00 55.97 996 ARG A O 1
ATOM 6398 N N . LYS A 1 997 ? 158.628 168.395 113.501 1.00 51.12 997 LYS A N 1
ATOM 6399 C CA . LYS A 1 997 ? 159.295 167.573 114.492 1.00 51.12 997 LYS A CA 1
ATOM 6400 C C . LYS A 1 997 ? 158.965 167.945 115.927 1.00 51.12 997 LYS A C 1
ATOM 6401 O O . LYS A 1 997 ? 159.335 167.201 116.836 1.00 51.12 997 LYS A O 1
ATOM 6407 N N . PHE A 1 998 ? 158.298 169.068 116.163 1.00 48.06 998 PHE A N 1
ATOM 6408 C CA . PHE A 1 998 ? 158.033 169.523 117.519 1.00 48.06 998 PHE A CA 1
ATOM 6409 C C . PHE A 1 998 ? 156.645 170.128 117.578 1.00 48.06 998 PHE A C 1
ATOM 6410 O O . PHE A 1 998 ? 156.280 170.932 116.719 1.00 48.06 998 PHE A O 1
ATOM 6418 N N . LYS A 1 999 ? 155.872 169.737 118.585 1.00 46.40 999 LYS A N 1
ATOM 6419 C CA . LYS A 1 999 ? 154.530 170.260 118.778 1.00 46.40 999 LYS A CA 1
ATOM 6420 C C . LYS A 1 999 ? 154.325 170.571 120.249 1.00 46.40 999 LYS A C 1
ATOM 6421 O O . LYS A 1 999 ? 154.708 169.789 121.117 1.00 46.40 999 LYS A O 1
ATOM 6427 N N . PHE A 1 1000 ? 153.756 171.736 120.519 1.00 49.46 1000 PHE A N 1
ATOM 6428 C CA . PHE A 1 1000 ? 153.486 172.204 121.869 1.00 49.46 1000 PHE A CA 1
ATOM 6429 C C . PHE A 1 1000 ? 151.981 172.190 122.068 1.00 49.46 1000 PHE A C 1
ATOM 6430 O O . PHE A 1 1000 ? 151.254 172.875 121.347 1.00 49.46 1000 PHE A O 1
ATOM 6438 N N . LEU A 1 1001 ? 151.516 171.416 123.039 1.00 46.21 1001 LEU A N 1
ATOM 6439 C CA . LEU A 1 1001 ? 150.094 171.283 123.311 1.00 46.21 1001 LEU A CA 1
ATOM 6440 C C . LEU A 1 1001 ? 149.839 171.668 124.757 1.00 46.21 1001 LEU A C 1
ATOM 6441 O O . LEU A 1 1001 ? 150.330 171.006 125.673 1.00 46.21 1001 LEU A O 1
ATOM 6446 N N . VAL A 1 1002 ? 149.084 172.741 124.956 1.00 51.06 1002 VAL A N 1
ATOM 6447 C CA . VAL A 1 1002 ? 148.681 173.198 126.278 1.00 51.06 1002 VAL A CA 1
ATOM 6448 C C . VAL A 1 1002 ? 147.219 172.834 126.463 1.00 51.06 1002 VAL A C 1
ATOM 6449 O O . VAL A 1 1002 ? 146.391 173.113 125.591 1.00 51.06 1002 VAL A O 1
ATOM 6453 N N . SER A 1 1003 ? 146.910 172.187 127.575 1.00 57.31 1003 SER A N 1
ATOM 6454 C CA . SER A 1 1003 ? 145.544 171.820 127.914 1.00 57.31 1003 SER A CA 1
ATOM 6455 C C . SER A 1 1003 ? 144.971 172.904 128.815 1.00 57.31 1003 SER A C 1
ATOM 6456 O O . SER A 1 1003 ? 145.348 173.010 129.984 1.00 57.31 1003 SER A O 1
ATOM 6459 N N . MET A 1 1004 ? 144.075 173.715 128.272 1.00 60.80 1004 MET A N 1
ATOM 6460 C CA . MET A 1 1004 ? 143.416 174.773 129.029 1.00 60.80 1004 MET A CA 1
ATOM 6461 C C . MET A 1 1004 ? 142.031 174.269 129.403 1.00 60.80 1004 MET A C 1
ATOM 6462 O O . MET A 1 1004 ? 141.110 174.293 128.589 1.00 60.80 1004 MET A O 1
ATOM 6467 N N . GLN A 1 1005 ? 141.883 173.825 130.648 1.00 62.08 1005 GLN A N 1
ATOM 6468 C CA . GLN A 1 1005 ? 140.647 173.168 131.051 1.00 62.08 1005 GLN A CA 1
ATOM 6469 C C . GLN A 1 1005 ? 139.453 174.106 130.950 1.00 62.08 1005 GLN A C 1
ATOM 6470 O O . GLN A 1 1005 ? 138.367 173.692 130.534 1.00 62.08 1005 GLN A O 1
ATOM 6476 N N . ARG A 1 1006 ? 139.627 175.372 131.317 1.00 65.53 1006 ARG A N 1
ATOM 6477 C CA . ARG A 1 1006 ? 138.508 176.297 131.420 1.00 65.53 1006 ARG A CA 1
ATOM 6478 C C . ARG A 1 1006 ? 138.656 177.482 130.478 1.00 65.53 1006 ARG A C 1
ATOM 6479 O O . ARG A 1 1006 ? 138.276 178.601 130.812 1.00 65.53 1006 ARG A O 1
ATOM 6487 N N . LEU A 1 1007 ? 139.186 177.254 129.277 1.00 62.48 1007 LEU A N 1
ATOM 6488 C CA . LEU A 1 1007 ? 139.274 178.341 128.308 1.00 62.48 1007 LEU A CA 1
ATOM 6489 C C . LEU A 1 1007 ? 137.898 178.870 127.939 1.00 62.48 1007 LEU A C 1
ATOM 6490 O O . LEU A 1 1007 ? 137.753 180.054 127.622 1.00 62.48 1007 LEU A O 1
ATOM 6495 N N . ALA A 1 1008 ? 136.876 178.019 127.970 1.00 66.83 1008 ALA A N 1
ATOM 6496 C CA . ALA A 1 1008 ? 135.533 178.484 127.657 1.00 66.83 1008 ALA A CA 1
ATOM 6497 C C . ALA A 1 1008 ? 134.970 179.384 128.745 1.00 66.83 1008 ALA A C 1
ATOM 6498 O O . ALA A 1 1008 ? 134.038 180.148 128.480 1.00 66.83 1008 ALA A O 1
ATOM 6500 N N . LYS A 1 1009 ? 135.519 179.319 129.957 1.00 69.18 1009 LYS A N 1
ATOM 6501 C CA . LYS A 1 1009 ? 135.068 180.134 131.076 1.00 69.18 1009 LYS A CA 1
ATOM 6502 C C . LYS A 1 1009 ? 136.130 181.133 131.526 1.00 69.18 1009 LYS A C 1
ATOM 6503 O O . LYS A 1 1009 ? 136.121 181.570 132.680 1.00 69.18 1009 LYS A O 1
ATOM 6509 N N . PHE A 1 1010 ? 137.046 181.494 130.635 1.00 67.59 1010 PHE A N 1
ATOM 6510 C CA . PHE A 1 1010 ? 138.080 182.465 130.956 1.00 67.59 1010 PHE A CA 1
ATOM 6511 C C . PHE A 1 1010 ? 137.493 183.862 131.087 1.00 67.59 1010 PHE A C 1
ATOM 6512 O O . PHE A 1 1010 ? 136.602 184.254 130.331 1.00 67.59 1010 PHE A O 1
ATOM 6520 N N . LYS A 1 1011 ? 137.995 184.609 132.065 1.00 74.00 1011 LYS A N 1
ATOM 6521 C CA . LYS A 1 1011 ? 137.627 186.006 132.197 1.00 74.00 1011 LYS A CA 1
ATOM 6522 C C . LYS A 1 1011 ? 138.306 186.820 131.098 1.00 74.00 1011 LYS A C 1
ATOM 6523 O O . LYS A 1 1011 ? 139.358 186.426 130.591 1.00 74.00 1011 LYS A O 1
ATOM 6529 N N . PRO A 1 1012 ? 137.723 187.956 130.708 1.00 72.98 1012 PRO A N 1
ATOM 6530 C CA . PRO A 1 1012 ? 138.244 188.672 129.532 1.00 72.98 1012 PRO A CA 1
ATOM 6531 C C . PRO A 1 1012 ? 139.708 189.052 129.639 1.00 72.98 1012 PRO A C 1
ATOM 6532 O O . PRO A 1 1012 ? 140.394 189.108 128.612 1.00 72.98 1012 PRO A O 1
ATOM 6536 N N . HIS A 1 1013 ? 140.215 189.318 130.842 1.00 74.45 1013 HIS A N 1
ATOM 6537 C CA . HIS A 1 1013 ? 141.644 189.567 130.983 1.00 74.45 1013 HIS A CA 1
ATOM 6538 C C . HIS A 1 1013 ? 142.455 188.295 130.783 1.00 74.45 1013 HIS A C 1
ATOM 6539 O O . HIS A 1 1013 ? 143.577 188.354 130.271 1.00 74.45 1013 HIS A O 1
ATOM 6546 N N . GLU A 1 1014 ? 141.916 187.145 131.185 1.00 72.66 1014 GLU A N 1
ATOM 6547 C CA . GLU A 1 1014 ? 142.585 185.874 130.935 1.00 72.66 1014 GLU A CA 1
ATOM 6548 C C . GLU A 1 1014 ? 142.427 185.445 129.488 1.00 72.66 1014 GLU A C 1
ATOM 6549 O O . GLU A 1 1014 ? 143.341 184.855 128.907 1.00 72.66 1014 GLU A O 1
ATOM 6555 N N . LEU A 1 1015 ? 141.263 185.716 128.904 1.00 72.49 1015 LEU A N 1
ATOM 6556 C CA . LEU A 1 1015 ? 141.037 185.392 127.504 1.00 72.49 1015 LEU A CA 1
ATOM 6557 C C . LEU A 1 1015 ? 141.963 186.195 126.603 1.00 72.49 1015 LEU A C 1
ATOM 6558 O O . LEU A 1 1015 ? 142.452 185.683 125.591 1.00 72.49 1015 LEU A O 1
ATOM 6563 N N . GLU A 1 1016 ? 142.208 187.458 126.949 1.00 73.57 1016 GLU A N 1
ATOM 6564 C CA . GLU A 1 1016 ? 143.158 188.263 126.191 1.00 73.57 1016 GLU A CA 1
ATOM 6565 C C . GLU A 1 1016 ? 144.588 187.777 126.384 1.00 73.57 1016 GLU A C 1
ATOM 6566 O O . GLU A 1 1016 ? 145.399 187.866 125.458 1.00 73.57 1016 GLU A O 1
ATOM 6572 N N . ASN A 1 1017 ? 144.915 187.267 127.572 1.00 71.52 1017 ASN A N 1
ATOM 6573 C CA . ASN A 1 1017 ? 146.240 186.704 127.798 1.00 71.52 1017 ASN A CA 1
ATOM 6574 C C . ASN A 1 1017 ? 146.485 185.500 126.901 1.00 71.52 1017 ASN A C 1
ATOM 6575 O O . ASN A 1 1017 ? 147.584 185.331 126.363 1.00 71.52 1017 ASN A O 1
ATOM 6580 N N . ALA A 1 1018 ? 145.474 184.644 126.743 1.00 68.96 1018 ALA A N 1
ATOM 6581 C CA . ALA A 1 1018 ? 145.617 183.455 125.912 1.00 68.96 1018 ALA A CA 1
ATOM 6582 C C . ALA A 1 1018 ? 145.755 183.818 124.442 1.00 68.96 1018 ALA A C 1
ATOM 6583 O O . ALA A 1 1018 ? 146.496 183.161 123.703 1.00 68.96 1018 ALA A O 1
ATOM 6585 N N . GLU A 1 1019 ? 145.046 184.852 123.996 1.00 71.10 1019 GLU A N 1
ATOM 6586 C CA . GLU A 1 1019 ? 145.166 185.277 122.609 1.00 71.10 1019 GLU A CA 1
ATOM 6587 C C . GLU A 1 1019 ? 146.546 185.841 122.314 1.00 71.10 1019 GLU A C 1
ATOM 6588 O O . GLU A 1 1019 ? 147.019 185.753 121.178 1.00 71.10 1019 GLU A O 1
ATOM 6594 N N . PHE A 1 1020 ? 147.199 186.427 123.317 1.00 68.39 1020 PHE A N 1
ATOM 6595 C CA . PHE A 1 1020 ? 148.566 186.902 123.139 1.00 68.39 1020 PHE A CA 1
ATOM 6596 C C . PHE A 1 1020 ? 149.520 185.742 122.887 1.00 68.39 1020 PHE A C 1
ATOM 6597 O O . PHE A 1 1020 ? 150.479 185.871 122.119 1.00 68.39 1020 PHE A O 1
ATOM 6605 N N . LEU A 1 1021 ? 149.281 184.603 123.537 1.00 63.34 1021 LEU A N 1
ATOM 6606 C CA . LEU A 1 1021 ? 150.107 183.426 123.301 1.00 63.34 1021 LEU A CA 1
ATOM 6607 C C . LEU A 1 1021 ? 149.989 182.949 121.862 1.00 63.34 1021 LEU A C 1
ATOM 6608 O O . LEU A 1 1021 ? 150.984 182.550 121.252 1.00 63.34 1021 LEU A O 1
ATOM 6613 N N . LEU A 1 1022 ? 148.783 182.976 121.305 1.00 64.01 1022 LEU A N 1
ATOM 6614 C CA . LEU A 1 1022 ? 148.562 182.483 119.954 1.00 64.01 1022 LEU A CA 1
ATOM 6615 C C . LEU A 1 1022 ? 149.027 183.450 118.876 1.00 64.01 1022 LEU A C 1
ATOM 6616 O O . LEU A 1 1022 ? 148.970 183.101 117.695 1.00 64.01 1022 LEU A O 1
ATOM 6621 N N . ARG A 1 1023 ? 149.468 184.653 119.237 1.00 67.41 1023 ARG A N 1
ATOM 6622 C CA . ARG A 1 1023 ? 150.104 185.547 118.284 1.00 67.41 1023 ARG A CA 1
ATOM 6623 C C . ARG A 1 1023 ? 151.611 185.628 118.439 1.00 67.41 1023 ARG A C 1
ATOM 6624 O O . ARG A 1 1023 ? 152.303 185.825 117.437 1.00 67.41 1023 ARG A O 1
ATOM 6632 N N . ALA A 1 1024 ? 152.141 185.468 119.649 1.00 61.82 1024 ALA A N 1
ATOM 6633 C CA . ALA A 1 1024 ? 153.581 185.329 119.802 1.00 61.82 1024 ALA A CA 1
ATOM 6634 C C . ALA A 1 1024 ? 154.068 183.982 119.300 1.00 61.82 1024 ALA A C 1
ATOM 6635 O O . ALA A 1 1024 ? 155.186 183.881 118.787 1.00 61.82 1024 ALA A O 1
ATOM 6637 N N . TYR A 1 1025 ? 153.251 182.945 119.451 1.00 60.60 1025 TYR A N 1
ATOM 6638 C CA . TYR A 1 1025 ? 153.594 181.579 119.064 1.00 60.60 1025 TYR A CA 1
ATOM 6639 C C . TYR A 1 1025 ? 152.438 181.018 118.256 1.00 60.60 1025 TYR A C 1
ATOM 6640 O O . TYR A 1 1025 ? 151.560 180.339 118.800 1.00 60.60 1025 TYR A O 1
ATOM 6649 N N . PRO A 1 1026 ? 152.390 181.304 116.956 1.00 61.21 1026 PRO A N 1
ATOM 6650 C CA . PRO A 1 1026 ? 151.274 180.799 116.143 1.00 61.21 1026 PRO A CA 1
ATOM 6651 C C . PRO A 1 1026 ? 151.165 179.286 116.132 1.00 61.21 1026 PRO A C 1
ATOM 6652 O O . PRO A 1 1026 ? 150.061 178.753 115.987 1.00 61.21 1026 PRO A O 1
ATOM 6656 N N . ASP A 1 1027 ? 152.273 178.572 116.295 1.00 60.73 1027 ASP A N 1
ATOM 6657 C CA . ASP A 1 1027 ? 152.243 177.121 116.214 1.00 60.73 1027 ASP A CA 1
ATOM 6658 C C . ASP A 1 1027 ? 151.737 176.457 117.485 1.00 60.73 1027 ASP A C 1
ATOM 6659 O O . ASP A 1 1027 ? 151.397 175.273 117.449 1.00 60.73 1027 ASP A O 1
ATOM 6664 N N . LEU A 1 1028 ? 151.675 177.184 118.596 1.00 55.65 1028 LEU A N 1
ATOM 6665 C CA . LEU A 1 1028 ? 151.172 176.617 119.838 1.00 55.65 1028 LEU A CA 1
ATOM 6666 C C . LEU A 1 1028 ? 149.725 176.178 119.680 1.00 55.65 1028 LEU A C 1
ATOM 6667 O O . LEU A 1 1028 ? 148.919 176.861 119.050 1.00 55.65 1028 LEU A O 1
ATOM 6672 N N . GLN A 1 1029 ? 149.395 175.029 120.263 1.00 49.99 1029 GLN A N 1
ATOM 6673 C CA . GLN A 1 1029 ? 148.053 174.471 120.207 1.00 49.99 1029 GLN A CA 1
ATOM 6674 C C . GLN A 1 1029 ? 147.451 174.444 121.599 1.00 49.99 1029 GLN A C 1
ATOM 6675 O O . GLN A 1 1029 ? 148.127 174.108 122.570 1.00 49.99 1029 GLN A O 1
ATOM 6681 N N . ILE A 1 1030 ? 146.174 174.793 121.689 1.00 51.38 1030 ILE A N 1
ATOM 6682 C CA . ILE A 1 1030 ? 145.457 174.825 122.954 1.00 51.38 1030 ILE A CA 1
ATOM 6683 C C . ILE A 1 1030 ? 144.254 173.906 122.839 1.00 51.38 1030 ILE A C 1
ATOM 6684 O O . ILE A 1 1030 ? 143.404 174.095 121.964 1.00 51.38 1030 ILE A O 1
ATOM 6689 N N . ALA A 1 1031 ? 144.184 172.918 123.721 1.00 50.95 1031 ALA A N 1
ATOM 6690 C CA . ALA A 1 1031 ? 143.047 172.019 123.818 1.00 50.95 1031 ALA A CA 1
ATOM 6691 C C . ALA A 1 1031 ? 142.204 172.411 125.019 1.00 50.95 1031 ALA A C 1
ATOM 6692 O O . ALA A 1 1031 ? 142.737 172.691 126.094 1.00 50.95 1031 ALA A O 1
ATOM 6694 N N . TYR A 1 1032 ? 140.889 172.444 124.837 1.00 52.38 1032 TYR A N 1
ATOM 6695 C CA . TYR A 1 1032 ? 140.015 172.906 125.901 1.00 52.38 1032 TYR A CA 1
ATOM 6696 C C . TYR A 1 1032 ? 138.688 172.165 125.853 1.00 52.38 1032 TYR A C 1
ATOM 6697 O O . TYR A 1 1032 ? 138.281 171.640 124.816 1.00 52.38 1032 TYR A O 1
ATOM 6706 N N . LEU A 1 1033 ? 138.018 172.131 127.000 1.00 53.61 1033 LEU A N 1
ATOM 6707 C CA . LEU A 1 1033 ? 136.686 171.557 127.094 1.00 53.61 1033 LEU A CA 1
ATOM 6708 C C . LEU A 1 1033 ? 135.653 172.584 126.667 1.00 53.61 1033 LEU A C 1
ATOM 6709 O O . LEU A 1 1033 ? 135.687 173.733 127.113 1.00 53.61 1033 LEU A O 1
ATOM 6714 N N . ASP A 1 1034 ? 134.730 172.167 125.818 1.00 59.00 1034 ASP A N 1
ATOM 6715 C CA . ASP A 1 1034 ? 133.794 173.073 125.168 1.00 59.00 1034 ASP A CA 1
ATOM 6716 C C . ASP A 1 1034 ? 132.378 172.583 125.446 1.00 59.00 1034 ASP A C 1
ATOM 6717 O O . ASP A 1 1034 ? 131.878 171.693 124.757 1.00 59.00 1034 ASP A O 1
ATOM 6722 N N . GLU A 1 1035 ? 131.727 173.169 126.442 1.00 67.88 1035 GLU A N 1
ATOM 6723 C CA . GLU A 1 1035 ? 130.352 172.811 126.744 1.00 67.88 1035 GLU A CA 1
ATOM 6724 C C . GLU A 1 1035 ? 129.429 173.256 125.617 1.00 67.88 1035 GLU A C 1
ATOM 6725 O O . GLU A 1 1035 ? 129.789 174.066 124.763 1.00 67.88 1035 GLU A O 1
ATOM 6731 N N . GLU A 1 1036 ? 128.215 172.714 125.627 1.00 72.53 1036 GLU A N 1
ATOM 6732 C CA . GLU A 1 1036 ? 127.279 172.953 124.546 1.00 72.53 1036 GLU A CA 1
ATOM 6733 C C . GLU A 1 1036 ? 125.885 172.670 125.071 1.00 72.53 1036 GLU A C 1
ATOM 6734 O O . GLU A 1 1036 ? 125.722 171.732 125.860 1.00 72.53 1036 GLU A O 1
ATOM 6740 N N . PRO A 1 1037 ? 124.876 173.452 124.689 1.00 80.19 1037 PRO A N 1
ATOM 6741 C CA . PRO A 1 1037 ? 123.540 173.227 125.228 1.00 80.19 1037 PRO A CA 1
ATOM 6742 C C . PRO A 1 1037 ? 123.073 171.815 124.945 1.00 80.19 1037 PRO A C 1
ATOM 6743 O O . PRO A 1 1037 ? 123.458 171.205 123.930 1.00 80.19 1037 PRO A O 1
ATOM 6747 N N . PRO A 1 1038 ? 122.264 171.240 125.833 1.00 87.57 1038 PRO A N 1
ATOM 6748 C CA . PRO A 1 1038 ? 121.747 169.889 125.593 1.00 87.57 1038 PRO A CA 1
ATOM 6749 C C . PRO A 1 1038 ? 120.909 169.836 124.327 1.00 87.57 1038 PRO A C 1
ATOM 6750 O O . PRO A 1 1038 ? 120.197 170.784 123.991 1.00 87.57 1038 PRO A O 1
ATOM 6754 N N . LEU A 1 1039 ? 121.004 168.707 123.622 1.00 92.52 1039 LEU A N 1
ATOM 6755 C CA . LEU A 1 1039 ? 120.278 168.555 122.366 1.00 92.52 1039 LEU A CA 1
ATOM 6756 C C . LEU A 1 1039 ? 118.772 168.567 122.583 1.00 92.52 1039 LEU A C 1
ATOM 6757 O O . LEU A 1 1039 ? 118.022 169.004 121.704 1.00 92.52 1039 LEU A O 1
ATOM 6762 N N . THR A 1 1040 ? 118.311 168.089 123.735 1.00 98.69 1040 THR A N 1
ATOM 6763 C CA . THR A 1 1040 ? 116.903 168.118 124.095 1.00 98.69 1040 THR A CA 1
ATOM 6764 C C . THR A 1 1040 ? 116.757 168.734 125.478 1.00 98.69 1040 THR A C 1
ATOM 6765 O O . THR A 1 1040 ? 117.654 168.629 126.319 1.00 98.69 1040 THR A O 1
ATOM 6769 N N . GLU A 1 1041 ? 115.616 169.380 125.706 1.00 102.78 1041 GLU A N 1
ATOM 6770 C CA . GLU A 1 1041 ? 115.409 170.103 126.953 1.00 102.78 1041 GLU A CA 1
ATOM 6771 C C . GLU A 1 1041 ? 115.373 169.141 128.133 1.00 102.78 1041 GLU A C 1
ATOM 6772 O O . GLU A 1 1041 ? 114.991 167.974 128.005 1.00 102.78 1041 GLU A O 1
ATOM 6778 N N . GLY A 1 1042 ? 115.784 169.643 129.294 1.00 101.93 1042 GLY A N 1
ATOM 6779 C CA . GLY A 1 1042 ? 115.789 168.844 130.503 1.00 101.93 1042 GLY A CA 1
ATOM 6780 C C . GLY A 1 1042 ? 116.743 167.671 130.434 1.00 101.93 1042 GLY A C 1
ATOM 6781 O O . GLY A 1 1042 ? 116.394 166.552 130.822 1.00 101.93 1042 GLY A O 1
ATOM 6782 N N . GLU A 1 1043 ? 117.952 167.916 129.937 1.00 98.04 1043 GLU A N 1
ATOM 6783 C CA . GLU A 1 1043 ? 118.957 166.875 129.779 1.00 98.04 1043 GLU A CA 1
ATOM 6784 C C . GLU A 1 1043 ? 120.321 167.503 130.057 1.00 98.04 1043 GLU A C 1
ATOM 6785 O O . GLU A 1 1043 ? 120.426 168.696 130.356 1.00 98.04 1043 GLU A O 1
ATOM 6791 N N . GLU A 1 1044 ? 121.374 166.697 129.962 1.00 87.49 1044 GLU A N 1
ATOM 6792 C CA . GLU A 1 1044 ? 122.758 167.044 130.253 1.00 87.49 1044 GLU A CA 1
ATOM 6793 C C . GLU A 1 1044 ? 123.378 167.815 129.091 1.00 87.49 1044 GLU A C 1
ATOM 6794 O O . GLU A 1 1044 ? 123.112 167.504 127.928 1.00 87.49 1044 GLU A O 1
ATOM 6800 N N . PRO A 1 1045 ? 124.200 168.822 129.379 1.00 78.33 1045 PRO A N 1
ATOM 6801 C CA . PRO A 1 1045 ? 124.908 169.523 128.304 1.00 78.33 1045 PRO A CA 1
ATOM 6802 C C . PRO A 1 1045 ? 125.956 168.636 127.654 1.00 78.33 1045 PRO A C 1
ATOM 6803 O O . PRO A 1 1045 ? 126.600 167.818 128.314 1.00 78.33 1045 PRO A O 1
ATOM 6807 N N . ARG A 1 1046 ? 126.134 168.818 126.350 1.00 68.62 1046 ARG A N 1
ATOM 6808 C CA . ARG A 1 1046 ? 127.134 168.067 125.611 1.00 68.62 1046 ARG A CA 1
ATOM 6809 C C . ARG A 1 1046 ? 128.508 168.686 125.806 1.00 68.62 1046 ARG A C 1
ATOM 6810 O O . ARG A 1 1046 ? 128.668 169.906 125.751 1.00 68.62 1046 ARG A O 1
ATOM 6818 N N . ILE A 1 1047 ? 129.505 167.839 126.034 1.00 57.76 1047 ILE A N 1
ATOM 6819 C CA . ILE A 1 1047 ? 130.872 168.279 126.265 1.00 57.76 1047 ILE A CA 1
ATOM 6820 C C . ILE A 1 1047 ? 131.721 167.815 125.098 1.00 57.76 1047 ILE A C 1
ATOM 6821 O O . ILE A 1 1047 ? 131.520 166.719 124.570 1.00 57.76 1047 ILE A O 1
ATOM 6826 N N . TYR A 1 1048 ? 132.649 168.665 124.679 1.00 52.63 1048 TYR A N 1
ATOM 6827 C CA . TYR A 1 1048 ? 133.545 168.371 123.578 1.00 52.63 1048 TYR A CA 1
ATOM 6828 C C . TYR A 1 1048 ? 134.969 168.677 123.993 1.00 52.63 1048 TYR A C 1
ATOM 6829 O O . TYR A 1 1048 ? 135.209 169.490 124.883 1.00 52.63 1048 TYR A O 1
ATOM 6838 N N . SER A 1 1049 ? 135.911 168.002 123.356 1.00 50.00 1049 SER A N 1
ATOM 6839 C CA . SER A 1 1049 ? 137.297 168.437 123.343 1.00 50.00 1049 SER A CA 1
ATOM 6840 C C . SER A 1 1049 ? 137.534 169.185 122.045 1.00 50.00 1049 SER A C 1
ATOM 6841 O O . SER A 1 1049 ? 137.205 168.683 120.969 1.00 50.00 1049 SER A O 1
ATOM 6844 N N . ALA A 1 1050 ? 138.079 170.388 122.149 1.00 49.63 1050 ALA A N 1
ATOM 6845 C CA . ALA A 1 1050 ? 138.311 171.223 120.988 1.00 49.63 1050 ALA A CA 1
ATOM 6846 C C . ALA A 1 1050 ? 139.776 171.610 120.942 1.00 49.63 1050 ALA A C 1
ATOM 6847 O O . ALA A 1 1050 ? 140.421 171.767 121.977 1.00 49.63 1050 ALA A O 1
ATOM 6849 N N . LEU A 1 1051 ? 140.299 171.748 119.730 1.00 48.05 1051 LEU A N 1
ATOM 6850 C CA . LEU A 1 1051 ? 141.694 172.101 119.523 1.00 48.05 1051 LEU A CA 1
ATOM 6851 C C . LEU A 1 1051 ? 141.770 173.334 118.640 1.00 48.05 1051 LEU A C 1
ATOM 6852 O O . LEU A 1 1051 ? 141.165 173.370 117.567 1.00 48.05 1051 LEU A O 1
ATOM 6857 N N . ILE A 1 1052 ? 142.506 174.344 119.103 1.00 54.48 1052 ILE A N 1
ATOM 6858 C CA . ILE A 1 1052 ? 142.765 175.558 118.345 1.00 54.48 1052 ILE A CA 1
ATOM 6859 C C . ILE A 1 1052 ? 144.262 175.816 118.365 1.00 54.48 1052 ILE A C 1
ATOM 6860 O O . ILE A 1 1052 ? 144.993 175.298 119.210 1.00 54.48 1052 ILE A O 1
ATOM 6865 N N . ASP A 1 1053 ? 144.713 176.630 117.417 1.00 63.36 1053 ASP A N 1
ATOM 6866 C CA . ASP A 1 1053 ? 146.091 177.094 117.395 1.00 63.36 1053 ASP A CA 1
ATOM 6867 C C . ASP A 1 1053 ? 146.124 178.464 116.733 1.00 63.36 1053 ASP A C 1
ATOM 6868 O O . ASP A 1 1053 ? 145.087 179.027 116.377 1.00 63.36 1053 ASP A O 1
ATOM 6873 N N . GLY A 1 1054 ? 147.332 179.004 116.567 1.00 64.69 1054 GLY A N 1
ATOM 6874 C CA . GLY A 1 1054 ? 147.477 180.347 116.039 1.00 64.69 1054 GLY A CA 1
ATOM 6875 C C . GLY A 1 1054 ? 147.063 180.499 114.593 1.00 64.69 1054 GLY A C 1
ATOM 6876 O O . GLY A 1 1054 ? 146.810 181.623 114.150 1.00 64.69 1054 GLY A O 1
ATOM 6877 N N . HIS A 1 1055 ? 146.983 179.404 113.849 1.00 67.04 1055 HIS A N 1
ATOM 6878 C CA . HIS A 1 1055 ? 146.627 179.458 112.440 1.00 67.04 1055 HIS A CA 1
ATOM 6879 C C . HIS A 1 1055 ? 145.132 179.327 112.204 1.00 67.04 1055 HIS A C 1
ATOM 6880 O O . HIS A 1 1055 ? 144.704 179.284 111.049 1.00 67.04 1055 HIS A O 1
ATOM 6887 N N . CYS A 1 1056 ? 144.334 179.258 113.260 1.00 71.86 1056 CYS A N 1
ATOM 6888 C CA . CYS A 1 1056 ? 142.902 179.055 113.113 1.00 71.86 1056 CYS A CA 1
ATOM 6889 C C . CYS A 1 1056 ? 142.196 180.366 112.800 1.00 71.86 1056 CYS A C 1
ATOM 6890 O O . CYS A 1 1056 ? 142.519 181.416 113.360 1.00 71.86 1056 CYS A O 1
ATOM 6893 N N . GLU A 1 1057 ? 141.232 180.291 111.891 1.00 78.41 1057 GLU A N 1
ATOM 6894 C CA . GLU A 1 1057 ? 140.454 181.454 111.493 1.00 78.41 1057 GLU A CA 1
ATOM 6895 C C . GLU A 1 1057 ? 139.696 182.006 112.695 1.00 78.41 1057 GLU A C 1
ATOM 6896 O O . GLU A 1 1057 ? 139.104 181.255 113.471 1.00 78.41 1057 GLU A O 1
ATOM 6902 N N . ILE A 1 1058 ? 139.731 183.324 112.861 1.00 79.71 1058 ILE A N 1
ATOM 6903 C CA . ILE A 1 1058 ? 139.190 183.982 114.046 1.00 79.71 1058 ILE A CA 1
ATOM 6904 C C . ILE A 1 1058 ? 137.773 184.436 113.731 1.00 79.71 1058 ILE A C 1
ATOM 6905 O O . ILE A 1 1058 ? 137.568 185.352 112.929 1.00 79.71 1058 ILE A O 1
ATOM 6910 N N . LEU A 1 1059 ? 136.794 183.815 114.381 1.00 85.20 1059 LEU A N 1
ATOM 6911 C CA . LEU A 1 1059 ? 135.394 184.092 114.105 1.00 85.20 1059 LEU A CA 1
ATOM 6912 C C . LEU A 1 1059 ? 135.033 185.511 114.540 1.00 85.20 1059 LEU A C 1
ATOM 6913 O O . LEU A 1 1059 ? 135.850 186.256 115.088 1.00 85.20 1059 LEU A O 1
ATOM 6918 N N . ASP A 1 1060 ? 133.776 185.884 114.289 1.00 91.55 1060 ASP A N 1
ATOM 6919 C CA . ASP A 1 1060 ? 133.324 187.234 114.610 1.00 91.55 1060 ASP A CA 1
ATOM 6920 C C . ASP A 1 1060 ? 133.375 187.498 116.108 1.00 91.55 1060 ASP A C 1
ATOM 6921 O O . ASP A 1 1060 ? 133.774 188.585 116.540 1.00 91.55 1060 ASP A O 1
ATOM 6926 N N . ASN A 1 1061 ? 132.985 186.522 116.914 1.00 89.44 1061 ASN A N 1
ATOM 6927 C CA . ASN A 1 1061 ? 132.977 186.719 118.360 1.00 89.44 1061 ASN A CA 1
ATOM 6928 C C . ASN A 1 1061 ? 134.362 186.725 118.972 1.00 89.44 1061 ASN A C 1
ATOM 6929 O O . ASN A 1 1061 ? 134.451 186.723 120.203 1.00 89.44 1061 ASN A O 1
ATOM 6934 N N . GLY A 1 1062 ? 135.430 186.732 118.177 1.00 86.77 1062 GLY A N 1
ATOM 6935 C CA . GLY A 1 1062 ? 136.778 186.771 118.697 1.00 86.77 1062 GLY A CA 1
ATOM 6936 C C . GLY A 1 1062 ? 137.346 185.433 119.107 1.00 86.77 1062 GLY A C 1
ATOM 6937 O O . GLY A 1 1062 ? 138.515 185.373 119.505 1.00 86.77 1062 GLY A O 1
ATOM 6938 N N . ARG A 1 1063 ? 136.564 184.363 119.028 1.00 81.19 1063 ARG A N 1
ATOM 6939 C CA . ARG A 1 1063 ? 137.050 183.028 119.328 1.00 81.19 1063 ARG A CA 1
ATOM 6940 C C . ARG A 1 1063 ? 137.481 182.347 118.040 1.00 81.19 1063 ARG A C 1
ATOM 6941 O O . ARG A 1 1063 ? 136.831 182.489 117.002 1.00 81.19 1063 ARG A O 1
ATOM 6949 N N . ARG A 1 1064 ? 138.592 181.623 118.108 1.00 72.42 1064 ARG A N 1
ATOM 6950 C CA . ARG A 1 1064 ? 139.089 180.889 116.957 1.00 72.42 1064 ARG A CA 1
ATOM 6951 C C . ARG A 1 1064 ? 138.222 179.669 116.688 1.00 72.42 1064 ARG A C 1
ATOM 6952 O O . ARG A 1 1064 ? 137.702 179.038 117.610 1.00 72.42 1064 ARG A O 1
ATOM 6960 N N . ARG A 1 1065 ? 138.057 179.349 115.417 1.00 72.08 1065 ARG A N 1
ATOM 6961 C CA . ARG A 1 1065 ? 137.273 178.172 115.067 1.00 72.08 1065 ARG A CA 1
ATOM 6962 C C . ARG A 1 1065 ? 138.107 176.915 115.292 1.00 72.08 1065 ARG A C 1
ATOM 6963 O O . ARG A 1 1065 ? 139.255 176.851 114.845 1.00 72.08 1065 ARG A O 1
ATOM 6971 N N . PRO A 1 1066 ? 137.588 175.924 116.013 1.00 60.54 1066 PRO A N 1
ATOM 6972 C CA . PRO A 1 1066 ? 138.416 174.773 116.382 1.00 60.54 1066 PRO A CA 1
ATOM 6973 C C . PRO A 1 1066 ? 138.796 173.936 115.174 1.00 60.54 1066 PRO A C 1
ATOM 6974 O O . PRO A 1 1066 ? 138.005 173.751 114.249 1.00 60.54 1066 PRO A O 1
ATOM 6978 N N . LYS A 1 1067 ? 140.028 173.427 115.194 1.00 54.01 1067 LYS A N 1
ATOM 6979 C CA . LYS A 1 1067 ? 140.467 172.506 114.153 1.00 54.01 1067 LYS A CA 1
ATOM 6980 C C . LYS A 1 1067 ? 139.748 171.170 114.268 1.00 54.01 1067 LYS A C 1
ATOM 6981 O O . LYS A 1 1067 ? 139.224 170.647 113.279 1.00 54.01 1067 LYS A O 1
ATOM 6987 N N . PHE A 1 1068 ? 139.713 170.606 115.473 1.00 49.63 1068 PHE A N 1
ATOM 6988 C CA . PHE A 1 1068 ? 139.020 169.362 115.761 1.00 49.63 1068 PHE A CA 1
ATOM 6989 C C . PHE A 1 1068 ? 138.080 169.581 116.933 1.00 49.63 1068 PHE A C 1
ATOM 6990 O O . PHE A 1 1068 ? 138.356 170.378 117.828 1.00 49.63 1068 PHE A O 1
ATOM 6998 N N . ARG A 1 1069 ? 136.971 168.852 116.930 1.00 54.06 1069 ARG A N 1
ATOM 6999 C CA . ARG A 1 1069 ? 135.966 169.006 117.976 1.00 54.06 1069 ARG A CA 1
ATOM 7000 C C . ARG A 1 1069 ? 135.342 167.635 118.215 1.00 54.06 1069 ARG A C 1
ATOM 7001 O O . ARG A 1 1069 ? 134.440 167.223 117.482 1.00 54.06 1069 ARG A O 1
ATOM 7009 N N . VAL A 1 1070 ? 135.828 166.943 119.239 1.00 50.73 1070 VAL A N 1
ATOM 7010 C CA . VAL A 1 1070 ? 135.466 165.561 119.522 1.00 50.73 1070 VAL A CA 1
ATOM 7011 C C . VAL A 1 1070 ? 134.592 165.538 120.762 1.00 50.73 1070 VAL A C 1
ATOM 7012 O O . VAL A 1 1070 ? 134.984 166.055 121.812 1.00 50.73 1070 VAL A O 1
ATOM 7016 N N . GLN A 1 1071 ? 133.423 164.921 120.651 1.00 49.66 1071 GLN A N 1
ATOM 7017 C CA . GLN A 1 1071 ? 132.494 164.857 121.766 1.00 49.66 1071 GLN A CA 1
ATOM 7018 C C . GLN A 1 1071 ? 132.913 163.796 122.770 1.00 49.66 1071 GLN A C 1
ATOM 7019 O O . GLN A 1 1071 ? 133.440 162.744 122.403 1.00 49.66 1071 GLN A O 1
ATOM 7025 N N . LEU A 1 1072 ? 132.678 164.082 124.043 1.00 48.71 1072 LEU A N 1
ATOM 7026 C CA . LEU A 1 1072 ? 132.928 163.153 125.131 1.00 48.71 1072 LEU A CA 1
ATOM 7027 C C . LEU A 1 1072 ? 131.614 162.587 125.653 1.00 48.71 1072 LEU A C 1
ATOM 7028 O O . LEU A 1 1072 ? 130.530 163.075 125.334 1.00 48.71 1072 LEU A O 1
ATOM 7033 N N . SER A 1 1073 ? 131.721 161.535 126.464 1.00 50.54 1073 SER A N 1
ATOM 7034 C CA . SER A 1 1073 ? 130.529 160.951 127.065 1.00 50.54 1073 SER A CA 1
ATOM 7035 C C . SER A 1 1073 ? 129.949 161.837 128.149 1.00 50.54 1073 SER A C 1
ATOM 7036 O O . SER A 1 1073 ? 128.757 161.731 128.452 1.00 50.54 1073 SER A O 1
ATOM 7039 N N . GLY A 1 1074 ? 130.765 162.704 128.728 1.00 53.10 1074 GLY A N 1
ATOM 7040 C CA . GLY A 1 1074 ? 130.310 163.593 129.772 1.00 53.10 1074 GLY A CA 1
ATOM 7041 C C . GLY A 1 1074 ? 131.477 164.418 130.253 1.00 53.10 1074 GLY A C 1
ATOM 7042 O O . GLY A 1 1074 ? 132.544 164.419 129.642 1.00 53.10 1074 GLY A O 1
ATOM 7043 N N . ASN A 1 1075 ? 131.272 165.110 131.355 1.00 57.18 1075 ASN A N 1
ATOM 7044 C CA . ASN A 1 1075 ? 132.354 165.894 131.918 1.00 57.18 1075 ASN A CA 1
ATOM 7045 C C . ASN A 1 1075 ? 133.507 164.966 132.266 1.00 57.18 1075 ASN A C 1
ATOM 7046 O O . ASN A 1 1075 ? 133.315 164.014 133.034 1.00 57.18 1075 ASN A O 1
ATOM 7051 N N . PRO A 1 1076 ? 134.704 165.187 131.721 1.00 57.71 1076 PRO A N 1
ATOM 7052 C CA . PRO A 1 1076 ? 135.817 164.275 131.991 1.00 57.71 1076 PRO A CA 1
ATOM 7053 C C . PRO A 1 1076 ? 136.481 164.487 133.333 1.00 57.71 1076 PRO A C 1
ATOM 7054 O O . PRO A 1 1076 ? 137.327 163.672 133.716 1.00 57.71 1076 PRO A O 1
ATOM 7058 N N . ILE A 1 1077 ? 136.136 165.545 134.058 1.00 60.92 1077 ILE A N 1
ATOM 7059 C CA . ILE A 1 1077 ? 136.814 165.876 135.308 1.00 60.92 1077 ILE A CA 1
ATOM 7060 C C . ILE A 1 1077 ? 136.041 165.172 136.418 1.00 60.92 1077 ILE A C 1
ATOM 7061 O O . ILE A 1 1077 ? 135.112 165.717 137.006 1.00 60.92 1077 ILE A O 1
ATOM 7066 N N . LEU A 1 1078 ? 136.434 163.933 136.698 1.00 62.79 1078 LEU A N 1
ATOM 7067 C CA . LEU A 1 1078 ? 135.803 163.135 137.732 1.00 62.79 1078 LEU A CA 1
ATOM 7068 C C . LEU A 1 1078 ? 136.674 162.950 138.963 1.00 62.79 1078 LEU A C 1
ATOM 7069 O O . LEU A 1 1078 ? 136.167 162.501 139.995 1.00 62.79 1078 LEU A O 1
ATOM 7074 N N . GLY A 1 1079 ? 137.956 163.293 138.893 1.00 71.43 1079 GLY A N 1
ATOM 7075 C CA . GLY A 1 1079 ? 138.857 162.988 139.984 1.00 71.43 1079 GLY A CA 1
ATOM 7076 C C . GLY A 1 1079 ? 139.720 164.136 140.454 1.00 71.43 1079 GLY A C 1
ATOM 7077 O O . GLY A 1 1079 ? 139.244 165.263 140.612 1.00 71.43 1079 GLY A O 1
ATOM 7078 N N . ASP A 1 1080 ? 141.006 163.858 140.662 1.00 80.94 1080 ASP A N 1
ATOM 7079 C CA . ASP A 1 1080 ? 141.916 164.769 141.340 1.00 80.94 1080 ASP A CA 1
ATOM 7080 C C . ASP A 1 1080 ? 142.531 165.808 140.412 1.00 80.94 1080 ASP A C 1
ATOM 7081 O O . ASP A 1 1080 ? 143.626 166.305 140.698 1.00 80.94 1080 ASP A O 1
ATOM 7086 N N . GLY A 1 1081 ? 141.870 166.141 139.308 1.00 74.87 1081 GLY A N 1
ATOM 7087 C CA . GLY A 1 1081 ? 142.329 167.267 138.520 1.00 74.87 1081 GLY A CA 1
ATOM 7088 C C . GLY A 1 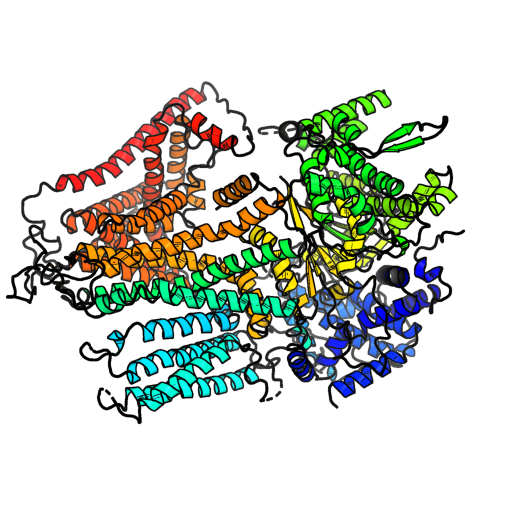1081 ? 143.255 166.962 137.362 1.00 74.87 1081 GLY A C 1
ATOM 7089 O O . GLY A 1 1081 ? 142.800 166.706 136.245 1.00 74.87 1081 GLY A O 1
ATOM 7090 N N . LYS A 1 1082 ? 144.564 167.032 137.625 1.00 68.90 1082 LYS A N 1
ATOM 7091 C CA . LYS A 1 1082 ? 145.564 167.116 136.563 1.00 68.90 1082 LYS A CA 1
ATOM 7092 C C . LYS A 1 1082 ? 145.461 165.973 135.562 1.00 68.90 1082 LYS A C 1
ATOM 7093 O O . LYS A 1 1082 ? 145.544 166.195 134.351 1.00 68.90 1082 LYS A O 1
ATOM 7099 N N . SER A 1 1083 ? 145.289 164.742 136.044 1.00 66.63 1083 SER A N 1
ATOM 7100 C CA . SER A 1 1083 ? 145.307 163.598 135.138 1.00 66.63 1083 SER A CA 1
ATOM 7101 C C . SER A 1 1083 ? 144.079 163.556 134.240 1.00 66.63 1083 SER A C 1
ATOM 7102 O O . SER A 1 1083 ? 144.163 163.072 133.108 1.00 66.63 1083 SER A O 1
ATOM 7105 N N . ASP A 1 1084 ? 142.934 164.041 134.718 1.00 65.41 1084 ASP A N 1
ATOM 7106 C CA . ASP A 1 1084 ? 141.758 164.127 133.859 1.00 65.41 1084 ASP A CA 1
ATOM 7107 C C . ASP A 1 1084 ? 141.941 165.183 132.781 1.00 65.41 1084 ASP A C 1
ATOM 7108 O O . ASP A 1 1084 ? 141.455 165.022 131.658 1.00 65.41 1084 ASP A O 1
ATOM 7113 N N . ASN A 1 1085 ? 142.607 166.287 133.121 1.00 61.67 1085 ASN A N 1
ATOM 7114 C CA . ASN A 1 1085 ? 142.928 167.308 132.133 1.00 61.67 1085 ASN A CA 1
ATOM 7115 C C . ASN A 1 1085 ? 143.864 166.758 131.067 1.00 61.67 1085 ASN A C 1
ATOM 7116 O O . ASN A 1 1085 ? 143.656 166.972 129.870 1.00 61.67 1085 ASN A O 1
ATOM 7121 N N . GLN A 1 1086 ? 144.902 166.039 131.489 1.00 59.52 1086 GLN A N 1
ATOM 7122 C CA . GLN A 1 1086 ? 145.852 165.480 130.539 1.00 59.52 1086 GLN A CA 1
ATOM 7123 C C . GLN A 1 1086 ? 145.199 164.461 129.620 1.00 59.52 1086 GLN A C 1
ATOM 7124 O O . GLN A 1 1086 ? 145.617 164.309 128.470 1.00 59.52 1086 GLN A O 1
ATOM 7130 N N . ASN A 1 1087 ? 144.184 163.750 130.107 1.00 54.52 1087 ASN A N 1
ATOM 7131 C CA . ASN A 1 1087 ? 143.554 162.700 129.318 1.00 54.52 1087 ASN A CA 1
ATOM 7132 C C . ASN A 1 1087 ? 142.646 163.266 128.237 1.00 54.52 1087 ASN A C 1
ATOM 7133 O O . ASN A 1 1087 ? 142.545 162.688 127.152 1.00 54.52 1087 ASN A O 1
ATOM 7138 N N . HIS A 1 1088 ? 141.963 164.377 128.510 1.00 50.62 1088 HIS A N 1
ATOM 7139 C CA . HIS A 1 1088 ? 141.082 164.945 127.499 1.00 50.62 1088 HIS A CA 1
ATOM 7140 C C . HIS A 1 1088 ? 141.873 165.534 126.341 1.00 50.62 1088 HIS A C 1
ATOM 7141 O O . HIS A 1 1088 ? 141.420 165.483 125.194 1.00 50.62 1088 HIS A O 1
ATOM 7148 N N . ALA A 1 1089 ? 143.052 166.078 126.613 1.00 49.11 1089 ALA A N 1
ATOM 7149 C CA . ALA A 1 1089 ? 143.900 166.666 125.591 1.00 49.11 1089 ALA A CA 1
ATOM 7150 C C . ALA A 1 1089 ? 144.870 165.668 124.983 1.00 49.11 1089 ALA A C 1
ATOM 7151 O O . ALA A 1 1089 ? 145.617 166.030 124.074 1.00 49.11 1089 ALA A O 1
ATOM 7153 N N . LEU A 1 1090 ? 144.877 164.426 125.457 1.00 46.75 1090 LEU A N 1
ATOM 7154 C CA . LEU A 1 1090 ? 145.850 163.456 124.983 1.00 46.75 1090 LEU A CA 1
ATOM 7155 C C . LEU A 1 1090 ? 145.559 162.978 123.570 1.00 46.75 1090 LEU A C 1
ATOM 7156 O O . LEU A 1 1090 ? 146.472 162.502 122.895 1.00 46.75 1090 LEU A O 1
ATOM 7161 N N . ILE A 1 1091 ? 144.318 163.096 123.098 1.00 42.54 1091 ILE A N 1
ATOM 7162 C CA . ILE A 1 1091 ? 144.012 162.656 121.744 1.00 42.54 1091 ILE A CA 1
ATOM 7163 C C . ILE A 1 1091 ? 144.580 163.578 120.685 1.00 42.54 1091 ILE A C 1
ATOM 7164 O O . ILE A 1 1091 ? 144.562 163.228 119.503 1.00 42.54 1091 ILE A O 1
ATOM 7169 N N . PHE A 1 1092 ? 145.079 164.746 121.070 1.00 41.13 1092 PHE A N 1
ATOM 7170 C CA . PHE A 1 1092 ? 145.654 165.686 120.125 1.00 41.13 1092 PHE A CA 1
ATOM 7171 C C . PHE A 1 1092 ? 147.172 165.671 120.131 1.00 41.13 1092 PHE A C 1
ATOM 7172 O O . PHE A 1 1092 ? 147.786 166.506 119.463 1.00 41.13 1092 PHE A O 1
ATOM 7180 N N . TYR A 1 1093 ? 147.792 164.750 120.859 1.00 43.48 1093 TYR A N 1
ATOM 7181 C CA . TYR A 1 1093 ? 149.238 164.629 120.812 1.00 43.48 1093 TYR A CA 1
ATOM 7182 C C . TYR A 1 1093 ? 149.666 164.014 119.488 1.00 43.48 1093 TYR A C 1
ATOM 7183 O O . TYR A 1 1093 ? 148.916 163.275 118.852 1.00 43.48 1093 TYR A O 1
ATOM 7192 N N . ARG A 1 1094 ? 150.881 164.344 119.066 1.00 42.74 1094 ARG A N 1
ATOM 7193 C CA . ARG A 1 1094 ? 151.452 163.831 117.833 1.00 42.74 1094 ARG A CA 1
ATOM 7194 C C . ARG A 1 1094 ? 152.869 163.348 118.089 1.00 42.74 1094 ARG A C 1
ATOM 7195 O O . ARG A 1 1094 ? 153.519 163.747 119.053 1.00 42.74 1094 ARG A O 1
ATOM 7203 N N . GLY A 1 1095 ? 153.341 162.482 117.205 1.00 45.39 1095 GLY A N 1
ATOM 7204 C CA . GLY A 1 1095 ? 154.696 161.989 117.281 1.00 45.39 1095 GLY A CA 1
ATOM 7205 C C . GLY A 1 1095 ? 154.828 160.746 118.124 1.00 45.39 1095 GLY A C 1
ATOM 7206 O O . GLY A 1 1095 ? 153.865 160.194 118.653 1.00 45.39 1095 GLY A O 1
ATOM 7207 N N . GLU A 1 1096 ? 156.069 160.298 118.249 1.00 48.11 1096 GLU A N 1
ATOM 7208 C CA . GLU A 1 1096 ? 156.354 159.056 118.949 1.00 48.11 1096 GLU A CA 1
ATOM 7209 C C . GLU A 1 1096 ? 156.551 159.239 120.443 1.00 48.11 1096 GLU A C 1
ATOM 7210 O O . GLU A 1 1096 ? 156.352 158.288 121.203 1.00 48.11 1096 GLU A O 1
ATOM 7216 N N . TYR A 1 1097 ? 156.951 160.424 120.884 1.00 47.39 1097 TYR A N 1
ATOM 7217 C CA . TYR A 1 1097 ? 157.270 160.666 122.279 1.00 47.39 1097 TYR A CA 1
ATOM 7218 C C . TYR A 1 1097 ? 156.498 161.870 122.783 1.00 47.39 1097 TYR A C 1
ATOM 7219 O O . TYR A 1 1097 ? 156.168 162.778 122.023 1.00 47.39 1097 TYR A O 1
ATOM 7228 N N . ILE A 1 1098 ? 156.200 161.855 124.074 1.00 44.95 1098 ILE A N 1
ATOM 7229 C CA . ILE A 1 1098 ? 155.574 162.970 124.766 1.00 44.95 1098 ILE A CA 1
ATOM 7230 C C . ILE A 1 1098 ? 156.490 163.372 125.905 1.00 44.95 1098 ILE A C 1
ATOM 7231 O O . ILE A 1 1098 ? 156.968 162.512 126.648 1.00 44.95 1098 ILE A O 1
ATOM 7236 N N . GLN A 1 1099 ? 156.756 164.662 126.031 1.00 49.21 1099 GLN A N 1
ATOM 7237 C CA . GLN A 1 1099 ? 157.341 165.195 127.249 1.00 49.21 1099 GLN A CA 1
ATOM 7238 C C . GLN A 1 1099 ? 156.226 165.813 128.073 1.00 49.21 1099 GLN A C 1
ATOM 7239 O O . GLN A 1 1099 ? 155.659 166.836 127.685 1.00 49.21 1099 GLN A O 1
ATOM 7245 N N . LEU A 1 1100 ? 155.888 165.170 129.180 1.00 56.18 1100 LEU A N 1
ATOM 7246 C CA . LEU A 1 1100 ? 155.009 165.795 130.148 1.00 56.18 1100 LEU A CA 1
ATOM 7247 C C . LEU A 1 1100 ? 155.720 167.009 130.708 1.00 56.18 1100 LEU A C 1
ATOM 7248 O O . LEU A 1 1100 ? 156.939 167.006 130.846 1.00 56.18 1100 LEU A O 1
ATOM 7253 N N . ILE A 1 1101 ? 154.972 168.075 130.959 1.00 59.36 1101 ILE A N 1
ATOM 7254 C CA . ILE A 1 1101 ? 155.554 169.314 131.460 1.00 59.36 1101 ILE A CA 1
ATOM 7255 C C . ILE A 1 1101 ? 154.524 169.981 132.352 1.00 59.36 1101 ILE A C 1
ATOM 7256 O O . ILE A 1 1101 ? 153.337 170.012 132.028 1.00 59.36 1101 ILE A O 1
ATOM 7261 N N . ASP A 1 1102 ? 154.975 170.504 133.481 1.00 69.44 1102 ASP A N 1
ATOM 7262 C CA . ASP A 1 1102 ? 154.079 171.215 134.373 1.00 69.44 1102 ASP A CA 1
ATOM 7263 C C . ASP A 1 1102 ? 154.064 172.700 134.019 1.00 69.44 1102 ASP A C 1
ATOM 7264 O O . ASP A 1 1102 ? 154.984 173.220 133.388 1.00 69.44 1102 ASP A O 1
ATOM 7269 N N . ALA A 1 1103 ? 153.001 173.385 134.441 1.00 65.82 1103 ALA A N 1
ATOM 7270 C CA . ALA A 1 1103 ? 152.773 174.760 134.010 1.00 65.82 1103 ALA A CA 1
ATOM 7271 C C . ALA A 1 1103 ? 153.717 175.769 134.651 1.00 65.82 1103 ALA A C 1
ATOM 7272 O O . ALA A 1 1103 ? 153.715 176.932 134.239 1.00 65.82 1103 ALA A O 1
ATOM 7274 N N . ASN A 1 1104 ? 154.522 175.369 135.631 1.00 70.78 1104 ASN A N 1
ATOM 7275 C CA . ASN A 1 1104 ? 155.434 176.314 136.260 1.00 70.78 1104 ASN A CA 1
ATOM 7276 C C . ASN A 1 1104 ? 156.879 175.898 136.040 1.00 70.78 1104 ASN A C 1
ATOM 7277 O O . ASN A 1 1104 ? 157.676 175.866 136.981 1.00 70.78 1104 ASN A O 1
ATOM 7282 N N . GLN A 1 1105 ? 157.221 175.575 134.801 1.00 67.00 1105 GLN A N 1
ATOM 7283 C CA . GLN A 1 1105 ? 158.557 175.156 134.420 1.00 67.00 1105 GLN A CA 1
ATOM 7284 C C . GLN A 1 1105 ? 159.140 176.146 133.423 1.00 67.00 1105 GLN A C 1
ATOM 7285 O O . GLN A 1 1105 ? 158.486 177.104 133.018 1.00 67.00 1105 GLN A O 1
ATOM 7291 N N . ASP A 1 1106 ? 160.395 175.923 133.044 1.00 66.04 1106 ASP A N 1
ATOM 7292 C CA . ASP A 1 1106 ? 160.968 176.604 131.891 1.00 66.04 1106 ASP A CA 1
ATOM 7293 C C . ASP A 1 1106 ? 162.238 175.880 131.480 1.00 66.04 1106 ASP A C 1
ATOM 7294 O O . ASP A 1 1106 ? 162.848 175.163 132.274 1.00 66.04 1106 ASP A O 1
ATOM 7299 N N . ASN A 1 1107 ? 162.624 176.074 130.225 1.00 63.04 1107 ASN A N 1
ATOM 7300 C CA . ASN A 1 1107 ? 163.764 175.388 129.644 1.00 63.04 1107 ASN A CA 1
ATOM 7301 C C . ASN A 1 1107 ? 164.694 176.398 128.991 1.00 63.04 1107 ASN A C 1
ATOM 7302 O O . ASN A 1 1107 ? 164.393 177.587 128.895 1.00 63.04 1107 ASN A O 1
ATOM 7307 N N . TYR A 1 1108 ? 165.836 175.902 128.533 1.00 65.83 1108 TYR A N 1
ATOM 7308 C CA . TYR A 1 1108 ? 166.898 176.729 127.989 1.00 65.83 1108 TYR A CA 1
ATOM 7309 C C . TYR A 1 1108 ? 167.307 176.185 126.633 1.00 65.83 1108 TYR A C 1
ATOM 7310 O O . TYR A 1 1108 ? 167.058 175.025 126.312 1.00 65.83 1108 TYR A O 1
ATOM 7319 N N . LEU A 1 1109 ? 167.931 177.040 125.827 1.00 61.79 1109 LEU A N 1
ATOM 7320 C CA . LEU A 1 1109 ? 168.360 176.602 124.506 1.00 61.79 1109 LEU A CA 1
ATOM 7321 C C . LEU A 1 1109 ? 169.457 175.554 124.595 1.00 61.79 1109 LEU A C 1
ATOM 7322 O O . LEU A 1 1109 ? 169.463 174.596 123.819 1.00 61.79 1109 LEU A O 1
ATOM 7327 N N . GLU A 1 1110 ? 170.394 175.712 125.529 1.00 66.03 1110 GLU A N 1
ATOM 7328 C CA . GLU A 1 1110 ? 171.522 174.791 125.569 1.00 66.03 1110 GLU A CA 1
ATOM 7329 C C . GLU A 1 1110 ? 171.095 173.396 125.999 1.00 66.03 1110 GLU A C 1
ATOM 7330 O O . GLU A 1 1110 ? 171.768 172.417 125.663 1.00 66.03 1110 GLU A O 1
ATOM 7336 N N . GLU A 1 1111 ? 169.995 173.279 126.742 1.00 65.16 1111 GLU A N 1
ATOM 7337 C CA . GLU A 1 1111 ? 169.469 171.961 127.072 1.00 65.16 1111 GLU A CA 1
ATOM 7338 C C . GLU A 1 1111 ? 168.567 171.433 125.970 1.00 65.16 1111 GLU A C 1
ATOM 7339 O O . GLU A 1 1111 ? 168.616 170.246 125.641 1.00 65.16 1111 GLU A O 1
ATOM 7345 N N . CYS A 1 1112 ? 167.750 172.300 125.380 1.00 58.63 1112 CYS A N 1
ATOM 7346 C CA . CYS A 1 1112 ? 166.900 171.911 124.266 1.00 58.63 1112 CYS A CA 1
ATOM 7347 C C . CYS A 1 1112 ? 167.699 171.527 123.031 1.00 58.63 1112 CYS A C 1
ATOM 7348 O O . CYS A 1 1112 ? 167.132 170.936 122.111 1.00 58.63 1112 CYS A O 1
ATOM 7351 N N . LEU A 1 1113 ? 168.986 171.854 122.984 1.00 58.60 1113 LEU A N 1
ATOM 7352 C CA . LEU A 1 1113 ? 169.847 171.426 121.891 1.00 58.60 1113 LEU A CA 1
ATOM 7353 C C . LEU A 1 1113 ? 170.212 169.954 121.976 1.00 58.60 1113 LEU A C 1
ATOM 7354 O O . LEU A 1 1113 ? 170.686 169.388 120.988 1.00 58.60 1113 LEU A O 1
ATOM 7359 N N . LYS A 1 1114 ? 170.014 169.329 123.134 1.00 59.58 1114 LYS A N 1
ATOM 7360 C CA . LYS A 1 1114 ? 170.333 167.928 123.355 1.00 59.58 1114 LYS A CA 1
ATOM 7361 C C . LYS A 1 1114 ? 169.123 167.021 123.182 1.00 59.58 1114 LYS A C 1
ATOM 7362 O O . LYS A 1 1114 ? 169.130 165.898 123.687 1.00 59.58 1114 LYS A O 1
ATOM 7368 N N . ILE A 1 1115 ? 168.082 167.484 122.488 1.00 53.58 1115 ILE A N 1
ATOM 7369 C CA . ILE A 1 1115 ? 166.847 166.711 122.417 1.00 53.58 1115 ILE A CA 1
ATOM 7370 C C . ILE A 1 1115 ? 167.051 165.434 121.613 1.00 53.58 1115 ILE A C 1
ATOM 7371 O O . ILE A 1 1115 ? 166.528 164.375 121.972 1.00 53.58 1115 ILE A O 1
ATOM 7376 N N . ARG A 1 1116 ? 167.818 165.503 120.526 1.00 58.60 1116 ARG A N 1
ATOM 7377 C CA . ARG A 1 1116 ? 167.995 164.336 119.672 1.00 58.60 1116 ARG A CA 1
ATOM 7378 C C . ARG A 1 1116 ? 168.757 163.217 120.362 1.00 58.60 1116 ARG A C 1
ATOM 7379 O O . ARG A 1 1116 ? 168.640 162.062 119.949 1.00 58.60 1116 ARG A O 1
ATOM 7387 N N . SER A 1 1117 ? 169.536 163.528 121.391 1.00 57.45 1117 SER A N 1
ATOM 7388 C CA . SER A 1 1117 ? 170.228 162.517 122.171 1.00 57.45 1117 SER A CA 1
ATOM 7389 C C . SER A 1 1117 ? 169.466 162.107 123.419 1.00 57.45 1117 SER A C 1
ATOM 7390 O O . SER A 1 1117 ? 169.877 161.159 124.088 1.00 57.45 1117 SER A O 1
ATOM 7393 N N . VAL A 1 1118 ? 168.385 162.801 123.755 1.00 54.98 1118 VAL A N 1
ATOM 7394 C CA . VAL A 1 1118 ? 167.515 162.353 124.831 1.00 54.98 1118 VAL A CA 1
ATOM 7395 C C . VAL A 1 1118 ? 166.454 161.399 124.300 1.00 54.98 1118 VAL A C 1
ATOM 7396 O O . VAL A 1 1118 ? 166.086 160.442 124.984 1.00 54.98 1118 VAL A O 1
ATOM 7400 N N . LEU A 1 1119 ? 165.964 161.629 123.083 1.00 52.06 1119 LEU A N 1
ATOM 7401 C CA . LEU A 1 1119 ? 165.041 160.692 122.463 1.00 52.06 1119 LEU A CA 1
ATOM 7402 C C . LEU A 1 1119 ? 165.731 159.404 122.049 1.00 52.06 1119 LEU A C 1
ATOM 7403 O O . LEU A 1 1119 ? 165.051 158.408 121.788 1.00 52.06 1119 LEU A O 1
ATOM 7408 N N . ALA A 1 1120 ? 167.059 159.399 121.982 1.00 53.64 1120 ALA A N 1
ATOM 7409 C CA . ALA A 1 1120 ? 167.813 158.187 121.709 1.00 53.64 1120 ALA A CA 1
ATOM 7410 C C . ALA A 1 1120 ? 167.977 157.311 122.939 1.00 53.64 1120 ALA A C 1
ATOM 7411 O O . ALA A 1 1120 ? 168.520 156.210 122.829 1.00 53.64 1120 ALA A O 1
ATOM 7413 N N . GLU A 1 1121 ? 167.546 157.778 124.105 1.00 56.00 1121 GLU A N 1
ATOM 7414 C CA . GLU A 1 1121 ? 167.525 156.941 125.292 1.00 56.00 1121 GLU A CA 1
ATOM 7415 C C . GLU A 1 1121 ? 166.395 155.927 125.274 1.00 56.00 1121 GLU A C 1
ATOM 7416 O O . GLU A 1 1121 ? 166.397 155.014 126.099 1.00 56.00 1121 GLU A O 1
ATOM 7422 N N . PHE A 1 1122 ? 165.430 156.066 124.370 1.00 51.44 1122 PHE A N 1
ATOM 7423 C CA . PHE A 1 1122 ? 164.370 155.078 124.239 1.00 51.44 1122 PHE A CA 1
ATOM 7424 C C . PHE A 1 1122 ? 164.769 153.896 123.371 1.00 51.44 1122 PHE A C 1
ATOM 7425 O O . PHE A 1 1122 ? 163.995 152.940 123.272 1.00 51.44 1122 PHE A O 1
ATOM 7433 N N . GLU A 1 1123 ? 165.935 153.956 122.726 1.00 56.16 1123 GLU A N 1
ATOM 7434 C CA . GLU A 1 1123 ? 166.553 152.811 122.057 1.00 56.16 1123 GLU A CA 1
ATOM 7435 C C . GLU A 1 1123 ? 165.769 152.356 120.827 1.00 56.16 1123 GLU A C 1
ATOM 7436 O O . GLU A 1 1123 ? 165.682 151.164 120.543 1.00 56.16 1123 GLU A O 1
ATOM 7442 N N . GLU A 1 1124 ? 165.213 153.300 120.079 1.00 59.36 1124 GLU A N 1
ATOM 7443 C CA . GLU A 1 1124 ? 164.485 152.974 118.865 1.00 59.36 1124 GLU A CA 1
ATOM 7444 C C . GLU A 1 1124 ? 165.011 153.690 117.634 1.00 59.36 1124 GLU A C 1
ATOM 7445 O O . GLU A 1 1124 ? 164.497 153.456 116.537 1.00 59.36 1124 GLU A O 1
ATOM 7451 N N . LEU A 1 1125 ? 166.023 154.540 117.775 1.00 61.93 1125 LEU A N 1
ATOM 7452 C CA . LEU A 1 1125 ? 166.456 155.409 116.688 1.00 61.93 1125 LEU A CA 1
ATOM 7453 C C . LEU A 1 1125 ? 167.567 154.779 115.858 1.00 61.93 1125 LEU A C 1
ATOM 7454 O O . LEU A 1 1125 ? 167.450 154.675 114.634 1.00 61.93 1125 LEU A O 1
ATOM 7459 N N . ASN A 1 1126 ? 168.654 154.378 116.498 1.00 72.87 1126 ASN A N 1
ATOM 7460 C CA . ASN A 1 1126 ? 169.787 153.777 115.800 1.00 72.87 1126 ASN A CA 1
ATOM 7461 C C . ASN A 1 1126 ? 169.816 152.263 115.999 1.00 72.87 1126 ASN A C 1
ATOM 7462 O O . ASN A 1 1126 ? 170.781 151.697 116.504 1.00 72.87 1126 ASN A O 1
ATOM 7467 N N . VAL A 1 1127 ? 168.742 151.595 115.579 1.00 72.68 1127 VAL A N 1
ATOM 7468 C CA . VAL A 1 1127 ? 168.641 150.146 115.698 1.00 72.68 1127 VAL A CA 1
ATOM 7469 C C . VAL A 1 1127 ? 168.206 149.559 114.364 1.00 72.68 1127 VAL A C 1
ATOM 7470 O O . VAL A 1 1127 ? 167.574 150.228 113.542 1.00 72.68 1127 VAL A O 1
ATOM 7474 N N . GLU A 1 1128 ? 168.562 148.297 114.150 1.00 73.12 1128 GLU A N 1
ATOM 7475 C CA . GLU A 1 1128 ? 168.141 147.581 112.959 1.00 73.12 1128 GLU A CA 1
ATOM 7476 C C . GLU A 1 1128 ? 166.693 147.140 113.098 1.00 73.12 1128 GLU A C 1
ATOM 7477 O O . GLU A 1 1128 ? 166.183 146.945 114.203 1.00 73.12 1128 GLU A O 1
ATOM 7483 N N . GLN A 1 1129 ? 166.029 146.977 111.962 1.00 67.95 1129 GLN A N 1
ATOM 7484 C CA . GLN A 1 1129 ? 164.625 146.596 111.932 1.00 67.95 1129 GLN A CA 1
ATOM 7485 C C . GLN A 1 1129 ? 164.511 145.174 111.409 1.00 67.95 1129 GLN A C 1
ATOM 7486 O O . GLN A 1 1129 ? 164.982 144.873 110.308 1.00 67.95 1129 GLN A O 1
ATOM 7492 N N . VAL A 1 1130 ? 163.885 144.307 112.199 1.00 62.69 1130 VAL A N 1
ATOM 7493 C CA . VAL A 1 1130 ? 163.660 142.924 111.818 1.00 62.69 1130 VAL A CA 1
ATOM 7494 C C . VAL A 1 1130 ? 162.160 142.701 111.715 1.00 62.69 1130 VAL A C 1
ATOM 7495 O O . VAL A 1 1130 ? 161.356 143.446 112.277 1.00 62.69 1130 VAL A O 1
ATOM 7499 N N . ASN A 1 1131 ? 161.790 141.674 110.972 1.00 58.71 1131 ASN A N 1
ATOM 7500 C CA . ASN A 1 1131 ? 160.390 141.304 110.863 1.00 58.71 1131 ASN A CA 1
ATOM 7501 C C . ASN A 1 1131 ? 159.934 140.726 112.194 1.00 58.71 1131 ASN A C 1
ATOM 7502 O O . ASN A 1 1131 ? 160.492 139.717 112.640 1.00 58.71 1131 ASN A O 1
ATOM 7507 N N . PRO A 1 1132 ? 158.947 141.321 112.866 1.00 54.80 1132 PRO A N 1
ATOM 7508 C CA . PRO A 1 1132 ? 158.506 140.773 114.154 1.00 54.80 1132 PRO A CA 1
ATOM 7509 C C . PRO A 1 1132 ? 157.719 139.490 114.021 1.00 54.80 1132 PRO A C 1
ATOM 7510 O O . PRO A 1 1132 ? 157.503 138.811 115.030 1.00 54.80 1132 PRO A O 1
ATOM 7514 N N . TYR A 1 1133 ? 157.282 139.139 112.817 1.00 53.83 1133 TYR A N 1
ATOM 7515 C CA . TYR A 1 1133 ? 156.477 137.951 112.587 1.00 53.83 1133 TYR A CA 1
ATOM 7516 C C . TYR A 1 1133 ? 157.234 136.882 111.815 1.00 53.83 1133 TYR A C 1
ATOM 7517 O O . TYR A 1 1133 ? 156.613 136.013 111.200 1.00 53.83 1133 TYR A O 1
ATOM 7526 N N . ALA A 1 1134 ? 158.554 136.937 111.815 1.00 59.72 1134 ALA A N 1
ATOM 7527 C CA . ALA A 1 1134 ? 159.334 135.935 111.104 1.00 59.72 1134 ALA A CA 1
ATOM 7528 C C . ALA A 1 1134 ? 159.213 134.593 111.814 1.00 59.72 1134 ALA A C 1
ATOM 7529 O O . ALA A 1 1134 ? 159.338 134.534 113.041 1.00 59.72 1134 ALA A O 1
ATOM 7531 N N . PRO A 1 1135 ? 158.963 133.500 111.087 1.00 64.44 1135 PRO A N 1
ATOM 7532 C CA . PRO A 1 1135 ? 158.726 132.212 111.757 1.00 64.44 1135 PRO A CA 1
ATOM 7533 C C . PRO A 1 1135 ? 159.938 131.656 112.481 1.00 64.44 1135 PRO A C 1
ATOM 7534 O O . PRO A 1 1135 ? 159.771 130.804 113.361 1.00 64.44 1135 PRO A O 1
ATOM 7538 N N . GLY A 1 1136 ? 161.148 132.096 112.140 1.00 68.54 1136 GLY A N 1
ATOM 7539 C CA . GLY A 1 1136 ? 162.330 131.541 112.776 1.00 68.54 1136 GLY A CA 1
ATOM 7540 C C . GLY A 1 1136 ? 162.444 131.880 114.250 1.00 68.54 1136 GLY A C 1
ATOM 7541 O O . GLY A 1 1136 ? 162.753 131.013 115.071 1.00 68.54 1136 GLY A O 1
ATOM 7542 N N . LEU A 1 1137 ? 162.190 133.134 114.609 1.00 68.62 1137 LEU A N 1
ATOM 7543 C CA . LEU A 1 1137 ? 162.498 133.622 115.944 1.00 68.62 1137 LEU A CA 1
ATOM 7544 C C . LEU A 1 1137 ? 161.522 133.096 116.988 1.00 68.62 1137 LEU A C 1
ATOM 7545 O O . LEU A 1 1137 ? 160.340 132.877 116.718 1.00 68.62 1137 LEU A O 1
ATOM 7550 N N . ARG A 1 1138 ? 162.041 132.908 118.197 1.00 69.19 1138 ARG A N 1
ATOM 7551 C CA . ARG A 1 1138 ? 161.263 132.576 119.376 1.00 69.19 1138 ARG A CA 1
ATOM 7552 C C . ARG A 1 1138 ? 161.353 133.726 120.368 1.00 69.19 1138 ARG A C 1
ATOM 7553 O O . ARG A 1 1138 ? 162.263 134.551 120.302 1.00 69.19 1138 ARG A O 1
ATOM 7561 N N . TYR A 1 1139 ? 160.399 133.765 121.300 1.00 62.52 1139 TYR A N 1
ATOM 7562 C CA . TYR A 1 1139 ? 160.335 134.860 122.263 1.00 62.52 1139 TYR A CA 1
ATOM 7563 C C . TYR A 1 1139 ? 161.640 135.014 123.023 1.00 62.52 1139 TYR A C 1
ATOM 7564 O O . TYR A 1 1139 ? 162.114 136.133 123.244 1.00 62.52 1139 TYR A O 1
ATOM 7573 N N . GLU A 1 1140 ? 162.239 133.898 123.427 1.00 68.40 1140 GLU A N 1
ATOM 7574 C CA . GLU A 1 1140 ? 163.427 133.940 124.265 1.00 68.40 1140 GLU A CA 1
ATOM 7575 C C . GLU A 1 1140 ? 164.612 134.591 123.571 1.00 68.40 1140 GLU A C 1
ATOM 7576 O O . GLU A 1 1140 ? 165.496 135.120 124.252 1.00 68.40 1140 GLU A O 1
ATOM 7582 N N . GLU A 1 1141 ? 164.659 134.573 122.241 1.00 70.05 1141 GLU A N 1
ATOM 7583 C CA . GLU A 1 1141 ? 165.781 135.140 121.508 1.00 70.05 1141 GLU A CA 1
ATOM 7584 C C . GLU A 1 1141 ? 165.440 136.450 120.812 1.00 70.05 1141 GLU A C 1
ATOM 7585 O O . GLU A 1 1141 ? 166.262 136.965 120.050 1.00 70.05 1141 GLU A O 1
ATOM 7591 N N . GLN A 1 1142 ? 164.256 137.002 121.052 1.00 63.07 1142 GLN A N 1
ATOM 7592 C CA . GLN A 1 1142 ? 163.941 138.345 120.592 1.00 63.07 1142 GLN A CA 1
ATOM 7593 C C . GLN A 1 1142 ? 164.598 139.368 121.506 1.00 63.07 1142 GLN A C 1
ATOM 7594 O O . GLN A 1 1142 ? 164.611 139.210 122.728 1.00 63.07 1142 GLN A O 1
ATOM 7600 N N . THR A 1 1143 ? 165.139 140.428 120.911 1.00 63.59 1143 THR A N 1
ATOM 7601 C CA . THR A 1 1143 ? 165.900 141.422 121.653 1.00 63.59 1143 THR A CA 1
ATOM 7602 C C . THR A 1 1143 ? 165.102 142.679 121.966 1.00 63.59 1143 THR A C 1
ATOM 7603 O O . THR A 1 1143 ? 165.673 143.648 122.470 1.00 63.59 1143 THR A O 1
ATOM 7607 N N . THR A 1 1144 ? 163.806 142.692 121.682 1.00 59.09 1144 THR A N 1
ATOM 7608 C CA . THR A 1 1144 ? 162.980 143.878 121.860 1.00 59.09 1144 THR A CA 1
ATOM 7609 C C . THR A 1 1144 ? 161.780 143.580 122.739 1.00 59.09 1144 THR A C 1
ATOM 7610 O O . THR A 1 1144 ? 160.698 144.134 122.548 1.00 59.09 1144 THR A O 1
ATOM 7614 N N . ASN A 1 1145 ? 161.949 142.708 123.726 1.00 57.35 1145 ASN A N 1
ATOM 7615 C CA . ASN A 1 1145 ? 160.822 142.271 124.536 1.00 57.35 1145 ASN A CA 1
ATOM 7616 C C . ASN A 1 1145 ? 160.390 143.306 125.564 1.00 57.35 1145 ASN A C 1
ATOM 7617 O O . ASN A 1 1145 ? 159.220 143.318 125.953 1.00 57.35 1145 ASN A O 1
ATOM 7622 N N . HIS A 1 1146 ? 161.303 144.164 126.013 1.00 51.68 1146 HIS A N 1
ATOM 7623 C CA . HIS A 1 1146 ? 161.033 145.131 127.074 1.00 51.68 1146 HIS A CA 1
ATOM 7624 C C . HIS A 1 1146 ? 161.421 146.518 126.591 1.00 51.68 1146 HIS A C 1
ATOM 7625 O O . HIS A 1 1146 ? 162.585 146.924 126.699 1.00 51.68 1146 HIS A O 1
ATOM 7632 N N . PRO A 1 1147 ? 160.477 147.268 126.039 1.00 48.21 1147 PRO A N 1
ATOM 7633 C CA . PRO A 1 1147 ? 160.787 148.612 125.556 1.00 48.21 1147 PRO A CA 1
ATOM 7634 C C . PRO A 1 1147 ? 160.948 149.607 126.690 1.00 48.21 1147 PRO A C 1
ATOM 7635 O O . PRO A 1 1147 ? 160.383 149.453 127.772 1.00 48.21 1147 PRO A O 1
ATOM 7639 N N . VAL A 1 1148 ? 161.740 150.643 126.426 1.00 47.59 1148 VAL A N 1
ATOM 7640 C CA . VAL A 1 1148 ? 161.871 151.746 127.368 1.00 47.59 1148 VAL A CA 1
ATOM 7641 C C . VAL A 1 1148 ? 160.553 152.504 127.401 1.00 47.59 1148 VAL A C 1
ATOM 7642 O O . VAL A 1 1148 ? 160.084 153.004 126.374 1.00 47.59 1148 VAL A O 1
ATOM 7646 N N . ALA A 1 1149 ? 159.946 152.585 128.578 1.00 46.24 1149 ALA A N 1
ATOM 7647 C CA . ALA A 1 1149 ? 158.663 153.254 128.725 1.00 46.24 1149 ALA A CA 1
ATOM 7648 C C . ALA A 1 1149 ? 158.817 154.715 129.110 1.00 46.24 1149 ALA A C 1
ATOM 7649 O O . ALA A 1 1149 ? 158.063 155.564 128.635 1.00 46.24 1149 ALA A O 1
ATOM 7651 N N . ILE A 1 1150 ? 159.778 155.021 129.971 1.00 49.52 1150 ILE A N 1
ATOM 7652 C CA . ILE A 1 1150 ? 159.938 156.349 130.542 1.00 49.52 1150 ILE A CA 1
ATOM 7653 C C . ILE A 1 1150 ? 161.420 156.675 130.575 1.00 49.52 1150 ILE A C 1
ATOM 7654 O O . ILE A 1 1150 ? 162.239 155.831 130.946 1.00 49.52 1150 ILE A O 1
ATOM 7659 N N . VAL A 1 1151 ? 161.772 157.886 130.166 1.00 51.84 1151 VAL A N 1
ATOM 7660 C CA . VAL A 1 1151 ? 163.125 158.401 130.320 1.00 51.84 1151 VAL A CA 1
ATOM 7661 C C . VAL A 1 1151 ? 163.034 159.616 131.224 1.00 51.84 1151 VAL A C 1
ATOM 7662 O O . VAL A 1 1151 ? 162.454 160.638 130.845 1.00 51.84 1151 VAL A O 1
ATOM 7666 N N . GLY A 1 1152 ? 163.590 159.507 132.418 1.00 60.21 1152 GLY A N 1
ATOM 7667 C CA . GLY A 1 1152 ? 163.558 160.603 133.354 1.00 60.21 1152 GLY A CA 1
ATOM 7668 C C . GLY A 1 1152 ? 164.763 161.503 133.237 1.00 60.21 1152 GLY A C 1
ATOM 7669 O O . GLY A 1 1152 ? 165.812 161.116 132.736 1.00 60.21 1152 GLY A O 1
ATOM 7670 N N . ALA A 1 1153 ? 164.608 162.729 133.723 1.00 66.26 1153 ALA A N 1
ATOM 7671 C CA . ALA A 1 1153 ? 165.663 163.722 133.632 1.00 66.26 1153 ALA A CA 1
ATOM 7672 C C . ALA A 1 1153 ? 165.667 164.567 134.893 1.00 66.26 1153 ALA A C 1
ATOM 7673 O O . ALA A 1 1153 ? 164.685 164.621 135.634 1.00 66.26 1153 ALA A O 1
ATOM 7675 N N . ARG A 1 1154 ? 166.799 165.218 135.131 1.00 72.63 1154 ARG A N 1
ATOM 7676 C CA . ARG A 1 1154 ? 166.946 166.075 136.294 1.00 72.63 1154 ARG A CA 1
ATOM 7677 C C . ARG A 1 1154 ? 166.147 167.361 136.117 1.00 72.63 1154 ARG A C 1
ATOM 7678 O O . ARG A 1 1154 ? 165.857 167.800 135.003 1.00 72.63 1154 ARG A O 1
ATOM 7686 N N . GLU A 1 1155 ? 165.781 167.959 137.244 1.00 74.79 1155 GLU A N 1
ATOM 7687 C CA . GLU A 1 1155 ? 165.019 169.195 137.265 1.00 74.79 1155 GLU A CA 1
ATOM 7688 C C . GLU A 1 1155 ? 165.665 170.169 138.232 1.00 74.79 1155 GLU A C 1
ATOM 7689 O O . GLU A 1 1155 ? 166.112 169.779 139.313 1.00 74.79 1155 GLU A O 1
ATOM 7695 N N . TYR A 1 1156 ? 165.707 171.436 137.842 1.00 77.70 1156 TYR A N 1
ATOM 7696 C CA . TYR A 1 1156 ? 166.258 172.493 138.675 1.00 77.70 1156 TYR A CA 1
ATOM 7697 C C . TYR A 1 1156 ? 165.124 173.299 139.286 1.00 77.70 1156 TYR A C 1
ATOM 7698 O O . TYR A 1 1156 ? 164.239 173.773 138.569 1.00 77.70 1156 TYR A O 1
ATOM 7707 N N . ILE A 1 1157 ? 165.148 173.454 140.602 1.00 77.06 1157 ILE A N 1
ATOM 7708 C CA . ILE A 1 1157 ? 164.145 174.247 141.299 1.00 77.06 1157 ILE A CA 1
ATOM 7709 C C . ILE A 1 1157 ? 164.694 175.654 141.477 1.00 77.06 1157 ILE A C 1
ATOM 7710 O O . ILE A 1 1157 ? 165.734 175.848 142.11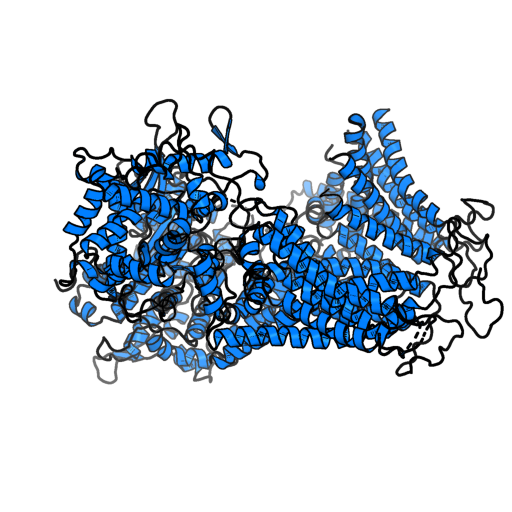3 1.00 77.06 1157 ILE A O 1
ATOM 7715 N N . PHE A 1 1158 ? 164.002 176.636 140.909 1.00 75.95 1158 PHE A N 1
ATOM 7716 C CA . PHE A 1 1158 ? 164.458 178.017 140.918 1.00 75.95 1158 PHE A CA 1
ATOM 7717 C C . PHE A 1 1158 ? 163.599 178.857 141.853 1.00 75.95 1158 PHE A C 1
ATOM 7718 O O . PHE A 1 1158 ? 162.396 178.614 141.993 1.00 75.95 1158 PHE A O 1
ATOM 7726 N N . SER A 1 1159 ? 164.236 179.834 142.496 1.00 83.14 1159 SER A N 1
ATOM 7727 C CA . SER A 1 1159 ? 163.569 180.779 143.389 1.00 83.14 1159 SER A CA 1
ATOM 7728 C C . SER A 1 1159 ? 162.806 180.074 144.504 1.00 83.14 1159 SER A C 1
ATOM 7729 O O . SER A 1 1159 ? 161.585 180.198 144.603 1.00 83.14 1159 SER A O 1
ATOM 7732 N N . GLY A 1 1171 ? 164.251 168.870 151.197 1.00 98.02 1171 GLY A N 1
ATOM 7733 C CA . GLY A 1 1171 ? 163.764 167.555 151.571 1.00 98.02 1171 GLY A CA 1
ATOM 7734 C C . GLY A 1 1171 ? 164.834 166.483 151.501 1.00 98.02 1171 GLY A C 1
ATOM 7735 O O . GLY A 1 1171 ? 165.794 166.607 150.743 1.00 98.02 1171 GLY A O 1
ATOM 7736 N N . LYS A 1 1172 ? 164.665 165.426 152.297 1.00 92.20 1172 LYS A N 1
ATOM 7737 C CA . LYS A 1 1172 ? 165.635 164.336 152.306 1.00 92.20 1172 LYS A CA 1
ATOM 7738 C C . LYS A 1 1172 ? 165.572 163.542 151.008 1.00 92.20 1172 LYS A C 1
ATOM 7739 O O . LYS A 1 1172 ? 166.549 163.477 150.253 1.00 92.20 1172 LYS A O 1
ATOM 7745 N N . GLU A 1 1173 ? 164.414 162.938 150.724 1.00 87.17 1173 GLU A N 1
ATOM 7746 C CA . GLU A 1 1173 ? 164.304 162.044 149.578 1.00 87.17 1173 GLU A CA 1
ATOM 7747 C C . GLU A 1 1173 ? 164.436 162.788 148.256 1.00 87.17 1173 GLU A C 1
ATOM 7748 O O . GLU A 1 1173 ? 164.807 162.181 147.244 1.00 87.17 1173 GLU A O 1
ATOM 7754 N N . GLN A 1 1174 ? 164.130 164.088 148.238 1.00 95.35 1174 GLN A N 1
ATOM 7755 C CA . GLN A 1 1174 ? 164.261 164.854 147.003 1.00 95.35 1174 GLN A CA 1
ATOM 7756 C C . GLN A 1 1174 ? 165.700 164.852 146.513 1.00 95.35 1174 GLN A C 1
ATOM 7757 O O . GLN A 1 1174 ? 165.961 164.626 145.327 1.00 95.35 1174 GLN A O 1
ATOM 7763 N N . THR A 1 1175 ? 166.646 165.090 147.416 1.00 92.96 1175 THR A N 1
ATOM 7764 C CA . THR A 1 1175 ? 168.062 165.086 147.087 1.00 92.96 1175 THR A CA 1
ATOM 7765 C C . THR A 1 1175 ? 168.779 163.800 147.489 1.00 92.96 1175 THR A C 1
ATOM 7766 O O . THR A 1 1175 ? 169.968 163.656 147.186 1.00 92.96 1175 THR A O 1
ATOM 7770 N N . PHE A 1 1176 ? 168.100 162.871 148.169 1.00 86.35 1176 PHE A N 1
ATOM 7771 C CA . PHE A 1 1176 ? 168.590 161.495 148.213 1.00 86.35 1176 PHE A CA 1
ATOM 7772 C C . PHE A 1 1176 ? 168.637 160.900 146.815 1.00 86.35 1176 PHE A C 1
ATOM 7773 O O . PHE A 1 1176 ? 169.630 160.280 146.420 1.00 86.35 1176 PHE A O 1
ATOM 7781 N N . GLY A 1 1177 ? 167.559 161.084 146.052 1.00 86.15 1177 GLY A N 1
ATOM 7782 C CA . GLY A 1 1177 ? 167.456 160.439 144.755 1.00 86.15 1177 GLY A CA 1
ATOM 7783 C C . GLY A 1 1177 ? 168.465 160.956 143.751 1.00 86.15 1177 GLY A C 1
ATOM 7784 O O . GLY A 1 1177 ? 168.946 160.202 142.904 1.00 86.15 1177 GLY A O 1
ATOM 7785 N N . THR A 1 1178 ? 168.797 162.247 143.830 1.00 86.67 1178 THR A N 1
ATOM 7786 C CA . THR A 1 1178 ? 169.668 162.856 142.830 1.00 86.67 1178 THR A CA 1
ATOM 7787 C C . THR A 1 1178 ? 171.036 162.186 142.796 1.00 86.67 1178 THR A C 1
ATOM 7788 O O . THR A 1 1178 ? 171.557 161.870 141.721 1.00 86.67 1178 THR A O 1
ATOM 7792 N N . LEU A 1 1179 ? 171.636 161.957 143.964 1.00 81.89 1179 LEU A N 1
ATOM 7793 C CA . LEU A 1 1179 ? 172.944 161.313 143.985 1.00 81.89 1179 LEU A CA 1
ATOM 7794 C C . LEU A 1 1179 ? 172.843 159.850 143.580 1.00 81.89 1179 LEU A C 1
ATOM 7795 O O . LEU A 1 1179 ? 173.723 159.329 142.887 1.00 81.89 1179 LEU A O 1
ATOM 7800 N N . PHE A 1 1180 ? 171.772 159.178 143.991 1.00 73.55 1180 PHE A N 1
ATOM 7801 C CA . PHE A 1 1180 ? 171.596 157.754 143.752 1.00 73.55 1180 PHE A CA 1
ATOM 7802 C C . PHE A 1 1180 ? 170.938 157.447 142.414 1.00 73.55 1180 PHE A C 1
ATOM 7803 O O . PHE A 1 1180 ? 170.760 156.272 142.089 1.00 73.55 1180 PHE A O 1
ATOM 7811 N N . ALA A 1 1181 ? 170.573 158.467 141.633 1.00 73.40 1181 ALA A N 1
ATOM 7812 C CA . ALA A 1 1181 ? 169.760 158.244 140.440 1.00 73.40 1181 ALA A CA 1
ATOM 7813 C C . ALA A 1 1181 ? 170.501 157.457 139.370 1.00 73.40 1181 ALA A C 1
ATOM 7814 O O . ALA A 1 1181 ? 169.874 156.725 138.599 1.00 73.40 1181 ALA A O 1
ATOM 7816 N N . ARG A 1 1182 ? 171.820 157.610 139.288 1.00 76.38 1182 ARG A N 1
ATOM 7817 C CA . ARG A 1 1182 ? 172.584 156.869 138.294 1.00 76.38 1182 ARG A CA 1
ATOM 7818 C C . ARG A 1 1182 ? 172.637 155.386 138.634 1.00 76.38 1182 ARG A C 1
ATOM 7819 O O . ARG A 1 1182 ? 172.527 154.535 137.746 1.00 76.38 1182 ARG A O 1
ATOM 7827 N N . THR A 1 1183 ? 172.811 155.059 139.915 1.00 70.98 1183 THR A N 1
ATOM 7828 C CA . THR A 1 1183 ? 172.837 153.664 140.339 1.00 70.98 1183 THR A CA 1
ATOM 7829 C C . THR A 1 1183 ? 171.445 153.048 140.340 1.00 70.98 1183 THR A C 1
ATOM 7830 O O . THR A 1 1183 ? 171.275 151.904 139.912 1.00 70.98 1183 THR A O 1
ATOM 7834 N N . LEU A 1 1184 ? 170.441 153.789 140.806 1.00 68.81 1184 LEU A N 1
ATOM 7835 C CA . LEU A 1 1184 ? 169.096 153.233 140.894 1.00 68.81 1184 LEU A CA 1
ATOM 7836 C C . LEU A 1 1184 ? 168.503 152.955 139.522 1.00 68.81 1184 LEU A C 1
ATOM 7837 O O . LEU A 1 1184 ? 167.734 152.002 139.367 1.00 68.81 1184 LEU A O 1
ATOM 7842 N N . SER A 1 1185 ? 168.830 153.769 138.520 1.00 68.72 1185 SER A N 1
ATOM 7843 C CA . SER A 1 1185 ? 168.324 153.500 137.180 1.00 68.72 1185 SER A CA 1
ATOM 7844 C C . SER A 1 1185 ? 168.987 152.275 136.567 1.00 68.72 1185 SER A C 1
ATOM 7845 O O . SER A 1 1185 ? 168.337 151.528 135.830 1.00 68.72 1185 SER A O 1
ATOM 7848 N N . GLN A 1 1186 ? 170.273 152.054 136.853 1.00 68.60 1186 GLN A N 1
ATOM 7849 C CA . GLN A 1 1186 ? 170.964 150.902 136.284 1.00 68.60 1186 GLN A CA 1
ATOM 7850 C C . GLN A 1 1186 ? 170.405 149.595 136.825 1.00 68.60 1186 GLN A C 1
ATOM 7851 O O . GLN A 1 1186 ? 170.263 148.621 136.080 1.00 68.60 1186 GLN A O 1
ATOM 7857 N N . ILE A 1 1187 ? 170.075 149.556 138.110 1.00 65.07 1187 ILE A N 1
ATOM 7858 C CA . ILE A 1 1187 ? 169.620 148.335 138.754 1.00 65.07 1187 ILE A CA 1
ATOM 7859 C C . ILE A 1 1187 ? 168.095 148.289 138.859 1.00 65.07 1187 ILE A C 1
ATOM 7860 O O . ILE A 1 1187 ? 167.556 147.622 139.738 1.00 65.07 1187 ILE A O 1
ATOM 7865 N N . GLY A 1 1188 ? 167.393 148.990 137.974 1.00 64.48 1188 GLY A N 1
ATOM 7866 C CA . GLY A 1 1188 ? 165.954 148.887 137.878 1.00 64.48 1188 GLY A CA 1
ATOM 7867 C C . GLY A 1 1188 ? 165.176 149.590 138.962 1.00 64.48 1188 GLY A C 1
ATOM 7868 O O . GLY A 1 1188 ? 163.963 149.383 139.060 1.00 64.48 1188 GLY A O 1
ATOM 7869 N N . GLY A 1 1189 ? 165.820 150.423 139.768 1.00 67.02 1189 GLY A N 1
ATOM 7870 C CA . GLY A 1 1189 ? 165.192 151.004 140.932 1.00 67.02 1189 GLY A CA 1
ATOM 7871 C C . GLY A 1 1189 ? 164.485 152.321 140.726 1.00 67.02 1189 GLY A C 1
ATOM 7872 O O . GLY A 1 1189 ? 164.049 152.929 141.709 1.00 67.02 1189 GLY A O 1
ATOM 7873 N N . LYS A 1 1190 ? 164.351 152.785 139.491 1.00 67.14 1190 LYS A N 1
ATOM 7874 C CA . LYS A 1 1190 ? 163.714 154.060 139.195 1.00 67.14 1190 LYS A CA 1
ATOM 7875 C C . LYS A 1 1190 ? 162.291 153.802 138.723 1.00 67.14 1190 LYS A C 1
ATOM 7876 O O . LYS A 1 1190 ? 162.084 153.080 137.745 1.00 67.14 1190 LYS A O 1
ATOM 7882 N N . LEU A 1 1191 ? 161.310 154.358 139.437 1.00 66.04 1191 LEU A N 1
ATOM 7883 C CA . LEU A 1 1191 ? 159.903 154.285 139.036 1.00 66.04 1191 LEU A CA 1
ATOM 7884 C C . LEU A 1 1191 ? 159.303 155.679 139.129 1.00 66.04 1191 LEU A C 1
ATOM 7885 O O . LEU A 1 1191 ? 158.520 155.949 140.033 1.00 66.04 1191 LEU A O 1
ATOM 7890 N N . HIS A 1 1192 ? 159.566 156.528 138.143 1.00 68.25 1192 HIS A N 1
ATOM 7891 C CA . HIS A 1 1192 ? 159.156 157.928 138.213 1.00 68.25 1192 HIS A CA 1
ATOM 7892 C C . HIS A 1 1192 ? 158.373 158.285 136.956 1.00 68.25 1192 HIS A C 1
ATOM 7893 O O . HIS A 1 1192 ? 158.948 158.409 135.873 1.00 68.25 1192 HIS A O 1
ATOM 7900 N N . TYR A 1 1193 ? 157.061 158.420 137.104 1.00 66.65 1193 TYR A N 1
ATOM 7901 C CA . TYR A 1 1193 ? 156.194 158.929 136.046 1.00 66.65 1193 TYR A CA 1
ATOM 7902 C C . TYR A 1 1193 ? 155.819 160.379 136.354 1.00 66.65 1193 TYR A C 1
ATOM 7903 O O . TYR A 1 1193 ? 154.678 160.706 136.676 1.00 66.65 1193 TYR A O 1
ATOM 7912 N N . GLY A 1 1194 ? 156.816 161.259 136.258 1.00 68.60 1194 GLY A N 1
ATOM 7913 C CA . GLY A 1 1194 ? 156.695 162.618 136.726 1.00 68.60 1194 GLY A CA 1
ATOM 7914 C C . GLY A 1 1194 ? 156.529 163.637 135.616 1.00 68.60 1194 GLY A C 1
ATOM 7915 O O . GLY A 1 1194 ? 156.286 163.310 134.455 1.00 68.60 1194 GLY A O 1
ATOM 7916 N N . HIS A 1 1195 ? 156.632 164.906 136.006 1.00 70.11 1195 HIS A N 1
ATOM 7917 C CA . HIS A 1 1195 ? 156.528 166.001 135.051 1.00 70.11 1195 HIS A CA 1
ATOM 7918 C C . HIS A 1 1195 ? 157.806 166.309 134.268 1.00 70.11 1195 HIS A C 1
ATOM 7919 O O . HIS A 1 1195 ? 157.687 166.740 133.123 1.00 70.11 1195 HIS A O 1
ATOM 7926 N N . PRO A 1 1196 ? 159.027 166.154 134.783 1.00 68.99 1196 PRO A N 1
ATOM 7927 C CA . PRO A 1 1196 ? 160.191 166.564 133.987 1.00 68.99 1196 PRO A CA 1
ATOM 7928 C C . PRO A 1 1196 ? 160.631 165.567 132.925 1.00 68.99 1196 PRO A C 1
ATOM 7929 O O . PRO A 1 1196 ? 161.722 165.735 132.377 1.00 68.99 1196 PRO A O 1
ATOM 7933 N N . ASP A 1 1197 ? 159.843 164.545 132.593 1.00 60.36 1197 ASP A N 1
ATOM 7934 C CA . ASP A 1 1197 ? 160.369 163.410 131.852 1.00 60.36 1197 ASP A CA 1
ATOM 7935 C C . ASP A 1 1197 ? 159.555 163.106 130.602 1.00 60.36 1197 ASP A C 1
ATOM 7936 O O . ASP A 1 1197 ? 158.409 163.530 130.452 1.00 60.36 1197 ASP A O 1
ATOM 7941 N N . PHE A 1 1198 ? 160.187 162.354 129.705 1.00 51.82 1198 PHE A N 1
ATOM 7942 C CA . PHE A 1 1198 ? 159.620 161.909 128.443 1.00 51.82 1198 PHE A CA 1
ATOM 7943 C C . PHE A 1 1198 ? 159.032 160.514 128.595 1.00 51.82 1198 PHE A C 1
ATOM 7944 O O . PHE A 1 1198 ? 159.467 159.729 129.437 1.00 51.82 1198 PHE A O 1
ATOM 7952 N N . ILE A 1 1199 ? 158.052 160.198 127.757 1.00 46.95 1199 ILE A N 1
ATOM 7953 C CA . ILE A 1 1199 ? 157.449 158.875 127.764 1.00 46.95 1199 ILE A CA 1
ATOM 7954 C C . ILE A 1 1199 ? 157.368 158.338 126.345 1.00 46.95 1199 ILE A C 1
ATOM 7955 O O . ILE A 1 1199 ? 157.225 159.092 125.380 1.00 46.95 1199 ILE A O 1
ATOM 7960 N N . ASN A 1 1200 ? 157.494 157.020 126.228 1.00 48.21 1200 ASN A N 1
ATOM 7961 C CA . ASN A 1 1200 ? 157.205 156.310 124.989 1.00 48.21 1200 ASN A CA 1
ATOM 7962 C C . ASN A 1 1200 ? 155.703 156.346 124.770 1.00 48.21 1200 ASN A C 1
ATOM 7963 O O . ASN A 1 1200 ? 154.951 155.695 125.497 1.00 48.21 1200 ASN A O 1
ATOM 7968 N N . ALA A 1 1201 ? 155.256 157.128 123.789 1.00 46.60 1201 ALA A N 1
ATOM 7969 C CA . ALA A 1 1201 ? 153.832 157.411 123.667 1.00 46.60 1201 ALA A CA 1
ATOM 7970 C C . ALA A 1 1201 ? 153.040 156.181 123.251 1.00 46.60 1201 ALA A C 1
ATOM 7971 O O . ALA A 1 1201 ? 151.938 155.953 123.754 1.00 46.60 1201 ALA A O 1
ATOM 7973 N N . THR A 1 1202 ? 153.566 155.386 122.321 1.00 47.52 1202 THR A N 1
ATOM 7974 C CA . THR A 1 1202 ? 152.822 154.211 121.884 1.00 47.52 1202 THR A CA 1
ATOM 7975 C C . THR A 1 1202 ? 152.789 153.143 122.968 1.00 47.52 1202 THR A C 1
ATOM 7976 O O . THR A 1 1202 ? 151.782 152.446 123.123 1.00 47.52 1202 THR A O 1
ATOM 7980 N N . PHE A 1 1203 ? 153.869 153.004 123.737 1.00 46.39 1203 PHE A N 1
ATOM 7981 C CA . PHE A 1 1203 ? 153.852 152.081 124.864 1.00 46.39 1203 PHE A CA 1
ATOM 7982 C C . PHE A 1 1203 ? 152.862 152.538 125.924 1.00 46.39 1203 PHE A C 1
ATOM 7983 O O . PHE A 1 1203 ? 152.022 151.760 126.381 1.00 46.39 1203 PHE A O 1
ATOM 7991 N N . MET A 1 1204 ? 152.939 153.804 126.322 1.00 49.04 1204 MET A N 1
ATOM 7992 C CA . MET A 1 1204 ? 152.160 154.272 127.461 1.00 49.04 1204 MET A CA 1
ATOM 7993 C C . MET A 1 1204 ? 150.684 154.447 127.137 1.00 49.04 1204 MET A C 1
ATOM 7994 O O . MET A 1 1204 ? 149.831 154.060 127.937 1.00 49.04 1204 MET A O 1
ATOM 7999 N N . THR A 1 1205 ? 150.355 155.038 125.988 1.00 47.92 1205 THR A N 1
ATOM 8000 C CA . THR A 1 1205 ? 148.955 155.315 125.691 1.00 47.92 1205 THR A CA 1
ATOM 8001 C C . THR A 1 1205 ? 148.162 154.052 125.406 1.00 47.92 1205 THR A C 1
ATOM 8002 O O . THR A 1 1205 ? 146.938 154.059 125.556 1.00 47.92 1205 THR A O 1
ATOM 8006 N N . THR A 1 1206 ? 148.821 152.974 125.004 1.00 46.71 1206 THR A N 1
ATOM 8007 C CA . THR A 1 1206 ? 148.153 151.699 124.800 1.00 46.71 1206 THR A CA 1
ATOM 8008 C C . THR A 1 1206 ? 147.985 150.916 126.090 1.00 46.71 1206 THR A C 1
ATOM 8009 O O . THR A 1 1206 ? 147.358 149.856 126.071 1.00 46.71 1206 THR A O 1
ATOM 8013 N N . ARG A 1 1207 ? 148.518 151.417 127.205 1.00 45.93 1207 ARG A N 1
ATOM 8014 C CA . ARG A 1 1207 ? 148.565 150.695 128.468 1.00 45.93 1207 ARG A CA 1
ATOM 8015 C C . ARG A 1 1207 ? 148.013 151.520 129.622 1.00 45.93 1207 ARG A C 1
ATOM 8016 O O . ARG A 1 1207 ? 148.397 151.310 130.771 1.00 45.93 1207 ARG A O 1
ATOM 8024 N N . GLY A 1 1208 ? 147.122 152.465 129.346 1.00 52.41 1208 GLY A N 1
ATOM 8025 C CA . GLY A 1 1208 ? 146.455 153.231 130.381 1.00 52.41 1208 GLY A CA 1
ATOM 8026 C C . GLY A 1 1208 ? 146.673 154.726 130.316 1.00 52.41 1208 GLY A C 1
ATOM 8027 O O . GLY A 1 1208 ? 145.837 155.480 130.828 1.00 52.41 1208 GLY A O 1
ATOM 8028 N N . GLY A 1 1209 ? 147.773 155.188 129.737 1.00 57.33 1209 GLY A N 1
ATOM 8029 C CA . GLY A 1 1209 ? 147.914 156.600 129.457 1.00 57.33 1209 GLY A CA 1
ATOM 8030 C C . GLY A 1 1209 ? 148.777 157.393 130.411 1.00 57.33 1209 GLY A C 1
ATOM 8031 O O . GLY A 1 1209 ? 149.814 156.922 130.881 1.00 57.33 1209 GLY A O 1
ATOM 8032 N N . VAL A 1 1210 ? 148.349 158.624 130.686 1.00 66.25 1210 VAL A N 1
ATOM 8033 C CA . VAL A 1 1210 ? 149.149 159.559 131.469 1.00 66.25 1210 VAL A CA 1
ATOM 8034 C C . VAL A 1 1210 ? 149.140 159.193 132.946 1.00 66.25 1210 VAL A C 1
ATOM 8035 O O . VAL A 1 1210 ? 150.154 159.336 133.636 1.00 66.25 1210 VAL A O 1
ATOM 8039 N N . SER A 1 1211 ? 147.997 158.769 133.467 1.00 69.33 1211 SER A N 1
ATOM 8040 C CA . SER A 1 1211 ? 147.896 158.319 134.847 1.00 69.33 1211 SER A CA 1
ATOM 8041 C C . SER A 1 1211 ? 146.607 157.519 134.983 1.00 69.33 1211 SER A C 1
ATOM 8042 O O . SER A 1 1211 ? 146.080 157.003 133.992 1.00 69.33 1211 SER A O 1
ATOM 8045 N N . LYS A 1 1212 ? 146.142 157.363 136.219 1.00 69.81 1212 LYS A N 1
ATOM 8046 C CA . LYS A 1 1212 ? 144.762 157.014 136.519 1.00 69.81 1212 LYS A CA 1
ATOM 8047 C C . LYS A 1 1212 ? 144.146 158.175 137.281 1.00 69.81 1212 LYS A C 1
ATOM 8048 O O . LYS A 1 1212 ? 144.821 158.826 138.084 1.00 69.81 1212 LYS A O 1
ATOM 8054 N N . ALA A 1 1213 ? 142.866 158.440 137.023 1.00 70.62 1213 ALA A N 1
ATOM 8055 C CA . ALA A 1 1213 ? 142.190 159.609 137.570 1.00 70.62 1213 ALA A CA 1
ATOM 8056 C C . ALA A 1 1213 ? 141.243 159.262 138.715 1.00 70.62 1213 ALA A C 1
ATOM 8057 O O . ALA A 1 1213 ? 140.371 160.067 139.059 1.00 70.62 1213 ALA A O 1
ATOM 8059 N N . GLN A 1 1214 ? 141.399 158.087 139.316 1.00 74.83 1214 GLN A N 1
ATOM 8060 C CA . GLN A 1 1214 ? 140.466 157.624 140.337 1.00 74.83 1214 GLN A CA 1
ATOM 8061 C C . GLN A 1 1214 ? 140.803 158.215 141.701 1.00 74.83 1214 GLN A C 1
ATOM 8062 O O . GLN A 1 1214 ? 141.968 158.280 142.089 1.00 74.83 1214 GLN A O 1
ATOM 8068 N N . HIS A 1 1218 ? 144.358 160.022 147.942 1.00 98.02 1218 HIS A N 1
ATOM 8069 C CA . HIS A 1 1218 ? 144.978 159.614 146.687 1.00 98.02 1218 HIS A CA 1
ATOM 8070 C C . HIS A 1 1218 ? 145.980 160.655 146.201 1.00 98.02 1218 HIS A C 1
ATOM 8071 O O . HIS A 1 1218 ? 146.194 160.806 144.998 1.00 98.02 1218 HIS A O 1
ATOM 8078 N N . LEU A 1 1219 ? 146.594 161.371 147.144 1.00 100.99 1219 LEU A N 1
ATOM 8079 C CA . LEU A 1 1219 ? 147.617 162.367 146.823 1.00 100.99 1219 LEU A CA 1
ATOM 8080 C C . LEU A 1 1219 ? 148.965 161.680 146.587 1.00 100.99 1219 LEU A C 1
ATOM 8081 O O . LEU A 1 1219 ? 149.934 161.856 147.324 1.00 100.99 1219 LEU A O 1
ATOM 8086 N N . ASN A 1 1220 ? 149.006 160.882 145.522 1.00 97.62 1220 ASN A N 1
ATOM 8087 C CA . ASN A 1 1220 ? 150.182 160.073 145.240 1.00 97.62 1220 ASN A CA 1
ATOM 8088 C C . ASN A 1 1220 ? 151.364 160.944 144.839 1.00 97.62 1220 ASN A C 1
ATOM 8089 O O . ASN A 1 1220 ? 151.245 161.838 143.997 1.00 97.62 1220 ASN A O 1
ATOM 8094 N N . GLU A 1 1221 ? 152.513 160.674 145.452 1.00 87.54 1221 GLU A N 1
ATOM 8095 C CA . GLU A 1 1221 ? 153.754 161.270 144.996 1.00 87.54 1221 GLU A CA 1
ATOM 8096 C C . GLU A 1 1221 ? 154.166 160.645 143.667 1.00 87.54 1221 GLU A C 1
ATOM 8097 O O . GLU A 1 1221 ? 153.797 159.515 143.340 1.00 87.54 1221 GLU A O 1
ATOM 8103 N N . ASP A 1 1222 ? 154.940 161.395 142.895 1.00 76.78 1222 ASP A N 1
ATOM 8104 C CA . ASP A 1 1222 ? 155.407 160.914 141.604 1.00 76.78 1222 ASP A CA 1
ATOM 8105 C C . ASP A 1 1222 ? 156.702 160.120 141.711 1.00 76.78 1222 ASP A C 1
ATOM 8106 O O . ASP A 1 1222 ? 157.205 159.641 140.691 1.00 76.78 1222 ASP A O 1
ATOM 8111 N N . ILE A 1 1223 ? 157.243 159.966 142.922 1.00 71.25 1223 ILE A N 1
ATOM 8112 C CA . ILE A 1 1223 ? 158.476 159.207 143.108 1.00 71.25 1223 ILE A CA 1
ATOM 8113 C C . ILE A 1 1223 ? 158.274 157.752 142.720 1.00 71.25 1223 ILE A C 1
ATOM 8114 O O . ILE A 1 1223 ? 159.172 157.119 142.159 1.00 71.25 1223 ILE A O 1
ATOM 8119 N N . TYR A 1 1224 ? 157.112 157.190 143.048 1.00 65.28 1224 TYR A N 1
ATOM 8120 C CA . TYR A 1 1224 ? 156.680 155.861 142.622 1.00 65.28 1224 TYR A CA 1
ATOM 8121 C C . TYR A 1 1224 ? 155.325 156.061 141.961 1.00 65.28 1224 TYR A C 1
ATOM 8122 O O . TYR A 1 1224 ? 154.282 155.863 142.583 1.00 65.28 1224 TYR A O 1
ATOM 8131 N N . ALA A 1 1225 ? 155.340 156.456 140.715 1.00 66.48 1225 ALA A N 1
ATOM 8132 C CA . ALA A 1 1225 ? 154.093 156.701 140.005 1.00 66.48 1225 ALA A CA 1
ATOM 8133 C C . ALA A 1 1225 ? 154.001 155.900 138.725 1.00 66.48 1225 ALA A C 1
ATOM 8134 O O . ALA A 1 1225 ? 152.909 155.455 138.362 1.00 66.48 1225 ALA A O 1
ATOM 8136 N N . GLY A 1 1226 ? 155.111 155.726 138.017 1.00 63.39 1226 GLY A N 1
ATOM 8137 C CA . GLY A 1 1226 ? 155.120 154.758 136.953 1.00 63.39 1226 GLY A CA 1
ATOM 8138 C C . GLY A 1 1226 ? 155.688 153.466 137.471 1.00 63.39 1226 GLY A C 1
ATOM 8139 O O . GLY A 1 1226 ? 156.887 153.205 137.381 1.00 63.39 1226 GLY A O 1
ATOM 8140 N N . MET A 1 1227 ? 154.803 152.636 137.989 1.00 59.31 1227 MET A N 1
ATOM 8141 C CA . MET A 1 1227 ? 155.088 151.252 138.276 1.00 59.31 1227 MET A CA 1
ATOM 8142 C C . MET A 1 1227 ? 154.057 150.344 137.658 1.00 59.31 1227 MET A C 1
ATOM 8143 O O . MET A 1 1227 ? 154.298 149.141 137.565 1.00 59.31 1227 MET A O 1
ATOM 8148 N N . ASN A 1 1228 ? 152.932 150.891 137.206 1.00 55.91 1228 ASN A N 1
ATOM 8149 C CA . ASN A 1 1228 ? 152.115 150.184 136.235 1.00 55.91 1228 ASN A CA 1
ATOM 8150 C C . ASN A 1 1228 ? 152.918 149.900 134.976 1.00 55.91 1228 ASN A C 1
ATOM 8151 O O . ASN A 1 1228 ? 152.825 148.812 134.403 1.00 55.91 1228 ASN A O 1
ATOM 8156 N N . ALA A 1 1229 ? 153.724 150.867 134.536 1.00 52.20 1229 ALA A N 1
ATOM 8157 C CA . ALA A 1 1229 ? 154.575 150.657 133.372 1.00 52.20 1229 ALA A CA 1
ATOM 8158 C C . ALA A 1 1229 ? 155.625 149.593 133.640 1.00 52.20 1229 ALA A C 1
ATOM 8159 O O . ALA A 1 1229 ? 155.954 148.800 132.754 1.00 52.20 1229 ALA A O 1
ATOM 8161 N N . MET A 1 1230 ? 156.176 149.570 134.850 1.00 54.66 1230 MET A N 1
ATOM 8162 C CA . MET A 1 1230 ? 157.202 148.587 135.167 1.00 54.66 1230 MET A CA 1
ATOM 8163 C C . MET A 1 1230 ? 156.588 147.215 135.429 1.00 54.66 1230 MET A C 1
ATOM 8164 O O . MET A 1 1230 ? 157.180 146.191 135.077 1.00 54.66 1230 MET A O 1
ATOM 8169 N N . LEU A 1 1231 ? 155.398 147.174 136.036 1.00 50.56 1231 LEU A N 1
ATOM 8170 C CA . LEU A 1 1231 ? 154.689 145.909 136.201 1.00 50.56 1231 LEU A CA 1
ATOM 8171 C C . LEU A 1 1231 ? 154.332 145.284 134.866 1.00 50.56 1231 LEU A C 1
ATOM 8172 O O . LEU A 1 1231 ? 154.186 144.063 134.774 1.00 50.56 1231 LEU A O 1
ATOM 8177 N N . ARG A 1 1232 ? 154.162 146.097 133.831 1.00 47.05 1232 ARG A N 1
ATOM 8178 C CA . ARG A 1 1232 ? 153.726 145.623 132.531 1.00 47.05 1232 ARG A CA 1
ATOM 8179 C C . ARG A 1 1232 ? 154.874 145.317 131.584 1.00 47.05 1232 ARG A C 1
ATOM 8180 O O . ARG A 1 1232 ? 154.627 144.825 130.482 1.00 47.05 1232 ARG A O 1
ATOM 8188 N N . GLY A 1 1233 ? 156.111 145.585 131.979 1.00 49.15 1233 GLY A N 1
ATOM 8189 C CA . GLY A 1 1233 ? 157.264 145.164 131.211 1.00 49.15 1233 GLY A CA 1
ATOM 8190 C C . GLY A 1 1233 ? 158.123 146.277 130.667 1.00 49.15 1233 GLY A C 1
ATOM 8191 O O . GLY A 1 1233 ? 159.156 145.984 130.051 1.00 49.15 1233 GLY A O 1
ATOM 8192 N N . GLY A 1 1234 ? 157.759 147.540 130.845 1.00 46.59 1234 GLY A N 1
ATOM 8193 C CA . GLY A 1 1234 ? 158.579 148.615 130.342 1.00 46.59 1234 GLY A CA 1
ATOM 8194 C C . GLY A 1 1234 ? 159.710 148.955 131.287 1.00 46.59 1234 GLY A C 1
ATOM 8195 O O . GLY A 1 1234 ? 159.616 148.784 132.496 1.00 46.59 1234 GLY A O 1
ATOM 8196 N N . ARG A 1 1235 ? 160.801 149.440 130.716 1.00 48.00 1235 ARG A N 1
ATOM 8197 C CA . ARG A 1 1235 ? 161.932 149.908 131.495 1.00 48.00 1235 ARG A CA 1
ATOM 8198 C C . ARG A 1 1235 ? 161.840 151.412 131.686 1.00 48.00 1235 ARG A C 1
ATOM 8199 O O . ARG A 1 1235 ? 161.251 152.124 130.873 1.00 48.00 1235 ARG A O 1
ATOM 8207 N N . ILE A 1 1236 ? 162.430 151.892 132.772 1.00 50.41 1236 ILE A N 1
ATOM 8208 C CA . ILE A 1 1236 ? 162.407 153.304 133.124 1.00 50.41 1236 ILE A CA 1
ATOM 8209 C C . ILE A 1 1236 ? 163.847 153.766 133.248 1.00 50.41 1236 ILE A C 1
ATOM 8210 O O . ILE A 1 1236 ? 164.611 153.218 134.050 1.00 50.41 1236 ILE A O 1
ATOM 8215 N N . LYS A 1 1237 ? 164.219 154.759 132.455 1.00 54.62 1237 LYS A N 1
ATOM 8216 C CA . LYS A 1 1237 ? 165.591 155.222 132.345 1.00 54.62 1237 LYS A CA 1
ATOM 8217 C C . LYS A 1 1237 ? 165.740 156.592 132.992 1.00 54.62 1237 LYS A C 1
ATOM 8218 O O . LYS A 1 1237 ? 164.772 157.208 133.440 1.00 54.62 1237 LYS A O 1
ATOM 8224 N N . HIS A 1 1238 ? 166.979 157.070 133.031 1.00 63.75 1238 HIS A N 1
ATOM 8225 C CA . HIS A 1 1238 ? 167.288 158.364 133.631 1.00 63.75 1238 HIS A CA 1
ATOM 8226 C C . HIS A 1 1238 ? 168.532 158.906 132.955 1.00 63.75 1238 HIS A C 1
ATOM 8227 O O . HIS A 1 1238 ? 169.579 158.257 132.993 1.00 63.75 1238 HIS A O 1
ATOM 8234 N N . CYS A 1 1239 ? 168.429 160.078 132.338 1.00 66.56 1239 CYS A N 1
ATOM 8235 C CA . CYS A 1 1239 ? 169.579 160.712 131.710 1.00 66.56 1239 CYS A CA 1
ATOM 8236 C C . CYS A 1 1239 ? 170.073 161.849 132.592 1.00 66.56 1239 CYS A C 1
ATOM 8237 O O . CYS A 1 1239 ? 169.276 162.642 133.098 1.00 66.56 1239 CYS A O 1
ATOM 8240 N N . GLU A 1 1240 ? 171.387 161.903 132.793 1.00 70.89 1240 GLU A N 1
ATOM 8241 C CA . GLU A 1 1240 ? 172.011 162.900 133.648 1.00 70.89 1240 GLU A CA 1
ATOM 8242 C C . GLU A 1 1240 ? 172.451 164.149 132.903 1.00 70.89 1240 GLU A C 1
ATOM 8243 O O . GLU A 1 1240 ? 172.879 165.110 133.548 1.00 70.89 1240 GLU A O 1
ATOM 8249 N N . TYR A 1 1241 ? 172.373 164.165 131.577 1.00 65.22 1241 TYR A N 1
ATOM 8250 C CA . TYR A 1 1241 ? 172.850 165.294 130.797 1.00 65.22 1241 TYR A CA 1
ATOM 8251 C C . TYR A 1 1241 ? 171.733 166.229 130.365 1.00 65.22 1241 TYR A C 1
ATOM 8252 O O . TYR A 1 1241 ? 171.986 167.167 129.608 1.00 65.22 1241 TYR A O 1
ATOM 8261 N N . TYR A 1 1242 ? 170.511 166.001 130.822 1.00 64.45 1242 TYR A N 1
ATOM 8262 C CA . TYR A 1 1242 ? 169.396 166.890 130.548 1.00 64.45 1242 TYR A CA 1
ATOM 8263 C C . TYR A 1 1242 ? 168.863 167.416 131.868 1.00 64.45 1242 TYR A C 1
ATOM 8264 O O . TYR A 1 1242 ? 168.780 166.674 132.848 1.00 64.45 1242 TYR A O 1
ATOM 8273 N N . GLN A 1 1243 ? 168.523 168.701 131.900 1.00 70.04 1243 GLN A N 1
ATOM 8274 C CA . GLN A 1 1243 ? 167.983 169.297 133.117 1.00 70.04 1243 GLN A CA 1
ATOM 8275 C C . GLN A 1 1243 ? 167.137 170.498 132.734 1.00 70.04 1243 GLN A C 1
ATOM 8276 O O . GLN A 1 1243 ? 167.669 171.495 132.244 1.00 70.04 1243 GLN A O 1
ATOM 8282 N N . CYS A 1 1244 ? 165.835 170.402 132.955 1.00 72.20 1244 CYS A N 1
ATOM 8283 C CA . CYS A 1 1244 ? 164.950 171.544 132.809 1.00 72.20 1244 CYS A CA 1
ATOM 8284 C C . CYS A 1 1244 ? 164.881 172.284 134.144 1.00 72.20 1244 CYS A C 1
ATOM 8285 O O . CYS A 1 1244 ? 165.644 172.006 135.072 1.00 72.20 1244 CYS A O 1
ATOM 8288 N N . GLY A 1 1245 ? 163.976 173.238 134.253 1.00 71.98 1245 GLY A N 1
ATOM 8289 C CA . GLY A 1 1245 ? 163.790 173.973 135.493 1.00 71.98 1245 GLY A CA 1
ATOM 8290 C C . GLY A 1 1245 ? 162.333 174.001 135.889 1.00 71.98 1245 GLY A C 1
ATOM 8291 O O . GLY A 1 1245 ? 161.454 174.108 135.042 1.00 71.98 1245 GLY A O 1
ATOM 8292 N N . LYS A 1 1246 ? 162.086 173.891 137.192 1.00 74.09 1246 LYS A N 1
ATOM 8293 C CA . LYS A 1 1246 ? 160.738 173.964 137.733 1.00 74.09 1246 LYS A CA 1
ATOM 8294 C C . LYS A 1 1246 ? 160.714 174.911 138.922 1.00 74.09 1246 LYS A C 1
ATOM 8295 O O . LYS A 1 1246 ? 161.680 174.999 139.680 1.00 74.09 1246 LYS A O 1
ATOM 8301 N N . GLY A 1 1247 ? 159.606 175.630 139.072 1.00 79.38 1247 GLY A N 1
ATOM 8302 C CA . GLY A 1 1247 ? 159.402 176.461 140.236 1.00 79.38 1247 GLY A CA 1
ATOM 8303 C C . GLY A 1 1247 ? 158.793 175.683 141.386 1.00 79.38 1247 GLY A C 1
ATOM 8304 O O . GLY A 1 1247 ? 158.004 174.767 141.190 1.00 79.38 1247 GLY A O 1
ATOM 8305 N N . ARG A 1 1248 ? 159.171 176.064 142.600 1.00 90.07 1248 ARG A N 1
ATOM 8306 C CA . ARG A 1 1248 ? 158.654 175.379 143.772 1.00 90.07 1248 ARG A CA 1
ATOM 8307 C C . ARG A 1 1248 ? 157.212 175.795 144.043 1.00 90.07 1248 ARG A C 1
ATOM 8308 O O . ARG A 1 1248 ? 156.718 176.800 143.527 1.00 90.07 1248 ARG A O 1
ATOM 8316 N N . ASP A 1 1249 ? 156.533 174.990 144.852 1.00 98.22 1249 ASP A N 1
ATOM 8317 C CA . ASP A 1 1249 ? 155.149 175.252 145.231 1.00 98.22 1249 ASP A CA 1
ATOM 8318 C C . ASP A 1 1249 ? 155.017 176.574 145.984 1.00 98.22 1249 ASP A C 1
ATOM 8319 O O . ASP A 1 1249 ? 155.114 176.614 147.211 1.00 98.22 1249 ASP A O 1
ATOM 8324 N N . GLY A 1 1265 ? 153.392 160.758 158.521 1.00 85.83 1265 GLY A N 1
ATOM 8325 C CA . GLY A 1 1265 ? 152.503 159.645 158.250 1.00 85.83 1265 GLY A CA 1
ATOM 8326 C C . GLY A 1 1265 ? 152.972 158.762 157.112 1.00 85.83 1265 GLY A C 1
ATOM 8327 O O . GLY A 1 1265 ? 153.799 159.169 156.295 1.00 85.83 1265 GLY A O 1
ATOM 8328 N N . MET A 1 1266 ? 152.439 157.540 157.061 1.00 80.73 1266 MET A N 1
ATOM 8329 C CA . MET A 1 1266 ? 152.815 156.610 156.002 1.00 80.73 1266 MET A CA 1
ATOM 8330 C C . MET A 1 1266 ? 152.264 157.058 154.654 1.00 80.73 1266 MET A C 1
ATOM 8331 O O . MET A 1 1266 ? 152.988 157.085 153.652 1.00 80.73 1266 MET A O 1
ATOM 8336 N N . GLY A 1 1267 ? 150.989 157.426 154.616 1.00 81.55 1267 GLY A N 1
ATOM 8337 C CA . GLY A 1 1267 ? 150.309 157.765 153.385 1.00 81.55 1267 GLY A CA 1
ATOM 8338 C C . GLY A 1 1267 ? 149.406 156.641 152.907 1.00 81.55 1267 GLY A C 1
ATOM 8339 O O . GLY A 1 1267 ? 149.424 155.516 153.412 1.00 81.55 1267 GLY A O 1
ATOM 8340 N N . GLU A 1 1268 ? 148.589 156.970 151.912 1.00 80.71 1268 GLU A N 1
ATOM 8341 C CA . GLU A 1 1268 ? 147.715 155.986 151.293 1.00 80.71 1268 GLU A CA 1
ATOM 8342 C C . GLU A 1 1268 ? 148.420 155.176 150.217 1.00 80.71 1268 GLU A C 1
ATOM 8343 O O . GLU A 1 1268 ? 147.804 154.278 149.637 1.00 80.71 1268 GLU A O 1
ATOM 8349 N N . GLN A 1 1269 ? 149.688 155.480 149.934 1.00 74.25 1269 GLN A N 1
ATOM 8350 C CA . GLN A 1 1269 ? 150.440 154.708 148.952 1.00 74.25 1269 GLN A CA 1
ATOM 8351 C C . GLN A 1 1269 ? 150.578 153.260 149.386 1.00 74.25 1269 GLN A C 1
ATOM 8352 O O . GLN A 1 1269 ? 150.514 152.347 148.558 1.00 74.25 1269 GLN A O 1
ATOM 8358 N N . MET A 1 1270 ? 150.770 153.032 150.684 1.00 67.97 1270 MET A N 1
ATOM 8359 C CA . MET A 1 1270 ? 151.006 151.687 151.182 1.00 67.97 1270 MET A CA 1
ATOM 8360 C C . MET A 1 1270 ? 149.813 150.767 150.975 1.00 67.97 1270 MET A C 1
ATOM 8361 O O . MET A 1 1270 ? 149.988 149.546 150.960 1.00 67.97 1270 MET A O 1
ATOM 8366 N N . LEU A 1 1271 ? 148.613 151.313 150.809 1.00 65.27 1271 LEU A N 1
ATOM 8367 C CA . LEU A 1 1271 ? 147.423 150.506 150.586 1.00 65.27 1271 LEU A CA 1
ATOM 8368 C C . LEU A 1 1271 ? 147.133 150.251 149.115 1.00 65.27 1271 LEU A C 1
ATOM 8369 O O . LEU A 1 1271 ? 146.122 149.618 148.804 1.00 65.27 1271 LEU A O 1
ATOM 8374 N N . SER A 1 1272 ? 147.977 150.733 148.207 1.00 57.51 1272 SER A N 1
ATOM 8375 C CA . SER A 1 1272 ? 147.757 150.521 146.785 1.00 57.51 1272 SER A CA 1
ATOM 8376 C C . SER A 1 1272 ? 148.045 149.077 146.403 1.00 57.51 1272 SER A C 1
ATOM 8377 O O . SER A 1 1272 ? 148.840 148.391 147.046 1.00 57.51 1272 SER A O 1
ATOM 8380 N N . ARG A 1 1273 ? 147.389 148.615 145.338 1.00 50.66 1273 ARG A N 1
ATOM 8381 C CA . ARG A 1 1273 ? 147.625 147.261 144.857 1.00 50.66 1273 ARG A CA 1
ATOM 8382 C C . ARG A 1 1273 ? 148.970 147.117 144.173 1.00 50.66 1273 ARG A C 1
ATOM 8383 O O . ARG A 1 1273 ? 149.454 145.995 144.026 1.00 50.66 1273 ARG A O 1
ATOM 8391 N N . GLU A 1 1274 ? 149.580 148.218 143.743 1.00 52.36 1274 GLU A N 1
ATOM 8392 C CA . GLU A 1 1274 ? 150.867 148.129 143.070 1.00 52.36 1274 GLU A CA 1
ATOM 8393 C C . GLU A 1 1274 ? 151.976 147.754 144.037 1.00 52.36 1274 GLU A C 1
ATOM 8394 O O . GLU A 1 1274 ? 152.945 147.101 143.641 1.00 52.36 1274 GLU A O 1
ATOM 8400 N N . TYR A 1 1275 ? 151.872 148.191 145.292 1.00 52.32 1275 TYR A N 1
ATOM 8401 C CA . TYR A 1 1275 ? 152.790 147.728 146.325 1.00 52.32 1275 TYR A CA 1
ATOM 8402 C C . TYR A 1 1275 ? 152.605 146.242 146.577 1.00 52.32 1275 TYR A C 1
ATOM 8403 O O . TYR A 1 1275 ? 153.577 145.513 146.784 1.00 52.32 1275 TYR A O 1
ATOM 8412 N N . TYR A 1 1276 ? 151.357 145.780 146.549 1.00 48.74 1276 TYR A N 1
ATOM 8413 C CA . TYR A 1 1276 ? 151.068 144.359 146.692 1.00 48.74 1276 TYR A CA 1
ATOM 8414 C C . TYR A 1 1276 ? 151.666 143.546 145.553 1.00 48.74 1276 TYR A C 1
ATOM 8415 O O . TYR A 1 1276 ? 152.254 142.485 145.779 1.00 48.74 1276 TYR A O 1
ATOM 8424 N N . TYR A 1 1277 ? 151.514 144.019 144.318 1.00 47.33 1277 TYR A N 1
ATOM 8425 C CA . TYR A 1 1277 ? 152.042 143.283 143.179 1.00 47.33 1277 TYR A CA 1
ATOM 8426 C C . TYR A 1 1277 ? 153.560 143.325 143.147 1.00 47.33 1277 TYR A C 1
ATOM 8427 O O . TYR A 1 1277 ? 154.204 142.341 142.775 1.00 47.33 1277 TYR A O 1
ATOM 8436 N N . LEU A 1 1278 ? 154.149 144.459 143.507 1.00 48.62 1278 LEU A N 1
ATOM 8437 C CA . LEU A 1 1278 ? 155.600 144.563 143.514 1.00 48.62 1278 LEU A CA 1
ATOM 8438 C C . LEU A 1 1278 ? 156.210 143.834 144.701 1.00 48.62 1278 LEU A C 1
ATOM 8439 O O . LEU A 1 1278 ? 157.239 143.170 144.560 1.00 48.62 1278 LEU A O 1
ATOM 8444 N N . GLY A 1 1279 ? 155.594 143.953 145.875 1.00 48.12 1279 GLY A N 1
ATOM 8445 C CA . GLY A 1 1279 ? 156.190 143.390 147.072 1.00 48.12 1279 GLY A CA 1
ATOM 8446 C C . GLY A 1 1279 ? 156.230 141.876 147.077 1.00 48.12 1279 GLY A C 1
ATOM 8447 O O . GLY A 1 1279 ? 157.224 141.278 147.492 1.00 48.12 1279 GLY A O 1
ATOM 8448 N N . THR A 1 1280 ? 155.158 141.234 146.629 1.00 48.23 1280 THR A N 1
ATOM 8449 C CA . THR A 1 1280 ? 155.031 139.790 146.742 1.00 48.23 1280 THR A CA 1
ATOM 8450 C C . THR A 1 1280 ? 155.504 139.037 145.508 1.00 48.23 1280 THR A C 1
ATOM 8451 O O . THR A 1 1280 ? 155.354 137.816 145.459 1.00 48.23 1280 THR A O 1
ATOM 8455 N N . GLN A 1 1281 ? 156.070 139.718 144.515 1.00 47.76 1281 GLN A N 1
ATOM 8456 C CA . GLN A 1 1281 ? 156.452 139.059 143.274 1.00 47.76 1281 GLN A CA 1
ATOM 8457 C C . GLN A 1 1281 ? 157.848 139.386 142.779 1.00 47.76 1281 GLN A C 1
ATOM 8458 O O . GLN A 1 1281 ? 158.387 138.608 141.987 1.00 47.76 1281 GLN A O 1
ATOM 8464 N N . LEU A 1 1282 ? 158.452 140.488 143.204 1.00 47.82 1282 LEU A N 1
ATOM 8465 C CA . LEU A 1 1282 ? 159.780 140.834 142.732 1.00 47.82 1282 LEU A CA 1
ATOM 8466 C C . LEU A 1 1282 ? 160.823 139.863 143.286 1.00 47.82 1282 LEU A C 1
ATOM 8467 O O . LEU A 1 1282 ? 160.694 139.379 144.411 1.00 47.82 1282 LEU A O 1
ATOM 8472 N N . PRO A 1 1283 ? 161.859 139.552 142.510 1.00 51.00 1283 PRO A N 1
ATOM 8473 C CA . PRO A 1 1283 ? 163.013 138.850 143.077 1.00 51.00 1283 PRO A CA 1
ATOM 8474 C C . PRO A 1 1283 ? 163.706 139.712 144.119 1.00 51.00 1283 PRO A C 1
ATOM 8475 O O . PRO A 1 1283 ? 163.553 140.932 144.151 1.00 51.00 1283 PRO A O 1
ATOM 8479 N N . VAL A 1 1284 ? 164.473 139.056 144.992 1.00 52.49 1284 VAL A N 1
ATOM 8480 C CA . VAL A 1 1284 ? 164.878 139.700 146.238 1.00 52.49 1284 VAL A CA 1
ATOM 8481 C C . VAL A 1 1284 ? 165.782 140.897 145.974 1.00 52.49 1284 VAL A C 1
ATOM 8482 O O . VAL A 1 1284 ? 165.660 141.930 146.637 1.00 52.49 1284 VAL A O 1
ATOM 8486 N N . ASP A 1 1285 ? 166.700 140.790 145.013 1.00 54.08 1285 ASP A N 1
ATOM 8487 C CA . ASP A 1 1285 ? 167.606 141.903 144.754 1.00 54.08 1285 ASP A CA 1
ATOM 8488 C C . ASP A 1 1285 ? 166.849 143.123 144.263 1.00 54.08 1285 ASP A C 1
ATOM 8489 O O . ASP A 1 1285 ? 167.233 144.256 144.563 1.00 54.08 1285 ASP A O 1
ATOM 8494 N N . ARG A 1 1286 ? 165.778 142.914 143.510 1.00 51.25 1286 ARG A N 1
ATOM 8495 C CA . ARG A 1 1286 ? 164.971 144.005 142.999 1.00 51.25 1286 ARG A CA 1
ATOM 8496 C C . ARG A 1 1286 ? 163.865 144.415 143.955 1.00 51.25 1286 ARG A C 1
ATOM 8497 O O . ARG A 1 1286 ? 163.382 145.545 143.868 1.00 51.25 1286 ARG A O 1
ATOM 8505 N N . PHE A 1 1287 ? 163.463 143.526 144.863 1.00 47.36 1287 PHE A N 1
ATOM 8506 C CA . PHE A 1 1287 ? 162.545 143.908 145.929 1.00 47.36 1287 PHE A CA 1
ATOM 8507 C C . PHE A 1 1287 ? 163.233 144.800 146.953 1.00 47.36 1287 PHE A C 1
ATOM 8508 O O . PHE A 1 1287 ? 162.616 145.719 147.497 1.00 47.36 1287 PHE A O 1
ATOM 8516 N N . LEU A 1 1288 ? 164.506 144.532 147.242 1.00 48.16 1288 LEU A N 1
ATOM 8517 C CA . LEU A 1 1288 ? 165.242 145.347 148.200 1.00 48.16 1288 LEU A CA 1
ATOM 8518 C C . LEU A 1 1288 ? 165.488 146.748 147.670 1.00 48.16 1288 LEU A C 1
ATOM 8519 O O . LEU A 1 1288 ? 165.498 147.709 148.441 1.00 48.16 1288 LEU A O 1
ATOM 8524 N N . THR A 1 1289 ? 165.707 146.881 146.365 1.00 50.97 1289 THR A N 1
ATOM 8525 C CA . THR A 1 1289 ? 165.827 148.202 145.769 1.00 50.97 1289 THR A CA 1
ATOM 8526 C C . THR A 1 1289 ? 164.488 148.918 145.747 1.00 50.97 1289 THR A C 1
ATOM 8527 O O . THR A 1 1289 ? 164.432 150.136 145.926 1.00 50.97 1289 THR A O 1
ATOM 8531 N N . PHE A 1 1290 ? 163.404 148.178 145.539 1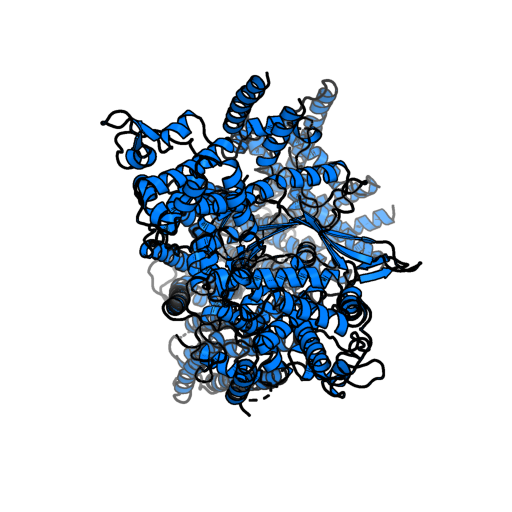.00 50.96 1290 PHE A N 1
ATOM 8532 C CA . PHE A 1 1290 ? 162.081 148.783 145.521 1.00 50.96 1290 PHE A CA 1
ATOM 8533 C C . PHE A 1 1290 ? 161.666 149.244 146.911 1.00 50.96 1290 PHE A C 1
ATOM 8534 O O . PHE A 1 1290 ? 161.100 150.329 147.063 1.00 50.96 1290 PHE A O 1
ATOM 8542 N N . TYR A 1 1291 ? 161.949 148.441 147.937 1.00 49.03 1291 TYR A N 1
ATOM 8543 C CA . TYR A 1 1291 ? 161.538 148.794 149.290 1.00 49.03 1291 TYR A CA 1
ATOM 8544 C C . TYR A 1 1291 ? 162.353 149.956 149.839 1.00 49.03 1291 TYR A C 1
ATOM 8545 O O . TYR A 1 1291 ? 161.798 150.909 150.388 1.00 49.03 1291 TYR A O 1
ATOM 8554 N N . TYR A 1 1292 ? 163.674 149.894 149.718 1.00 50.67 1292 TYR A N 1
ATOM 8555 C CA . TYR A 1 1292 ? 164.484 150.888 150.401 1.00 50.67 1292 TYR A CA 1
ATOM 8556 C C . TYR A 1 1292 ? 164.534 152.217 149.675 1.00 50.67 1292 TYR A C 1
ATOM 8557 O O . TYR A 1 1292 ? 165.056 153.183 150.236 1.00 50.67 1292 TYR A O 1
ATOM 8566 N N . ALA A 1 1293 ? 163.996 152.307 148.462 1.00 54.76 1293 ALA A N 1
ATOM 8567 C CA . ALA A 1 1293 ? 163.990 153.596 147.781 1.00 54.76 1293 ALA A CA 1
ATOM 8568 C C . ALA A 1 1293 ? 162.824 154.462 148.248 1.00 54.76 1293 ALA A C 1
ATOM 8569 O O . ALA A 1 1293 ? 163.033 155.510 148.863 1.00 54.76 1293 ALA A O 1
ATOM 8571 N N . HIS A 1 1294 ? 161.590 154.069 147.950 1.00 57.61 1294 HIS A N 1
ATOM 8572 C CA . HIS A 1 1294 ? 160.528 154.895 148.514 1.00 57.61 1294 HIS A CA 1
ATOM 8573 C C . HIS A 1 1294 ? 160.025 154.449 149.889 1.00 57.61 1294 HIS A C 1
ATOM 8574 O O . HIS A 1 1294 ? 160.158 155.212 150.851 1.00 57.61 1294 HIS A O 1
ATOM 8581 N N . PRO A 1 1295 ? 159.464 153.242 150.052 1.00 52.46 1295 PRO A N 1
ATOM 8582 C CA . PRO A 1 1295 ? 158.757 152.962 151.313 1.00 52.46 1295 PRO A CA 1
ATOM 8583 C C . PRO A 1 1295 ? 159.674 152.741 152.503 1.00 52.46 1295 PRO A C 1
ATOM 8584 O O . PRO A 1 1295 ? 159.261 153.004 153.636 1.00 52.46 1295 PRO A O 1
ATOM 8588 N N . GLY A 1 1296 ? 160.900 152.268 152.291 1.00 52.55 1296 GLY A N 1
ATOM 8589 C CA . GLY A 1 1296 ? 161.824 152.119 153.396 1.00 52.55 1296 GLY A CA 1
ATOM 8590 C C . GLY A 1 1296 ? 162.307 153.431 153.967 1.00 52.55 1296 GLY A C 1
ATOM 8591 O O . GLY A 1 1296 ? 162.812 153.455 155.091 1.00 52.55 1296 GLY A O 1
ATOM 8592 N N . PHE A 1 1297 ? 162.176 154.521 153.210 1.00 58.71 1297 PHE A N 1
ATOM 8593 C CA . PHE A 1 1297 ? 162.499 155.845 153.728 1.00 58.71 1297 PHE A CA 1
ATOM 8594 C C . PHE A 1 1297 ? 161.428 156.337 154.691 1.00 58.71 1297 PHE A C 1
ATOM 8595 O O . PHE A 1 1297 ? 161.742 156.941 155.720 1.00 58.71 1297 PHE A O 1
ATOM 8603 N N . HIS A 1 1298 ? 160.157 156.107 154.364 1.00 57.31 1298 HIS A N 1
ATOM 8604 C CA . HIS A 1 1298 ? 159.075 156.549 155.232 1.00 57.31 1298 HIS A CA 1
ATOM 8605 C C . HIS A 1 1298 ? 158.990 155.715 156.496 1.00 57.31 1298 HIS A C 1
ATOM 8606 O O . HIS A 1 1298 ? 158.586 156.224 157.544 1.00 57.31 1298 HIS A O 1
ATOM 8613 N N . LEU A 1 1299 ? 159.335 154.435 156.415 1.00 53.61 1299 LEU A N 1
ATOM 8614 C CA . LEU A 1 1299 ? 159.368 153.608 157.610 1.00 53.61 1299 LEU A CA 1
ATOM 8615 C C . LEU A 1 1299 ? 160.586 153.910 158.464 1.00 53.61 1299 LEU A C 1
ATOM 8616 O O . LEU A 1 1299 ? 160.534 153.755 159.684 1.00 53.61 1299 LEU A O 1
ATOM 8621 N N . ASN A 1 1300 ? 161.682 154.343 157.846 1.00 53.67 1300 ASN A N 1
ATOM 8622 C CA . ASN A 1 1300 ? 162.843 154.777 158.609 1.00 53.67 1300 ASN A CA 1
ATOM 8623 C C . ASN A 1 1300 ? 162.507 155.971 159.490 1.00 53.67 1300 ASN A C 1
ATOM 8624 O O . ASN A 1 1300 ? 162.961 156.052 160.634 1.00 53.67 1300 ASN A O 1
ATOM 8629 N N . ASN A 1 1301 ? 161.727 156.918 158.971 1.00 56.49 1301 ASN A N 1
ATOM 8630 C CA . ASN A 1 1301 ? 161.313 158.059 159.779 1.00 56.49 1301 ASN A CA 1
ATOM 8631 C C . ASN A 1 1301 ? 160.431 157.622 160.938 1.00 56.49 1301 ASN A C 1
ATOM 8632 O O . ASN A 1 1301 ? 160.560 158.140 162.051 1.00 56.49 1301 ASN A O 1
ATOM 8637 N N . LEU A 1 1302 ? 159.515 156.688 160.691 1.00 57.10 1302 LEU A N 1
ATOM 8638 C CA . LEU A 1 1302 ? 158.671 156.176 161.762 1.00 57.10 1302 LEU A CA 1
ATOM 8639 C C . LEU A 1 1302 ? 159.491 155.436 162.807 1.00 57.10 1302 LEU A C 1
ATOM 8640 O O . LEU A 1 1302 ? 159.269 155.601 164.010 1.00 57.10 1302 LEU A O 1
ATOM 8645 N N . PHE A 1 1303 ? 160.447 154.616 162.370 1.00 54.17 1303 PHE A N 1
ATOM 8646 C CA . PHE A 1 1303 ? 161.253 153.856 163.314 1.00 54.17 1303 PHE A CA 1
ATOM 8647 C C . PHE A 1 1303 ? 162.148 154.760 164.142 1.00 54.17 1303 PHE A C 1
ATOM 8648 O O . PHE A 1 1303 ? 162.479 154.418 165.279 1.00 54.17 1303 PHE A O 1
ATOM 8656 N N . ILE A 1 1304 ? 162.572 155.896 163.594 1.00 54.66 1304 ILE A N 1
ATOM 8657 C CA . ILE A 1 1304 ? 163.369 156.830 164.380 1.00 54.66 1304 ILE A CA 1
ATOM 8658 C C . ILE A 1 1304 ? 162.528 157.439 165.491 1.00 54.66 1304 ILE A C 1
ATOM 8659 O O . ILE A 1 1304 ? 162.996 157.607 166.620 1.00 54.66 1304 ILE A O 1
ATOM 8664 N N . GLN A 1 1305 ? 161.275 157.778 165.191 1.00 59.89 1305 GLN A N 1
ATOM 8665 C CA . GLN A 1 1305 ? 160.390 158.330 166.209 1.00 59.89 1305 GLN A CA 1
ATOM 8666 C C . GLN A 1 1305 ? 160.062 157.298 167.276 1.00 59.89 1305 GLN A C 1
ATOM 8667 O O . GLN A 1 1305 ? 160.093 157.601 168.471 1.00 59.89 1305 GLN A O 1
ATOM 8673 N N . LEU A 1 1306 ? 159.733 156.074 166.864 1.00 59.55 1306 LEU A N 1
ATOM 8674 C CA . LEU A 1 1306 ? 159.454 155.021 167.832 1.00 59.55 1306 LEU A CA 1
ATOM 8675 C C . LEU A 1 1306 ? 160.667 154.724 168.695 1.00 59.55 1306 LEU A C 1
ATOM 8676 O O . LEU A 1 1306 ? 160.522 154.362 169.865 1.00 59.55 1306 LEU A O 1
ATOM 8681 N N . SER A 1 1307 ? 161.866 154.859 168.136 1.00 57.01 1307 SER A N 1
ATOM 8682 C CA . SER A 1 1307 ? 163.074 154.583 168.897 1.00 57.01 1307 SER A CA 1
ATOM 8683 C C . SER A 1 1307 ? 163.347 155.670 169.925 1.00 57.01 1307 SER A C 1
ATOM 8684 O O . SER A 1 1307 ? 163.965 155.402 170.958 1.00 57.01 1307 SER A O 1
ATOM 8687 N N . LEU A 1 1308 ? 162.906 156.898 169.661 1.00 58.87 1308 LEU A N 1
ATOM 8688 C CA . LEU A 1 1308 ? 163.068 157.979 170.624 1.00 58.87 1308 LEU A CA 1
ATOM 8689 C C . LEU A 1 1308 ? 162.056 157.885 171.754 1.00 58.87 1308 LEU A C 1
ATOM 8690 O O . LEU A 1 1308 ? 162.367 158.260 172.888 1.00 58.87 1308 LEU A O 1
ATOM 8695 N N . GLN A 1 1309 ? 160.847 157.401 171.473 1.00 61.43 1309 GLN A N 1
ATOM 8696 C CA . GLN A 1 1309 ? 159.860 157.224 172.525 1.00 61.43 1309 GLN A CA 1
ATOM 8697 C C . GLN A 1 1309 ? 160.106 155.981 173.358 1.00 61.43 1309 GLN A C 1
ATOM 8698 O O . GLN A 1 1309 ? 159.651 155.923 174.502 1.00 61.43 1309 GLN A O 1
ATOM 8704 N N . MET A 1 1310 ? 160.798 154.986 172.818 1.00 59.21 1310 MET A N 1
ATOM 8705 C CA . MET A 1 1310 ? 161.164 153.822 173.605 1.00 59.21 1310 MET A CA 1
ATOM 8706 C C . MET A 1 1310 ? 162.434 154.035 174.409 1.00 59.21 1310 MET A C 1
ATOM 8707 O O . MET A 1 1310 ? 162.609 153.380 175.437 1.00 59.21 1310 MET A O 1
ATOM 8712 N N . PHE A 1 1311 ? 163.329 154.914 173.962 1.00 54.79 1311 PHE A N 1
ATOM 8713 C CA . PHE A 1 1311 ? 164.463 155.286 174.796 1.00 54.79 1311 PHE A CA 1
ATOM 8714 C C . PHE A 1 1311 ? 164.002 156.052 176.024 1.00 54.79 1311 PHE A C 1
ATOM 8715 O O . PHE A 1 1311 ? 164.546 155.873 177.116 1.00 54.79 1311 PHE A O 1
ATOM 8723 N N . MET A 1 1312 ? 163.005 156.919 175.858 1.00 56.86 1312 MET A N 1
ATOM 8724 C CA . MET A 1 1312 ? 162.501 157.695 176.981 1.00 56.86 1312 MET A CA 1
ATOM 8725 C C . MET A 1 1312 ? 161.843 156.801 178.021 1.00 56.86 1312 MET A C 1
ATOM 8726 O O . MET A 1 1312 ? 161.988 157.035 179.223 1.00 56.86 1312 MET A O 1
ATOM 8731 N N . LEU A 1 1313 ? 161.106 155.783 177.579 1.00 52.10 1313 LEU A N 1
ATOM 8732 C CA . LEU A 1 1313 ? 160.532 154.822 178.514 1.00 52.10 1313 LEU A CA 1
ATOM 8733 C C . LEU A 1 1313 ? 161.612 153.957 179.149 1.00 52.10 1313 LEU A C 1
ATOM 8734 O O . LEU A 1 1313 ? 161.503 153.575 180.316 1.00 52.10 1313 LEU A O 1
ATOM 8739 N N . THR A 1 1314 ? 162.655 153.625 178.390 1.00 50.28 1314 THR A N 1
ATOM 8740 C CA . THR A 1 1314 ? 163.761 152.849 178.938 1.00 50.28 1314 THR A CA 1
ATOM 8741 C C . THR A 1 1314 ? 164.611 153.684 179.881 1.00 50.28 1314 THR A C 1
ATOM 8742 O O . THR A 1 1314 ? 165.003 153.210 180.951 1.00 50.28 1314 THR A O 1
ATOM 8746 N N . LEU A 1 1315 ? 164.920 154.922 179.494 1.00 50.65 1315 LEU A N 1
ATOM 8747 C CA . LEU A 1 1315 ? 165.781 155.766 180.312 1.00 50.65 1315 LEU A CA 1
ATOM 8748 C C . LEU A 1 1315 ? 165.125 156.109 181.638 1.00 50.65 1315 LEU A C 1
ATOM 8749 O O . LEU A 1 1315 ? 165.798 156.170 182.670 1.00 50.65 1315 LEU A O 1
ATOM 8754 N N . VAL A 1 1316 ? 163.814 156.338 181.631 1.00 51.04 1316 VAL A N 1
ATOM 8755 C CA . VAL A 1 1316 ? 163.126 156.710 182.854 1.00 51.04 1316 VAL A CA 1
ATOM 8756 C C . VAL A 1 1316 ? 163.114 155.552 183.836 1.00 51.04 1316 VAL A C 1
ATOM 8757 O O . VAL A 1 1316 ? 162.960 155.763 185.040 1.00 51.04 1316 VAL A O 1
ATOM 8761 N N . ASN A 1 1317 ? 163.293 154.329 183.346 1.00 50.79 1317 ASN A N 1
ATOM 8762 C CA . ASN A 1 1317 ? 163.354 153.130 184.168 1.00 50.79 1317 ASN A CA 1
ATOM 8763 C C . ASN A 1 1317 ? 164.776 152.730 184.511 1.00 50.79 1317 ASN A C 1
ATOM 8764 O O . ASN A 1 1317 ? 165.011 152.145 185.571 1.00 50.79 1317 ASN A O 1
ATOM 8769 N N . LEU A 1 1318 ? 165.720 153.004 183.620 1.00 50.94 1318 LEU A N 1
ATOM 8770 C CA . LEU A 1 1318 ? 167.117 152.715 183.892 1.00 50.94 1318 LEU A CA 1
ATOM 8771 C C . LEU A 1 1318 ? 167.724 153.731 184.844 1.00 50.94 1318 LEU A C 1
ATOM 8772 O O . LEU A 1 1318 ? 168.586 153.379 185.654 1.00 50.94 1318 LEU A O 1
ATOM 8777 N N . SER A 1 1319 ? 167.292 154.988 184.758 1.00 53.18 1319 SER A N 1
ATOM 8778 C CA . SER A 1 1319 ? 167.724 156.014 185.696 1.00 53.18 1319 SER A CA 1
ATOM 8779 C C . SER A 1 1319 ? 167.036 155.872 187.040 1.00 53.18 1319 SER A C 1
ATOM 8780 O O . SER A 1 1319 ? 167.638 156.170 188.073 1.00 53.18 1319 SER A O 1
ATOM 8783 N N . SER A 1 1320 ? 165.779 155.437 187.042 1.00 53.63 1320 SER A N 1
ATOM 8784 C CA . SER A 1 1320 ? 165.089 155.108 188.279 1.00 53.63 1320 SER A CA 1
ATOM 8785 C C . SER A 1 1320 ? 165.734 153.939 188.999 1.00 53.63 1320 SER A C 1
ATOM 8786 O O . SER A 1 1320 ? 165.666 153.872 190.227 1.00 53.63 1320 SER A O 1
ATOM 8789 N N . LEU A 1 1321 ? 166.355 153.020 188.261 1.00 53.85 1321 LEU A N 1
ATOM 8790 C CA . LEU A 1 1321 ? 167.022 151.870 188.858 1.00 53.85 1321 LEU A CA 1
ATOM 8791 C C . LEU A 1 1321 ? 168.427 152.219 189.325 1.00 53.85 1321 LEU A C 1
ATOM 8792 O O . LEU A 1 1321 ? 168.885 151.710 190.350 1.00 53.85 1321 LEU A O 1
ATOM 8797 N N . ALA A 1 1322 ? 169.125 153.079 188.589 1.00 56.31 1322 ALA A N 1
ATOM 8798 C CA . ALA A 1 1322 ? 170.451 153.512 189.006 1.00 56.31 1322 ALA A CA 1
ATOM 8799 C C . ALA A 1 1322 ? 170.395 154.507 190.155 1.00 56.31 1322 ALA A C 1
ATOM 8800 O O . ALA A 1 1322 ? 171.358 154.620 190.919 1.00 56.31 1322 ALA A O 1
ATOM 8802 N N . HIS A 1 1323 ? 169.294 155.246 190.282 1.00 59.25 1323 HIS A N 1
ATOM 8803 C CA . HIS A 1 1323 ? 169.143 156.170 191.399 1.00 59.25 1323 HIS A CA 1
ATOM 8804 C C . HIS A 1 1323 ? 169.058 155.429 192.726 1.00 59.25 1323 HIS A C 1
ATOM 8805 O O . HIS A 1 1323 ? 169.663 155.848 193.717 1.00 59.25 1323 HIS A O 1
ATOM 8812 N N . GLU A 1 1324 ? 168.319 154.328 192.764 1.00 62.21 1324 GLU A N 1
ATOM 8813 C CA . GLU A 1 1324 ? 168.027 153.617 193.998 1.00 62.21 1324 GLU A CA 1
ATOM 8814 C C . GLU A 1 1324 ? 169.032 152.527 194.325 1.00 62.21 1324 GLU A C 1
ATOM 8815 O O . GLU A 1 1324 ? 168.918 151.904 195.381 1.00 62.21 1324 GLU A O 1
ATOM 8821 N N . SER A 1 1325 ? 170.009 152.283 193.464 1.00 64.77 1325 SER A N 1
ATOM 8822 C CA . SER A 1 1325 ? 170.927 151.170 193.629 1.00 64.77 1325 SER A CA 1
ATOM 8823 C C . SER A 1 1325 ? 172.334 151.671 193.910 1.00 64.77 1325 SER A C 1
ATOM 8824 O O . SER A 1 1325 ? 172.773 152.681 193.357 1.00 64.77 1325 SER A O 1
ATOM 8827 N N . ILE A 1 1326 ? 173.037 150.952 194.777 1.00 72.07 1326 ILE A N 1
ATOM 8828 C CA . ILE A 1 1326 ? 174.458 151.180 195.000 1.00 72.07 1326 ILE A CA 1
ATOM 8829 C C . ILE A 1 1326 ? 175.203 150.319 193.992 1.00 72.07 1326 ILE A C 1
ATOM 8830 O O . ILE A 1 1326 ? 175.181 149.092 194.078 1.00 72.07 1326 ILE A O 1
ATOM 8835 N N . MET A 1 1327 ? 175.860 150.959 193.036 1.00 72.49 1327 MET A N 1
ATOM 8836 C CA . MET A 1 1327 ? 176.441 150.265 191.901 1.00 72.49 1327 MET A CA 1
ATOM 8837 C C . MET A 1 1327 ? 177.941 150.097 192.092 1.00 72.49 1327 MET A C 1
ATOM 8838 O O . MET A 1 1327 ? 178.625 151.009 192.560 1.00 72.49 1327 MET A O 1
ATOM 8843 N N . CYS A 1 1328 ? 178.441 148.920 191.725 1.00 81.80 1328 CYS A N 1
ATOM 8844 C CA . CYS A 1 1328 ? 179.837 148.581 191.948 1.00 81.80 1328 CYS A CA 1
ATOM 8845 C C . CYS A 1 1328 ? 180.750 149.479 191.127 1.00 81.80 1328 CYS A C 1
ATOM 8846 O O . CYS A 1 1328 ? 180.371 149.987 190.070 1.00 81.80 1328 CYS A O 1
ATOM 8849 N N . ILE A 1 1329 ? 181.965 149.681 191.636 1.00 88.91 1329 ILE A N 1
ATOM 8850 C CA . ILE A 1 1329 ? 182.973 150.409 190.878 1.00 88.91 1329 ILE A CA 1
ATOM 8851 C C . ILE A 1 1329 ? 183.271 149.630 189.610 1.00 88.91 1329 ILE A C 1
ATOM 8852 O O . ILE A 1 1329 ? 183.657 148.456 189.662 1.00 88.91 1329 ILE A O 1
ATOM 8857 N N . TYR A 1 1330 ? 183.081 150.275 188.461 1.00 90.11 1330 TYR A N 1
ATOM 8858 C CA . TYR A 1 1330 ? 183.189 149.595 187.173 1.00 90.11 1330 TYR A CA 1
ATOM 8859 C C . TYR A 1 1330 ? 184.665 149.439 186.830 1.00 90.11 1330 TYR A C 1
ATOM 8860 O O . TYR A 1 1330 ? 185.268 150.250 186.122 1.00 90.11 1330 TYR A O 1
ATOM 8869 N N . ASP A 1 1331 ? 185.253 148.366 187.351 1.00 102.97 1331 ASP A N 1
ATOM 8870 C CA . ASP A 1 1331 ? 186.642 148.060 187.046 1.00 102.97 1331 ASP A CA 1
ATOM 8871 C C . ASP A 1 1331 ? 186.781 147.718 185.570 1.00 102.97 1331 ASP A C 1
ATOM 8872 O O . ASP A 1 1331 ? 186.051 146.875 185.041 1.00 102.97 1331 ASP A O 1
ATOM 8877 N N . ARG A 1 1332 ? 187.724 148.377 184.906 1.00 108.22 1332 ARG A N 1
ATOM 8878 C CA . ARG A 1 1332 ? 187.878 148.258 183.464 1.00 108.22 1332 ARG A CA 1
ATOM 8879 C C . ARG A 1 1332 ? 188.876 147.161 183.121 1.00 108.22 1332 ARG A C 1
ATOM 8880 O O . ARG A 1 1332 ? 189.873 146.967 183.823 1.00 108.22 1332 ARG A O 1
ATOM 8888 N N . ASN A 1 1333 ? 188.592 146.443 182.032 1.00 112.23 1333 ASN A N 1
ATOM 8889 C CA . ASN A 1 1333 ? 189.433 145.342 181.563 1.00 112.23 1333 ASN A CA 1
ATOM 8890 C C . ASN A 1 1333 ? 189.564 144.260 182.635 1.00 112.23 1333 ASN A C 1
ATOM 8891 O O . ASN A 1 1333 ? 190.664 143.838 182.998 1.00 112.23 1333 ASN A O 1
ATOM 8896 N N . LYS A 1 1334 ? 188.421 143.810 183.141 1.00 110.40 1334 LYS A N 1
ATOM 8897 C CA . LYS A 1 1334 ? 188.366 142.823 184.206 1.00 110.40 1334 LYS A CA 1
ATOM 8898 C C . LYS A 1 1334 ? 187.471 141.664 183.800 1.00 110.40 1334 LYS A C 1
ATOM 8899 O O . LYS A 1 1334 ? 186.538 141.840 183.011 1.00 110.40 1334 LYS A O 1
ATOM 8905 N N . PRO A 1 1335 ? 187.732 140.462 184.329 1.00 108.74 1335 PRO A N 1
ATOM 8906 C CA . PRO A 1 1335 ? 186.950 139.287 183.919 1.00 108.74 1335 PRO A CA 1
ATOM 8907 C C . PRO A 1 1335 ? 185.501 139.331 184.378 1.00 108.74 1335 PRO A C 1
ATOM 8908 O O . PRO A 1 1335 ? 185.070 140.282 185.038 1.00 108.74 1335 PRO A O 1
ATOM 8912 N N . LYS A 1 1336 ? 184.740 138.292 184.023 1.00 101.02 1336 LYS A N 1
ATOM 8913 C CA . LYS A 1 1336 ? 183.315 138.265 184.336 1.00 101.02 1336 LYS A CA 1
ATOM 8914 C C . LYS A 1 1336 ? 183.067 137.981 185.813 1.00 101.02 1336 LYS A C 1
ATOM 8915 O O . LYS A 1 1336 ? 182.186 138.592 186.427 1.00 101.02 1336 LYS A O 1
ATOM 8921 N N . THR A 1 1337 ? 183.827 137.057 186.400 1.00 105.32 1337 THR A N 1
ATOM 8922 C CA . THR A 1 1337 ? 183.624 136.638 187.780 1.00 105.32 1337 THR A CA 1
ATOM 8923 C C . THR A 1 1337 ? 184.579 137.328 188.750 1.00 105.32 1337 THR A C 1
ATOM 8924 O O . THR A 1 1337 ? 184.847 136.794 189.832 1.00 105.32 1337 THR A O 1
ATOM 8928 N N . ASP A 1 1338 ? 185.096 138.497 188.387 1.00 104.84 1338 ASP A N 1
ATOM 8929 C CA . ASP A 1 1338 ? 185.971 139.231 189.286 1.00 104.84 1338 ASP A CA 1
ATOM 8930 C C . ASP A 1 1338 ? 185.168 139.816 190.447 1.00 104.84 1338 ASP A C 1
ATOM 8931 O O . ASP A 1 1338 ? 183.938 139.904 190.407 1.00 104.84 1338 ASP A O 1
ATOM 8936 N N . VAL A 1 1339 ? 185.887 140.210 191.499 1.00 98.95 1339 VAL A N 1
ATOM 8937 C CA . VAL A 1 1339 ? 185.241 140.722 192.700 1.00 98.95 1339 VAL A CA 1
ATOM 8938 C C . VAL A 1 1339 ? 184.693 142.120 192.447 1.00 98.95 1339 VAL A C 1
ATOM 8939 O O . VAL A 1 1339 ? 185.367 142.983 191.869 1.00 98.95 1339 VAL A O 1
ATOM 8943 N N . LEU A 1 1340 ? 183.452 142.344 192.871 1.00 91.39 1340 LEU A N 1
ATOM 8944 C CA . LEU A 1 1340 ? 182.806 143.647 192.791 1.00 91.39 1340 LEU A CA 1
ATOM 8945 C C . LEU A 1 1340 ? 183.023 144.365 194.117 1.00 91.39 1340 LEU A C 1
ATOM 8946 O O . LEU A 1 1340 ? 182.646 143.845 195.173 1.00 91.39 1340 LEU A O 1
ATOM 8951 N N . VAL A 1 1341 ? 183.611 145.565 194.054 1.00 92.36 1341 VAL A N 1
ATOM 8952 C CA . VAL A 1 1341 ? 184.320 146.109 195.217 1.00 92.36 1341 VAL A CA 1
ATOM 8953 C C . VAL A 1 1341 ? 183.425 146.285 196.439 1.00 92.36 1341 VAL A C 1
ATOM 8954 O O . VAL A 1 1341 ? 183.778 145.767 197.511 1.00 92.36 1341 VAL A O 1
ATOM 8958 N N . PRO A 1 1342 ? 182.274 146.982 196.369 1.00 87.97 1342 PRO A N 1
ATOM 8959 C CA . PRO A 1 1342 ? 181.409 147.065 197.554 1.00 87.97 1342 PRO A CA 1
ATOM 8960 C C . PRO A 1 1342 ? 180.570 145.804 197.678 1.00 87.97 1342 PRO A C 1
ATOM 8961 O O . PRO A 1 1342 ? 179.666 145.563 196.875 1.00 87.97 1342 PRO A O 1
ATOM 8965 N N . ILE A 1 1343 ? 180.876 144.988 198.685 1.00 86.44 1343 ILE A N 1
ATOM 8966 C CA . ILE A 1 1343 ? 180.192 143.708 198.834 1.00 86.44 1343 ILE A CA 1
ATOM 8967 C C . ILE A 1 1343 ? 178.698 143.952 198.965 1.00 86.44 1343 ILE A C 1
ATOM 8968 O O . ILE A 1 1343 ? 178.250 144.700 199.840 1.00 86.44 1343 ILE A O 1
ATOM 8973 N N . GLY A 1 1344 ? 177.920 143.321 198.094 1.00 81.08 1344 GLY A N 1
ATOM 8974 C CA . GLY A 1 1344 ? 176.487 143.508 198.071 1.00 81.08 1344 GLY A CA 1
ATOM 8975 C C . GLY A 1 1344 ? 175.994 144.507 197.052 1.00 81.08 1344 GLY A C 1
ATOM 8976 O O . GLY A 1 1344 ? 174.781 144.724 196.962 1.00 81.08 1344 GLY A O 1
ATOM 8977 N N . CYS A 1 1345 ? 176.891 145.112 196.278 1.00 78.71 1345 CYS A N 1
ATOM 8978 C CA . CYS A 1 1345 ? 176.509 146.109 195.295 1.00 78.71 1345 CYS A CA 1
ATOM 8979 C C . CYS A 1 1345 ? 175.723 145.473 194.157 1.00 78.71 1345 CYS A C 1
ATOM 8980 O O . CYS A 1 1345 ? 175.564 144.253 194.069 1.00 78.71 1345 CYS A O 1
ATOM 8983 N N . TYR A 1 1346 ? 175.223 146.330 193.277 1.00 68.60 1346 TYR A N 1
ATOM 8984 C CA . TYR A 1 1346 ? 174.577 145.922 192.042 1.00 68.60 1346 TYR A CA 1
ATOM 8985 C C . TYR A 1 1346 ? 175.471 146.329 190.882 1.00 68.60 1346 TYR A C 1
ATOM 8986 O O . TYR A 1 1346 ? 175.940 147.466 190.832 1.00 68.60 1346 TYR A O 1
ATOM 8995 N N . ASN A 1 1347 ? 175.724 145.405 189.963 1.00 65.88 1347 ASN A N 1
ATOM 8996 C CA . ASN A 1 1347 ? 176.665 145.665 188.875 1.00 65.88 1347 ASN A CA 1
ATOM 8997 C C . ASN A 1 1347 ? 175.938 146.230 187.655 1.00 65.88 1347 ASN A C 1
ATOM 8998 O O . ASN A 1 1347 ? 175.976 145.682 186.561 1.00 65.88 1347 ASN A O 1
ATOM 9003 N N . PHE A 1 1348 ? 175.274 147.364 187.859 1.00 61.03 1348 PHE A N 1
ATOM 9004 C CA . PHE A 1 1348 ? 174.444 147.971 186.830 1.00 61.03 1348 PHE A CA 1
ATOM 9005 C C . PHE A 1 1348 ? 175.173 149.009 185.992 1.00 61.03 1348 PHE A C 1
ATOM 9006 O O . PHE A 1 1348 ? 174.559 149.600 185.104 1.00 61.03 1348 PHE A O 1
ATOM 9014 N N . GLN A 1 1349 ? 176.451 149.262 186.254 1.00 65.48 1349 GLN A N 1
ATOM 9015 C CA . GLN A 1 1349 ? 177.196 150.184 185.402 1.00 65.48 1349 GLN A CA 1
ATOM 9016 C C . GLN A 1 1349 ? 177.271 149.729 183.949 1.00 65.48 1349 GLN A C 1
ATOM 9017 O O . GLN A 1 1349 ? 177.193 150.595 183.062 1.00 65.48 1349 GLN A O 1
ATOM 9023 N N . PRO A 1 1350 ? 177.461 148.443 183.628 1.00 62.95 1350 PRO A N 1
ATOM 9024 C CA . PRO A 1 1350 ? 177.336 148.034 182.220 1.00 62.95 1350 PRO A CA 1
ATOM 9025 C C . PRO A 1 1350 ? 176.001 148.387 181.591 1.00 62.95 1350 PRO A C 1
ATOM 9026 O O . PRO A 1 1350 ? 175.964 148.783 180.422 1.00 62.95 1350 PRO A O 1
ATOM 9030 N N . ALA A 1 1351 ? 174.900 148.251 182.330 1.00 57.96 1351 ALA A N 1
ATOM 9031 C CA . ALA A 1 1351 ? 173.595 148.585 181.774 1.00 57.96 1351 ALA A CA 1
ATOM 9032 C C . ALA A 1 1351 ? 173.421 150.084 181.613 1.00 57.96 1351 ALA A C 1
ATOM 9033 O O . ALA A 1 1351 ? 172.744 150.530 180.683 1.00 57.96 1351 ALA A O 1
ATOM 9035 N N . VAL A 1 1352 ? 174.012 150.874 182.510 1.00 58.61 1352 VAL A N 1
ATOM 9036 C CA . VAL A 1 1352 ? 173.944 152.326 182.388 1.00 58.61 1352 VAL A CA 1
ATOM 9037 C C . VAL A 1 1352 ? 174.726 152.797 181.168 1.00 58.61 1352 VAL A C 1
ATOM 9038 O O . VAL A 1 1352 ? 174.307 153.718 180.461 1.00 58.61 1352 VAL A O 1
ATOM 9042 N N . ASP A 1 1353 ? 175.853 152.149 180.878 1.00 62.64 1353 ASP A N 1
ATOM 9043 C CA . ASP A 1 1353 ? 176.653 152.507 179.718 1.00 62.64 1353 ASP A CA 1
ATOM 9044 C C . ASP A 1 1353 ? 175.960 152.201 178.400 1.00 62.64 1353 ASP A C 1
ATOM 9045 O O . ASP A 1 1353 ? 176.451 152.630 177.354 1.00 62.64 1353 ASP A O 1
ATOM 9050 N N . TRP A 1 1354 ? 174.851 151.461 178.415 1.00 53.67 1354 TRP A N 1
ATOM 9051 C CA . TRP A 1 1354 ? 174.090 151.256 177.190 1.00 53.67 1354 TRP A CA 1
ATOM 9052 C C . TRP A 1 1354 ? 173.538 152.568 176.660 1.00 53.67 1354 TRP A C 1
ATOM 9053 O O . TRP A 1 1354 ? 173.308 152.703 175.455 1.00 53.67 1354 TRP A O 1
ATOM 9064 N N . VAL A 1 1355 ? 173.317 153.543 177.540 1.00 57.16 1355 VAL A N 1
ATOM 9065 C CA . VAL A 1 1355 ? 172.826 154.843 177.104 1.00 57.16 1355 VAL A CA 1
ATOM 9066 C C . VAL A 1 1355 ? 173.861 155.542 176.235 1.00 57.16 1355 VAL A C 1
ATOM 9067 O O . VAL A 1 1355 ? 173.509 156.242 175.281 1.00 57.16 1355 VAL A O 1
ATOM 9071 N N . ARG A 1 1356 ? 175.147 155.360 176.538 1.00 61.36 1356 ARG A N 1
ATOM 9072 C CA . ARG A 1 1356 ? 176.199 155.915 175.694 1.00 61.36 1356 ARG A CA 1
ATOM 9073 C C . ARG A 1 1356 ? 176.134 155.335 174.292 1.00 61.36 1356 ARG A C 1
ATOM 9074 O O . ARG A 1 1356 ? 176.218 156.064 173.299 1.00 61.36 1356 ARG A O 1
ATOM 9082 N N . ARG A 1 1357 ? 175.979 154.015 174.195 1.00 60.05 1357 ARG A N 1
ATOM 9083 C CA . ARG A 1 1357 ? 176.000 153.349 172.900 1.00 60.05 1357 ARG A CA 1
ATOM 9084 C C . ARG A 1 1357 ? 174.743 153.643 172.096 1.00 60.05 1357 ARG A C 1
ATOM 9085 O O . ARG A 1 1357 ? 174.811 153.825 170.878 1.00 60.05 1357 ARG A O 1
ATOM 9093 N N . TYR A 1 1358 ? 173.583 153.678 172.750 1.00 55.58 1358 TYR A N 1
ATOM 9094 C CA . TYR A 1 1358 ? 172.369 154.044 172.034 1.00 55.58 1358 TYR A CA 1
ATOM 9095 C C . TYR A 1 1358 ? 172.438 155.479 171.543 1.00 55.58 1358 TYR A C 1
ATOM 9096 O O . TYR A 1 1358 ? 171.997 155.783 170.432 1.00 55.58 1358 TYR A O 1
ATOM 9105 N N . THR A 1 1359 ? 172.965 156.382 172.370 1.00 58.65 1359 THR A N 1
ATOM 9106 C CA . THR A 1 1359 ? 173.052 157.781 171.975 1.00 58.65 1359 THR A CA 1
ATOM 9107 C C . THR A 1 1359 ? 173.936 157.944 170.752 1.00 58.65 1359 THR A C 1
ATOM 9108 O O . THR A 1 1359 ? 173.601 158.695 169.833 1.00 58.65 1359 THR A O 1
ATOM 9112 N N . LEU A 1 1360 ? 175.061 157.234 170.716 1.00 57.71 1360 LEU A N 1
ATOM 9113 C CA . LEU A 1 1360 ? 175.918 157.267 169.540 1.00 57.71 1360 LEU A CA 1
ATOM 9114 C C . LEU A 1 1360 ? 175.179 156.759 168.313 1.00 57.71 1360 LEU A C 1
ATOM 9115 O O . LEU A 1 1360 ? 175.280 157.344 167.232 1.00 57.71 1360 LEU A O 1
ATOM 9120 N N . SER A 1 1361 ? 174.417 155.678 168.467 1.00 57.55 1361 SER A N 1
ATOM 9121 C CA . SER A 1 1361 ? 173.721 155.081 167.335 1.00 57.55 1361 SER A CA 1
ATOM 9122 C C . SER A 1 1361 ? 172.693 156.032 166.741 1.00 57.55 1361 SER A C 1
ATOM 9123 O O . SER A 1 1361 ? 172.603 156.171 165.518 1.00 57.55 1361 SER A O 1
ATOM 9126 N N . ILE A 1 1362 ? 171.898 156.686 167.586 1.00 61.27 1362 ILE A N 1
ATOM 9127 C CA . ILE A 1 1362 ? 170.884 157.602 167.077 1.00 61.27 1362 ILE A CA 1
ATOM 9128 C C . ILE A 1 1362 ? 171.482 158.946 166.683 1.00 61.27 1362 ILE A C 1
ATOM 9129 O O . ILE A 1 1362 ? 170.845 159.716 165.956 1.00 61.27 1362 ILE A O 1
ATOM 9134 N N . PHE A 1 1363 ? 172.693 159.245 167.150 1.00 64.65 1363 PHE A N 1
ATOM 9135 C CA . PHE A 1 1363 ? 173.436 160.401 166.664 1.00 64.65 1363 PHE A CA 1
ATOM 9136 C C . PHE A 1 1363 ? 173.922 160.174 165.240 1.00 64.65 1363 PHE A C 1
ATOM 9137 O O . PHE A 1 1363 ? 173.782 161.047 164.378 1.00 64.65 1363 PHE A O 1
ATOM 9145 N N . ILE A 1 1364 ? 174.494 158.998 164.973 1.00 60.53 1364 ILE A N 1
ATOM 9146 C CA . ILE A 1 1364 ? 174.950 158.663 163.626 1.00 60.53 1364 ILE A CA 1
ATOM 9147 C C . ILE A 1 1364 ? 173.775 158.580 162.667 1.00 60.53 1364 ILE A C 1
ATOM 9148 O O . ILE A 1 1364 ? 173.854 159.039 161.523 1.00 60.53 1364 ILE A O 1
ATOM 9153 N N . VAL A 1 1365 ? 172.669 157.987 163.112 1.00 62.70 1365 VAL A N 1
ATOM 9154 C CA . VAL A 1 1365 ? 171.507 157.827 162.247 1.00 62.70 1365 VAL A CA 1
ATOM 9155 C C . VAL A 1 1365 ? 170.970 159.182 161.812 1.00 62.70 1365 VAL A C 1
ATOM 9156 O O . VAL A 1 1365 ? 170.469 159.331 160.692 1.00 62.70 1365 VAL A O 1
ATOM 9160 N N . PHE A 1 1366 ? 171.081 160.194 162.670 1.00 71.69 1366 PHE A N 1
ATOM 9161 C CA . PHE A 1 1366 ? 170.626 161.530 162.304 1.00 71.69 1366 PHE A CA 1
ATOM 9162 C C . PHE A 1 1366 ? 171.551 162.175 161.275 1.00 71.69 1366 PHE A C 1
ATOM 9163 O O . PHE A 1 1366 ? 171.087 162.712 160.265 1.00 71.69 1366 PHE A O 1
ATOM 9171 N N . TRP A 1 1367 ? 172.862 162.113 161.502 1.00 74.68 1367 TRP A N 1
ATOM 9172 C CA . TRP A 1 1367 ? 173.815 162.810 160.650 1.00 74.68 1367 TRP A CA 1
ATOM 9173 C C . TRP A 1 1367 ? 174.187 162.043 159.392 1.00 74.68 1367 TRP A C 1
ATOM 9174 O O . TRP A 1 1367 ? 174.938 162.575 158.571 1.00 74.68 1367 TRP A O 1
ATOM 9185 N N . ILE A 1 1368 ? 173.707 160.813 159.219 1.00 73.65 1368 ILE A N 1
ATOM 9186 C CA . ILE A 1 1368 ? 174.049 160.088 158.002 1.00 73.65 1368 ILE A CA 1
ATOM 9187 C C . ILE A 1 1368 ? 173.115 160.469 156.869 1.00 73.65 1368 ILE A C 1
ATOM 9188 O O . ILE A 1 1368 ? 173.452 160.284 155.696 1.00 73.65 1368 ILE A O 1
ATOM 9193 N N . ALA A 1 1369 ? 171.943 161.013 157.181 1.00 81.95 1369 ALA A N 1
ATOM 9194 C CA . ALA A 1 1369 ? 171.034 161.433 156.128 1.00 81.95 1369 ALA A CA 1
ATOM 9195 C C . ALA A 1 1369 ? 171.520 162.678 155.401 1.00 81.95 1369 ALA A C 1
ATOM 9196 O O . ALA A 1 1369 ? 170.882 163.099 154.430 1.00 81.95 1369 ALA A O 1
ATOM 9198 N N . PHE A 1 1370 ? 172.625 163.273 155.848 1.00 86.95 1370 PHE A N 1
ATOM 9199 C CA . PHE A 1 1370 ? 173.198 164.444 155.206 1.00 86.95 1370 PHE A CA 1
ATOM 9200 C C . PHE A 1 1370 ? 174.377 164.118 154.303 1.00 86.95 1370 PHE A C 1
ATOM 9201 O O . PHE A 1 1370 ? 174.788 164.978 153.520 1.00 86.95 1370 PHE A O 1
ATOM 9209 N N . VAL A 1 1371 ? 174.936 162.910 154.400 1.00 85.77 1371 VAL A N 1
ATOM 9210 C CA . VAL A 1 1371 ? 176.117 162.572 153.603 1.00 85.77 1371 VAL A CA 1
ATOM 9211 C C . VAL A 1 1371 ? 175.831 162.589 152.104 1.00 85.77 1371 VAL A C 1
ATOM 9212 O O . VAL A 1 1371 ? 176.620 163.187 151.355 1.00 85.77 1371 VAL A O 1
ATOM 9216 N N . PRO A 1 1372 ? 174.761 161.968 151.597 1.00 87.35 1372 PRO A N 1
ATOM 9217 C CA . PRO A 1 1372 ? 174.470 162.098 150.161 1.00 87.35 1372 PRO A CA 1
ATOM 9218 C C . PRO A 1 1372 ? 174.120 163.508 149.739 1.00 87.35 1372 PRO A C 1
ATOM 9219 O O . PRO A 1 1372 ? 174.121 163.795 148.537 1.00 87.35 1372 PRO A O 1
ATOM 9223 N N . ILE A 1 1373 ? 173.791 164.389 150.680 1.00 92.42 1373 ILE A N 1
ATOM 9224 C CA . ILE A 1 1373 ? 173.446 165.760 150.327 1.00 92.42 1373 ILE A CA 1
ATOM 9225 C C . ILE A 1 1373 ? 174.708 166.568 150.077 1.00 92.42 1373 ILE A C 1
ATOM 9226 O O . ILE A 1 1373 ? 174.832 167.267 149.066 1.00 92.42 1373 ILE A O 1
ATOM 9231 N N . VAL A 1 1374 ? 175.665 166.468 151.000 1.00 94.46 1374 VAL A N 1
ATOM 9232 C CA . VAL A 1 1374 ? 176.912 167.214 150.894 1.00 94.46 1374 VAL A CA 1
ATOM 9233 C C . VAL A 1 1374 ? 177.761 166.687 149.748 1.00 94.46 1374 VAL A C 1
ATOM 9234 O O . VAL A 1 1374 ? 178.333 167.463 148.977 1.00 94.46 1374 VAL A O 1
ATOM 9238 N N . VAL A 1 1375 ? 177.854 165.363 149.611 1.00 94.29 1375 VAL A N 1
ATOM 9239 C CA . VAL A 1 1375 ? 178.706 164.778 148.579 1.00 94.29 1375 VAL A CA 1
ATOM 9240 C C . VAL A 1 1375 ? 178.207 165.161 147.191 1.00 94.29 1375 VAL A C 1
ATOM 9241 O O . VAL A 1 1375 ? 179.000 165.409 146.276 1.00 94.29 1375 VAL A O 1
ATOM 9245 N N . GLN A 1 1376 ? 176.888 165.228 147.015 1.00 96.80 1376 GLN A N 1
ATOM 9246 C CA . GLN A 1 1376 ? 176.335 165.579 145.712 1.00 96.80 1376 GLN A CA 1
ATOM 9247 C C . GLN A 1 1376 ? 176.741 166.989 145.300 1.00 96.80 1376 GLN A C 1
ATOM 9248 O O . GLN A 1 1376 ? 177.226 167.206 144.186 1.00 96.80 1376 GLN A O 1
ATOM 9254 N N . GLU A 1 1377 ? 176.555 167.962 146.192 1.00 103.04 1377 GLU A N 1
ATOM 9255 C CA . GLU A 1 1377 ? 176.907 169.339 145.868 1.00 103.04 1377 GLU A CA 1
ATOM 9256 C C . GLU A 1 1377 ? 178.412 169.553 145.871 1.00 103.04 1377 GLU A C 1
ATOM 9257 O O . GLU A 1 1377 ? 178.918 170.374 145.102 1.00 103.04 1377 GLU A O 1
ATOM 9263 N N . LEU A 1 1378 ? 179.137 168.830 146.722 1.00 100.12 1378 LEU A N 1
ATOM 9264 C CA . LEU A 1 1378 ? 180.588 168.945 146.747 1.00 100.12 1378 LEU A CA 1
ATOM 9265 C C . LEU A 1 1378 ? 181.227 168.403 145.478 1.00 100.12 1378 LEU A C 1
ATOM 9266 O O . LEU A 1 1378 ? 182.338 168.814 145.132 1.00 100.12 1378 LEU A O 1
ATOM 9271 N N . ILE A 1 1379 ? 180.549 167.506 144.764 1.00 100.72 1379 ILE A N 1
ATOM 9272 C CA . ILE A 1 1379 ? 181.161 166.870 143.604 1.00 100.72 1379 ILE A CA 1
ATOM 9273 C C . ILE A 1 1379 ? 180.823 167.578 142.295 1.00 100.72 1379 ILE A C 1
ATOM 9274 O O . ILE A 1 1379 ? 181.462 167.299 141.271 1.00 100.72 1379 ILE A O 1
ATOM 9279 N N . GLU A 1 1380 ? 179.849 168.489 142.292 1.00 103.04 1380 GLU A N 1
ATOM 9280 C CA . GLU A 1 1380 ? 179.532 169.263 141.098 1.00 103.04 1380 GLU A CA 1
ATOM 9281 C C . GLU A 1 1380 ? 179.865 170.741 141.267 1.00 103.04 1380 GLU A C 1
ATOM 9282 O O . GLU A 1 1380 ? 180.590 171.304 140.444 1.00 103.04 1380 GLU A O 1
ATOM 9288 N N . ARG A 1 1381 ? 179.355 171.393 142.312 1.00 107.79 1381 ARG A N 1
ATOM 9289 C CA . ARG A 1 1381 ? 179.750 172.770 142.588 1.00 107.79 1381 ARG A CA 1
ATOM 9290 C C . ARG A 1 1381 ? 181.207 172.836 143.026 1.00 107.79 1381 ARG A C 1
ATOM 9291 O O . ARG A 1 1381 ? 181.989 173.639 142.505 1.00 107.79 1381 ARG A O 1
ATOM 9299 N N . GLY A 1 1382 ? 181.585 171.998 143.985 1.00 108.69 1382 GLY A N 1
ATOM 9300 C CA . GLY A 1 1382 ? 182.979 171.706 144.246 1.00 108.69 1382 GLY A CA 1
ATOM 9301 C C . GLY A 1 1382 ? 183.560 172.025 145.610 1.00 108.69 1382 GLY A C 1
ATOM 9302 O O . GLY A 1 1382 ? 184.267 171.179 146.166 1.00 108.69 1382 GLY A O 1
ATOM 9303 N N . LEU A 1 1383 ? 183.299 173.204 146.176 1.00 112.90 1383 LEU A N 1
ATOM 9304 C CA . LEU A 1 1383 ? 183.990 173.530 147.421 1.00 112.90 1383 LEU A CA 1
ATOM 9305 C C . LEU A 1 1383 ? 183.114 174.134 148.516 1.00 112.90 1383 LEU A C 1
ATOM 9306 O O . LEU A 1 1383 ? 183.329 173.859 149.701 1.00 112.90 1383 LEU A O 1
ATOM 9311 N N . TRP A 1 1384 ? 182.128 174.951 148.143 1.00 115.47 1384 TRP A N 1
ATOM 9312 C CA . TRP A 1 1384 ? 181.466 175.800 149.128 1.00 115.47 1384 TRP A CA 1
ATOM 9313 C C . TRP A 1 1384 ? 179.947 175.747 149.033 1.00 115.47 1384 TRP A C 1
ATOM 9314 O O . TRP A 1 1384 ? 179.254 175.953 150.033 1.00 115.47 1384 TRP A O 1
ATOM 9325 N N . LYS A 1 1385 ? 179.415 175.472 147.842 1.00 113.77 1385 LYS A N 1
ATOM 9326 C CA . LYS A 1 1385 ? 177.970 175.348 147.689 1.00 113.77 1385 LYS A CA 1
ATOM 9327 C C . LYS A 1 1385 ? 177.407 174.134 148.410 1.00 113.77 1385 LYS A C 1
ATOM 9328 O O . LYS A 1 1385 ? 176.187 174.055 148.591 1.00 113.77 1385 LYS A O 1
ATOM 9334 N N . ALA A 1 1386 ? 178.256 173.184 148.809 1.00 110.93 1386 ALA A N 1
ATOM 9335 C CA . ALA A 1 1386 ? 177.798 172.101 149.671 1.00 110.93 1386 ALA A CA 1
ATOM 9336 C C . ALA A 1 1386 ? 177.329 172.641 151.014 1.00 110.93 1386 ALA A C 1
ATOM 9337 O O . ALA A 1 1386 ? 176.350 172.146 151.584 1.00 110.93 1386 ALA A O 1
ATOM 9339 N N . THR A 1 1387 ? 178.014 173.664 151.529 1.00 112.85 1387 THR A N 1
ATOM 9340 C CA . THR A 1 1387 ? 177.641 174.251 152.811 1.00 112.85 1387 THR A CA 1
ATOM 9341 C C . THR A 1 1387 ? 176.235 174.837 152.768 1.00 112.85 1387 THR A C 1
ATOM 9342 O O . THR A 1 1387 ? 175.452 174.653 153.706 1.00 112.85 1387 THR A O 1
ATOM 9346 N N . GLN A 1 1388 ? 175.894 175.544 151.689 1.00 113.23 1388 GLN A N 1
ATOM 9347 C CA . GLN A 1 1388 ? 174.562 176.136 151.598 1.00 113.23 1388 GLN A CA 1
ATOM 9348 C C . GLN A 1 1388 ? 173.477 175.067 151.552 1.00 113.23 1388 GLN A C 1
ATOM 9349 O O . GLN A 1 1388 ? 172.448 175.194 152.224 1.00 113.23 1388 GLN A O 1
ATOM 9355 N N . ARG A 1 1389 ? 173.684 174.004 150.772 1.00 112.27 1389 ARG A N 1
ATOM 9356 C CA . ARG A 1 1389 ? 172.704 172.924 150.743 1.00 112.27 1389 ARG A CA 1
ATOM 9357 C C . ARG A 1 1389 ? 172.722 172.126 152.038 1.00 112.27 1389 ARG A C 1
ATOM 9358 O O . ARG A 1 1389 ? 171.691 171.585 152.453 1.00 112.27 1389 ARG A O 1
ATOM 9366 N N . PHE A 1 1390 ? 173.883 172.039 152.689 1.00 109.21 1390 PHE A N 1
ATOM 9367 C CA . PHE A 1 1390 ? 173.940 171.417 154.008 1.00 109.21 1390 PHE A CA 1
ATOM 9368 C C . PHE A 1 1390 ? 173.114 172.204 155.016 1.00 109.21 1390 PHE A C 1
ATOM 9369 O O . PHE A 1 1390 ? 172.433 171.618 155.865 1.00 109.21 1390 PHE A O 1
ATOM 9377 N N . PHE A 1 1391 ? 173.156 173.535 154.933 1.00 112.55 1391 PHE A N 1
ATOM 9378 C CA . PHE A 1 1391 ? 172.421 174.372 155.873 1.00 112.55 1391 PHE A CA 1
ATOM 9379 C C . PHE A 1 1391 ? 170.982 174.611 155.435 1.00 112.55 1391 PHE A C 1
ATOM 9380 O O . PHE A 1 1391 ? 170.111 174.808 156.287 1.00 112.55 1391 PHE A O 1
ATOM 9388 N N . CYS A 1 1392 ? 170.708 174.618 154.128 1.00 112.60 1392 CYS A N 1
ATOM 9389 C CA . CYS A 1 1392 ? 169.318 174.642 153.681 1.00 112.60 1392 CYS A CA 1
ATOM 9390 C C . CYS A 1 1392 ? 168.586 173.384 154.125 1.00 112.60 1392 CYS A C 1
ATOM 9391 O O . CYS A 1 1392 ? 167.431 173.448 154.560 1.00 112.60 1392 CYS A O 1
ATOM 9394 N N . HIS A 1 1393 ? 169.246 172.229 154.016 1.00 107.14 1393 HIS A N 1
ATOM 9395 C CA . HIS A 1 1393 ? 168.654 170.975 154.465 1.00 107.14 1393 HIS A CA 1
ATOM 9396 C C . HIS A 1 1393 ? 168.504 170.946 155.980 1.00 107.14 1393 HIS A C 1
ATOM 9397 O O . HIS A 1 1393 ? 167.462 170.532 156.500 1.00 107.14 1393 HIS A O 1
ATOM 9404 N N . LEU A 1 1394 ? 169.536 171.387 156.704 1.00 110.98 1394 LEU A N 1
ATOM 9405 C CA . LEU A 1 1394 ? 169.487 171.369 158.162 1.00 110.98 1394 LEU A CA 1
ATOM 9406 C C . LEU A 1 1394 ? 168.448 172.345 158.701 1.00 110.98 1394 LEU A C 1
ATOM 9407 O O . LEU A 1 1394 ? 167.711 172.016 159.635 1.00 110.98 1394 LEU A O 1
ATOM 9412 N N . LEU A 1 1395 ? 168.378 173.551 158.132 1.00 115.08 1395 LEU A N 1
ATOM 9413 C CA . LEU A 1 1395 ? 167.405 174.532 158.605 1.00 115.08 1395 LEU A CA 1
ATOM 9414 C C . LEU A 1 1395 ? 165.980 174.107 158.281 1.00 115.08 1395 LEU A C 1
ATOM 9415 O O . LEU A 1 1395 ? 165.059 174.367 159.064 1.00 115.08 1395 LEU A O 1
ATOM 9420 N N . SER A 1 1396 ? 165.776 173.460 157.132 1.00 116.28 1396 SER A N 1
ATOM 9421 C CA . SER A 1 1396 ? 164.429 173.047 156.753 1.00 116.28 1396 SER A CA 1
ATOM 9422 C C . SER A 1 1396 ? 163.858 172.051 157.753 1.00 116.28 1396 SER A C 1
ATOM 9423 O O . SER A 1 1396 ? 162.677 172.132 158.112 1.00 116.28 1396 SER A O 1
ATOM 9426 N N . LEU A 1 1397 ? 164.681 171.112 158.216 1.00 118.01 1397 LEU A N 1
ATOM 9427 C CA . LEU A 1 1397 ? 164.286 170.112 159.210 1.00 118.01 1397 LEU A CA 1
ATOM 9428 C C . LEU A 1 1397 ? 163.058 169.324 158.767 1.00 118.01 1397 LEU A C 1
ATOM 9429 O O . LEU A 1 1397 ? 161.932 169.647 159.144 1.00 118.01 1397 LEU A O 1
ATOM 9434 N N . SER A 1 1434 ? 155.766 188.805 158.037 1.00 121.33 1434 SER A N 1
ATOM 9435 C CA . SER A 1 1434 ? 155.438 189.684 159.152 1.00 121.33 1434 SER A CA 1
ATOM 9436 C C . SER A 1 1434 ? 155.923 189.097 160.470 1.00 121.33 1434 SER A C 1
ATOM 9437 O O . SER A 1 1434 ? 157.118 189.089 160.750 1.00 121.33 1434 SER A O 1
ATOM 9440 N N . ARG A 1 1435 ? 154.977 188.629 161.288 1.00 120.01 1435 ARG A N 1
ATOM 9441 C CA . ARG A 1 1435 ? 155.307 188.021 162.577 1.00 120.01 1435 ARG A CA 1
ATOM 9442 C C . ARG A 1 1435 ? 154.126 187.142 162.984 1.00 120.01 1435 ARG A C 1
ATOM 9443 O O . ARG A 1 1435 ? 153.103 187.658 163.440 1.00 120.01 1435 ARG A O 1
ATOM 9451 N N . ILE A 1 1436 ? 154.277 185.835 162.817 1.00 118.19 1436 ILE A N 1
ATOM 9452 C CA . ILE A 1 1436 ? 153.192 184.914 163.174 1.00 118.19 1436 ILE A CA 1
ATOM 9453 C C . ILE A 1 1436 ? 153.006 184.928 164.686 1.00 118.19 1436 ILE A C 1
ATOM 9454 O O . ILE A 1 1436 ? 153.983 184.728 165.428 1.00 118.19 1436 ILE A O 1
ATOM 9459 N N . PRO A 1 1437 ? 151.799 185.158 165.188 1.00 118.74 1437 PRO A N 1
ATOM 9460 C CA . PRO A 1 1437 ? 151.609 185.280 166.633 1.00 118.74 1437 PRO A CA 1
ATOM 9461 C C . PRO A 1 1437 ? 151.681 183.935 167.340 1.00 118.74 1437 PRO A C 1
ATOM 9462 O O . PRO A 1 1437 ? 151.513 182.870 166.745 1.00 118.74 1437 PRO A O 1
ATOM 9466 N N . PHE A 1 1438 ? 151.943 184.011 168.644 1.00 113.88 1438 PHE A N 1
ATOM 9467 C CA . PHE A 1 1438 ? 151.990 182.812 169.468 1.00 113.88 1438 PHE A CA 1
ATOM 9468 C C . PHE A 1 1438 ? 150.645 182.106 169.534 1.00 113.88 1438 PHE A C 1
ATOM 9469 O O . PHE A 1 1438 ? 150.606 180.895 169.764 1.00 113.88 1438 PHE A O 1
ATOM 9477 N N . SER A 1 1439 ? 149.545 182.828 169.324 1.00 116.20 1439 SER A N 1
ATOM 9478 C CA . SER A 1 1439 ? 148.234 182.192 169.357 1.00 116.20 1439 SER A CA 1
ATOM 9479 C C . SER A 1 1439 ? 148.077 181.166 168.243 1.00 116.20 1439 SER A C 1
ATOM 9480 O O . SER A 1 1439 ? 147.345 180.183 168.406 1.00 116.20 1439 SER A O 1
ATOM 9483 N N . ILE A 1 1440 ? 148.748 181.371 167.113 1.00 114.20 1440 ILE A N 1
ATOM 9484 C CA . ILE A 1 1440 ? 148.622 180.499 165.956 1.00 114.20 1440 ILE A CA 1
ATOM 9485 C C . ILE A 1 1440 ? 149.865 179.642 165.757 1.00 114.20 1440 ILE A C 1
ATOM 9486 O O . ILE A 1 1440 ? 149.760 178.466 165.404 1.00 114.20 1440 ILE A O 1
ATOM 9491 N N . LEU A 1 1441 ? 151.050 180.216 165.973 1.00 110.71 1441 LEU A N 1
ATOM 9492 C CA . LEU A 1 1441 ? 152.286 179.464 165.791 1.00 110.71 1441 LEU A CA 1
ATOM 9493 C C . LEU A 1 1441 ? 152.364 178.289 166.757 1.00 110.71 1441 LEU A C 1
ATOM 9494 O O . LEU A 1 1441 ? 152.719 177.173 166.364 1.00 110.71 1441 LEU A O 1
ATOM 9499 N N . TYR A 1 1442 ? 152.029 178.522 168.026 1.00 107.28 1442 TYR A N 1
ATOM 9500 C CA . TYR A 1 1442 ? 152.031 177.447 169.012 1.00 107.28 1442 TYR A CA 1
ATOM 9501 C C . TYR A 1 1442 ? 150.956 176.413 168.708 1.00 107.28 1442 TYR A C 1
ATOM 9502 O O . TYR A 1 1442 ? 151.185 175.210 168.859 1.00 107.28 1442 TYR A O 1
ATOM 9511 N N . SER A 1 1443 ? 149.776 176.861 168.276 1.00 107.92 1443 SER A N 1
ATOM 9512 C CA . SER A 1 1443 ? 148.676 175.937 168.033 1.00 107.92 1443 SER A CA 1
ATOM 9513 C C . SER A 1 1443 ? 148.858 175.127 166.760 1.00 107.92 1443 SER A C 1
ATOM 9514 O O . SER A 1 1443 ? 148.173 174.115 166.585 1.00 107.92 1443 SER A O 1
ATOM 9517 N N . ARG A 1 1444 ? 149.746 175.550 165.862 1.00 108.40 1444 ARG A N 1
ATOM 9518 C CA . ARG A 1 1444 ? 149.979 174.785 164.645 1.00 108.40 1444 ARG A CA 1
ATOM 9519 C C . ARG A 1 1444 ? 150.921 173.614 164.866 1.00 108.40 1444 ARG A C 1
ATOM 9520 O O . ARG A 1 1444 ? 150.890 172.654 164.088 1.00 108.40 1444 ARG A O 1
ATOM 9528 N N . PHE A 1 1445 ? 151.751 173.669 165.906 1.00 104.69 1445 PHE A N 1
ATOM 9529 C CA . PHE A 1 1445 ? 152.688 172.601 166.224 1.00 104.69 1445 PHE A CA 1
ATOM 9530 C C . PHE A 1 1445 ? 152.430 171.998 167.596 1.00 104.69 1445 PHE A C 1
ATOM 9531 O O . PHE A 1 1445 ? 153.262 171.232 168.090 1.00 104.69 1445 PHE A O 1
ATOM 9539 N N . ALA A 1 1446 ? 151.304 172.332 168.228 1.00 100.26 1446 ALA A N 1
ATOM 9540 C CA . ALA A 1 1446 ? 151.016 171.803 169.555 1.00 100.26 1446 ALA A CA 1
ATOM 9541 C C . ALA A 1 1446 ? 150.876 170.289 169.521 1.00 100.26 1446 ALA A C 1
ATOM 9542 O O . ALA A 1 1446 ? 151.550 169.575 170.271 1.00 100.26 1446 ALA A O 1
ATOM 9544 N N . GLY A 1 1447 ? 150.023 169.780 168.640 1.00 98.50 1447 GLY A N 1
ATOM 9545 C CA . GLY A 1 1447 ? 149.821 168.354 168.523 1.00 98.50 1447 GLY A CA 1
ATOM 9546 C C . GLY A 1 1447 ? 150.798 167.638 167.627 1.00 98.50 1447 GLY A C 1
ATOM 9547 O O . GLY A 1 1447 ? 150.669 166.429 167.422 1.00 98.50 1447 GLY A O 1
ATOM 9548 N N . SER A 1 1448 ? 151.777 168.352 167.079 1.00 99.90 1448 SER A N 1
ATOM 9549 C CA . SER A 1 1448 ? 152.762 167.777 166.174 1.00 99.90 1448 SER A CA 1
ATOM 9550 C C . SER A 1 1448 ? 154.095 167.507 166.856 1.00 99.90 1448 SER A C 1
ATOM 9551 O O . SER A 1 1448 ? 154.606 166.385 166.799 1.00 99.90 1448 SER A O 1
ATOM 9554 N N . ALA A 1 1449 ? 154.673 168.517 167.501 1.00 95.20 1449 ALA A N 1
ATOM 9555 C CA . ALA A 1 1449 ? 155.982 168.366 168.118 1.00 95.20 1449 ALA A CA 1
ATOM 9556 C C . ALA A 1 1449 ? 156.003 168.881 169.550 1.00 95.20 1449 ALA A C 1
ATOM 9557 O O . ALA A 1 1449 ? 156.739 168.358 170.390 1.00 95.20 1449 ALA A O 1
ATOM 9559 N N . ILE A 1 1450 ? 155.200 169.904 169.838 1.00 95.51 1450 ILE A N 1
ATOM 9560 C CA . ILE A 1 1450 ? 155.316 170.600 171.116 1.00 95.51 1450 ILE A CA 1
ATOM 9561 C C . ILE A 1 1450 ? 154.854 169.708 172.260 1.00 95.51 1450 ILE A C 1
ATOM 9562 O O . ILE A 1 1450 ? 155.526 169.605 173.291 1.00 95.51 1450 ILE A O 1
ATOM 9567 N N . TYR A 1 1451 ? 153.703 169.050 172.100 1.00 93.27 1451 TYR A N 1
ATOM 9568 C CA . TYR A 1 1451 ? 153.153 168.247 173.188 1.00 93.27 1451 TYR A CA 1
ATOM 9569 C C . TYR A 1 1451 ? 154.027 167.038 173.481 1.00 93.27 1451 TYR A C 1
ATOM 9570 O O . TYR A 1 1451 ? 154.365 166.771 174.638 1.00 93.27 1451 TYR A O 1
ATOM 9579 N N . MET A 1 1452 ? 154.392 166.285 172.443 1.00 88.37 1452 MET A N 1
ATOM 9580 C CA . MET A 1 1452 ? 155.240 165.115 172.640 1.00 88.37 1452 MET A CA 1
ATOM 9581 C C . MET A 1 1452 ? 156.619 165.516 173.138 1.00 88.37 1452 MET A C 1
ATOM 9582 O O . MET A 1 1452 ? 157.176 164.866 174.027 1.00 88.37 1452 MET A O 1
ATOM 9587 N N . GLY A 1 1453 ? 157.182 166.585 172.584 1.00 84.89 1453 GLY A N 1
ATOM 9588 C CA . GLY A 1 1453 ? 158.488 167.041 173.010 1.00 84.89 1453 GLY A CA 1
ATOM 9589 C C . GLY A 1 1453 ? 158.513 167.667 174.381 1.00 84.89 1453 GLY A C 1
ATOM 9590 O O . GLY A 1 1453 ? 159.594 167.777 174.968 1.00 84.89 1453 GLY A O 1
ATOM 9591 N N . ALA A 1 1454 ? 157.363 168.087 174.900 1.00 83.09 1454 ALA A N 1
ATOM 9592 C CA . ALA A 1 1454 ? 157.295 168.587 176.264 1.00 83.09 1454 ALA A CA 1
ATOM 9593 C C . ALA A 1 1454 ? 157.094 167.472 177.274 1.00 83.09 1454 ALA A C 1
ATOM 9594 O O . ALA A 1 1454 ? 157.482 167.623 178.436 1.00 83.09 1454 ALA A O 1
ATOM 9596 N N . ARG A 1 1455 ? 156.478 166.365 176.864 1.00 80.76 1455 ARG A N 1
ATOM 9597 C CA . ARG A 1 1455 ? 156.419 165.190 177.722 1.00 80.76 1455 ARG A CA 1
ATOM 9598 C C . ARG A 1 1455 ? 157.750 164.453 177.732 1.00 80.76 1455 ARG A C 1
ATOM 9599 O O . ARG A 1 1455 ? 158.160 163.925 178.768 1.00 80.76 1455 ARG A O 1
ATOM 9607 N N . SER A 1 1456 ? 158.435 164.405 176.589 1.00 74.61 1456 SER A N 1
ATOM 9608 C CA . SER A 1 1456 ? 159.741 163.763 176.535 1.00 74.61 1456 SER A CA 1
ATOM 9609 C C . SER A 1 1456 ? 160.790 164.574 177.273 1.00 74.61 1456 SER A C 1
ATOM 9610 O O . SER A 1 1456 ? 161.783 164.014 177.744 1.00 74.61 1456 SER A O 1
ATOM 9613 N N . MET A 1 1457 ? 160.601 165.887 177.368 1.00 75.66 1457 MET A N 1
ATOM 9614 C CA . MET A 1 1457 ? 161.556 166.721 178.082 1.00 75.66 1457 MET A CA 1
ATOM 9615 C C . MET A 1 1457 ? 161.396 166.599 179.587 1.00 75.66 1457 MET A C 1
ATOM 9616 O O . MET A 1 1457 ? 162.381 166.722 180.320 1.00 75.66 1457 MET A O 1
ATOM 9621 N N . LEU A 1 1458 ? 160.172 166.368 180.063 1.00 69.65 1458 LEU A N 1
ATOM 9622 C CA . LEU A 1 1458 ? 159.974 166.015 181.464 1.00 69.65 1458 LEU A CA 1
ATOM 9623 C C . LEU A 1 1458 ? 160.625 164.681 181.784 1.00 69.65 1458 LEU A C 1
ATOM 9624 O O . LEU A 1 1458 ? 161.272 164.528 182.824 1.00 69.65 1458 LEU A O 1
ATOM 9629 N N . MET A 1 1459 ? 160.452 163.698 180.899 1.00 65.64 1459 MET A N 1
ATOM 9630 C CA . MET A 1 1459 ? 161.083 162.397 181.084 1.00 65.64 1459 MET A CA 1
ATOM 9631 C C . MET A 1 1459 ? 162.594 162.495 180.957 1.00 65.64 1459 MET A C 1
ATOM 9632 O O . MET A 1 1459 ? 163.327 161.807 181.672 1.00 65.64 1459 MET A O 1
ATOM 9637 N N . LEU A 1 1460 ? 163.078 163.318 180.032 1.00 64.43 1460 LEU A N 1
ATOM 9638 C CA . LEU A 1 1460 ? 164.511 163.555 179.934 1.00 64.43 1460 LEU A CA 1
ATOM 9639 C C . LEU A 1 1460 ? 165.023 164.308 181.149 1.00 64.43 1460 LEU A C 1
ATOM 9640 O O . LEU A 1 1460 ? 166.150 164.080 181.595 1.00 64.43 1460 LEU A O 1
ATOM 9645 N N . LEU A 1 1461 ? 164.216 165.220 181.692 1.00 63.10 1461 LEU A N 1
ATOM 9646 C CA . LEU A 1 1461 ? 164.626 165.931 182.896 1.00 63.10 1461 LEU A CA 1
ATOM 9647 C C . LEU A 1 1461 ? 164.792 164.976 184.067 1.00 63.10 1461 LEU A C 1
ATOM 9648 O O . LEU A 1 1461 ? 165.767 165.075 184.817 1.00 63.10 1461 LEU A O 1
ATOM 9653 N N . PHE A 1 1462 ? 163.862 164.036 184.235 1.00 60.55 1462 PHE A N 1
ATOM 9654 C CA . PHE A 1 1462 ? 164.015 163.048 185.296 1.00 60.55 1462 PHE A CA 1
ATOM 9655 C C . PHE A 1 1462 ? 165.275 162.219 185.096 1.00 60.55 1462 PHE A C 1
ATOM 9656 O O . PHE A 1 1462 ? 165.993 161.932 186.059 1.00 60.55 1462 PHE A O 1
ATOM 9664 N N . GLY A 1 1463 ? 165.562 161.827 183.855 1.00 61.13 1463 GLY A N 1
ATOM 9665 C CA . GLY A 1 1463 ? 166.719 160.987 183.605 1.00 61.13 1463 GLY A CA 1
ATOM 9666 C C . GLY A 1 1463 ? 168.023 161.621 184.043 1.00 61.13 1463 GLY A C 1
ATOM 9667 O O . GLY A 1 1463 ? 168.866 160.960 184.650 1.00 61.13 1463 GLY A O 1
ATOM 9668 N N . THR A 1 1464 ? 168.207 162.912 183.754 1.00 64.41 1464 THR A N 1
ATOM 9669 C CA . THR A 1 1464 ? 169.485 163.554 184.047 1.00 64.41 1464 THR A CA 1
ATOM 9670 C C . THR A 1 1464 ? 169.678 163.781 185.540 1.00 64.41 1464 THR A C 1
ATOM 9671 O O . THR A 1 1464 ? 170.776 163.569 186.061 1.00 64.41 1464 THR A O 1
ATOM 9675 N N . VAL A 1 1465 ? 168.640 164.232 186.245 1.00 61.82 1465 VAL A N 1
ATOM 9676 C CA . VAL A 1 1465 ? 168.790 164.455 187.680 1.00 61.82 1465 VAL A CA 1
ATOM 9677 C C . VAL A 1 1465 ? 168.894 163.129 188.422 1.00 61.82 1465 VAL A C 1
ATOM 9678 O O . VAL A 1 1465 ? 169.685 162.994 189.362 1.00 61.82 1465 VAL A O 1
ATOM 9682 N N . ALA A 1 1466 ? 168.104 162.128 188.018 1.00 62.50 1466 ALA A N 1
ATOM 9683 C CA . ALA A 1 1466 ? 168.148 160.833 188.690 1.00 62.50 1466 ALA A CA 1
ATOM 9684 C C . ALA A 1 1466 ? 169.502 160.162 188.510 1.00 62.50 1466 ALA A C 1
ATOM 9685 O O . ALA A 1 1466 ? 170.042 159.575 189.453 1.00 62.50 1466 ALA A O 1
ATOM 9687 N N . HIS A 1 1467 ? 170.062 160.230 187.307 1.00 61.89 1467 HIS A N 1
ATOM 9688 C CA . HIS A 1 1467 ? 171.403 159.711 187.056 1.00 61.89 1467 HIS A CA 1
ATOM 9689 C C . HIS A 1 1467 ? 171.984 160.471 185.875 1.00 61.89 1467 HIS A C 1
ATOM 9690 O O . HIS A 1 1467 ? 171.543 160.279 184.740 1.00 61.89 1467 HIS A O 1
ATOM 9697 N N . TRP A 1 1468 ? 172.970 161.322 186.136 1.00 67.91 1468 TRP A N 1
ATOM 9698 C CA . TRP A 1 1468 ? 173.526 162.166 185.091 1.00 67.91 1468 TRP A CA 1
ATOM 9699 C C . TRP A 1 1468 ? 174.489 161.378 184.215 1.00 67.91 1468 TRP A C 1
ATOM 9700 O O . TRP A 1 1468 ? 175.388 160.701 184.719 1.00 67.91 1468 TRP A O 1
ATOM 9711 N N . GLN A 1 1469 ? 174.299 161.473 182.903 1.00 64.82 1469 GLN A N 1
ATOM 9712 C CA . GLN A 1 1469 ? 175.254 160.975 181.927 1.00 64.82 1469 GLN A CA 1
ATOM 9713 C C . GLN A 1 1469 ? 175.471 162.034 180.863 1.00 64.82 1469 GLN A C 1
ATOM 9714 O O . GLN A 1 1469 ? 174.519 162.683 180.425 1.00 64.82 1469 GLN A O 1
ATOM 9720 N N . ALA A 1 1470 ? 176.723 162.190 180.441 1.00 64.83 1470 ALA A N 1
ATOM 9721 C CA . ALA A 1 1470 ? 177.042 163.160 179.398 1.00 64.83 1470 ALA A CA 1
ATOM 9722 C C . ALA A 1 1470 ? 176.255 162.972 178.103 1.00 64.83 1470 ALA A C 1
ATOM 9723 O O . ALA A 1 1470 ? 175.811 163.988 177.542 1.00 64.83 1470 ALA A O 1
ATOM 9725 N N . PRO A 1 1471 ? 176.047 161.759 177.573 1.00 64.19 1471 PRO A N 1
ATOM 9726 C CA . PRO A 1 1471 ? 175.348 161.645 176.283 1.00 64.19 1471 PRO A CA 1
ATOM 9727 C C . PRO A 1 1471 ? 173.947 162.214 176.289 1.00 64.19 1471 PRO A C 1
ATOM 9728 O O . PRO A 1 1471 ? 173.409 162.501 175.215 1.00 64.19 1471 PRO A O 1
ATOM 9732 N N . LEU A 1 1472 ? 173.334 162.384 177.459 1.00 65.78 1472 LEU A N 1
ATOM 9733 C CA . LEU A 1 1472 ? 171.983 162.920 177.517 1.00 65.78 1472 LEU A CA 1
ATOM 9734 C C . LEU A 1 1472 ? 171.913 164.356 177.023 1.00 65.78 1472 LEU A C 1
ATOM 9735 O O . LEU A 1 1472 ? 170.817 164.846 176.742 1.00 65.78 1472 LEU A O 1
ATOM 9740 N N . LEU A 1 1473 ? 173.060 165.033 176.899 1.00 69.08 1473 LEU A N 1
ATOM 9741 C CA . LEU A 1 1473 ? 173.072 166.408 176.408 1.00 69.08 1473 LEU A CA 1
ATOM 9742 C C . LEU A 1 1473 ? 172.574 166.493 174.975 1.00 69.08 1473 LEU A C 1
ATOM 9743 O O . LEU A 1 1473 ? 171.911 167.465 174.599 1.00 69.08 1473 LEU A O 1
ATOM 9748 N N . TRP A 1 1474 ? 172.892 165.496 174.152 1.00 69.23 1474 TRP A N 1
ATOM 9749 C CA . TRP A 1 1474 ? 172.422 165.540 172.775 1.00 69.23 1474 TRP A CA 1
ATOM 9750 C C . TRP A 1 1474 ? 170.908 165.451 172.692 1.00 69.23 1474 TRP A C 1
ATOM 9751 O O . TRP A 1 1474 ? 170.307 166.019 171.777 1.00 69.23 1474 TRP A O 1
ATOM 9762 N N . PHE A 1 1475 ? 170.274 164.737 173.613 1.00 66.22 1475 PHE A N 1
ATOM 9763 C CA . PHE A 1 1475 ? 168.821 164.719 173.634 1.00 66.22 1475 PHE A CA 1
ATOM 9764 C C . PHE A 1 1475 ? 168.242 166.028 174.147 1.00 66.22 1475 PHE A C 1
ATOM 9765 O O . PHE A 1 1475 ? 167.090 166.342 173.839 1.00 66.22 1475 PHE A O 1
ATOM 9773 N N . TRP A 1 1476 ? 169.013 166.794 174.919 1.00 69.99 1476 TRP A N 1
ATOM 9774 C CA . TRP A 1 1476 ? 168.586 168.137 175.291 1.00 69.99 1476 TRP A CA 1
ATOM 9775 C C . TRP A 1 1476 ? 168.628 169.073 174.093 1.00 69.99 1476 TRP A C 1
ATOM 9776 O O . TRP A 1 1476 ? 167.681 169.828 173.849 1.00 69.99 1476 TRP A O 1
ATOM 9787 N N . ALA A 1 1477 ? 169.726 169.040 173.335 1.00 73.81 1477 ALA A N 1
ATOM 9788 C CA . ALA A 1 1477 ? 169.834 169.888 172.153 1.00 73.81 1477 ALA A CA 1
ATOM 9789 C C . ALA A 1 1477 ? 168.789 169.518 171.113 1.00 73.81 1477 ALA A C 1
ATOM 9790 O O . ALA A 1 1477 ? 168.149 170.394 170.525 1.00 73.81 1477 ALA A O 1
ATOM 9792 N N . SER A 1 1478 ? 168.586 168.223 170.884 1.00 73.57 1478 SER A N 1
ATOM 9793 C CA . SER A 1 1478 ? 167.638 167.793 169.868 1.00 73.57 1478 SER A CA 1
ATOM 9794 C C . SER A 1 1478 ? 166.192 168.001 170.289 1.00 73.57 1478 SER A C 1
ATOM 9795 O O . SER A 1 1478 ? 165.308 167.998 169.429 1.00 73.57 1478 SER A O 1
ATOM 9798 N N . LEU A 1 1479 ? 165.925 168.167 171.581 1.00 76.28 1479 LEU A N 1
ATOM 9799 C CA . LEU A 1 1479 ? 164.578 168.469 172.046 1.00 76.28 1479 LEU A CA 1
ATOM 9800 C C . LEU A 1 1479 ? 164.357 169.952 172.285 1.00 76.28 1479 LEU A C 1
ATOM 9801 O O . LEU A 1 1479 ? 163.222 170.422 172.170 1.00 76.28 1479 LEU A O 1
ATOM 9806 N N . SER A 1 1480 ? 165.412 170.696 172.623 1.00 80.43 1480 SER A N 1
ATOM 9807 C CA . SER A 1 1480 ? 165.310 172.150 172.646 1.00 80.43 1480 SER A CA 1
ATOM 9808 C C . SER A 1 1480 ? 165.008 172.687 171.255 1.00 80.43 1480 SER A C 1
ATOM 9809 O O . SER A 1 1480 ? 164.134 173.544 171.082 1.00 80.43 1480 SER A O 1
ATOM 9812 N N . SER A 1 1481 ? 165.718 172.180 170.246 1.00 81.40 1481 SER A N 1
ATOM 9813 C CA . SER A 1 1481 ? 165.472 172.610 168.876 1.00 81.40 1481 SER A CA 1
ATOM 9814 C C . SER A 1 1481 ? 164.068 172.240 168.428 1.00 81.40 1481 SER A C 1
ATOM 9815 O O . SER A 1 1481 ? 163.399 173.027 167.754 1.00 81.40 1481 SER A O 1
ATOM 9818 N N . LEU A 1 1482 ? 163.602 171.049 168.796 1.00 82.81 1482 LEU A N 1
ATOM 9819 C CA . LEU A 1 1482 ? 162.280 170.610 168.367 1.00 82.81 1482 LEU A CA 1
ATOM 9820 C C . LEU A 1 1482 ? 161.186 171.533 168.888 1.00 82.81 1482 LEU A C 1
ATOM 9821 O O . LEU A 1 1482 ? 160.159 171.713 168.226 1.00 82.81 1482 LEU A O 1
ATOM 9826 N N . ILE A 1 1483 ? 161.392 172.135 170.056 1.00 88.00 1483 ILE A N 1
ATOM 9827 C CA . ILE A 1 1483 ? 160.386 173.007 170.654 1.00 88.00 1483 ILE A CA 1
ATOM 9828 C C . ILE A 1 1483 ? 160.625 174.467 170.295 1.00 88.00 1483 ILE A C 1
ATOM 9829 O O . ILE A 1 1483 ? 159.681 175.198 169.985 1.00 88.00 1483 ILE A O 1
ATOM 9834 N N . PHE A 1 1484 ? 161.881 174.912 170.317 1.00 92.66 1484 PHE A N 1
ATOM 9835 C CA . PHE A 1 1484 ? 162.221 176.319 170.170 1.00 92.66 1484 PHE A CA 1
ATOM 9836 C C . PHE A 1 1484 ? 162.665 176.683 168.760 1.00 92.66 1484 PHE A C 1
ATOM 9837 O O . PHE A 1 1484 ? 163.333 177.705 168.577 1.00 92.66 1484 PHE A O 1
ATOM 9845 N N . ALA A 1 1485 ? 162.333 175.869 167.764 1.00 99.57 1485 ALA A N 1
ATOM 9846 C CA . ALA A 1 1485 ? 162.635 176.248 166.389 1.00 99.57 1485 ALA A CA 1
ATOM 9847 C C . ALA A 1 1485 ? 161.598 177.228 165.842 1.00 99.57 1485 ALA A C 1
ATOM 9848 O O . ALA A 1 1485 ? 161.981 178.294 165.347 1.00 99.57 1485 ALA A O 1
ATOM 9850 N N . PRO A 1 1486 ? 160.293 176.931 165.903 1.00 104.44 1486 PRO A N 1
ATOM 9851 C CA . PRO A 1 1486 ? 159.317 177.870 165.327 1.00 104.44 1486 PRO A CA 1
ATOM 9852 C C . PRO A 1 1486 ? 159.339 179.245 165.965 1.00 104.44 1486 PRO A C 1
ATOM 9853 O O . PRO A 1 1486 ? 158.965 180.221 165.306 1.00 104.44 1486 PRO A O 1
ATOM 9857 N N . PHE A 1 1487 ? 159.756 179.360 167.220 1.00 107.62 1487 PHE A N 1
ATOM 9858 C CA . PHE A 1 1487 ? 159.772 180.636 167.915 1.00 107.62 1487 PHE A CA 1
ATOM 9859 C C . PHE A 1 1487 ? 161.117 181.337 167.836 1.00 107.62 1487 PHE A C 1
ATOM 9860 O O . PHE A 1 1487 ? 161.267 182.420 168.405 1.00 107.62 1487 PHE A O 1
ATOM 9868 N N . VAL A 1 1488 ? 162.101 180.749 167.153 1.00 110.70 1488 VAL A N 1
ATOM 9869 C CA . VAL A 1 1488 ? 163.397 181.396 166.981 1.00 110.70 1488 VAL A CA 1
ATOM 9870 C C . VAL A 1 1488 ? 163.595 181.922 165.569 1.00 110.70 1488 VAL A C 1
ATOM 9871 O O . VAL A 1 1488 ? 164.481 182.764 165.353 1.00 110.70 1488 VAL A O 1
ATOM 9875 N N . PHE A 1 1489 ? 162.799 181.465 164.605 1.00 115.09 1489 PHE A N 1
ATOM 9876 C CA . PHE A 1 1489 ? 162.862 181.964 163.240 1.00 115.09 1489 PHE A CA 1
ATOM 9877 C C . PHE A 1 1489 ? 161.666 182.826 162.873 1.00 115.09 1489 PHE A C 1
ATOM 9878 O O . PHE A 1 1489 ? 161.572 183.268 161.725 1.00 115.09 1489 PHE A O 1
ATOM 9886 N N . ASN A 1 1490 ? 160.756 183.073 163.804 1.00 118.70 1490 ASN A N 1
ATOM 9887 C CA . ASN A 1 1490 ? 159.658 183.991 163.541 1.00 118.70 1490 ASN A CA 1
ATOM 9888 C C . ASN A 1 1490 ? 160.207 185.408 163.493 1.00 118.70 1490 ASN A C 1
ATOM 9889 O O . ASN A 1 1490 ? 160.835 185.848 164.464 1.00 118.70 1490 ASN A O 1
ATOM 9894 N N . PRO A 1 1491 ? 160.029 186.138 162.394 1.00 120.77 1491 PRO A N 1
ATOM 9895 C CA . PRO A 1 1491 ? 160.543 187.511 162.329 1.00 120.77 1491 PRO A CA 1
ATOM 9896 C C . PRO A 1 1491 ? 159.885 188.409 163.368 1.00 120.77 1491 PRO A C 1
ATOM 9897 O O . PRO A 1 1491 ? 158.672 188.360 163.578 1.00 120.77 1491 PRO A O 1
ATOM 9901 N N . HIS A 1 1492 ? 160.709 189.236 164.014 1.00 122.31 1492 HIS A N 1
ATOM 9902 C CA . HIS A 1 1492 ? 160.273 190.195 165.028 1.00 122.31 1492 HIS A CA 1
ATOM 9903 C C . HIS A 1 1492 ? 159.676 189.514 166.255 1.00 122.31 1492 HIS A C 1
ATOM 9904 O O . HIS A 1 1492 ? 158.771 190.052 166.893 1.00 122.31 1492 HIS A O 1
ATOM 9911 N N . GLN A 1 1493 ? 160.186 188.335 166.602 1.00 119.35 1493 GLN A N 1
ATOM 9912 C CA . GLN A 1 1493 ? 159.720 187.640 167.795 1.00 119.35 1493 GLN A CA 1
ATOM 9913 C C . GLN A 1 1493 ? 160.386 188.166 169.060 1.00 119.35 1493 GLN A C 1
ATOM 9914 O O . GLN A 1 1493 ? 159.797 188.094 170.143 1.00 119.35 1493 GLN A O 1
ATOM 9920 N N . PHE A 1 1494 ? 161.580 188.735 168.936 1.00 121.26 1494 PHE A N 1
ATOM 9921 C CA . PHE A 1 1494 ? 162.495 188.881 170.056 1.00 121.26 1494 PHE A CA 1
ATOM 9922 C C . PHE A 1 1494 ? 162.652 190.314 170.546 1.00 121.26 1494 PHE A C 1
ATOM 9923 O O . PHE A 1 1494 ? 163.413 190.547 171.488 1.00 121.26 1494 PHE A O 1
ATOM 9931 N N . ALA A 1 1495 ? 161.969 191.278 169.937 1.00 121.93 1495 ALA A N 1
ATOM 9932 C CA . ALA A 1 1495 ? 162.029 192.650 170.417 1.00 121.93 1495 ALA A CA 1
ATOM 9933 C C . ALA A 1 1495 ? 161.134 192.819 171.635 1.00 121.93 1495 ALA A C 1
ATOM 9934 O O . ALA A 1 1495 ? 160.162 192.085 171.821 1.00 121.93 1495 ALA A O 1
ATOM 9936 N N . TRP A 1 1496 ? 161.476 193.795 172.475 1.00 117.51 1496 TRP A N 1
ATOM 9937 C CA . TRP A 1 1496 ? 160.727 193.991 173.712 1.00 117.51 1496 TRP A CA 1
ATOM 9938 C C . TRP A 1 1496 ? 159.291 194.417 173.433 1.00 117.51 1496 TRP A C 1
ATOM 9939 O O . TRP A 1 1496 ? 158.342 193.812 173.941 1.00 117.51 1496 TRP A O 1
ATOM 9950 N N . GLU A 1 1497 ? 159.111 195.458 172.621 1.00 120.12 1497 GLU A N 1
ATOM 9951 C CA . GLU A 1 1497 ? 157.801 196.093 172.525 1.00 120.12 1497 GLU A CA 1
ATOM 9952 C C . GLU A 1 1497 ? 156.769 195.177 171.879 1.00 120.12 1497 GLU A C 1
ATOM 9953 O O . GLU A 1 1497 ? 155.621 195.120 172.329 1.00 120.12 1497 GLU A O 1
ATOM 9959 N N . ASP A 1 1498 ? 157.147 194.453 170.827 1.00 121.54 1498 ASP A N 1
ATOM 9960 C CA . ASP A 1 1498 ? 156.186 193.579 170.164 1.00 121.54 1498 ASP A CA 1
ATOM 9961 C C . ASP A 1 1498 ? 156.007 192.253 170.885 1.00 121.54 1498 ASP A C 1
ATOM 9962 O O . ASP A 1 1498 ? 155.039 191.537 170.606 1.00 121.54 1498 ASP A O 1
ATOM 9967 N N . PHE A 1 1499 ? 156.920 191.910 171.796 1.00 116.50 1499 PHE A N 1
ATOM 9968 C CA . PHE A 1 1499 ? 156.804 190.659 172.536 1.00 116.50 1499 PHE A CA 1
ATOM 9969 C C . PHE A 1 1499 ? 155.575 190.664 173.431 1.00 116.50 1499 PHE A C 1
ATOM 9970 O O . PHE A 1 1499 ? 154.755 189.740 173.389 1.00 116.50 1499 PHE A O 1
ATOM 9978 N N . PHE A 1 1500 ? 155.424 191.709 174.243 1.00 116.36 1500 PHE A N 1
ATOM 9979 C CA . PHE A 1 1500 ? 154.350 191.761 175.223 1.00 116.36 1500 PHE A CA 1
ATOM 9980 C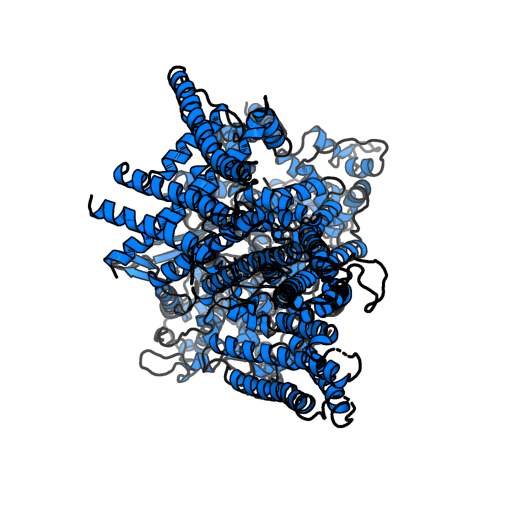 C . PHE A 1 1500 ? 153.004 192.114 174.615 1.00 116.36 1500 PHE A C 1
ATOM 9981 O O . PHE A 1 1500 ? 151.978 191.914 175.270 1.00 116.36 1500 PHE A O 1
ATOM 9989 N N . LEU A 1 1501 ? 152.979 192.640 173.393 1.00 119.86 1501 LEU A N 1
ATOM 9990 C CA . LEU A 1 1501 ? 151.713 192.767 172.687 1.00 119.86 1501 LEU A CA 1
ATOM 9991 C C . LEU A 1 1501 ? 151.253 191.431 172.124 1.00 119.86 1501 LEU A C 1
ATOM 9992 O O . LEU A 1 1501 ? 150.046 191.192 172.016 1.00 119.86 1501 LEU A O 1
ATOM 9997 N N . ASP A 1 1502 ? 152.194 190.555 171.763 1.00 119.10 1502 ASP A N 1
ATOM 9998 C CA . ASP A 1 1502 ? 151.824 189.203 171.363 1.00 119.10 1502 ASP A CA 1
ATOM 9999 C C . ASP A 1 1502 ? 151.257 188.420 172.538 1.00 119.10 1502 ASP A C 1
ATOM 10000 O O . ASP A 1 1502 ? 150.337 187.613 172.366 1.00 119.10 1502 ASP A O 1
ATOM 10005 N N . TYR A 1 1503 ? 151.797 188.633 173.739 1.00 115.68 1503 TYR A N 1
ATOM 10006 C CA . TYR A 1 1503 ? 151.227 187.979 174.910 1.00 115.68 1503 TYR A CA 1
ATOM 10007 C C . TYR A 1 1503 ? 149.784 188.417 175.113 1.00 115.68 1503 TYR A C 1
ATOM 10008 O O . TYR A 1 1503 ? 148.929 187.609 175.492 1.00 115.68 1503 TYR A O 1
ATOM 10017 N N . ARG A 1 1504 ? 149.494 189.693 174.853 1.00 120.90 1504 ARG A N 1
ATOM 10018 C CA . ARG A 1 1504 ? 148.135 190.194 175.026 1.00 120.90 1504 ARG A CA 1
ATOM 10019 C C . ARG A 1 1504 ? 147.148 189.409 174.174 1.00 120.90 1504 ARG A C 1
ATOM 10020 O O . ARG A 1 1504 ? 146.123 188.931 174.673 1.00 120.90 1504 ARG A O 1
ATOM 10028 N N . ASP A 1 1505 ? 147.443 189.254 172.883 1.00 120.62 1505 ASP A N 1
ATOM 10029 C CA . ASP A 1 1505 ? 146.543 188.496 172.027 1.00 120.62 1505 ASP A CA 1
ATOM 10030 C C . ASP A 1 1505 ? 146.598 187.006 172.319 1.00 120.62 1505 ASP A C 1
ATOM 10031 O O . ASP A 1 1505 ? 145.661 186.284 171.965 1.00 120.62 1505 ASP A O 1
ATOM 10036 N N . TYR A 1 1506 ? 147.674 186.530 172.949 1.00 117.67 1506 TYR A N 1
ATOM 10037 C CA . TYR A 1 1506 ? 147.717 185.137 173.377 1.00 117.67 1506 TYR A CA 1
ATOM 10038 C C . TYR A 1 1506 ? 146.672 184.863 174.449 1.00 117.67 1506 TYR A C 1
ATOM 10039 O O . TYR A 1 1506 ? 145.983 183.838 174.408 1.00 117.67 1506 TYR A O 1
ATOM 10048 N N . ILE A 1 1507 ? 146.535 185.773 175.415 1.00 119.66 1507 ILE A N 1
ATOM 10049 C CA . ILE A 1 1507 ? 145.559 185.581 176.483 1.00 119.66 1507 ILE A CA 1
ATOM 10050 C C . ILE A 1 1507 ? 144.141 185.680 175.938 1.00 119.66 1507 ILE A C 1
ATOM 10051 O O . ILE A 1 1507 ? 143.271 184.871 176.284 1.00 119.66 1507 ILE A O 1
ATOM 10056 N N . ARG A 1 1508 ? 143.885 186.667 175.076 1.00 122.29 1508 ARG A N 1
ATOM 10057 C CA . ARG A 1 1508 ? 142.566 186.788 174.470 1.00 122.29 1508 ARG A CA 1
ATOM 10058 C C . ARG A 1 1508 ? 142.202 185.535 173.691 1.00 122.29 1508 ARG A C 1
ATOM 10059 O O . ARG A 1 1508 ? 141.033 185.139 173.663 1.00 122.29 1508 ARG A O 1
ATOM 10067 N N . TRP A 1 1509 ? 143.188 184.894 173.064 1.00 119.39 1509 TRP A N 1
ATOM 10068 C CA . TRP A 1 1509 ? 142.934 183.635 172.376 1.00 119.39 1509 TRP A CA 1
ATOM 10069 C C . TRP A 1 1509 ? 142.521 182.542 173.353 1.00 119.39 1509 TRP A C 1
ATOM 10070 O O . TRP A 1 1509 ? 141.665 181.707 173.034 1.00 119.39 1509 TRP A O 1
ATOM 10081 N N . LEU A 1 1510 ? 143.119 182.526 174.545 1.00 119.35 1510 LEU A N 1
ATOM 10082 C CA . LEU A 1 1510 ? 142.841 181.457 175.500 1.00 119.35 1510 LEU A CA 1
ATOM 10083 C C . LEU A 1 1510 ? 141.402 181.517 176.001 1.00 119.35 1510 LEU A C 1
ATOM 10084 O O . LEU A 1 1510 ? 140.690 180.506 175.992 1.00 119.35 1510 LEU A O 1
ATOM 10089 N N . SER A 1 1511 ? 140.956 182.693 176.445 1.00 123.30 1511 SER A N 1
ATOM 10090 C CA . SER A 1 1511 ? 139.617 182.807 177.016 1.00 123.30 1511 SER A CA 1
ATOM 10091 C C . SER A 1 1511 ? 138.531 182.768 175.946 1.00 123.30 1511 SER A C 1
ATOM 10092 O O . SER A 1 1511 ? 137.494 182.124 176.137 1.00 123.30 1511 SER A O 1
ATOM 10095 N N . ARG A 1 1512 ? 138.749 183.444 174.820 1.00 125.93 1512 ARG A N 1
ATOM 10096 C CA . ARG A 1 1512 ? 137.690 183.622 173.841 1.00 125.93 1512 ARG A CA 1
ATOM 10097 C C . ARG A 1 1512 ? 137.429 182.323 173.079 1.00 125.93 1512 ARG A C 1
ATOM 10098 O O . ARG A 1 1512 ? 138.180 181.347 173.165 1.00 125.93 1512 ARG A O 1
ATOM 10106 N N . GLY A 1 1513 ? 136.341 182.331 172.310 1.00 129.03 1513 GLY A N 1
ATOM 10107 C CA . GLY A 1 1513 ? 135.843 181.156 171.626 1.00 129.03 1513 GLY A CA 1
ATOM 10108 C C . GLY A 1 1513 ? 134.475 180.712 172.090 1.00 129.03 1513 GLY A C 1
ATOM 10109 O O . GLY A 1 1513 ? 133.844 179.891 171.412 1.00 129.03 1513 GLY A O 1
ATOM 10110 N N . ASN A 1 1514 ? 133.995 181.230 173.214 1.00 128.12 1514 ASN A N 1
ATOM 10111 C CA . ASN A 1 1514 ? 132.662 180.909 173.703 1.00 128.12 1514 ASN A CA 1
ATOM 10112 C C . ASN A 1 1514 ? 131.659 181.950 173.225 1.00 128.12 1514 ASN A C 1
ATOM 10113 O O . ASN A 1 1514 ? 131.892 182.638 172.230 1.00 128.12 1514 ASN A O 1
ATOM 10118 N N . THR A 1 1558 ? 137.710 149.006 166.154 1.00 104.65 1558 THR A N 1
ATOM 10119 C CA . THR A 1 1558 ? 138.874 148.570 166.914 1.00 104.65 1558 THR A CA 1
ATOM 10120 C C . THR A 1 1558 ? 140.146 149.192 166.355 1.00 104.65 1558 THR A C 1
ATOM 10121 O O . THR A 1 1558 ? 141.253 148.809 166.731 1.00 104.65 1558 THR A O 1
ATOM 10125 N N . ASN A 1 1559 ? 139.982 150.148 165.445 1.00 102.41 1559 ASN A N 1
ATOM 10126 C CA . ASN A 1 1559 ? 141.125 150.803 164.825 1.00 102.41 1559 ASN A CA 1
ATOM 10127 C C . ASN A 1 1559 ? 141.721 151.895 165.699 1.00 102.41 1559 ASN A C 1
ATOM 10128 O O . ASN A 1 1559 ? 142.932 152.134 165.635 1.00 102.41 1559 ASN A O 1
ATOM 10133 N N . LEU A 1 1560 ? 140.903 152.570 166.509 1.00 101.44 1560 LEU A N 1
ATOM 10134 C CA . LEU A 1 1560 ? 141.434 153.565 167.432 1.00 101.44 1560 LEU A CA 1
ATOM 10135 C C . LEU A 1 1560 ? 142.095 152.918 168.640 1.00 101.44 1560 LEU A C 1
ATOM 10136 O O . LEU A 1 1560 ? 143.093 153.439 169.150 1.00 101.44 1560 LEU A O 1
ATOM 10141 N N . ILE A 1 1561 ? 141.556 151.791 169.107 1.00 99.06 1561 ILE A N 1
ATOM 10142 C CA . ILE A 1 1561 ? 142.118 151.120 170.275 1.00 99.06 1561 ILE A CA 1
ATOM 10143 C C . ILE A 1 1561 ? 143.508 150.582 169.963 1.00 99.06 1561 ILE A C 1
ATOM 10144 O O . ILE A 1 1561 ? 144.456 150.784 170.730 1.00 99.06 1561 ILE A O 1
ATOM 10149 N N . MET A 1 1562 ? 143.656 149.909 168.827 1.00 99.65 1562 MET A N 1
ATOM 10150 C CA . MET A 1 1562 ? 144.901 149.239 168.475 1.00 99.65 1562 MET A CA 1
ATOM 10151 C C . MET A 1 1562 ? 145.933 150.174 167.860 1.00 99.65 1562 MET A C 1
ATOM 10152 O O . MET A 1 1562 ? 146.969 149.696 167.390 1.00 99.65 1562 MET A O 1
ATOM 10157 N N . ALA A 1 1563 ? 145.685 151.480 167.840 1.00 97.52 1563 ALA A N 1
ATOM 10158 C CA . ALA A 1 1563 ? 146.606 152.425 167.224 1.00 97.52 1563 ALA A CA 1
ATOM 10159 C C . ALA A 1 1563 ? 147.248 153.371 168.225 1.00 97.52 1563 ALA A C 1
ATOM 10160 O O . ALA A 1 1563 ? 148.465 153.567 168.189 1.00 97.52 1563 ALA A O 1
ATOM 10162 N N . GLU A 1 1564 ? 146.458 153.985 169.114 1.00 97.91 1564 GLU A N 1
ATOM 10163 C CA . GLU A 1 1564 ? 147.032 154.918 170.076 1.00 97.91 1564 GLU A CA 1
ATOM 10164 C C . GLU A 1 1564 ? 146.399 154.824 171.462 1.00 97.91 1564 GLU A C 1
ATOM 10165 O O . GLU A 1 1564 ? 146.525 155.767 172.251 1.00 97.91 1564 GLU A O 1
ATOM 10171 N N . ILE A 1 1565 ? 145.732 153.719 171.788 1.00 92.37 1565 ILE A N 1
ATOM 10172 C CA . ILE A 1 1565 ? 145.164 153.500 173.117 1.00 92.37 1565 ILE A CA 1
ATOM 10173 C C . ILE A 1 1565 ? 146.022 152.528 173.915 1.00 92.37 1565 ILE A C 1
ATOM 10174 O O . ILE A 1 1565 ? 146.442 152.827 175.033 1.00 92.37 1565 ILE A O 1
ATOM 10179 N N . ILE A 1 1566 ? 146.275 151.342 173.360 1.00 86.68 1566 ILE A N 1
ATOM 10180 C CA . ILE A 1 1566 ? 147.231 150.425 173.979 1.00 86.68 1566 ILE A CA 1
ATOM 10181 C C . ILE A 1 1566 ? 148.633 151.015 174.005 1.00 86.68 1566 ILE A C 1
ATOM 10182 O O . ILE A 1 1566 ? 149.310 150.889 175.034 1.00 86.68 1566 ILE A O 1
ATOM 10187 N N . PRO A 1 1567 ? 149.144 151.649 172.942 1.00 83.98 1567 PRO A N 1
ATOM 10188 C CA . PRO A 1 1567 ? 150.437 152.340 173.070 1.00 83.98 1567 PRO A CA 1
ATOM 10189 C C . PRO A 1 1567 ? 150.449 153.403 174.148 1.00 83.98 1567 PRO A C 1
ATOM 10190 O O . PRO A 1 1567 ? 151.497 153.631 174.760 1.00 83.98 1567 PRO A O 1
ATOM 10194 N N . CYS A 1 1568 ? 149.323 154.063 174.400 1.00 82.56 1568 CYS A N 1
ATOM 10195 C CA . CYS A 1 1568 ? 149.229 155.041 175.472 1.00 82.56 1568 CYS A CA 1
ATOM 10196 C C . CYS A 1 1568 ? 149.147 154.402 176.848 1.00 82.56 1568 CYS A C 1
ATOM 10197 O O . CYS A 1 1568 ? 149.587 155.010 177.826 1.00 82.56 1568 CYS A O 1
ATOM 10200 N N . ALA A 1 1569 ? 148.592 153.193 176.947 1.00 76.55 1569 ALA A N 1
ATOM 10201 C CA . ALA A 1 1569 ? 148.545 152.490 178.224 1.00 76.55 1569 ALA A CA 1
ATOM 10202 C C . ALA A 1 1569 ? 149.895 151.885 178.579 1.00 76.55 1569 ALA A C 1
ATOM 10203 O O . ALA A 1 1569 ? 150.281 151.872 179.751 1.00 76.55 1569 ALA A O 1
ATOM 10205 N N . ILE A 1 1570 ? 150.614 151.374 177.579 1.00 70.76 1570 ILE A N 1
ATOM 10206 C CA . ILE A 1 1570 ? 151.941 150.812 177.806 1.00 70.76 1570 ILE A CA 1
ATOM 10207 C C . ILE A 1 1570 ? 152.886 151.882 178.329 1.00 70.76 1570 ILE A C 1
ATOM 10208 O O . ILE A 1 1570 ? 153.689 151.638 179.235 1.00 70.76 1570 ILE A O 1
ATOM 10213 N N . TYR A 1 1571 ? 152.807 153.083 177.763 1.00 64.30 1571 TYR A N 1
ATOM 10214 C CA . TYR A 1 1571 ? 153.640 154.181 178.230 1.00 64.30 1571 TYR A CA 1
ATOM 10215 C C . TYR A 1 1571 ? 153.302 154.576 179.660 1.00 64.30 1571 TYR A C 1
ATOM 10216 O O . TYR A 1 1571 ? 154.200 154.867 180.455 1.00 64.30 1571 TYR A O 1
ATOM 10225 N N . ALA A 1 1572 ? 152.015 154.619 180.002 1.00 65.83 1572 ALA A N 1
ATOM 10226 C CA . ALA A 1 1572 ? 151.629 154.923 181.374 1.00 65.83 1572 ALA A CA 1
ATOM 10227 C C . ALA A 1 1572 ? 152.084 153.829 182.327 1.00 65.83 1572 ALA A C 1
ATOM 10228 O O . ALA A 1 1572 ? 152.512 154.116 183.449 1.00 65.83 1572 ALA A O 1
ATOM 10230 N N . ALA A 1 1573 ? 151.985 152.568 181.906 1.00 62.80 1573 ALA A N 1
ATOM 10231 C CA . ALA A 1 1573 ? 152.461 151.472 182.740 1.00 62.80 1573 ALA A CA 1
ATOM 10232 C C . ALA A 1 1573 ? 153.966 151.548 182.946 1.00 62.80 1573 ALA A C 1
ATOM 10233 O O . ALA A 1 1573 ? 154.456 151.328 184.056 1.00 62.80 1573 ALA A O 1
ATOM 10235 N N . GLY A 1 1574 ? 154.716 151.863 181.891 1.00 59.88 1574 GLY A N 1
ATOM 10236 C CA . GLY A 1 1574 ? 156.159 151.952 182.016 1.00 59.88 1574 GLY A CA 1
ATOM 10237 C C . GLY A 1 1574 ? 156.614 153.071 182.924 1.00 59.88 1574 GLY A C 1
ATOM 10238 O O . GLY A 1 1574 ? 157.634 152.944 183.604 1.00 59.88 1574 GLY A O 1
ATOM 10239 N N . CYS A 1 1575 ? 155.889 154.190 182.929 1.00 61.20 1575 CYS A N 1
ATOM 10240 C CA . CYS A 1 1575 ? 156.169 155.261 183.878 1.00 61.20 1575 CYS A CA 1
ATOM 10241 C C . CYS A 1 1575 ? 155.681 154.917 185.274 1.00 61.20 1575 CYS A C 1
ATOM 10242 O O . CYS A 1 1575 ? 156.277 155.356 186.259 1.00 61.20 1575 CYS A O 1
ATOM 10245 N N . PHE A 1 1576 ? 154.603 154.142 185.374 1.00 62.29 1576 PHE A N 1
ATOM 10246 C CA . PHE A 1 1576 ? 154.105 153.700 186.670 1.00 62.29 1576 PHE A CA 1
ATOM 10247 C C . PHE A 1 1576 ? 155.104 152.782 187.364 1.00 62.29 1576 PHE A C 1
ATOM 10248 O O . PHE A 1 1576 ? 155.293 152.872 188.581 1.00 62.29 1576 PHE A O 1
ATOM 10256 N N . ILE A 1 1577 ? 155.742 151.882 186.609 1.00 59.23 1577 ILE A N 1
ATOM 10257 C CA . ILE A 1 1577 ? 156.762 151.007 187.181 1.00 59.23 1577 ILE A CA 1
ATOM 10258 C C . ILE A 1 1577 ? 157.932 151.825 187.696 1.00 59.23 1577 ILE A C 1
ATOM 10259 O O . ILE A 1 1577 ? 158.444 151.581 188.792 1.00 59.23 1577 ILE A O 1
ATOM 10264 N N . ALA A 1 1578 ? 158.383 152.799 186.908 1.00 57.31 1578 ALA A N 1
ATOM 10265 C CA . ALA A 1 1578 ? 159.514 153.620 187.318 1.00 57.31 1578 ALA A CA 1
ATOM 10266 C C . ALA A 1 1578 ? 159.190 154.415 188.571 1.00 57.31 1578 ALA A C 1
ATOM 10267 O O . ALA A 1 1578 ? 160.052 154.611 189.433 1.00 57.31 1578 ALA A O 1
ATOM 10269 N N . PHE A 1 1579 ? 157.951 154.891 188.683 1.00 62.63 1579 PHE A N 1
ATOM 10270 C CA . PHE A 1 1579 ? 157.545 155.657 189.853 1.00 62.63 1579 PHE A CA 1
ATOM 10271 C C . PHE A 1 1579 ? 157.537 154.790 191.103 1.00 62.63 1579 PHE A C 1
ATOM 10272 O O . PHE A 1 1579 ? 158.124 155.156 192.125 1.00 62.63 1579 PHE A O 1
ATOM 10280 N N . THR A 1 1580 ? 156.893 153.624 191.035 1.00 62.05 1580 THR A N 1
ATOM 10281 C CA . THR A 1 1580 ? 156.765 152.779 192.217 1.00 62.05 1580 THR A CA 1
ATOM 10282 C C . THR A 1 1580 ? 158.103 152.211 192.666 1.00 62.05 1580 THR A C 1
ATOM 10283 O O . THR A 1 1580 ? 158.288 151.951 193.856 1.00 62.05 1580 THR A O 1
ATOM 10287 N N . PHE A 1 1581 ? 159.043 152.003 191.745 1.00 57.72 1581 PHE A N 1
ATOM 10288 C CA . PHE A 1 1581 ? 160.338 151.475 192.149 1.00 57.72 1581 PHE A CA 1
ATOM 10289 C C . PHE A 1 1581 ? 161.169 152.524 192.872 1.00 57.72 1581 PHE A C 1
ATOM 10290 O O . PHE A 1 1581 ? 161.915 152.197 193.801 1.00 57.72 1581 PHE A O 1
ATOM 10298 N N . ILE A 1 1582 ? 161.075 153.788 192.457 1.00 58.92 1582 ILE A N 1
ATOM 10299 C CA . ILE A 1 1582 ? 161.842 154.834 193.120 1.00 58.92 1582 ILE A CA 1
ATOM 10300 C C . ILE A 1 1582 ? 161.335 155.115 194.526 1.00 58.92 1582 ILE A C 1
ATOM 10301 O O . ILE A 1 1582 ? 162.046 155.739 195.317 1.00 58.92 1582 ILE A O 1
ATOM 10306 N N . ASN A 1 1583 ? 160.134 154.651 194.863 1.00 65.72 1583 ASN A N 1
ATOM 10307 C CA . ASN A 1 1583 ? 159.605 154.715 196.216 1.00 65.72 1583 ASN A CA 1
ATOM 10308 C C . ASN A 1 1583 ? 159.648 153.367 196.920 1.00 65.72 1583 ASN A C 1
ATOM 10309 O O . ASN A 1 1583 ? 159.051 153.219 197.987 1.00 65.72 1583 ASN A O 1
ATOM 10314 N N . ALA A 1 1584 ? 160.340 152.385 196.350 1.00 69.60 1584 ALA A N 1
ATOM 10315 C CA . ALA A 1 1584 ? 160.348 151.027 196.876 1.00 69.60 1584 ALA A CA 1
ATOM 10316 C C . ALA A 1 1584 ? 161.346 150.829 198.001 1.00 69.60 1584 ALA A C 1
ATOM 10317 O O . ALA A 1 1584 ? 161.437 149.719 198.529 1.00 69.60 1584 ALA A O 1
ATOM 10319 N N . GLN A 1 1585 ? 162.093 151.866 198.373 1.00 72.61 1585 GLN A N 1
ATOM 10320 C CA . GLN A 1 1585 ? 163.047 151.804 199.473 1.00 72.61 1585 GLN A CA 1
ATOM 10321 C C . GLN A 1 1585 ? 164.045 150.666 199.263 1.00 72.61 1585 GLN A C 1
ATOM 10322 O O . GLN A 1 1585 ? 164.189 149.766 200.086 1.00 72.61 1585 GLN A O 1
ATOM 10328 N N . THR A 1 1586 ? 164.728 150.720 198.130 1.00 70.96 1586 THR A N 1
ATOM 10329 C CA . THR A 1 1586 ? 165.698 149.689 197.795 1.00 70.96 1586 THR A CA 1
ATOM 10330 C C . THR A 1 1586 ? 166.908 149.802 198.707 1.00 70.96 1586 THR A C 1
ATOM 10331 O O . THR A 1 1586 ? 167.658 150.778 198.632 1.00 70.96 1586 THR A O 1
ATOM 10335 N N . GLY A 1 1587 ? 167.116 148.798 199.549 1.00 74.64 1587 GLY A N 1
ATOM 10336 C CA . GLY A 1 1587 ? 168.269 148.784 200.419 1.00 74.64 1587 GLY A CA 1
ATOM 10337 C C . GLY A 1 1587 ? 168.063 149.416 201.770 1.00 74.64 1587 GLY A C 1
ATOM 10338 O O . GLY A 1 1587 ? 169.039 149.838 202.394 1.00 74.64 1587 GLY A O 1
ATOM 10339 N N . VAL A 1 1588 ? 166.826 149.505 202.241 1.00 79.16 1588 VAL A N 1
ATOM 10340 C CA . VAL A 1 1588 ? 166.514 150.036 203.561 1.00 79.16 1588 VAL A CA 1
ATOM 10341 C C . VAL A 1 1588 ? 166.080 148.872 204.436 1.00 79.16 1588 VAL A C 1
ATOM 10342 O O . VAL A 1 1588 ? 165.257 148.048 204.020 1.00 79.16 1588 VAL A O 1
ATOM 10346 N N . LYS A 1 1589 ? 166.647 148.791 205.636 1.00 86.41 1589 LYS A N 1
ATOM 10347 C CA . LYS A 1 1589 ? 166.357 147.696 206.558 1.00 86.41 1589 LYS A CA 1
ATOM 10348 C C . LYS A 1 1589 ? 164.966 147.909 207.129 1.00 86.41 1589 LYS A C 1
ATOM 10349 O O . LYS A 1 1589 ? 164.789 148.623 208.116 1.00 86.41 1589 LYS A O 1
ATOM 10355 N N . THR A 1 1590 ? 163.972 147.291 206.510 1.00 84.94 1590 THR A N 1
ATOM 10356 C CA . THR A 1 1590 ? 162.577 147.503 206.857 1.00 84.94 1590 THR A CA 1
ATOM 10357 C C . THR A 1 1590 ? 161.918 146.183 207.245 1.00 84.94 1590 THR A C 1
ATOM 10358 O O . THR A 1 1590 ? 162.501 145.106 207.126 1.00 84.94 1590 THR A O 1
ATOM 10362 N N . THR A 1 1591 ? 160.686 146.289 207.719 1.00 86.36 1591 THR A N 1
ATOM 10363 C CA . THR A 1 1591 ? 159.820 145.152 207.990 1.00 86.36 1591 THR A CA 1
ATOM 10364 C C . THR A 1 1591 ? 158.596 145.247 207.084 1.00 86.36 1591 THR A C 1
ATOM 10365 O O . THR A 1 1591 ? 158.535 146.069 206.170 1.00 86.36 1591 THR A O 1
ATOM 10369 N N . ASP A 1 1592 ? 157.614 144.390 207.345 1.00 88.63 1592 ASP A N 1
ATOM 10370 C CA . ASP A 1 1592 ? 156.451 144.292 206.475 1.00 88.63 1592 ASP A CA 1
ATOM 10371 C C . ASP A 1 1592 ? 155.517 145.493 206.571 1.00 88.63 1592 ASP A C 1
ATOM 10372 O O . ASP A 1 1592 ? 154.669 145.660 205.690 1.00 88.63 1592 ASP A O 1
ATOM 10377 N N . ASP A 1 1593 ? 155.637 146.328 207.599 1.00 88.91 1593 ASP A N 1
ATOM 10378 C CA . ASP A 1 1593 ? 154.761 147.484 207.739 1.00 88.91 1593 ASP A CA 1
ATOM 10379 C C . ASP A 1 1593 ? 155.413 148.786 207.301 1.00 88.91 1593 ASP A C 1
ATOM 10380 O O . ASP A 1 1593 ? 154.775 149.839 207.383 1.00 88.91 1593 ASP A O 1
ATOM 10385 N N . ASP A 1 1594 ? 156.660 148.748 206.843 1.00 84.80 1594 ASP A N 1
ATOM 10386 C CA . ASP A 1 1594 ? 157.316 149.931 206.305 1.00 84.80 1594 ASP A CA 1
ATOM 10387 C C . ASP A 1 1594 ? 157.045 150.128 204.826 1.00 84.80 1594 ASP A C 1
ATOM 10388 O O . ASP A 1 1594 ? 157.712 150.947 204.189 1.00 84.80 1594 ASP A O 1
ATOM 10393 N N . ARG A 1 1595 ? 156.096 149.388 204.269 1.00 83.49 1595 ARG A N 1
ATOM 10394 C CA . ARG A 1 1595 ? 155.710 149.577 202.882 1.00 83.49 1595 ARG A CA 1
ATOM 10395 C C . ARG A 1 1595 ? 154.992 150.908 202.709 1.00 83.49 1595 ARG A C 1
ATOM 10396 O O . ARG A 1 1595 ? 154.143 151.282 203.522 1.00 83.49 1595 ARG A O 1
ATOM 10404 N N . VAL A 1 1596 ? 155.332 151.618 201.651 1.00 77.23 1596 VAL A N 1
ATOM 10405 C CA . VAL A 1 1596 ? 154.707 152.895 201.340 1.00 77.23 1596 VAL A CA 1
ATOM 10406 C C . VAL A 1 1596 ? 153.563 152.647 200.377 1.00 77.23 1596 VAL A C 1
ATOM 10407 O O . VAL A 1 1596 ? 153.570 151.685 199.608 1.00 77.23 1596 VAL A O 1
ATOM 10411 N N . ASN A 1 1597 ? 152.553 153.508 200.428 1.00 81.07 1597 ASN A N 1
ATOM 10412 C CA . ASN A 1 1597 ? 151.449 153.443 199.477 1.00 81.07 1597 ASN A CA 1
ATOM 10413 C C . ASN A 1 1597 ? 151.666 154.510 198.409 1.00 81.07 1597 ASN A C 1
ATOM 10414 O O . ASN A 1 1597 ? 151.007 155.546 198.377 1.00 81.07 1597 ASN A O 1
ATOM 10419 N N . SER A 1 1598 ? 152.608 154.233 197.511 1.00 75.75 1598 SER A N 1
ATOM 10420 C CA . SER A 1 1598 ? 152.871 155.134 196.401 1.00 75.75 1598 SER A CA 1
ATOM 10421 C C . SER A 1 1598 ? 151.916 154.927 195.236 1.00 75.75 1598 SER A C 1
ATOM 10422 O O . SER A 1 1598 ? 151.930 155.727 194.299 1.00 75.75 1598 SER A O 1
ATOM 10425 N N . VAL A 1 1599 ? 151.100 153.875 195.263 1.00 77.57 1599 VAL A N 1
ATOM 10426 C CA . VAL A 1 1599 ? 150.045 153.743 194.266 1.00 77.57 1599 VAL A CA 1
ATOM 10427 C C . VAL A 1 1599 ? 148.929 154.743 194.530 1.00 77.57 1599 VAL A C 1
ATOM 10428 O O . VAL A 1 1599 ? 148.321 155.262 193.589 1.00 77.57 1599 VAL A O 1
ATOM 10432 N N . LEU A 1 1600 ? 148.635 155.023 195.801 1.00 80.12 1600 LEU A N 1
ATOM 10433 C CA . LEU A 1 1600 ? 147.606 156.003 196.132 1.00 80.12 1600 LEU A CA 1
ATOM 10434 C C . LEU A 1 1600 ? 147.994 157.395 195.661 1.00 80.12 1600 LEU A C 1
ATOM 10435 O O . LEU A 1 1600 ? 147.141 158.151 195.185 1.00 80.12 1600 LEU A O 1
ATOM 10440 N N . ARG A 1 1601 ? 149.273 157.757 195.799 1.00 75.70 1601 ARG A N 1
ATOM 10441 C CA . ARG A 1 1601 ? 149.726 159.070 195.356 1.00 75.70 1601 ARG A CA 1
ATOM 10442 C C . ARG A 1 1601 ? 149.412 159.305 193.889 1.00 75.70 1601 ARG A C 1
ATOM 10443 O O . ARG A 1 1601 ? 149.167 160.444 193.485 1.00 75.70 1601 ARG A O 1
ATOM 10451 N N . ILE A 1 1602 ? 149.425 158.252 193.076 1.00 75.69 1602 ILE A N 1
ATOM 10452 C CA . ILE A 1 1602 ? 149.067 158.415 191.675 1.00 75.69 1602 ILE A CA 1
ATOM 10453 C C . ILE A 1 1602 ? 147.583 158.716 191.540 1.00 75.69 1602 ILE A C 1
ATOM 10454 O O . ILE A 1 1602 ? 147.187 159.619 190.797 1.00 75.69 1602 ILE A O 1
ATOM 10459 N N . ILE A 1 1603 ? 146.741 157.981 192.266 1.00 79.01 1603 ILE A N 1
ATOM 10460 C CA . ILE A 1 1603 ? 145.296 158.184 192.184 1.00 79.01 1603 ILE A CA 1
ATOM 10461 C C . ILE A 1 1603 ? 144.916 159.569 192.686 1.00 79.01 1603 ILE A C 1
ATOM 10462 O O . ILE A 1 1603 ? 144.089 160.261 192.082 1.00 79.01 1603 ILE A O 1
ATOM 10467 N N . ILE A 1 1604 ? 145.517 159.998 193.796 1.00 80.78 1604 ILE A N 1
ATOM 10468 C CA . ILE A 1 1604 ? 145.174 161.288 194.380 1.00 80.78 1604 ILE A CA 1
ATOM 10469 C C . ILE A 1 1604 ? 145.582 162.433 193.465 1.00 80.78 1604 ILE A C 1
ATOM 10470 O O . ILE A 1 1604 ? 144.874 163.440 193.371 1.00 80.78 1604 ILE A O 1
ATOM 10475 N N . CYS A 1 1605 ? 146.708 162.311 192.774 1.00 79.17 1605 CYS A N 1
ATOM 10476 C CA . CYS A 1 1605 ? 147.175 163.369 191.894 1.00 79.17 1605 CYS A CA 1
ATOM 10477 C C . CYS A 1 1605 ? 146.745 163.176 190.447 1.00 79.17 1605 CYS A C 1
ATOM 10478 O O . CYS A 1 1605 ? 147.129 163.979 189.594 1.00 79.17 1605 CYS A O 1
ATOM 10481 N N . THR A 1 1606 ? 145.962 162.145 190.145 1.00 83.64 1606 THR A N 1
ATOM 10482 C CA . THR A 1 1606 ? 145.425 161.948 188.803 1.00 83.64 1606 THR A CA 1
ATOM 10483 C C . THR A 1 1606 ? 143.933 162.217 188.706 1.00 83.64 1606 THR A C 1
ATOM 10484 O O . THR A 1 1606 ? 143.499 162.931 187.802 1.00 83.64 1606 THR A O 1
ATOM 10488 N N . LEU A 1 1607 ? 143.134 161.671 189.619 1.00 89.01 1607 LEU A N 1
ATOM 10489 C CA . LEU A 1 1607 ? 141.691 161.854 189.554 1.00 89.01 1607 LEU A CA 1
ATOM 10490 C C . LEU A 1 1607 ? 141.233 163.164 190.182 1.00 89.01 1607 LEU A C 1
ATOM 10491 O O . LEU A 1 1607 ? 140.290 163.785 189.684 1.00 89.01 1607 LEU A O 1
ATOM 10496 N N . ALA A 1 1608 ? 141.875 163.601 191.263 1.00 93.01 1608 ALA A N 1
ATOM 10497 C CA . ALA A 1 1608 ? 141.367 164.762 191.991 1.00 93.01 1608 ALA A CA 1
ATOM 10498 C C . ALA A 1 1608 ? 141.347 166.034 191.155 1.00 93.01 1608 ALA A C 1
ATOM 10499 O O . ALA A 1 1608 ? 140.312 166.723 191.157 1.00 93.01 1608 ALA A O 1
ATOM 10501 N N . PRO A 1 1609 ? 142.408 166.416 190.435 1.00 93.81 1609 PRO A N 1
ATOM 10502 C CA . PRO A 1 1609 ? 142.260 167.555 189.519 1.00 93.81 1609 PRO A CA 1
ATOM 10503 C C . PRO A 1 1609 ? 141.187 167.329 188.475 1.00 93.81 1609 PRO A C 1
ATOM 10504 O O . PRO A 1 1609 ? 140.529 168.289 188.057 1.00 93.81 1609 PRO A O 1
ATOM 10508 N N . ILE A 1 1610 ? 140.982 166.084 188.043 1.00 95.64 1610 ILE A N 1
ATOM 10509 C CA . ILE A 1 1610 ? 139.896 165.799 187.114 1.00 95.64 1610 ILE A CA 1
ATOM 10510 C C . ILE A 1 1610 ? 138.549 165.951 187.807 1.00 95.64 1610 ILE A C 1
ATOM 10511 O O . ILE A 1 1610 ? 137.598 166.491 187.232 1.00 95.64 1610 ILE A O 1
ATOM 10516 N N . ALA A 1 1611 ? 138.447 165.490 189.055 1.00 98.59 1611 ALA A N 1
ATOM 10517 C CA . ALA A 1 1611 ? 137.175 165.550 189.769 1.00 98.59 1611 ALA A CA 1
ATOM 10518 C C . ALA A 1 1611 ? 136.734 166.990 189.995 1.00 98.59 1611 ALA A C 1
ATOM 10519 O O . ALA A 1 1611 ? 135.580 167.346 189.737 1.00 98.59 1611 ALA A O 1
ATOM 10521 N N . VAL A 1 1612 ? 137.644 167.838 190.481 1.00 101.14 1612 VAL A N 1
ATOM 10522 C CA . VAL A 1 1612 ? 137.306 169.239 190.687 1.00 101.14 1612 VAL A CA 1
ATOM 10523 C C . VAL A 1 1612 ? 137.034 169.949 189.370 1.00 101.14 1612 VAL A C 1
ATOM 10524 O O . VAL A 1 1612 ? 136.334 170.965 189.353 1.00 101.14 1612 VAL A O 1
ATOM 10528 N N . ASN A 1 1613 ? 137.582 169.453 188.261 1.00 104.80 1613 ASN A N 1
ATOM 10529 C CA . ASN A 1 1613 ? 137.212 170.000 186.962 1.00 104.80 1613 ASN A CA 1
ATOM 10530 C C . ASN A 1 1613 ? 135.750 169.712 186.655 1.00 104.80 1613 ASN A C 1
ATOM 10531 O O . ASN A 1 1613 ? 135.047 170.558 186.091 1.00 104.80 1613 ASN A O 1
ATOM 10536 N N . LEU A 1 1614 ? 135.278 168.520 187.015 1.00 110.53 1614 LEU A N 1
ATOM 10537 C CA . LEU A 1 1614 ? 133.869 168.196 186.852 1.00 110.53 1614 LEU A CA 1
ATOM 10538 C C . LEU A 1 1614 ? 133.006 168.858 187.917 1.00 110.53 1614 LEU A C 1
ATOM 10539 O O . LEU A 1 1614 ? 131.855 169.215 187.642 1.00 110.53 1614 LEU A O 1
ATOM 10544 N N . GLY A 1 1615 ? 133.537 169.034 189.128 1.00 112.86 1615 GLY A N 1
ATOM 10545 C CA . GLY A 1 1615 ? 132.743 169.619 190.194 1.00 112.86 1615 GLY A CA 1
ATOM 10546 C C . GLY A 1 1615 ? 132.301 171.036 189.889 1.00 112.86 1615 GLY A C 1
ATOM 10547 O O . GLY A 1 1615 ? 131.184 171.435 190.225 1.00 112.86 1615 GLY A O 1
ATOM 10548 N N . VAL A 1 1616 ? 133.168 171.818 189.248 1.00 115.79 1616 VAL A N 1
ATOM 10549 C CA . VAL A 1 1616 ? 132.799 173.190 188.932 1.00 115.79 1616 VAL A CA 1
ATOM 10550 C C . VAL A 1 1616 ? 131.822 173.244 187.763 1.00 115.79 1616 VAL A C 1
ATOM 10551 O O . VAL A 1 1616 ? 131.020 174.180 187.667 1.00 115.79 1616 VAL A O 1
ATOM 10555 N N . LEU A 1 1617 ? 131.856 172.259 186.863 1.00 118.33 1617 LEU A N 1
ATOM 10556 C CA . LEU A 1 1617 ? 130.895 172.252 185.769 1.00 118.33 1617 LEU A CA 1
ATOM 10557 C C . LEU A 1 1617 ? 129.475 171.996 186.257 1.00 118.33 1617 LEU A C 1
ATOM 10558 O O . LEU A 1 1617 ? 128.520 172.328 185.548 1.00 118.33 1617 LEU A O 1
ATOM 10563 N N . PHE A 1 1618 ? 129.312 171.413 187.444 1.00 122.20 1618 PHE A N 1
ATOM 10564 C CA . PHE A 1 1618 ? 127.998 171.327 188.065 1.00 122.20 1618 PHE A CA 1
ATOM 10565 C C . PHE A 1 1618 ? 127.598 172.620 188.758 1.00 122.20 1618 PHE A C 1
ATOM 10566 O O . PHE A 1 1618 ? 126.420 172.789 189.087 1.00 122.20 1618 PHE A O 1
ATOM 10574 N N . PHE A 1 1619 ? 128.547 173.526 188.996 1.00 124.88 1619 PHE A N 1
ATOM 10575 C CA . PHE A 1 1619 ? 128.198 174.875 189.419 1.00 124.88 1619 PHE A CA 1
ATOM 10576 C C . PHE A 1 1619 ? 127.687 175.704 188.248 1.00 124.88 1619 PHE A C 1
ATOM 10577 O O . PHE A 1 1619 ? 126.760 176.504 188.409 1.00 124.88 1619 PHE A O 1
ATOM 10585 N N . CYS A 1 1620 ? 128.285 175.529 187.066 1.00 126.73 1620 CYS A N 1
ATOM 10586 C CA . CYS A 1 1620 ? 127.821 176.254 185.888 1.00 126.73 1620 CYS A CA 1
ATOM 10587 C C . CYS A 1 1620 ? 126.398 175.856 185.523 1.00 126.73 1620 CYS A C 1
ATOM 10588 O O . CYS A 1 1620 ? 125.580 176.709 185.160 1.00 126.73 1620 CYS A O 1
ATOM 10591 N N . MET A 1 1621 ? 126.084 174.560 185.608 1.00 127.65 1621 MET A N 1
ATOM 10592 C CA . MET A 1 1621 ? 124.706 174.124 185.410 1.00 127.65 1621 MET A CA 1
ATOM 10593 C C . MET A 1 1621 ? 123.807 174.603 186.543 1.00 127.65 1621 MET A C 1
ATOM 10594 O O . MET A 1 1621 ? 122.625 174.886 186.319 1.00 127.65 1621 MET A O 1
ATOM 10599 N N . GLY A 1 1622 ? 124.346 174.698 187.761 1.00 127.57 1622 GLY A N 1
ATOM 10600 C CA . GLY A 1 1622 ? 123.605 175.278 188.866 1.00 127.57 1622 GLY A CA 1
ATOM 10601 C C . GLY A 1 1622 ? 123.599 176.793 188.877 1.00 127.57 1622 GLY A C 1
ATOM 10602 O O . GLY A 1 1622 ? 122.841 177.394 189.646 1.00 127.57 1622 GLY A O 1
ATOM 10603 N N . MET A 1 1623 ? 124.429 177.422 188.051 1.00 130.95 1623 MET A N 1
ATOM 10604 C CA . MET A 1 1623 ? 124.438 178.876 187.930 1.00 130.95 1623 MET A CA 1
ATOM 10605 C C . MET A 1 1623 ? 124.376 179.300 186.467 1.00 130.95 1623 MET A C 1
ATOM 10606 O O . MET A 1 1623 ? 123.323 179.223 185.833 1.00 130.95 1623 MET A O 1
ATOM 10611 N N . GLY A 1 1639 ? 129.108 184.871 178.019 1.00 124.18 1639 GLY A N 1
ATOM 10612 C CA . GLY A 1 1639 ? 129.416 183.633 178.711 1.00 124.18 1639 GLY A CA 1
ATOM 10613 C C . GLY A 1 1639 ? 130.894 183.469 178.999 1.00 124.18 1639 GLY A C 1
ATOM 10614 O O . GLY A 1 1639 ? 131.404 182.352 179.071 1.00 124.18 1639 GLY A O 1
ATOM 10615 N N . SER A 1 1640 ? 131.585 184.595 179.166 1.00 123.46 1640 SER A N 1
ATOM 10616 C CA . SER A 1 1640 ? 133.018 184.579 179.428 1.00 123.46 1640 SER A CA 1
ATOM 10617 C C . SER A 1 1640 ? 133.337 184.641 180.916 1.00 123.46 1640 SER A C 1
ATOM 10618 O O . SER A 1 1640 ? 134.255 183.956 181.378 1.00 123.46 1640 SER A O 1
ATOM 10621 N N . VAL A 1 1641 ? 132.601 185.454 181.676 1.00 123.50 1641 VAL A N 1
ATOM 10622 C CA . VAL A 1 1641 ? 132.884 185.593 183.101 1.00 123.50 1641 VAL A CA 1
ATOM 10623 C C . VAL A 1 1641 ? 132.559 184.303 183.842 1.00 123.50 1641 VAL A C 1
ATOM 10624 O O . VAL A 1 1641 ? 133.257 183.924 184.789 1.00 123.50 1641 VAL A O 1
ATOM 10628 N N . MET A 1 1642 ? 131.500 183.611 183.431 1.00 124.24 1642 MET A N 1
ATOM 10629 C CA . MET A 1 1642 ? 131.100 182.360 184.064 1.00 124.24 1642 MET A CA 1
ATOM 10630 C C . MET A 1 1642 ? 131.911 181.165 183.561 1.00 124.24 1642 MET A C 1
ATOM 10631 O O . MET A 1 1642 ? 131.793 180.067 184.115 1.00 124.24 1642 MET A O 1
ATOM 10636 N N . ALA A 1 1643 ? 132.752 181.357 182.546 1.00 118.94 1643 ALA A N 1
ATOM 10637 C CA . ALA A 1 1643 ? 133.621 180.304 182.035 1.00 118.94 1643 ALA A CA 1
ATOM 10638 C C . ALA A 1 1643 ? 135.074 180.494 182.439 1.00 118.94 1643 ALA A C 1
ATOM 10639 O O . ALA A 1 1643 ? 135.739 179.532 182.832 1.00 118.94 1643 ALA A O 1
ATOM 10641 N N . GLY A 1 1644 ? 135.588 181.723 182.358 1.00 115.49 1644 GLY A N 1
ATOM 10642 C CA . GLY A 1 1644 ? 136.950 181.988 182.783 1.00 115.49 1644 GLY A CA 1
ATOM 10643 C C . GLY A 1 1644 ? 137.190 181.716 184.251 1.00 115.49 1644 GLY A C 1
ATOM 10644 O O . GLY A 1 1644 ? 138.341 181.538 184.661 1.00 115.49 1644 GLY A O 1
ATOM 10645 N N . ILE A 1 1645 ? 136.128 181.694 185.057 1.00 113.92 1645 ILE A N 1
ATOM 10646 C CA . ILE A 1 1645 ? 136.260 181.250 186.439 1.00 113.92 1645 ILE A CA 1
ATOM 10647 C C . ILE A 1 1645 ? 136.521 179.749 186.490 1.00 113.92 1645 ILE A C 1
ATOM 10648 O O . ILE A 1 1645 ? 137.322 179.272 187.302 1.00 113.92 1645 ILE A O 1
ATOM 10653 N N . ALA A 1 1646 ? 135.857 178.981 185.622 1.00 112.01 1646 ALA A N 1
ATOM 10654 C CA . ALA A 1 1646 ? 136.127 177.549 185.552 1.00 112.01 1646 ALA A CA 1
ATOM 10655 C C . ALA A 1 1646 ? 137.463 177.273 184.875 1.00 112.01 1646 ALA A C 1
ATOM 10656 O O . ALA A 1 1646 ? 138.190 176.356 185.274 1.00 112.01 1646 ALA A O 1
ATOM 10658 N N . HIS A 1 1647 ? 137.799 178.047 183.843 1.00 109.40 1647 HIS A N 1
ATOM 10659 C CA . HIS A 1 1647 ? 139.104 177.904 183.207 1.00 109.40 1647 HIS A CA 1
ATOM 10660 C C . HIS A 1 1647 ? 140.226 178.242 184.177 1.00 109.40 1647 HIS A C 1
ATOM 10661 O O . HIS A 1 1647 ? 141.243 177.544 184.229 1.00 109.40 1647 HIS A O 1
ATOM 10668 N N . GLY A 1 1648 ? 140.057 179.305 184.959 1.00 105.26 1648 GLY A N 1
ATOM 10669 C CA . GLY A 1 1648 ? 141.059 179.643 185.951 1.00 105.26 1648 GLY A CA 1
ATOM 10670 C C . GLY A 1 1648 ? 141.203 178.596 187.035 1.00 105.26 1648 GLY A C 1
ATOM 10671 O O . GLY A 1 1648 ? 142.297 178.393 187.561 1.00 105.26 1648 GLY A O 1
ATOM 10672 N N . VAL A 1 1649 ? 140.109 177.923 187.389 1.00 103.58 1649 VAL A N 1
ATOM 10673 C CA . VAL A 1 1649 ? 140.160 176.939 188.465 1.00 103.58 1649 VAL A CA 1
ATOM 10674 C C . VAL A 1 1649 ? 140.967 175.715 188.044 1.00 103.58 1649 VAL A C 1
ATOM 10675 O O . VAL A 1 1649 ? 141.740 175.164 188.838 1.00 103.58 1649 VAL A O 1
ATOM 10679 N N . ALA A 1 1650 ? 140.814 175.276 186.793 1.00 100.40 1650 ALA A N 1
ATOM 10680 C CA . ALA A 1 1650 ? 141.557 174.108 186.329 1.00 100.40 1650 ALA A CA 1
ATOM 10681 C C . ALA A 1 1650 ? 143.059 174.359 186.360 1.00 100.40 1650 ALA A C 1
ATOM 10682 O O . ALA A 1 1650 ? 143.833 173.477 186.744 1.00 100.40 1650 ALA A O 1
ATOM 10684 N N . VAL A 1 1651 ? 143.490 175.557 185.963 1.00 97.00 1651 VAL A N 1
ATOM 10685 C CA . VAL A 1 1651 ? 144.912 175.884 186.018 1.00 97.00 1651 VAL A CA 1
ATOM 10686 C C . VAL A 1 1651 ? 145.410 175.859 187.456 1.00 97.00 1651 VAL A C 1
ATOM 10687 O O . VAL A 1 1651 ? 146.503 175.358 187.741 1.00 97.00 1651 VAL A O 1
ATOM 10691 N N . ILE A 1 1652 ? 144.622 176.402 188.384 1.00 97.11 1652 ILE A N 1
ATOM 10692 C CA . ILE A 1 1652 ? 145.049 176.458 189.778 1.00 97.11 1652 ILE A CA 1
ATOM 10693 C C . ILE A 1 1652 ? 145.211 175.058 190.350 1.00 97.11 1652 ILE A C 1
ATOM 10694 O O . ILE A 1 1652 ? 146.200 174.763 191.029 1.00 97.11 1652 ILE A O 1
ATOM 10699 N N . VAL A 1 1653 ? 144.247 174.173 190.091 1.00 94.65 1653 VAL A N 1
ATOM 10700 C CA . VAL A 1 1653 ? 144.285 172.852 190.710 1.00 94.65 1653 VAL A CA 1
ATOM 10701 C C . VAL A 1 1653 ? 145.390 171.994 190.101 1.00 94.65 1653 VAL A C 1
ATOM 10702 O O . VAL A 1 1653 ? 146.068 171.244 190.812 1.00 94.65 1653 VAL A O 1
ATOM 10706 N N . HIS A 1 1654 ? 145.604 172.093 188.787 1.00 93.59 1654 HIS A N 1
ATOM 10707 C CA . HIS A 1 1654 ? 146.636 171.280 188.158 1.00 93.59 1654 HIS A CA 1
ATOM 10708 C C . HIS A 1 1654 ? 148.015 171.660 188.671 1.00 93.59 1654 HIS A C 1
ATOM 10709 O O . HIS A 1 1654 ? 148.867 170.792 188.886 1.00 93.59 1654 HIS A O 1
ATOM 10716 N N . ILE A 1 1655 ? 148.259 172.956 188.865 1.00 90.16 1655 ILE A N 1
ATOM 10717 C CA . ILE A 1 1655 ? 149.506 173.387 189.481 1.00 90.16 1655 ILE A CA 1
ATOM 10718 C C . ILE A 1 1655 ? 149.544 172.980 190.944 1.00 90.16 1655 ILE A C 1
ATOM 10719 O O . ILE A 1 1655 ? 150.603 172.624 191.470 1.00 90.16 1655 ILE A O 1
ATOM 10724 N N . ALA A 1 1656 ? 148.398 173.017 191.623 1.00 89.48 1656 ALA A N 1
ATOM 10725 C CA . ALA A 1 1656 ? 148.364 172.678 193.039 1.00 89.48 1656 ALA A CA 1
ATOM 10726 C C . ALA A 1 1656 ? 148.716 171.219 193.285 1.00 89.48 1656 ALA A C 1
ATOM 10727 O O . ALA A 1 1656 ? 149.263 170.891 194.343 1.00 89.48 1656 ALA A O 1
ATOM 10729 N N . PHE A 1 1657 ? 148.412 170.329 192.341 1.00 87.38 1657 PHE A N 1
ATOM 10730 C CA . PHE A 1 1657 ? 148.725 168.920 192.535 1.00 87.38 1657 PHE A CA 1
ATOM 10731 C C . PHE A 1 1657 ? 150.108 168.530 192.042 1.00 87.38 1657 PHE A C 1
ATOM 10732 O O . PHE A 1 1657 ? 150.641 167.511 192.488 1.00 87.38 1657 PHE A O 1
ATOM 10740 N N . PHE A 1 1658 ? 150.706 169.307 191.142 1.00 82.37 1658 PHE A N 1
ATOM 10741 C CA . PHE A 1 1658 ? 152.154 169.259 191.014 1.00 82.37 1658 PHE A CA 1
ATOM 10742 C C . PHE A 1 1658 ? 152.814 169.552 192.352 1.00 82.37 1658 PHE A C 1
ATOM 10743 O O . PHE A 1 1658 ? 153.872 169.000 192.669 1.00 82.37 1658 PHE A O 1
ATOM 10751 N N . ILE A 1 1659 ? 152.196 170.419 193.154 1.00 82.42 1659 ILE A N 1
ATOM 10752 C CA . ILE A 1 1659 ? 152.738 170.720 194.471 1.00 82.42 1659 ILE A CA 1
ATOM 10753 C C . ILE A 1 1659 ? 152.334 169.652 195.478 1.00 82.42 1659 ILE A C 1
ATOM 10754 O O . ILE A 1 1659 ? 153.089 169.359 196.411 1.00 82.42 1659 ILE A O 1
ATOM 10759 N N . VAL A 1 1660 ? 151.152 169.052 195.316 1.00 80.65 1660 VAL A N 1
ATOM 10760 C CA . VAL A 1 1660 ? 150.749 167.961 196.198 1.00 80.65 1660 VAL A CA 1
ATOM 10761 C C . VAL A 1 1660 ? 151.643 166.740 196.045 1.00 80.65 1660 VAL A C 1
ATOM 10762 O O . VAL A 1 1660 ? 152.023 166.134 197.053 1.00 80.65 1660 VAL A O 1
ATOM 10766 N N . MET A 1 1661 ? 152.006 166.361 194.818 1.00 74.91 1661 MET A N 1
ATOM 10767 C CA . MET A 1 1661 ? 152.950 165.261 194.660 1.00 74.91 1661 MET A CA 1
ATOM 10768 C C . MET A 1 1661 ? 154.305 165.601 195.255 1.00 74.91 1661 MET A C 1
ATOM 10769 O O . MET A 1 1661 ? 154.927 164.757 195.904 1.00 74.91 1661 MET A O 1
ATOM 10774 N N . TRP A 1 1662 ? 154.775 166.831 195.063 1.00 74.57 1662 TRP A N 1
ATOM 10775 C CA . TRP A 1 1662 ? 156.086 167.198 195.578 1.00 74.57 1662 TRP A CA 1
ATOM 10776 C C . TRP A 1 1662 ? 156.167 167.021 197.088 1.00 74.57 1662 TRP A C 1
ATOM 10777 O O . TRP A 1 1662 ? 157.241 166.722 197.615 1.00 74.57 1662 TRP A O 1
ATOM 10788 N N . VAL A 1 1663 ? 155.057 167.183 197.801 1.00 76.92 1663 VAL A N 1
ATOM 10789 C CA . VAL A 1 1663 ? 155.099 167.011 199.247 1.00 76.92 1663 VAL A CA 1
ATOM 10790 C C . VAL A 1 1663 ? 154.791 165.572 199.655 1.00 76.92 1663 VAL A C 1
ATOM 10791 O O . VAL A 1 1663 ? 155.278 165.109 200.691 1.00 76.92 1663 VAL A O 1
ATOM 10795 N N . LEU A 1 1664 ? 154.010 164.838 198.855 1.00 73.85 1664 LEU A N 1
ATOM 10796 C CA . LEU A 1 1664 ? 153.786 163.425 199.147 1.00 73.85 1664 LEU A CA 1
ATOM 10797 C C . LEU A 1 1664 ? 155.078 162.625 199.069 1.00 73.85 1664 LEU A C 1
ATOM 10798 O O . LEU A 1 1664 ? 155.193 161.573 199.700 1.00 73.85 1664 LEU A O 1
ATOM 10803 N N . GLU A 1 1665 ? 156.052 163.099 198.300 1.00 71.49 1665 GLU A N 1
ATOM 10804 C CA . GLU A 1 1665 ? 157.376 162.501 198.265 1.00 71.49 1665 GLU A CA 1
ATOM 10805 C C . GLU A 1 1665 ? 158.316 163.116 199.283 1.00 71.49 1665 GLU A C 1
ATOM 10806 O O . GLU A 1 1665 ? 159.524 162.884 199.203 1.00 71.49 1665 GLU A O 1
ATOM 10812 N N . SER A 1 1666 ? 157.789 163.895 200.225 1.00 73.39 1666 SER A N 1
ATOM 10813 C CA . SER A 1 1666 ? 158.586 164.567 201.246 1.00 73.39 1666 SER A CA 1
ATOM 10814 C C . SER A 1 1666 ? 159.633 165.483 200.619 1.00 73.39 1666 SER A C 1
ATOM 10815 O O . SER A 1 1666 ? 160.799 165.493 201.013 1.00 73.39 1666 SER A O 1
ATOM 10818 N N . PHE A 1 1667 ? 159.198 166.258 199.627 1.00 75.67 1667 PHE A N 1
ATOM 10819 C CA . PHE A 1 1667 ? 160.000 167.324 199.032 1.00 75.67 1667 PHE A CA 1
ATOM 10820 C C . PHE A 1 1667 ? 161.241 166.783 198.334 1.00 75.67 1667 PHE A C 1
ATOM 10821 O O . PHE A 1 1667 ? 162.321 167.364 198.428 1.00 75.67 1667 PHE A O 1
ATOM 10829 N N . ASN A 1 1668 ? 161.096 165.673 197.626 1.00 68.11 1668 ASN A N 1
ATOM 10830 C CA . ASN A 1 1668 ? 162.178 165.139 196.815 1.00 68.11 1668 ASN A CA 1
ATOM 10831 C C . ASN A 1 1668 ? 161.916 165.517 195.366 1.00 68.11 1668 ASN A C 1
ATOM 10832 O O . ASN A 1 1668 ? 160.895 165.128 194.792 1.00 68.11 1668 ASN A O 1
ATOM 10837 N N . PHE A 1 1669 ? 162.830 166.290 194.789 1.00 64.84 1669 PHE A N 1
ATOM 10838 C CA . PHE A 1 1669 ? 162.651 166.759 193.423 1.00 64.84 1669 PHE A CA 1
ATOM 10839 C C . PHE A 1 1669 ? 162.699 165.609 192.430 1.00 64.84 1669 PHE A C 1
ATOM 10840 O O . PHE A 1 1669 ? 161.935 165.588 191.461 1.00 64.84 1669 PHE A O 1
ATOM 10848 N N . VAL A 1 1670 ? 163.593 164.646 192.649 1.00 63.56 1670 VAL A N 1
ATOM 10849 C CA . VAL A 1 1670 ? 163.739 163.541 191.707 1.00 63.56 1670 VAL A CA 1
ATOM 10850 C C . VAL A 1 1670 ? 162.497 162.663 191.717 1.00 63.56 1670 VAL A C 1
ATOM 10851 O O . VAL A 1 1670 ? 161.965 162.305 190.662 1.00 63.56 1670 VAL A O 1
ATOM 10855 N N . ARG A 1 1671 ? 162.012 162.305 192.905 1.00 64.30 1671 ARG A N 1
ATOM 10856 C CA . ARG A 1 1671 ? 160.841 161.446 192.991 1.00 64.30 1671 ARG A CA 1
ATOM 10857 C C . ARG A 1 1671 ? 159.575 162.144 192.527 1.00 64.30 1671 ARG A C 1
ATOM 10858 O O . ARG A 1 1671 ? 158.640 161.469 192.090 1.00 64.30 1671 ARG A O 1
ATOM 10866 N N . MET A 1 1672 ? 159.513 163.472 192.618 1.00 68.32 1672 MET A N 1
ATOM 10867 C CA . MET A 1 1672 ? 158.344 164.183 192.120 1.00 68.32 1672 MET A CA 1
ATOM 10868 C C . MET A 1 1672 ? 158.261 164.112 190.601 1.00 68.32 1672 MET A C 1
ATOM 10869 O O . MET A 1 1672 ? 157.182 163.888 190.045 1.00 68.32 1672 MET A O 1
ATOM 10874 N N . LEU A 1 1673 ? 159.392 164.298 189.917 1.00 62.06 1673 LEU A N 1
ATOM 10875 C CA . LEU A 1 1673 ? 159.391 164.375 188.460 1.00 62.06 1673 LEU A CA 1
ATOM 10876 C C . LEU A 1 1673 ? 158.784 163.130 187.836 1.00 62.06 1673 LEU A C 1
ATOM 10877 O O . LEU A 1 1673 ? 157.957 163.218 186.925 1.00 62.06 1673 LEU A O 1
ATOM 10882 N N . ILE A 1 1674 ? 159.195 161.953 188.308 1.00 62.10 1674 ILE A N 1
ATOM 10883 C CA . ILE A 1 1674 ? 158.591 160.723 187.825 1.00 62.10 1674 ILE A CA 1
ATOM 10884 C C . ILE A 1 1674 ? 157.169 160.579 188.338 1.00 62.10 1674 ILE A C 1
ATOM 10885 O O . ILE A 1 1674 ? 156.357 159.887 187.718 1.00 62.10 1674 ILE A O 1
ATOM 10890 N N . GLY A 1 1675 ? 156.840 161.222 189.458 1.00 64.56 1675 GLY A N 1
ATOM 10891 C CA . GLY A 1 1675 ? 155.465 161.216 189.919 1.00 64.56 1675 GLY A CA 1
ATOM 10892 C C . GLY A 1 1675 ? 154.553 162.043 189.037 1.00 64.56 1675 GLY A C 1
ATOM 10893 O O . GLY A 1 1675 ? 153.444 161.618 188.706 1.00 64.56 1675 GLY A O 1
ATOM 10894 N N . VAL A 1 1676 ? 155.003 163.236 188.650 1.00 67.07 1676 VAL A N 1
ATOM 10895 C CA . VAL A 1 1676 ? 154.196 164.110 187.808 1.00 67.07 1676 VAL A CA 1
ATOM 10896 C C . VAL A 1 1676 ? 154.102 163.556 186.394 1.00 67.07 1676 VAL A C 1
ATOM 10897 O O . VAL A 1 1676 ? 153.045 163.617 185.760 1.00 67.07 1676 VAL A O 1
ATOM 10901 N N . VAL A 1 1677 ? 155.201 163.006 185.879 1.00 66.46 1677 VAL A N 1
ATOM 10902 C CA . VAL A 1 1677 ? 155.179 162.406 184.549 1.00 66.46 1677 VAL A CA 1
ATOM 10903 C C . VAL A 1 1677 ? 154.169 161.270 184.495 1.00 66.46 1677 VAL A C 1
ATOM 10904 O O . VAL A 1 1677 ? 153.420 161.132 183.524 1.00 66.46 1677 VAL A O 1
ATOM 10908 N N . THR A 1 1678 ? 154.131 160.442 185.538 1.00 67.58 1678 THR A N 1
ATOM 10909 C CA . THR A 1 1678 ? 153.171 159.346 185.580 1.00 67.58 1678 THR A CA 1
ATOM 10910 C C . THR A 1 1678 ? 151.740 159.863 185.553 1.00 67.58 1678 THR A C 1
ATOM 10911 O O . THR A 1 1678 ? 150.893 159.321 184.837 1.00 67.58 1678 THR A O 1
ATOM 10915 N N . CYS A 1 1679 ? 151.453 160.919 186.318 1.00 74.69 1679 CYS A N 1
ATOM 10916 C CA . CYS A 1 1679 ? 150.099 161.462 186.365 1.00 74.69 1679 CYS A CA 1
ATOM 10917 C C . CYS A 1 1679 ? 149.692 162.085 185.037 1.00 74.69 1679 CYS A C 1
ATOM 10918 O O . CYS A 1 1679 ? 148.545 161.933 184.606 1.00 74.69 1679 CYS A O 1
ATOM 10921 N N . ILE A 1 1680 ? 150.604 162.797 184.377 1.00 72.62 1680 ILE A N 1
ATOM 10922 C CA . ILE A 1 1680 ? 150.288 163.348 183.063 1.00 72.62 1680 ILE A CA 1
ATOM 10923 C C . ILE A 1 1680 ? 149.961 162.228 182.089 1.00 72.62 1680 ILE A C 1
ATOM 10924 O O . ILE A 1 1680 ? 148.990 162.307 181.330 1.00 72.62 1680 ILE A O 1
ATOM 10929 N N . GLN A 1 1681 ? 150.760 161.162 182.101 1.00 75.74 1681 GLN A N 1
ATOM 10930 C CA . GLN A 1 1681 ? 150.506 160.033 181.217 1.00 75.74 1681 GLN A CA 1
ATOM 10931 C C . GLN A 1 1681 ? 149.244 159.280 181.609 1.00 75.74 1681 GLN A C 1
ATOM 10932 O O . GLN A 1 1681 ? 148.604 158.663 180.753 1.00 75.74 1681 GLN A O 1
ATOM 10938 N N . CYS A 1 1682 ? 148.886 159.292 182.891 1.00 78.74 1682 CYS A N 1
ATOM 10939 C CA . CYS A 1 1682 ? 147.694 158.578 183.327 1.00 78.74 1682 CYS A CA 1
ATOM 10940 C C . CYS A 1 1682 ? 146.427 159.320 182.933 1.00 78.74 1682 CYS A C 1
ATOM 10941 O O . CYS A 1 1682 ? 145.434 158.692 182.549 1.00 78.74 1682 CYS A O 1
ATOM 10944 N N . GLN A 1 1683 ? 146.438 160.651 183.025 1.00 83.02 1683 GLN A N 1
ATOM 10945 C CA . GLN A 1 1683 ? 145.292 161.433 182.577 1.00 83.02 1683 GLN A CA 1
ATOM 10946 C C . GLN A 1 1683 ? 145.136 161.367 181.064 1.00 83.02 1683 GLN A C 1
ATOM 10947 O O . GLN A 1 1683 ? 144.013 161.367 180.552 1.00 83.02 1683 GLN A O 1
ATOM 10953 N N . ARG A 1 1684 ? 146.248 161.315 180.331 1.00 84.14 1684 ARG A N 1
ATOM 10954 C CA . ARG A 1 1684 ? 146.164 161.156 178.884 1.00 84.14 1684 ARG A CA 1
ATOM 10955 C C . ARG A 1 1684 ? 145.519 159.829 178.513 1.00 84.14 1684 ARG A C 1
ATOM 10956 O O . ARG A 1 1684 ? 144.718 159.762 177.577 1.00 84.14 1684 ARG A O 1
ATOM 10964 N N . LEU A 1 1685 ? 145.866 158.759 179.225 1.00 85.82 1685 LEU A N 1
ATOM 10965 C CA . LEU A 1 1685 ? 145.203 157.481 179.000 1.00 85.82 1685 LEU A CA 1
ATOM 10966 C C . LEU A 1 1685 ? 143.734 157.554 179.384 1.00 85.82 1685 LEU A C 1
ATOM 10967 O O . LEU A 1 1685 ? 142.882 156.950 178.723 1.00 85.82 1685 LEU A O 1
ATOM 10972 N N . ILE A 1 1686 ? 143.421 158.287 180.453 1.00 89.28 1686 ILE A N 1
ATOM 10973 C CA . ILE A 1 1686 ? 142.039 158.394 180.912 1.00 89.28 1686 ILE A CA 1
ATOM 10974 C C . ILE A 1 1686 ? 141.176 159.063 179.850 1.00 89.28 1686 ILE A C 1
ATOM 10975 O O . ILE A 1 1686 ? 140.092 158.578 179.511 1.00 89.28 1686 ILE A O 1
ATOM 10980 N N . PHE A 1 1687 ? 141.651 160.181 179.299 1.00 94.69 1687 PHE A N 1
ATOM 10981 C CA . PHE A 1 1687 ? 140.882 160.884 178.279 1.00 94.69 1687 PHE A CA 1
ATOM 10982 C C . PHE A 1 1687 ? 140.875 160.113 176.967 1.00 94.69 1687 PHE A C 1
ATOM 10983 O O . PHE A 1 1687 ? 139.879 160.128 176.237 1.00 94.69 1687 PHE A O 1
ATOM 10991 N N . HIS A 1 1688 ? 141.980 159.441 176.648 1.00 96.45 1688 HIS A N 1
ATOM 10992 C CA . HIS A 1 1688 ? 142.076 158.723 175.383 1.00 96.45 1688 HIS A CA 1
ATOM 10993 C C . HIS A 1 1688 ? 141.053 157.598 175.299 1.00 96.45 1688 HIS A C 1
ATOM 10994 O O . HIS A 1 1688 ? 140.433 157.391 174.252 1.00 96.45 1688 HIS A O 1
ATOM 11001 N N . CYS A 1 1689 ? 140.872 156.847 176.386 1.00 101.79 1689 CYS A N 1
ATOM 11002 C CA . CYS A 1 1689 ? 139.836 155.823 176.380 1.00 101.79 1689 CYS A CA 1
ATOM 11003 C C . CYS A 1 1689 ? 138.455 156.439 176.538 1.00 101.79 1689 CYS A C 1
ATOM 11004 O O . CYS A 1 1689 ? 137.472 155.893 176.025 1.00 101.79 1689 CYS A O 1
ATOM 11007 N N . MET A 1 1690 ? 138.358 157.566 177.247 1.00 106.15 1690 MET A N 1
ATOM 11008 C CA . MET A 1 1690 ? 137.082 158.266 177.349 1.00 106.15 1690 MET A CA 1
ATOM 11009 C C . MET A 1 1690 ? 136.650 158.829 176.002 1.00 106.15 1690 MET A C 1
ATOM 11010 O O . MET A 1 1690 ? 135.478 158.720 175.626 1.00 106.15 1690 MET A O 1
ATOM 11015 N N . THR A 1 1691 ? 137.583 159.432 175.261 1.00 106.68 1691 THR A N 1
ATOM 11016 C CA . THR A 1 1691 ? 137.238 160.030 173.976 1.00 106.68 1691 THR A CA 1
ATOM 11017 C C . THR A 1 1691 ? 136.728 158.983 172.998 1.00 106.68 1691 THR A C 1
ATOM 11018 O O . THR A 1 1691 ? 135.724 159.201 172.313 1.00 106.68 1691 THR A O 1
ATOM 11022 N N . ALA A 1 1692 ? 137.403 157.838 172.919 1.00 109.62 1692 ALA A N 1
ATOM 11023 C CA . ALA A 1 1692 ? 136.944 156.773 172.039 1.00 109.62 1692 ALA A CA 1
ATOM 11024 C C . ALA A 1 1692 ? 135.676 156.109 172.553 1.00 109.62 1692 ALA A C 1
ATOM 11025 O O . ALA A 1 1692 ? 134.971 155.464 171.773 1.00 109.62 1692 ALA A O 1
ATOM 11027 N N . LEU A 1 1693 ? 135.378 156.241 173.847 1.00 112.25 1693 LEU A N 1
ATOM 11028 C CA . LEU A 1 1693 ? 134.165 155.637 174.387 1.00 112.25 1693 LEU A CA 1
ATOM 11029 C C . LEU A 1 1693 ? 132.929 156.444 174.007 1.00 112.25 1693 LEU A C 1
ATOM 11030 O O . LEU A 1 1693 ? 131.868 155.871 173.732 1.00 112.25 1693 LEU A O 1
ATOM 11035 N N . MET A 1 1694 ? 133.046 157.770 173.983 1.00 115.70 1694 MET A N 1
ATOM 11036 C CA . MET A 1 1694 ? 131.950 158.652 173.611 1.00 115.70 1694 MET A CA 1
ATOM 11037 C C . MET A 1 1694 ? 131.929 158.979 172.125 1.00 115.70 1694 MET A C 1
ATOM 11038 O O . MET A 1 1694 ? 131.072 159.750 171.684 1.00 115.70 1694 MET A O 1
ATOM 11043 N N . LEU A 1 1695 ? 132.842 158.412 171.342 1.00 114.28 1695 LEU A N 1
ATOM 11044 C CA . LEU A 1 1695 ? 132.943 158.699 169.916 1.00 114.28 1695 LEU A CA 1
ATOM 11045 C C . LEU A 1 1695 ? 133.046 157.409 169.118 1.00 114.28 1695 LEU A C 1
ATOM 11046 O O . LEU A 1 1695 ? 133.877 157.279 168.215 1.00 114.28 1695 LEU A O 1
ATOM 11051 N N . THR A 1 1696 ? 132.199 156.437 169.439 1.00 115.01 1696 THR A N 1
ATOM 11052 C CA . THR A 1 1696 ? 132.219 155.144 168.764 1.00 115.01 1696 THR A CA 1
ATOM 11053 C C . THR A 1 1696 ? 131.524 155.206 167.407 1.00 115.01 1696 THR A C 1
ATOM 11054 O O . THR A 1 1696 ? 131.538 156.236 166.734 1.00 115.01 1696 THR A O 1
ATOM 11058 N N . THR A 1 1724 ? 123.493 159.336 179.001 1.00 133.00 1724 THR A N 1
ATOM 11059 C CA . THR A 1 1724 ? 124.663 159.270 178.133 1.00 133.00 1724 THR A CA 1
ATOM 11060 C C . THR A 1 1724 ? 124.751 160.496 177.230 1.00 133.00 1724 THR A C 1
ATOM 11061 O O . THR A 1 1724 ? 125.792 161.152 177.159 1.00 133.00 1724 THR A O 1
ATOM 11065 N N . GLN A 1 1725 ? 123.651 160.797 176.540 1.00 132.93 1725 GLN A N 1
ATOM 11066 C CA . GLN A 1 1725 ? 123.635 161.942 175.631 1.00 132.93 1725 GLN A CA 1
ATOM 11067 C C . GLN A 1 1725 ? 123.924 163.263 176.334 1.00 132.93 1725 GLN A C 1
ATOM 11068 O O . GLN A 1 1725 ? 124.728 164.050 175.803 1.00 132.93 1725 GLN A O 1
ATOM 11074 N N . PRO A 1 1726 ? 123.315 163.590 177.484 1.00 131.81 1726 PRO A N 1
ATOM 11075 C CA . PRO A 1 1726 ? 123.707 164.839 178.161 1.00 131.81 1726 PRO A CA 1
ATOM 11076 C C . PRO A 1 1726 ? 125.168 164.865 178.570 1.00 131.81 1726 PRO A C 1
ATOM 11077 O O . PRO A 1 1726 ? 125.811 165.920 178.500 1.00 131.81 1726 PRO A O 1
ATOM 11081 N N . SER A 1 1727 ? 125.715 163.724 178.991 1.00 128.60 1727 SER A N 1
ATOM 11082 C CA . SER A 1 1727 ? 127.123 163.642 179.350 1.00 128.60 1727 SER A CA 1
ATOM 11083 C C . SER A 1 1727 ? 128.027 163.420 178.147 1.00 128.60 1727 SER A C 1
ATOM 11084 O O . SER A 1 1727 ? 129.242 163.596 178.268 1.00 128.60 1727 SER A O 1
ATOM 11087 N N . ARG A 1 1728 ? 127.469 163.043 176.995 1.00 128.47 1728 ARG A N 1
ATOM 11088 C CA . ARG A 1 1728 ? 128.285 162.912 175.793 1.00 128.47 1728 ARG A CA 1
ATOM 11089 C C . ARG A 1 1728 ? 128.876 164.253 175.381 1.00 128.47 1728 ARG A C 1
ATOM 11090 O O . ARG A 1 1728 ? 129.911 164.299 174.708 1.00 128.47 1728 ARG A O 1
ATOM 11098 N N . GLU A 1 1729 ? 128.233 165.351 175.770 1.00 128.00 1729 GLU A N 1
ATOM 11099 C CA . GLU A 1 1729 ? 128.801 166.677 175.593 1.00 128.00 1729 GLU A CA 1
ATOM 11100 C C . GLU A 1 1729 ? 129.538 167.161 176.831 1.00 128.00 1729 GLU A C 1
ATOM 11101 O O . GLU A 1 1729 ? 130.399 168.041 176.720 1.00 128.00 1729 GLU A O 1
ATOM 11107 N N . LEU A 1 1730 ? 129.214 166.613 178.006 1.00 121.27 1730 LEU A N 1
ATOM 11108 C CA . LEU A 1 1730 ? 129.912 167.002 179.227 1.00 121.27 1730 LEU A CA 1
ATOM 11109 C C . LEU A 1 1730 ? 131.312 166.407 179.282 1.00 121.27 1730 LEU A C 1
ATOM 11110 O O . LEU A 1 1730 ? 132.269 167.096 179.654 1.00 121.27 1730 LEU A O 1
ATOM 11115 N N . THR A 1 1731 ? 131.451 165.129 178.920 1.00 119.57 1731 THR A N 1
ATOM 11116 C CA . THR A 1 1731 ? 132.764 164.493 178.945 1.00 119.57 1731 THR A CA 1
ATOM 11117 C C . THR A 1 1731 ? 133.744 165.221 178.038 1.00 119.57 1731 THR A C 1
ATOM 11118 O O . THR A 1 1731 ? 134.930 165.341 178.362 1.00 119.57 1731 THR A O 1
ATOM 11122 N N . ALA A 1 1732 ? 133.267 165.721 176.900 1.00 117.01 1732 ALA A N 1
ATOM 11123 C CA . ALA A 1 1732 ? 134.121 166.508 176.024 1.00 117.01 1732 ALA A CA 1
ATOM 11124 C C . ALA A 1 1732 ? 134.502 167.851 176.630 1.00 117.01 1732 ALA A C 1
ATOM 11125 O O . ALA A 1 1732 ? 135.397 168.516 176.098 1.00 117.01 1732 ALA A O 1
ATOM 11127 N N . LYS A 1 1733 ? 133.848 168.267 177.715 1.00 116.41 1733 LYS A N 1
ATOM 11128 C CA . LYS A 1 1733 ? 134.174 169.525 178.376 1.00 116.41 1733 LYS A CA 1
ATOM 11129 C C . LYS A 1 1733 ? 135.169 169.340 179.515 1.00 116.41 1733 LYS A C 1
ATOM 11130 O O . LYS A 1 1733 ? 136.065 170.171 179.693 1.00 116.41 1733 LYS A O 1
ATOM 11136 N N . VAL A 1 1734 ? 135.027 168.268 180.298 1.00 111.89 1734 VAL A N 1
ATOM 11137 C CA . VAL A 1 1734 ? 135.995 167.993 181.353 1.00 111.89 1734 VAL A CA 1
ATOM 11138 C C . VAL A 1 1734 ? 137.334 167.589 180.751 1.00 111.89 1734 VAL A C 1
ATOM 11139 O O . VAL A 1 1734 ? 138.393 167.877 181.320 1.00 111.89 1734 VAL A O 1
ATOM 11143 N N . ILE A 1 1735 ? 137.315 166.924 179.593 1.00 106.94 1735 ILE A N 1
ATOM 11144 C CA . ILE A 1 1735 ? 138.540 166.679 178.846 1.00 106.94 1735 ILE A CA 1
ATOM 11145 C C . ILE A 1 1735 ? 139.195 167.989 178.435 1.00 106.94 1735 ILE A C 1
ATOM 11146 O O . ILE A 1 1735 ? 140.421 168.051 178.284 1.00 106.94 1735 ILE A O 1
ATOM 11151 N N . GLU A 1 1736 ? 138.410 169.052 178.291 1.00 107.45 1736 GLU A N 1
ATOM 11152 C CA . GLU A 1 1736 ? 138.906 170.317 177.771 1.00 107.45 1736 GLU A CA 1
ATOM 11153 C C . GLU A 1 1736 ? 139.459 171.241 178.848 1.00 107.45 1736 GLU A C 1
ATOM 11154 O O . GLU A 1 1736 ? 140.369 172.025 178.562 1.00 107.45 1736 GLU A O 1
ATOM 11160 N N . LEU A 1 1737 ? 138.934 171.185 180.074 1.00 105.81 1737 LEU A N 1
ATOM 11161 C CA . LEU A 1 1737 ? 139.477 172.025 181.138 1.00 105.81 1737 LEU A CA 1
ATOM 11162 C C . LEU A 1 1737 ? 140.910 171.630 181.472 1.00 105.81 1737 LEU A C 1
ATOM 11163 O O . LEU A 1 1737 ? 141.792 172.488 181.585 1.00 105.81 1737 LEU A O 1
ATOM 11168 N N . SER A 1 1738 ? 141.159 170.330 181.641 1.00 101.25 1738 SER A N 1
ATOM 11169 C CA . SER A 1 1738 ? 142.524 169.862 181.848 1.00 101.25 1738 SER A CA 1
ATOM 11170 C C . SER A 1 1738 ? 143.382 170.136 180.622 1.00 101.25 1738 SER A C 1
ATOM 11171 O O . SER A 1 1738 ? 144.565 170.469 180.742 1.00 101.25 1738 SER A O 1
ATOM 11174 N N . GLU A 1 1739 ? 142.795 170.001 179.433 1.00 101.45 1739 GLU A N 1
ATOM 11175 C CA . GLU A 1 1739 ? 143.509 170.334 178.207 1.00 101.45 1739 GLU A CA 1
ATOM 11176 C C . GLU A 1 1739 ? 143.881 171.809 178.181 1.00 101.45 1739 GLU A C 1
ATOM 11177 O O . GLU A 1 1739 ? 144.976 172.175 177.739 1.00 101.45 1739 GLU A O 1
ATOM 11183 N N . PHE A 1 1740 ? 142.983 172.671 178.661 1.00 103.05 1740 PHE A N 1
ATOM 11184 C CA . PHE A 1 1740 ? 143.243 174.106 178.660 1.00 103.05 1740 PHE A CA 1
ATOM 11185 C C . PHE A 1 1740 ? 144.428 174.462 179.550 1.00 103.05 1740 PHE A C 1
ATOM 11186 O O . PHE A 1 1740 ? 145.279 175.271 179.166 1.00 103.05 1740 PHE A O 1
ATOM 11194 N N . ALA A 1 1741 ? 144.503 173.869 180.745 1.00 99.01 1741 ALA A N 1
ATOM 11195 C CA . ALA A 1 1741 ? 145.638 174.129 181.625 1.00 99.01 1741 ALA A CA 1
ATOM 11196 C C . ALA A 1 1741 ? 146.937 173.622 181.023 1.00 99.01 1741 ALA A C 1
ATOM 11197 O O . ALA A 1 1741 ? 147.999 174.207 181.253 1.00 99.01 1741 ALA A O 1
ATOM 11199 N N . ALA A 1 1742 ? 146.876 172.536 180.255 1.00 98.44 1742 ALA A N 1
ATOM 11200 C CA . ALA A 1 1742 ? 148.062 172.059 179.559 1.00 98.44 1742 ALA A CA 1
ATOM 11201 C C . ALA A 1 1742 ? 148.581 173.110 178.592 1.00 98.44 1742 ALA A C 1
ATOM 11202 O O . ALA A 1 1742 ? 149.794 173.281 178.443 1.00 98.44 1742 ALA A O 1
ATOM 11204 N N . ASP A 1 1743 ? 147.676 173.818 177.916 1.00 100.57 1743 ASP A N 1
ATOM 11205 C CA . ASP A 1 1743 ? 148.077 174.896 177.020 1.00 100.57 1743 ASP A CA 1
ATOM 11206 C C . ASP A 1 1743 ? 148.507 176.134 177.790 1.00 100.57 1743 ASP A C 1
ATOM 11207 O O . ASP A 1 1743 ? 149.426 176.843 177.369 1.00 100.57 1743 ASP A O 1
ATOM 11212 N N . PHE A 1 1744 ? 147.850 176.415 178.913 1.00 97.40 1744 PHE A N 1
ATOM 11213 C CA . PHE A 1 1744 ? 148.204 177.589 179.699 1.00 97.40 1744 PHE A CA 1
ATOM 11214 C C . PHE A 1 1744 ? 149.599 177.453 180.294 1.00 97.40 1744 PHE A C 1
ATOM 11215 O O . PHE A 1 1744 ? 150.432 178.354 180.153 1.00 97.40 1744 PHE A O 1
ATOM 11223 N N . VAL A 1 1745 ? 149.873 176.331 180.961 1.00 97.74 1745 VAL A N 1
ATOM 11224 C CA . VAL A 1 1745 ? 151.167 176.154 181.614 1.00 97.74 1745 VAL A CA 1
ATOM 11225 C C . VAL A 1 1745 ? 152.269 175.955 180.585 1.00 97.74 1745 VAL A C 1
ATOM 11226 O O . VAL A 1 1745 ? 153.361 176.514 180.716 1.00 97.74 1745 VAL A O 1
ATOM 11230 N N . LEU A 1 1746 ? 152.018 175.141 179.561 1.00 98.28 1746 LEU A N 1
ATOM 11231 C CA . LEU A 1 1746 ? 153.046 174.910 178.553 1.00 98.28 1746 LEU A CA 1
ATOM 11232 C C . LEU A 1 1746 ? 153.339 176.176 177.762 1.00 98.28 1746 LEU A C 1
ATOM 11233 O O . LEU A 1 1746 ? 154.500 176.461 177.452 1.00 98.28 1746 LEU A O 1
ATOM 11238 N N . GLY A 1 1747 ? 152.303 176.950 177.434 1.00 101.96 1747 GLY A N 1
ATOM 11239 C CA . GLY A 1 1747 ? 152.516 178.174 176.681 1.00 101.96 1747 GLY A CA 1
ATOM 11240 C C . GLY A 1 1747 ? 153.405 179.165 177.406 1.00 101.96 1747 GLY A C 1
ATOM 11241 O O . GLY A 1 1747 ? 154.291 179.774 176.804 1.00 101.96 1747 GLY A O 1
ATOM 11242 N N . HIS A 1 1748 ? 153.190 179.333 178.710 1.00 101.40 1748 HIS A N 1
ATOM 11243 C CA . HIS A 1 1748 ? 153.976 180.302 179.465 1.00 101.40 1748 HIS A CA 1
ATOM 11244 C C . HIS A 1 1748 ? 155.426 179.860 179.612 1.00 101.40 1748 HIS A C 1
ATOM 11245 O O . HIS A 1 1748 ? 156.335 180.695 179.576 1.00 101.40 1748 HIS A O 1
ATOM 11252 N N . VAL A 1 1749 ? 155.667 178.558 179.780 1.00 99.70 1749 VAL A N 1
ATOM 11253 C CA . VAL A 1 1749 ? 157.041 178.083 179.923 1.00 99.70 1749 VAL A CA 1
ATOM 11254 C C . VAL A 1 1749 ? 157.849 178.412 178.679 1.00 99.70 1749 VAL A C 1
ATOM 11255 O O . VAL A 1 1749 ? 159.039 178.733 178.769 1.00 99.70 1749 VAL A O 1
ATOM 11259 N N . ILE A 1 1750 ? 157.227 178.343 177.503 1.00 100.98 1750 ILE A N 1
ATOM 11260 C CA . ILE A 1 1750 ? 157.886 178.827 176.294 1.00 100.98 1750 ILE A CA 1
ATOM 11261 C C . ILE A 1 1750 ? 158.149 180.325 176.397 1.00 100.98 1750 ILE A C 1
ATOM 11262 O O . ILE A 1 1750 ? 159.243 180.804 176.081 1.00 100.98 1750 ILE A O 1
ATOM 11267 N N . LEU A 1 1751 ? 157.150 181.086 176.852 1.00 103.07 1751 LEU A N 1
ATOM 11268 C CA . LEU A 1 1751 ? 157.321 182.530 177.003 1.00 103.07 1751 LEU A CA 1
ATOM 11269 C C . LEU A 1 1751 ? 158.334 182.868 178.087 1.00 103.07 1751 LEU A C 1
ATOM 11270 O O . LEU A 1 1751 ? 159.174 183.752 177.898 1.00 103.07 1751 LEU A O 1
ATOM 11275 N N . ILE A 1 1752 ? 158.266 182.190 179.235 1.00 102.89 1752 ILE A N 1
ATOM 11276 C CA . ILE A 1 1752 ? 159.199 182.483 180.320 1.00 102.89 1752 ILE A CA 1
ATOM 11277 C C . ILE A 1 1752 ? 160.628 182.183 179.894 1.00 102.89 1752 ILE A C 1
ATOM 11278 O O . ILE A 1 1752 ? 161.573 182.837 180.349 1.00 102.89 1752 ILE A O 1
ATOM 11283 N N . CYS A 1 1753 ? 160.813 181.216 178.997 1.00 105.80 1753 CYS A N 1
ATOM 11284 C CA . CYS A 1 1753 ? 162.148 180.921 178.494 1.00 105.80 1753 CYS A CA 1
ATOM 11285 C C . CYS A 1 1753 ? 162.697 182.035 177.614 1.00 105.80 1753 CYS A C 1
ATOM 11286 O O . CYS A 1 1753 ? 163.906 182.067 177.366 1.00 105.80 1753 CYS A O 1
ATOM 11289 N N . GLN A 1 1754 ? 161.844 182.941 177.133 1.00 107.78 1754 GLN A N 1
ATOM 11290 C CA . GLN A 1 1754 ? 162.317 184.074 176.349 1.00 107.78 1754 GLN A CA 1
ATOM 11291 C C . GLN A 1 1754 ? 162.876 185.188 177.221 1.00 107.78 1754 GLN A C 1
ATOM 11292 O O . GLN A 1 1754 ? 163.493 186.116 176.695 1.00 107.78 1754 GLN A O 1
ATOM 11298 N N . LEU A 1 1755 ? 162.667 185.124 178.531 1.00 109.91 1755 LEU A N 1
ATOM 11299 C CA . LEU A 1 1755 ? 163.079 186.208 179.421 1.00 109.91 1755 LEU A CA 1
ATOM 11300 C C . LEU A 1 1755 ? 164.560 186.563 179.348 1.00 109.91 1755 LEU A C 1
ATOM 11301 O O . LEU A 1 1755 ? 164.870 187.759 179.240 1.00 109.91 1755 LEU A O 1
ATOM 11306 N N . PRO A 1 1756 ? 165.511 185.622 179.404 1.00 114.35 1756 PRO A N 1
ATOM 11307 C CA . PRO A 1 1756 ? 166.918 186.028 179.558 1.00 114.35 1756 PRO A CA 1
ATOM 11308 C C . PRO A 1 1756 ? 167.514 186.716 178.342 1.00 114.35 1756 PRO A C 1
ATOM 11309 O O . PRO A 1 1756 ? 168.583 187.326 178.471 1.00 114.35 1756 PRO A O 1
ATOM 11313 N N . LEU A 1 1757 ? 166.876 186.647 177.174 1.00 117.56 1757 LEU A N 1
ATOM 11314 C CA . LEU A 1 1757 ? 167.455 187.219 175.968 1.00 117.56 1757 LEU A CA 1
ATOM 11315 C C . LEU A 1 1757 ? 166.811 188.521 175.513 1.00 117.56 1757 LEU A C 1
ATOM 11316 O O . LEU A 1 1757 ? 167.465 189.294 174.807 1.00 117.56 1757 LEU A O 1
ATOM 11321 N N . ILE A 1 1758 ? 165.560 188.785 175.888 1.00 117.66 1758 ILE A N 1
ATOM 11322 C CA . ILE A 1 1758 ? 164.950 190.068 175.556 1.00 117.66 1758 ILE A CA 1
ATOM 11323 C C . ILE A 1 1758 ? 165.614 191.191 176.338 1.00 117.66 1758 ILE A C 1
ATOM 11324 O O . ILE A 1 1758 ? 165.696 192.330 175.862 1.00 117.66 1758 ILE A O 1
ATOM 11329 N N . ILE A 1 1759 ? 166.112 190.893 177.535 1.00 119.69 1759 ILE A N 1
ATOM 11330 C CA . ILE A 1 1759 ? 166.743 191.887 178.393 1.00 119.69 1759 ILE A CA 1
ATOM 11331 C C . ILE A 1 1759 ? 168.142 192.218 177.886 1.00 119.69 1759 ILE A C 1
ATOM 11332 O O . ILE A 1 1759 ? 168.832 193.074 178.451 1.00 119.69 1759 ILE A O 1
ATOM 11337 N N . ILE A 1 1760 ? 168.574 191.541 176.827 1.00 123.76 1760 ILE A N 1
ATOM 11338 C CA . ILE A 1 1760 ? 169.834 191.872 176.167 1.00 123.76 1760 ILE A CA 1
ATOM 11339 C C . ILE A 1 1760 ? 169.573 193.024 175.206 1.00 123.76 1760 ILE A C 1
ATOM 11340 O O . ILE A 1 1760 ? 168.769 192.878 174.274 1.00 123.76 1760 ILE A O 1
ATOM 11345 N N . PRO A 1 1761 ? 170.216 194.177 175.389 1.00 128.21 1761 PRO A N 1
ATOM 11346 C CA . PRO A 1 1761 ? 169.938 195.322 174.516 1.00 128.21 1761 PRO A CA 1
ATOM 11347 C C . PRO A 1 1761 ? 170.355 195.045 173.081 1.00 128.21 1761 PRO A C 1
ATOM 11348 O O . PRO A 1 1761 ? 171.304 194.303 172.819 1.00 128.21 1761 PRO A O 1
ATOM 11352 N N . LYS A 1 1762 ? 169.630 195.662 172.147 1.00 132.72 1762 LYS A N 1
ATOM 11353 C CA . LYS A 1 1762 ? 169.907 195.526 170.719 1.00 132.72 1762 LYS A CA 1
ATOM 11354 C C . LYS A 1 1762 ? 169.951 194.057 170.314 1.00 132.72 1762 LYS A C 1
ATOM 11355 O O . LYS A 1 1762 ? 170.930 193.571 169.747 1.00 132.72 1762 LYS A O 1
ATOM 11361 N N . ILE A 1 1763 ? 168.879 193.337 170.637 1.00 133.33 1763 ILE A N 1
ATOM 11362 C CA . ILE A 1 1763 ? 168.814 191.912 170.345 1.00 133.33 1763 ILE A CA 1
ATOM 11363 C C . ILE A 1 1763 ? 167.981 191.693 169.092 1.00 133.33 1763 ILE A C 1
ATOM 11364 O O . ILE A 1 1763 ? 168.254 190.777 168.311 1.00 133.33 1763 ILE A O 1
ATOM 11369 N N . ASP A 1 1764 ? 166.968 192.533 168.880 1.00 134.40 1764 ASP A N 1
ATOM 11370 C CA . ASP A 1 1764 ? 166.127 192.358 167.702 1.00 134.40 1764 ASP A CA 1
ATOM 11371 C C . ASP A 1 1764 ? 166.910 192.627 166.425 1.00 134.40 1764 ASP A C 1
ATOM 11372 O O . ASP A 1 1764 ? 166.815 191.862 165.460 1.00 134.40 1764 ASP A O 1
ATOM 11377 N N . LYS A 1 1765 ? 167.687 193.710 166.398 1.00 137.43 1765 LYS A N 1
ATOM 11378 C CA . LYS A 1 1765 ? 168.567 193.942 165.261 1.00 137.43 1765 LYS A CA 1
ATOM 11379 C C . LYS A 1 1765 ? 169.667 192.892 165.203 1.00 137.43 1765 LYS A C 1
ATOM 11380 O O . LYS A 1 1765 ? 170.004 192.397 164.124 1.00 137.43 1765 LYS A O 1
ATOM 11386 N N . PHE A 1 1766 ? 170.224 192.528 166.359 1.00 139.79 1766 PHE A N 1
ATOM 11387 C CA . PHE A 1 1766 ? 171.239 191.482 166.393 1.00 139.79 1766 PHE A CA 1
ATOM 11388 C C . PHE A 1 1766 ? 170.678 190.152 165.908 1.00 139.79 1766 PHE A C 1
ATOM 11389 O O . PHE A 1 1766 ? 171.352 189.418 165.180 1.00 139.79 1766 PHE A O 1
ATOM 11397 N N . HIS A 1 1767 ? 169.445 189.823 166.301 1.00 137.08 1767 HIS A N 1
ATOM 11398 C CA . HIS A 1 1767 ? 168.841 188.565 165.873 1.00 137.08 1767 HIS A CA 1
ATOM 11399 C C . HIS A 1 1767 ? 168.396 188.618 164.417 1.00 137.08 1767 HIS A C 1
ATOM 11400 O O . HIS A 1 1767 ? 168.546 187.633 163.686 1.00 137.08 1767 HIS A O 1
ATOM 11407 N N . SER A 1 1768 ? 167.856 189.752 163.972 1.00 140.87 1768 SER A N 1
ATOM 11408 C CA . SER A 1 1768 ? 167.300 189.827 162.626 1.00 140.87 1768 SER A CA 1
ATOM 11409 C C . SER A 1 1768 ? 168.353 190.046 161.546 1.00 140.87 1768 SER A C 1
ATOM 11410 O O . SER A 1 1768 ? 168.022 189.939 160.361 1.00 140.87 1768 SER A O 1
ATOM 11413 N N . ILE A 1 1769 ? 169.598 190.361 161.912 1.00 143.63 1769 ILE A N 1
ATOM 11414 C CA . ILE A 1 1769 ? 170.656 190.445 160.908 1.00 143.63 1769 ILE A CA 1
ATOM 11415 C C . ILE A 1 1769 ? 170.914 189.075 160.293 1.00 143.63 1769 ILE A C 1
ATOM 11416 O O . ILE A 1 1769 ? 170.900 188.916 159.068 1.00 143.63 1769 ILE A O 1
ATOM 11421 N N . MET A 1 1770 ? 171.129 188.059 161.132 1.00 144.65 1770 MET A N 1
ATOM 11422 C CA . MET A 1 1770 ? 171.281 186.704 160.615 1.00 144.65 1770 MET A CA 1
ATOM 11423 C C . MET A 1 1770 ? 169.960 186.110 160.147 1.00 144.65 1770 MET A C 1
ATOM 11424 O O . MET A 1 1770 ? 169.970 185.110 159.424 1.00 144.65 1770 MET A O 1
ATOM 11429 N N . LEU A 1 1771 ? 168.828 186.696 160.535 1.00 140.61 1771 LEU A N 1
ATOM 11430 C CA . LEU A 1 1771 ? 167.565 186.265 159.950 1.00 140.61 1771 LEU A CA 1
ATOM 11431 C C . LEU A 1 1771 ? 167.439 186.672 158.492 1.00 140.61 1771 LEU A C 1
ATOM 11432 O O . LEU A 1 1771 ? 166.525 186.197 157.810 1.00 140.61 1771 LEU A O 1
ATOM 11437 N N . PHE A 1 1772 ? 168.321 187.545 158.005 1.00 146.94 1772 PHE A N 1
ATOM 11438 C CA . PHE A 1 1772 ? 168.306 187.951 156.607 1.00 146.94 1772 PHE A CA 1
ATOM 11439 C C . PHE A 1 1772 ? 169.678 188.010 155.954 1.00 146.94 1772 PHE A C 1
ATOM 11440 O O . PHE A 1 1772 ? 169.740 188.264 154.750 1.00 146.94 1772 PHE A O 1
ATOM 11448 N N . TRP A 1 1773 ? 170.775 187.818 156.688 1.00 150.54 1773 TRP A N 1
ATOM 11449 C CA . TRP A 1 1773 ? 172.087 187.833 156.050 1.00 150.54 1773 TRP A CA 1
ATOM 11450 C C . TRP A 1 1773 ? 172.408 186.484 155.421 1.00 150.54 1773 TRP A C 1
ATOM 11451 O O . TRP A 1 1773 ? 172.913 186.417 154.294 1.00 150.54 1773 TRP A O 1
ATOM 11462 N N . LEU A 1 1774 ? 172.129 185.394 156.138 1.00 150.14 1774 LEU A N 1
ATOM 11463 C CA . LEU A 1 1774 ? 172.361 184.066 155.577 1.00 150.14 1774 LEU A CA 1
ATOM 11464 C C . LEU A 1 1774 ? 171.374 183.764 154.456 1.00 150.14 1774 LEU A C 1
ATOM 11465 O O . LEU A 1 1774 ? 171.754 183.214 153.415 1.00 150.14 1774 LEU A O 1
ATOM 11470 N N . LYS A 1 1775 ? 170.106 184.115 154.654 1.00 149.53 1775 LYS A N 1
ATOM 11471 C CA . LYS A 1 1775 ? 169.060 184.014 153.647 1.00 149.53 1775 LYS A CA 1
ATOM 11472 C C . LYS A 1 1775 ? 169.157 185.247 152.756 1.00 149.53 1775 LYS A C 1
ATOM 11473 O O . LYS A 1 1775 ? 169.860 186.198 153.116 1.00 149.53 1775 LYS A O 1
ATOM 11479 N N . PRO A 1 1776 ? 168.532 185.266 151.578 1.00 149.61 1776 PRO A N 1
ATOM 11480 C CA . PRO A 1 1776 ? 168.307 186.551 150.908 1.00 149.61 1776 PRO A CA 1
ATOM 11481 C C . PRO A 1 1776 ? 167.543 187.502 151.821 1.00 149.61 1776 PRO A C 1
ATOM 11482 O O . PRO A 1 1776 ? 166.601 187.107 152.511 1.00 149.61 1776 PRO A O 1
ATOM 11486 N N . SER A 1 1777 ? 167.961 188.769 151.818 1.00 147.05 1777 SER A N 1
ATOM 11487 C CA . SER A 1 1777 ? 167.511 189.742 152.816 1.00 147.05 1777 SER A CA 1
ATOM 11488 C C . SER A 1 1777 ? 166.250 190.448 152.323 1.00 147.05 1777 SER A C 1
ATOM 11489 O O . SER A 1 1777 ? 166.274 191.588 151.856 1.00 147.05 1777 SER A O 1
ATOM 11492 N N . ARG A 1 1778 ? 165.124 189.750 152.445 1.00 145.44 1778 ARG A N 1
ATOM 11493 C CA . ARG A 1 1778 ? 163.837 190.352 152.124 1.00 145.44 1778 ARG A CA 1
ATOM 11494 C C . ARG A 1 1778 ? 163.451 191.352 153.208 1.00 145.44 1778 ARG A C 1
ATOM 11495 O O . ARG A 1 1778 ? 163.590 191.072 154.402 1.00 145.44 1778 ARG A O 1
ATOM 11503 N N . GLN A 1 1779 ? 162.972 192.522 152.793 1.00 145.67 1779 GLN A N 1
ATOM 11504 C CA . GLN A 1 1779 ? 162.703 193.630 153.702 1.00 145.67 1779 GLN A CA 1
ATOM 11505 C C . GLN A 1 1779 ? 161.210 193.927 153.739 1.00 145.67 1779 GLN A C 1
ATOM 11506 O O . GLN A 1 1779 ? 160.578 194.091 152.690 1.00 145.67 1779 GLN A O 1
ATOM 11512 N N . ILE A 1 1780 ? 160.658 194.005 154.946 1.00 144.02 1780 ILE A N 1
ATOM 11513 C CA . ILE A 1 1780 ? 159.270 194.393 155.168 1.00 144.02 1780 ILE A CA 1
ATOM 11514 C C . ILE A 1 1780 ? 159.261 195.804 155.740 1.00 144.02 1780 ILE A C 1
ATOM 11515 O O . ILE A 1 1780 ? 160.018 196.107 156.671 1.00 144.02 1780 ILE A O 1
ATOM 11520 N N . ARG A 1 1781 ? 158.413 196.663 155.183 1.00 141.63 1781 ARG A N 1
ATOM 11521 C CA . ARG A 1 1781 ? 158.435 198.077 155.534 1.00 141.63 1781 ARG A CA 1
ATOM 11522 C C . ARG A 1 1781 ? 158.148 198.261 157.022 1.00 141.63 1781 ARG A C 1
ATOM 11523 O O . ARG A 1 1781 ? 157.196 197.664 157.543 1.00 141.63 1781 ARG A O 1
ATOM 11531 N N . PRO A 1 1782 ? 158.940 199.057 157.735 1.00 144.67 1782 PRO A N 1
ATOM 11532 C CA . PRO A 1 1782 ? 158.703 199.257 159.169 1.00 144.67 1782 PRO A CA 1
ATOM 11533 C C . PRO A 1 1782 ? 157.410 200.015 159.405 1.00 144.67 1782 PRO A C 1
ATOM 11534 O O . PRO A 1 1782 ? 157.215 201.113 158.863 1.00 144.67 1782 PRO A O 1
ATOM 11538 N N . PRO A 1 1783 ? 156.506 199.465 160.210 1.00 144.76 1783 PRO A N 1
ATOM 11539 C CA . PRO A 1 1783 ? 155.216 200.125 160.430 1.00 144.76 1783 PRO A CA 1
ATOM 11540 C C . PRO A 1 1783 ? 155.370 201.436 161.182 1.00 144.76 1783 PRO A C 1
ATOM 11541 O O . PRO A 1 1783 ? 156.292 201.622 161.980 1.00 144.76 1783 PRO A O 1
ATOM 11545 N N . ILE A 1 1784 ? 154.448 202.356 160.909 1.00 143.54 1784 ILE A N 1
ATOM 11546 C CA . ILE A 1 1784 ? 154.394 203.649 161.579 1.00 143.54 1784 ILE A CA 1
ATOM 11547 C C . ILE A 1 1784 ? 153.000 203.810 162.165 1.00 143.54 1784 ILE A C 1
ATOM 11548 O O . ILE A 1 1784 ? 152.007 203.781 161.429 1.00 143.54 1784 ILE A O 1
ATOM 11553 N N . TYR A 1 1785 ? 152.924 203.975 163.479 1.00 139.81 1785 TYR A N 1
ATOM 11554 C CA . TYR A 1 1785 ? 151.658 204.077 164.186 1.00 139.81 1785 TYR A CA 1
ATOM 11555 C C . TYR A 1 1785 ? 151.323 205.533 164.475 1.00 139.81 1785 TYR A C 1
ATOM 11556 O O . TYR A 1 1785 ? 152.191 206.409 164.479 1.00 139.81 1785 TYR A O 1
ATOM 11565 N N . SER A 1 1786 ? 150.040 205.781 164.716 1.00 138.59 1786 SER A N 1
ATOM 11566 C CA . SER A 1 1786 ? 149.604 207.118 165.078 1.00 138.59 1786 SER A CA 1
ATOM 11567 C C . SER A 1 1786 ? 150.191 207.521 166.427 1.00 138.59 1786 SER A C 1
ATOM 11568 O O . SER A 1 1786 ? 150.401 206.693 167.317 1.00 138.59 1786 SER A O 1
ATOM 11571 N N . LEU A 1 1787 ? 150.464 208.817 166.569 1.00 137.61 1787 LEU A N 1
ATOM 11572 C CA . LEU A 1 1787 ? 150.952 209.341 167.836 1.00 137.61 1787 LEU A CA 1
ATOM 11573 C C . LEU A 1 1787 ? 149.890 209.311 168.925 1.00 137.61 1787 LEU A C 1
ATOM 11574 O O . LEU A 1 1787 ? 150.223 209.505 170.099 1.00 137.61 1787 LEU A O 1
ATOM 11579 N N . LYS A 1 1788 ? 148.627 209.083 168.563 1.00 136.97 1788 LYS A N 1
ATOM 11580 C CA . LYS A 1 1788 ? 147.599 208.817 169.561 1.00 136.97 1788 LYS A CA 1
ATOM 11581 C C . LYS A 1 1788 ? 147.579 207.343 169.947 1.00 136.97 1788 LYS A C 1
ATOM 11582 O O . LYS A 1 1788 ? 147.420 207.008 171.126 1.00 136.97 1788 LYS A O 1
ATOM 11588 N N . GLN A 1 1789 ? 147.741 206.450 168.967 1.00 136.05 1789 GLN A N 1
ATOM 11589 C CA . GLN A 1 1789 ? 147.793 205.022 169.262 1.00 136.05 1789 GLN A CA 1
ATOM 11590 C C . GLN A 1 1789 ? 149.071 204.647 169.999 1.00 136.05 1789 GLN A C 1
ATOM 11591 O O . GLN A 1 1789 ? 149.085 203.666 170.750 1.00 136.05 1789 GLN A O 1
ATOM 11597 N N . THR A 1 1790 ? 150.150 205.408 169.795 1.00 134.25 1790 THR A N 1
ATOM 11598 C CA . THR A 1 1790 ? 151.402 205.125 170.489 1.00 134.25 1790 THR A CA 1
ATOM 11599 C C . THR A 1 1790 ? 151.249 205.297 171.994 1.00 134.25 1790 THR A C 1
ATOM 11600 O O . THR A 1 1790 ? 151.791 204.507 172.775 1.00 134.25 1790 THR A O 1
ATOM 11604 N N . ARG A 1 1791 ? 150.512 206.325 172.422 1.00 133.08 1791 ARG A N 1
ATOM 11605 C CA . ARG A 1 1791 ? 150.219 206.478 173.843 1.00 133.08 1791 ARG A CA 1
ATOM 11606 C C . ARG A 1 1791 ? 149.481 205.265 174.390 1.00 133.08 1791 ARG A C 1
ATOM 11607 O O . ARG A 1 1791 ? 149.656 204.905 175.558 1.00 133.08 1791 ARG A O 1
ATOM 11615 N N . LEU A 1 1792 ? 148.647 204.629 173.566 1.00 131.62 1792 LEU A N 1
ATOM 11616 C CA . LEU A 1 1792 ? 148.014 203.379 173.965 1.00 131.62 1792 LEU A CA 1
ATOM 11617 C C . LEU A 1 1792 ? 148.992 202.213 173.895 1.00 131.62 1792 LEU A C 1
ATOM 11618 O O . LEU A 1 1792 ? 148.904 201.277 174.697 1.00 131.62 1792 LEU A O 1
ATOM 11623 N N . ARG A 1 1793 ? 149.917 202.247 172.933 1.00 130.66 1793 ARG A N 1
ATOM 11624 C CA . ARG A 1 1793 ? 150.923 201.195 172.831 1.00 130.66 1793 ARG A CA 1
ATOM 11625 C C . ARG A 1 1793 ? 151.797 201.157 174.075 1.00 130.66 1793 ARG A C 1
ATOM 11626 O O . ARG A 1 1793 ? 152.083 200.084 174.612 1.00 130.66 1793 ARG A O 1
ATOM 11634 N N . LYS A 1 1794 ? 152.225 202.328 174.551 1.00 128.22 1794 LYS A N 1
ATOM 11635 C CA . LYS A 1 1794 ? 153.036 202.384 175.761 1.00 128.22 1794 LYS A CA 1
ATOM 11636 C C . LYS A 1 1794 ? 152.287 201.802 176.951 1.00 128.22 1794 LYS A C 1
ATOM 11637 O O . LYS A 1 1794 ? 152.846 201.022 177.729 1.00 128.22 1794 LYS A O 1
ATOM 11643 N N . ARG A 1 1795 ? 151.016 202.167 177.110 1.00 126.45 1795 ARG A N 1
ATOM 11644 C CA . ARG A 1 1795 ? 150.241 201.657 178.235 1.00 126.45 1795 ARG A CA 1
ATOM 11645 C C . ARG A 1 1795 ? 150.109 200.141 178.170 1.00 126.45 1795 ARG A C 1
ATOM 11646 O O . ARG A 1 1795 ? 150.445 199.431 179.124 1.00 126.45 1795 ARG A O 1
ATOM 11654 N N . MET A 1 1796 ? 149.647 199.625 177.030 1.00 124.61 1796 MET A N 1
ATOM 11655 C CA . MET A 1 1796 ? 149.284 198.215 176.950 1.00 124.61 1796 MET A CA 1
ATOM 11656 C C . MET A 1 1796 ? 150.511 197.311 176.919 1.00 124.61 1796 MET A C 1
ATOM 11657 O O . MET A 1 1796 ? 150.458 196.188 177.428 1.00 124.61 1796 MET A O 1
ATOM 11662 N N . VAL A 1 1797 ? 151.618 197.774 176.334 1.00 122.64 1797 VAL A N 1
ATOM 11663 C CA . VAL A 1 1797 ? 152.847 196.987 176.378 1.00 122.64 1797 VAL A CA 1
ATOM 11664 C C . VAL A 1 1797 ? 153.375 196.901 177.801 1.00 122.64 1797 VAL A C 1
ATOM 11665 O O . VAL A 1 1797 ? 154.050 195.931 178.159 1.00 122.64 1797 VAL A O 1
ATOM 11669 N N . LYS A 1 1798 ? 153.099 197.906 178.627 1.00 121.43 1798 LYS A N 1
ATOM 11670 C CA . LYS A 1 1798 ? 153.460 197.872 180.034 1.00 121.43 1798 LYS A CA 1
ATOM 11671 C C . LYS A 1 1798 ? 152.305 197.434 180.924 1.00 121.43 1798 LYS A C 1
ATOM 11672 O O . LYS A 1 1798 ? 152.502 197.263 182.131 1.00 121.43 1798 LYS A O 1
ATOM 11678 N N . LYS A 1 1799 ? 151.110 197.255 180.360 1.00 119.27 1799 LYS A N 1
ATOM 11679 C CA . LYS A 1 1799 ? 150.013 196.655 181.112 1.00 119.27 1799 LYS A CA 1
ATOM 11680 C C . LYS A 1 1799 ? 150.232 195.160 181.280 1.00 119.27 1799 LYS A C 1
ATOM 11681 O O . LYS A 1 1799 ? 150.375 194.661 182.401 1.00 119.27 1799 LYS A O 1
ATOM 11687 N N . TYR A 1 1800 ? 150.273 194.426 180.165 1.00 116.76 1800 TYR A N 1
ATOM 11688 C CA . TYR A 1 1800 ? 150.455 192.982 180.215 1.00 116.76 1800 TYR A CA 1
ATOM 11689 C C . TYR A 1 1800 ? 151.902 192.577 180.441 1.00 116.76 1800 TYR A C 1
ATOM 11690 O O . TYR A 1 1800 ? 152.170 191.388 180.631 1.00 116.76 1800 TYR A O 1
ATOM 11699 N N . CYS A 1 1801 ? 152.840 193.521 180.413 1.00 113.53 1801 CYS A N 1
ATOM 11700 C CA . CYS A 1 1801 ? 154.176 193.219 180.907 1.00 113.53 1801 CYS A CA 1
ATOM 11701 C C . CYS A 1 1801 ? 154.146 192.930 182.397 1.00 113.53 1801 CYS A C 1
ATOM 11702 O O . CYS A 1 1801 ? 154.888 192.068 182.877 1.00 113.53 1801 CYS A O 1
ATOM 11705 N N . SER A 1 1802 ? 153.291 193.630 183.139 1.00 111.53 1802 SER A N 1
ATOM 11706 C CA . SER A 1 1802 ? 153.156 193.413 184.571 1.00 111.53 1802 SER A CA 1
ATOM 11707 C C . SER A 1 1802 ? 152.363 192.159 184.904 1.00 111.53 1802 SER A C 1
ATOM 11708 O O . SER A 1 1802 ? 152.335 191.756 186.071 1.00 111.53 1802 SER A O 1
ATOM 11711 N N . LEU A 1 1803 ? 151.721 191.541 183.917 1.00 107.46 1803 LEU A N 1
ATOM 11712 C CA . LEU A 1 1803 ? 151.032 190.272 184.101 1.00 107.46 1803 LEU A CA 1
ATOM 11713 C C . LEU A 1 1803 ? 151.905 189.084 183.730 1.00 107.46 1803 LEU A C 1
ATOM 11714 O O . LEU A 1 1803 ? 151.851 188.048 184.397 1.00 107.46 1803 LEU A O 1
ATOM 11719 N N . TYR A 1 1804 ? 152.710 189.217 182.677 1.00 106.67 1804 TYR A N 1
ATOM 11720 C CA . TYR A 1 1804 ? 153.675 188.180 182.335 1.00 106.67 1804 TYR A CA 1
ATOM 11721 C C . TYR A 1 1804 ? 154.711 188.022 183.441 1.00 106.67 1804 TYR A C 1
ATOM 11722 O O . TYR A 1 1804 ? 155.123 186.903 183.761 1.00 106.67 1804 TYR A O 1
ATOM 11731 N N . PHE A 1 1805 ? 155.140 189.132 184.038 1.00 106.67 1805 PHE A N 1
ATOM 11732 C CA . PHE A 1 1805 ? 156.070 189.073 185.157 1.00 106.67 1805 PHE A CA 1
ATOM 11733 C C . PHE A 1 1805 ? 155.435 188.520 186.422 1.00 106.67 1805 PHE A C 1
ATOM 11734 O O . PHE A 1 1805 ? 156.165 188.139 187.342 1.00 106.67 1805 PHE A O 1
ATOM 11742 N N . LEU A 1 1806 ? 154.108 188.474 186.500 1.00 102.71 1806 LEU A N 1
ATOM 11743 C CA . LEU A 1 1806 ? 153.431 187.952 187.679 1.00 102.71 1806 LEU A CA 1
ATOM 11744 C C . LEU A 1 1806 ? 153.052 186.485 187.546 1.00 102.71 1806 LEU A C 1
ATOM 11745 O O . LEU A 1 1806 ? 153.115 185.747 188.532 1.00 102.71 1806 LEU A O 1
ATOM 11750 N N . VAL A 1 1807 ? 152.661 186.036 186.353 1.00 100.24 1807 VAL A N 1
ATOM 11751 C CA . VAL A 1 1807 ? 152.512 184.601 186.134 1.00 100.24 1807 VAL A CA 1
ATOM 11752 C C . VAL A 1 1807 ? 153.860 183.907 186.275 1.00 100.24 1807 VAL A C 1
ATOM 11753 O O . VAL A 1 1807 ? 153.949 182.794 186.805 1.00 100.24 1807 VAL A O 1
ATOM 11757 N N . LEU A 1 1808 ? 154.930 184.552 185.809 1.00 98.04 1808 LEU A N 1
ATOM 11758 C CA . LEU A 1 1808 ? 156.267 184.035 186.065 1.00 98.04 1808 LEU A CA 1
ATOM 11759 C C . LEU A 1 1808 ? 156.605 184.055 187.547 1.00 98.04 1808 LEU A C 1
ATOM 11760 O O . LEU A 1 1808 ? 157.416 183.243 187.997 1.00 98.04 1808 LEU A O 1
ATOM 11765 N N . ALA A 1 1809 ? 156.015 184.972 188.311 1.00 97.91 1809 ALA A N 1
ATOM 11766 C CA . ALA A 1 1809 ? 156.228 185.001 189.751 1.00 97.91 1809 ALA A CA 1
ATOM 11767 C C . ALA A 1 1809 ? 155.400 183.955 190.481 1.00 97.91 1809 ALA A C 1
ATOM 11768 O O . ALA A 1 1809 ? 155.714 183.621 191.628 1.00 97.91 1809 ALA A O 1
ATOM 11770 N N . ILE A 1 1810 ? 154.349 183.440 189.849 1.00 97.74 1810 ILE A N 1
ATOM 11771 C CA . ILE A 1 1810 ? 153.582 182.355 190.445 1.00 97.74 1810 ILE A CA 1
ATOM 11772 C C . ILE A 1 1810 ? 154.159 181.010 190.032 1.00 97.74 1810 ILE A C 1
ATOM 11773 O O . ILE A 1 1810 ? 154.267 180.092 190.851 1.00 97.74 1810 ILE A O 1
ATOM 11778 N N . PHE A 1 1811 ? 154.548 180.873 188.764 1.00 95.40 1811 PHE A N 1
ATOM 11779 C CA . PHE A 1 1811 ? 155.205 179.649 188.324 1.00 95.40 1811 PHE A CA 1
ATOM 11780 C C . PHE A 1 1811 ? 156.521 179.447 189.056 1.00 95.40 1811 PHE A C 1
ATOM 11781 O O . PHE A 1 1811 ? 156.862 178.323 189.435 1.00 95.40 1811 PHE A O 1
ATOM 11789 N N . ALA A 1 1812 ? 157.282 180.522 189.257 1.00 92.42 1812 ALA A N 1
ATOM 11790 C CA . ALA A 1 1812 ? 158.512 180.413 190.028 1.00 92.42 1812 ALA A CA 1
ATOM 11791 C C . ALA A 1 1812 ? 158.214 180.071 191.478 1.00 92.42 1812 ALA A C 1
ATOM 11792 O O . ALA A 1 1812 ? 158.767 179.113 192.024 1.00 92.42 1812 ALA A O 1
ATOM 11794 N N . GLY A 1 1813 ? 157.311 180.823 192.109 1.00 93.47 1813 GLY A N 1
ATOM 11795 C CA . GLY A 1 1813 ? 157.033 180.607 193.519 1.00 93.47 1813 GLY A CA 1
ATOM 11796 C C . GLY A 1 1813 ? 156.637 179.181 193.838 1.00 93.47 1813 GLY A C 1
ATOM 11797 O O . GLY A 1 1813 ? 156.919 178.683 194.930 1.00 93.47 1813 GLY A O 1
ATOM 11798 N N . CYS A 1 1814 ? 155.993 178.501 192.888 1.00 91.74 1814 CYS A N 1
ATOM 11799 C CA . CYS A 1 1814 ? 155.710 177.080 193.032 1.00 91.74 1814 CYS A CA 1
ATOM 11800 C C . CYS A 1 1814 ? 156.968 176.223 192.992 1.00 91.74 1814 CYS A C 1
ATOM 11801 O O . CYS A 1 1814 ? 156.924 175.064 193.410 1.00 91.74 1814 CYS A O 1
ATOM 11804 N N . ILE A 1 1815 ? 158.081 176.748 192.494 1.00 89.15 1815 ILE A N 1
ATOM 11805 C CA . ILE A 1 1815 ? 159.320 175.978 192.449 1.00 89.15 1815 ILE A CA 1
ATOM 11806 C C . ILE A 1 1815 ? 160.192 176.268 193.659 1.00 89.15 1815 ILE A C 1
ATOM 11807 O O . ILE A 1 1815 ? 160.666 175.346 194.326 1.00 89.15 1815 ILE A O 1
ATOM 11812 N N . ILE A 1 1816 ? 160.421 177.547 193.975 1.00 90.85 1816 ILE A N 1
ATOM 11813 C CA . ILE A 1 1816 ? 161.195 177.870 195.172 1.00 90.85 1816 ILE A CA 1
ATOM 11814 C C . ILE A 1 1816 ? 160.394 177.645 196.445 1.00 90.85 1816 ILE A C 1
ATOM 11815 O O . ILE A 1 1816 ? 160.961 177.697 197.542 1.00 90.85 1816 ILE A O 1
ATOM 11820 N N . GLY A 1 1817 ? 159.099 177.371 196.339 1.00 90.75 1817 GLY A N 1
ATOM 11821 C CA . GLY A 1 1817 ? 158.294 177.110 197.506 1.00 90.75 1817 GLY A CA 1
ATOM 11822 C C . GLY A 1 1817 ? 158.650 175.800 198.180 1.00 90.75 1817 GLY A C 1
ATOM 11823 O O . GLY A 1 1817 ? 159.235 175.776 199.267 1.00 90.75 1817 GLY A O 1
ATOM 11824 N N . PRO A 1 1818 ? 158.297 174.677 197.547 1.00 88.24 1818 PRO A N 1
ATOM 11825 C CA . PRO A 1 1818 ? 158.706 173.376 198.096 1.00 88.24 1818 PRO A CA 1
ATOM 11826 C C . PRO A 1 1818 ? 160.211 173.173 198.144 1.00 88.24 1818 PRO A C 1
ATOM 11827 O O . PRO A 1 1818 ? 160.686 172.412 198.993 1.00 88.24 1818 PRO A O 1
ATOM 11831 N N . ALA A 1 1819 ? 160.978 173.809 197.257 1.00 89.11 1819 ALA A N 1
ATOM 11832 C CA . ALA A 1 1819 ? 162.429 173.655 197.314 1.00 89.11 1819 ALA A CA 1
ATOM 11833 C C . ALA A 1 1819 ? 162.996 174.224 198.607 1.00 89.11 1819 ALA A C 1
ATOM 11834 O O . ALA A 1 1819 ? 163.872 173.612 199.227 1.00 89.11 1819 ALA A O 1
ATOM 11836 N N . VAL A 1 1820 ? 162.522 175.398 199.025 1.00 91.82 1820 VAL A N 1
ATOM 11837 C CA . VAL A 1 1820 ? 162.946 175.950 200.307 1.00 91.82 1820 VAL A CA 1
ATOM 11838 C C . VAL A 1 1820 ? 162.332 175.182 201.468 1.00 91.82 1820 VAL A C 1
ATOM 11839 O O . VAL A 1 1820 ? 162.934 175.112 202.548 1.00 91.82 1820 VAL A O 1
ATOM 11843 N N . ALA A 1 1821 ? 161.190 174.546 201.258 1.00 93.40 1821 ALA A N 1
ATOM 11844 C CA . ALA A 1 1821 ? 160.502 173.808 202.310 1.00 93.40 1821 ALA A CA 1
ATOM 11845 C C . ALA A 1 1821 ? 161.273 172.597 202.789 1.00 93.40 1821 ALA A C 1
ATOM 11846 O O . ALA A 1 1821 ? 160.703 171.814 203.547 1.00 93.40 1821 ALA A O 1
ATOM 11848 N N . SER A 1 1822 ? 162.524 172.397 202.366 1.00 99.52 1822 SER A N 1
ATOM 11849 C CA . SER A 1 1822 ? 163.348 171.324 202.903 1.00 99.52 1822 SER A CA 1
ATOM 11850 C C . SER A 1 1822 ? 163.674 171.511 204.379 1.00 99.52 1822 SER A C 1
ATOM 11851 O O . SER A 1 1822 ? 164.072 170.542 205.033 1.00 99.52 1822 SER A O 1
ATOM 11854 N N . ALA A 1 1823 ? 163.512 172.718 204.921 1.00 102.69 1823 ALA A N 1
ATOM 11855 C CA . ALA A 1 1823 ? 163.798 172.983 206.331 1.00 102.69 1823 ALA A CA 1
ATOM 11856 C C . ALA A 1 1823 ? 162.662 172.431 207.195 1.00 102.69 1823 ALA A C 1
ATOM 11857 O O . ALA A 1 1823 ? 161.931 173.156 207.873 1.00 102.69 1823 ALA A O 1
ATOM 11859 N N . LYS A 1 1824 ? 162.538 171.105 207.170 1.00 105.36 1824 LYS A N 1
ATOM 11860 C CA . LYS A 1 1824 ? 161.498 170.346 207.865 1.00 105.36 1824 LYS A CA 1
ATOM 11861 C C . LYS A 1 1824 ? 162.111 169.174 208.616 1.00 105.36 1824 LYS A C 1
ATOM 11862 O O . LYS A 1 1824 ? 161.772 168.012 208.389 1.00 105.36 1824 LYS A O 1
ATOM 11868 N N . ILE A 1 1825 ? 163.087 169.480 209.477 1.00 109.75 1825 ILE A N 1
ATOM 11869 C CA . ILE A 1 1825 ? 163.770 168.462 210.277 1.00 109.75 1825 ILE A CA 1
ATOM 11870 C C . ILE A 1 1825 ? 162.780 167.484 210.906 1.00 109.75 1825 ILE A C 1
ATOM 11871 O O . ILE A 1 1825 ? 163.065 166.285 211.019 1.00 109.75 1825 ILE A O 1
ATOM 11876 N N . HIS A 1 1826 ? 161.607 167.968 211.318 1.00 108.94 1826 HIS A N 1
ATOM 11877 C CA . HIS A 1 1826 ? 160.609 167.076 211.901 1.00 108.94 1826 HIS A CA 1
ATOM 11878 C C . HIS A 1 1826 ? 160.228 166.008 210.884 1.00 108.94 1826 HIS A C 1
ATOM 11879 O O . HIS A 1 1826 ? 160.191 166.267 209.679 1.00 108.94 1826 HIS A O 1
ATOM 11886 N N . LYS A 1 1827 ? 159.929 164.805 211.379 1.00 104.09 1827 LYS A N 1
ATOM 11887 C CA . LYS A 1 1827 ? 160.144 163.599 210.585 1.00 104.09 1827 LYS A CA 1
ATOM 11888 C C . LYS A 1 1827 ? 159.453 163.640 209.230 1.00 104.09 1827 LYS A C 1
ATOM 11889 O O . LYS A 1 1827 ? 160.119 163.870 208.219 1.00 104.09 1827 LYS A O 1
ATOM 11895 N N . HIS A 1 1828 ? 158.130 163.523 209.188 1.00 95.79 1828 HIS A N 1
ATOM 11896 C CA . HIS A 1 1828 ? 157.483 163.596 207.887 1.00 95.79 1828 HIS A CA 1
ATOM 11897 C C . HIS A 1 1828 ? 155.984 163.680 208.088 1.00 95.79 1828 HIS A C 1
ATOM 11898 O O . HIS A 1 1828 ? 155.452 163.230 209.105 1.00 95.79 1828 HIS A O 1
ATOM 11905 N N . ILE A 1 1829 ? 155.319 164.269 207.095 1.00 92.46 1829 ILE A N 1
ATOM 11906 C CA . ILE A 1 1829 ? 153.896 164.551 207.194 1.00 92.46 1829 ILE A CA 1
ATOM 11907 C C . ILE A 1 1829 ? 153.128 163.254 207.377 1.00 92.46 1829 ILE A C 1
ATOM 11908 O O . ILE A 1 1829 ? 153.351 162.271 206.662 1.00 92.46 1829 ILE A O 1
ATOM 11913 N N . GLY A 1 1830 ? 152.221 163.242 208.344 1.00 95.81 1830 GLY A N 1
ATOM 11914 C CA . GLY A 1 1830 ? 151.397 162.076 208.567 1.00 95.81 1830 GLY A CA 1
ATOM 11915 C C . GLY A 1 1830 ? 152.159 160.888 209.113 1.00 95.81 1830 GLY A C 1
ATOM 11916 O O . GLY A 1 1830 ? 152.315 159.872 208.433 1.00 95.81 1830 GLY A O 1
ATOM 11917 N N . ASP A 1 1831 ? 152.651 161.006 210.340 1.00 99.39 1831 ASP A N 1
ATOM 11918 C CA . ASP A 1 1831 ? 153.366 159.909 210.973 1.00 99.39 1831 ASP A CA 1
ATOM 11919 C C . ASP A 1 1831 ? 152.434 158.930 211.677 1.00 99.39 1831 ASP A C 1
ATOM 11920 O O . ASP A 1 1831 ? 152.892 157.880 212.139 1.00 99.39 1831 ASP A O 1
ATOM 11925 N N . SER A 1 1832 ? 151.135 159.223 211.737 1.00 100.12 1832 SER A N 1
ATOM 11926 C CA . SER A 1 1832 ? 150.212 158.446 212.554 1.00 100.12 1832 SER A CA 1
ATOM 11927 C C . SER A 1 1832 ? 149.083 157.801 211.760 1.00 100.12 1832 SER A C 1
ATOM 11928 O O . SER A 1 1832 ? 148.106 157.344 212.364 1.00 100.12 1832 SER A O 1
ATOM 11931 N N . LEU A 1 1833 ? 149.172 157.748 210.435 1.00 97.55 1833 LEU A N 1
ATOM 11932 C CA . LEU A 1 1833 ? 148.132 157.039 209.708 1.00 97.55 1833 LEU A CA 1
ATOM 11933 C C . LEU A 1 1833 ? 148.423 155.543 209.692 1.00 97.55 1833 LEU A C 1
ATOM 11934 O O . LEU A 1 1833 ? 149.563 155.100 209.843 1.00 97.55 1833 LEU A O 1
ATOM 11939 N N . ASP A 1 1834 ? 147.366 154.761 209.504 1.00 98.32 1834 ASP A N 1
ATOM 11940 C CA . ASP A 1 1834 ? 147.468 153.312 209.529 1.00 98.32 1834 ASP A CA 1
ATOM 11941 C C . ASP A 1 1834 ? 146.581 152.720 208.448 1.00 98.32 1834 ASP A C 1
ATOM 11942 O O . ASP A 1 1834 ? 145.478 153.214 208.197 1.00 98.32 1834 ASP A O 1
ATOM 11947 N N . GLY A 1 1835 ? 147.066 151.657 207.815 1.00 92.01 1835 GLY A N 1
ATOM 11948 C CA . GLY A 1 1835 ? 146.287 150.954 206.819 1.00 92.01 1835 GLY A CA 1
ATOM 11949 C C . GLY A 1 1835 ? 146.637 151.344 205.402 1.00 92.01 1835 GLY A C 1
ATOM 11950 O O . GLY A 1 1835 ? 147.799 151.628 205.100 1.00 92.01 1835 GLY A O 1
ATOM 11951 N N . VAL A 1 1836 ? 145.631 151.379 204.527 1.00 91.27 1836 VAL A N 1
ATOM 11952 C CA . VAL A 1 1836 ? 145.835 151.722 203.129 1.00 91.27 1836 VAL A CA 1
ATOM 11953 C C . VAL A 1 1836 ? 146.431 153.105 202.952 1.00 91.27 1836 VAL A C 1
ATOM 11954 O O . VAL A 1 1836 ? 146.785 153.480 201.832 1.00 91.27 1836 VAL A O 1
ATOM 11958 N N . VAL A 1 1837 ? 146.543 153.874 204.031 1.00 91.19 1837 VAL A N 1
ATOM 11959 C CA . VAL A 1 1837 ? 147.046 155.238 203.983 1.00 91.19 1837 VAL A CA 1
ATOM 11960 C C . VAL A 1 1837 ? 148.282 155.435 204.850 1.00 91.19 1837 VAL A C 1
ATOM 11961 O O . VAL A 1 1837 ? 148.832 156.538 204.881 1.00 91.19 1837 VAL A O 1
ATOM 11965 N N . HIS A 1 1838 ? 148.747 154.398 205.544 1.00 90.47 1838 HIS A N 1
ATOM 11966 C CA . HIS A 1 1838 ? 150.000 154.502 206.278 1.00 90.47 1838 HIS A CA 1
ATOM 11967 C C . HIS A 1 1838 ? 151.143 154.773 205.316 1.00 90.47 1838 HIS A C 1
ATOM 11968 O O . HIS A 1 1838 ? 151.193 154.216 204.217 1.00 90.47 1838 HIS A O 1
ATOM 11975 N N . ASN A 1 1839 ? 152.063 155.636 205.738 1.00 83.46 1839 ASN A N 1
ATOM 11976 C CA . ASN A 1 1839 ? 153.222 156.005 204.933 1.00 83.46 1839 ASN A CA 1
ATOM 11977 C C . ASN A 1 1839 ? 152.809 156.598 203.591 1.00 83.46 1839 ASN A C 1
ATOM 11978 O O . ASN A 1 1839 ? 153.473 156.383 202.577 1.00 83.46 1839 ASN A O 1
ATOM 11983 N N . LEU A 1 1840 ? 151.703 157.347 203.573 1.00 81.41 1840 LEU A N 1
ATOM 11984 C CA . LEU A 1 1840 ? 151.302 158.042 202.357 1.00 81.41 1840 LEU A CA 1
ATOM 11985 C C . LEU A 1 1840 ? 152.356 159.045 201.923 1.00 81.41 1840 LEU A C 1
ATOM 11986 O O . LEU A 1 1840 ? 152.485 159.336 200.731 1.00 81.41 1840 LEU A O 1
ATOM 11991 N N . PHE A 1 1841 ? 153.113 159.577 202.873 1.00 81.27 1841 PHE A N 1
ATOM 11992 C CA . PHE A 1 1841 ? 154.224 160.473 202.599 1.00 81.27 1841 PHE A CA 1
ATOM 11993 C C . PHE A 1 1841 ? 155.519 159.698 202.779 1.00 81.27 1841 PHE A C 1
ATOM 11994 O O . PHE A 1 1841 ? 155.707 159.032 203.800 1.00 81.27 1841 PHE A O 1
ATOM 12002 N N . GLN A 1 1842 ? 156.403 159.792 201.795 1.00 75.02 1842 GLN A N 1
ATOM 12003 C CA . GLN A 1 1842 ? 157.604 158.974 201.790 1.00 75.02 1842 GLN A CA 1
ATOM 12004 C C . GLN A 1 1842 ? 158.447 159.263 203.030 1.00 75.02 1842 GLN A C 1
ATOM 12005 O O . GLN A 1 1842 ? 158.559 160.421 203.446 1.00 75.02 1842 GLN A O 1
ATOM 12011 N N . PRO A 1 1843 ? 159.035 158.245 203.652 1.00 76.81 1843 PRO A N 1
ATOM 12012 C CA . PRO A 1 1843 ? 159.871 158.481 204.831 1.00 76.81 1843 PRO A CA 1
ATOM 12013 C C . PRO A 1 1843 ? 161.146 159.218 204.465 1.00 76.81 1843 PRO A C 1
ATOM 12014 O O . PRO A 1 1843 ? 161.527 159.336 203.301 1.00 76.81 1843 PRO A O 1
ATOM 12018 N N . ILE A 1 1844 ? 161.811 159.725 205.500 1.00 83.27 1844 ILE A N 1
ATOM 12019 C CA . ILE A 1 1844 ? 163.109 160.361 205.377 1.00 83.27 1844 ILE A CA 1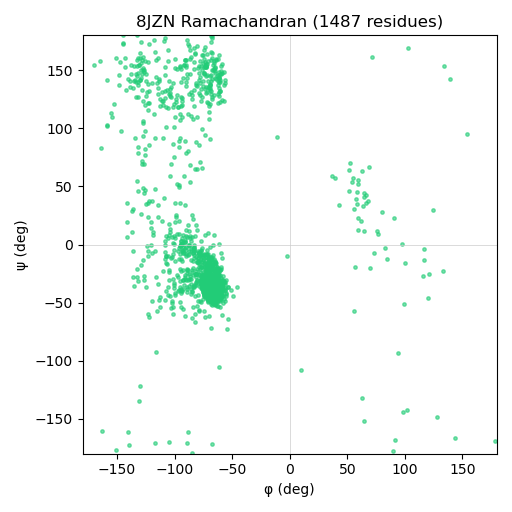
ATOM 12020 C C . ILE A 1 1844 ? 164.028 159.791 206.450 1.00 83.27 1844 ILE A C 1
ATOM 12021 O O . ILE A 1 1844 ? 163.633 158.937 207.242 1.00 83.27 1844 ILE A O 1
ATOM 12026 N N . ASN A 1 1845 ? 165.267 160.279 206.465 1.00 85.97 1845 ASN A N 1
ATOM 12027 C CA . ASN A 1 1845 ? 166.333 159.855 207.364 1.00 85.97 1845 ASN A CA 1
ATOM 12028 C C . ASN A 1 1845 ? 166.737 158.404 207.124 1.00 85.97 1845 ASN A C 1
ATOM 12029 O O . ASN A 1 1845 ? 167.477 157.836 207.936 1.00 85.97 1845 ASN A O 1
ATOM 12034 N N . THR A 1 1846 ? 166.284 157.787 206.034 1.00 83.73 1846 THR A N 1
ATOM 12035 C CA . THR A 1 1846 ? 166.578 156.391 205.728 1.00 83.73 1846 THR A CA 1
ATOM 12036 C C . THR A 1 1846 ? 167.725 156.337 204.726 1.00 83.73 1846 THR A C 1
ATOM 12037 O O . THR A 1 1846 ? 167.631 156.909 203.636 1.00 83.73 1846 THR A O 1
ATOM 12041 N N . THR A 1 1847 ? 168.803 155.649 205.088 1.00 84.07 1847 THR A N 1
ATOM 12042 C CA . THR A 1 1847 ? 169.963 155.489 204.219 1.00 84.07 1847 THR A CA 1
ATOM 12043 C C . THR A 1 1847 ? 169.866 154.150 203.502 1.00 84.07 1847 THR A C 1
ATOM 12044 O O . THR A 1 1847 ? 169.855 153.099 204.149 1.00 84.07 1847 THR A O 1
ATOM 12048 N N . ASN A 1 1848 ? 169.792 154.188 202.176 1.00 78.88 1848 ASN A N 1
ATOM 12049 C CA . ASN A 1 1848 ? 169.680 152.958 201.397 1.00 78.88 1848 ASN A CA 1
ATOM 12050 C C . ASN A 1 1848 ? 171.034 152.476 200.885 1.00 78.88 1848 ASN A C 1
ATOM 12051 O O . ASN A 1 1848 ? 171.215 152.176 199.709 1.00 78.88 1848 ASN A O 1
ATOM 12056 N N . ASN A 1 1849 ? 172.002 152.375 201.786 1.00 83.20 1849 ASN A N 1
ATOM 12057 C CA . ASN A 1 1849 ? 173.301 151.789 201.477 1.00 83.20 1849 ASN A CA 1
ATOM 12058 C C . ASN A 1 1849 ? 173.493 150.636 202.454 1.00 83.20 1849 ASN A C 1
ATOM 12059 O O . ASN A 1 1849 ? 174.111 150.794 203.508 1.00 83.20 1849 ASN A O 1
ATOM 12064 N N . ASP A 1 1850 ? 172.964 149.471 202.092 1.00 83.08 1850 ASP A N 1
ATOM 12065 C CA . ASP A 1 1850 ? 173.114 148.261 202.883 1.00 83.08 1850 ASP A CA 1
ATOM 12066 C C . ASP A 1 1850 ? 174.260 147.392 202.393 1.00 83.08 1850 ASP A C 1
ATOM 12067 O O . ASP A 1 1850 ? 174.400 146.252 202.843 1.00 83.08 1850 ASP A O 1
ATOM 12072 N N . THR A 1 1851 ? 175.072 147.899 201.475 1.00 85.61 1851 THR A N 1
ATOM 12073 C CA . THR A 1 1851 ? 176.218 147.170 200.969 1.00 85.61 1851 THR A CA 1
ATOM 12074 C C . THR A 1 1851 ? 177.443 147.469 201.819 1.00 85.61 1851 THR A C 1
ATOM 12075 O O . THR A 1 1851 ? 177.558 148.534 202.427 1.00 85.61 1851 THR A O 1
ATOM 12079 N N . GLY A 1 1852 ? 178.353 146.517 201.857 1.00 93.14 1852 GLY A N 1
ATOM 12080 C CA . GLY A 1 1852 ? 179.569 146.633 202.622 1.00 93.14 1852 GLY A CA 1
ATOM 12081 C C . GLY A 1 1852 ? 179.937 145.297 203.220 1.00 93.14 1852 GLY A C 1
ATOM 12082 O O . GLY A 1 1852 ? 179.391 144.259 202.854 1.00 93.14 1852 GLY A O 1
ATOM 12083 N N . SER A 1 1853 ? 180.872 145.332 204.170 1.00 99.29 1853 SER A N 1
ATOM 12084 C CA . SER A 1 1853 ? 181.372 144.101 204.769 1.00 99.29 1853 SER A CA 1
ATOM 12085 C C . SER A 1 1853 ? 180.299 143.349 205.543 1.00 99.29 1853 SER A C 1
ATOM 12086 O O . SER A 1 1853 ? 180.447 142.143 205.764 1.00 99.29 1853 SER A O 1
ATOM 12089 N N . GLN A 1 1854 ? 179.230 144.026 205.960 1.00 99.08 1854 GLN A N 1
ATOM 12090 C CA . GLN A 1 1854 ? 178.192 143.368 206.743 1.00 99.08 1854 GLN A CA 1
ATOM 12091 C C . GLN A 1 1854 ? 177.535 142.254 205.937 1.00 99.08 1854 GLN A C 1
ATOM 12092 O O . GLN A 1 1854 ? 177.118 142.458 204.794 1.00 99.08 1854 GLN A O 1
ATOM 12098 N N . MET A 1 1855 ? 177.453 141.069 206.543 1.00 105.58 1855 MET A N 1
ATOM 12099 C CA . MET A 1 1855 ? 176.928 139.877 205.893 1.00 105.58 1855 MET A CA 1
ATOM 12100 C C . MET A 1 1855 ? 175.714 139.301 206.605 1.00 105.58 1855 MET A C 1
ATOM 12101 O O . MET A 1 1855 ? 175.098 138.362 206.089 1.00 105.58 1855 MET A O 1
ATOM 12106 N N . SER A 1 1856 ? 175.364 139.823 207.776 1.00 109.88 1856 SER A N 1
ATOM 12107 C CA . SER A 1 1856 ? 174.174 139.403 208.496 1.00 109.88 1856 SER A CA 1
ATOM 12108 C C . SER A 1 1856 ? 172.984 140.263 208.090 1.00 109.88 1856 SER A C 1
ATOM 12109 O O . SER A 1 1856 ? 173.134 141.381 207.591 1.00 109.88 1856 SER A O 1
ATOM 12112 N N . THR A 1 1857 ? 171.791 139.723 208.326 1.00 107.84 1857 THR A N 1
ATOM 12113 C CA . THR A 1 1857 ? 170.538 140.327 207.881 1.00 107.84 1857 THR A CA 1
ATOM 12114 C C . THR A 1 1857 ? 170.612 140.647 206.387 1.00 107.84 1857 THR A C 1
ATOM 12115 O O . THR A 1 1857 ? 170.590 141.800 205.953 1.00 107.84 1857 THR A O 1
ATOM 12119 N N . TYR A 1 1858 ? 170.741 139.580 205.599 1.00 105.23 1858 TYR A N 1
ATOM 12120 C CA . TYR A 1 1858 ? 170.617 139.715 204.155 1.00 105.23 1858 TYR A CA 1
ATOM 12121 C C . TYR A 1 1858 ? 169.247 140.253 203.780 1.00 105.23 1858 TYR A C 1
ATOM 12122 O O . TYR A 1 1858 ? 169.069 140.809 202.691 1.00 105.23 1858 TYR A O 1
ATOM 12131 N N . GLN A 1 1859 ? 168.273 140.101 204.674 1.00 100.36 1859 GLN A N 1
ATOM 12132 C CA . GLN A 1 1859 ? 166.872 140.336 204.353 1.00 100.36 1859 GLN A CA 1
ATOM 12133 C C . GLN A 1 1859 ? 166.478 141.749 204.773 1.00 100.36 1859 GLN A C 1
ATOM 12134 O O . GLN A 1 1859 ? 165.930 141.992 205.850 1.00 100.36 1859 GLN A O 1
ATOM 12140 N N . SER A 1 1860 ? 166.768 142.701 203.891 1.00 87.86 1860 SER A N 1
ATOM 12141 C CA . SER A 1 1860 ? 166.123 143.999 203.975 1.00 87.86 1860 SER A CA 1
ATOM 12142 C C . SER A 1 1860 ? 164.665 143.783 203.609 1.00 87.86 1860 SER A C 1
ATOM 12143 O O . SER A 1 1860 ? 164.305 143.847 202.431 1.00 87.86 1860 SER A O 1
ATOM 12146 N N . HIS A 1 1861 ? 163.836 143.508 204.611 1.00 87.83 1861 HIS A N 1
ATOM 12147 C CA . HIS A 1 1861 ? 162.468 143.037 204.413 1.00 87.83 1861 HIS A CA 1
ATOM 12148 C C . HIS A 1 1861 ? 162.459 141.704 203.685 1.00 87.83 1861 HIS A C 1
ATOM 12149 O O . HIS A 1 1861 ? 161.648 140.831 203.991 1.00 87.83 1861 HIS A O 1
#

Radius of gyration: 37.87 Å; Cα contacts (8 Å, |Δi|>4): 2163; chains: 1; bounding box: 83×98×118 Å